Protein AF-0000000077934794 (afdb_homodimer)

Sequence (828 aa):
MITMLSAVIDAGFNSFRLSIFQVFPNGTFRNVGSVKSFVRLGEGLKEGDPVPEGKIEEASRALQGFSRVIESKSIKNVTAVGTSAFRFASNGKEVAERLSSSLGHEIRIITGEEEGKFSTIGVMNTLPVVEGLVFDLGGGSLELTLVKDRKIADVKQFPLGALKLSGKPEEAIRKEIRSAISSMNLKEGIKVFGSGGNLRAIAKLDIKTKGRMIKSVHGYHISSKVISRYSRLLNSMGVKERAGLPGIDEGRAVTINTGALIVDEILSSVKASGVTISAFGLREGLLMGEEVKSLTQLRRMWLSFFSYSLGLDPSLFTISEDSVEDYVAFLVMNMQVAGFISKYSSCMDILRSTTLPGFSREEIRLMLTLCSVASKGKVKKKFYKLVREQIKKKDLYEKAMKVRTKVREFNPWNMITMLSAVIDAGFNSFRLSIFQVFPNGTFRNVGSVKSFVRLGEGLKEGDPVPEGKIEEASRALQGFSRVIESKSIKNVTAVGTSAFRFASNGKEVAERLSSSLGHEIRIITGEEEGKFSTIGVMNTLPVVEGLVFDLGGGSLELTLVKDRKIADVKQFPLGALKLSGKPEEAIRKEIRSAISSMNLKEGIKVFGSGGNLRAIAKLDIKTKGRMIKSVHGYHISSKVISRYSRLLNSMGVKERAGLPGIDEGRAVTINTGALIVDEILSSVKASGVTISAFGLREGLLMGEEVKSLTQLRRMWLSFFSYSLGLDPSLFTISEDSVEDYVAFLVMNMQVAGFISKYSSCMDILRSTTLPGFSREEIRLMLTLCSVASKGKVKKKFYKLVREQIKKKDLYEKAMKVRTKVREFNPWN

Organism: NCBI:txid1294262

Structure (mmCIF, N/CA/C/O backbone):
data_AF-0000000077934794-model_v1
#
loop_
_entity.id
_entity.type
_entity.pdbx_description
1 polymer 'Guanosine-5-triphosphate,3-diphosphate pyrophosphatase'
#
loop_
_atom_site.group_PDB
_atom_site.id
_atom_site.type_symbol
_atom_site.label_atom_id
_atom_site.label_alt_id
_atom_site.label_comp_id
_atom_site.label_asym_id
_atom_site.label_entity_id
_atom_site.label_seq_id
_atom_site.pdbx_PDB_ins_code
_atom_site.Cartn_x
_atom_site.Cartn_y
_atom_site.Cartn_z
_atom_site.occupancy
_atom_site.B_iso_or_equiv
_atom_site.auth_seq_id
_atom_site.auth_comp_id
_atom_site.auth_asym_id
_atom_site.auth_atom_id
_atom_site.pdbx_PDB_model_num
ATOM 1 N N . MET A 1 1 ? 9.844 -6.57 11.086 1 63.62 1 MET A N 1
ATOM 2 C CA . MET A 1 1 ? 9.375 -7.777 10.414 1 63.62 1 MET A CA 1
ATOM 3 C C . MET A 1 1 ? 10.414 -8.297 9.43 1 63.62 1 MET A C 1
ATOM 5 O O . MET A 1 1 ? 10.984 -7.523 8.656 1 63.62 1 MET A O 1
ATOM 9 N N . ILE A 1 2 ? 10.977 -9.477 9.625 1 73.94 2 ILE A N 1
ATOM 10 C CA . ILE A 1 2 ? 11.977 -10.055 8.742 1 73.94 2 ILE A CA 1
ATOM 11 C C . ILE A 1 2 ? 11.328 -11.086 7.816 1 73.94 2 ILE A C 1
ATOM 13 O O . ILE A 1 2 ? 10.664 -12.016 8.281 1 73.94 2 ILE A O 1
ATOM 17 N N . THR A 1 3 ? 11.227 -10.719 6.535 1 85.56 3 THR A N 1
ATOM 18 C CA . THR A 1 3 ? 10.734 -11.672 5.543 1 85.56 3 THR A CA 1
ATOM 19 C C . THR A 1 3 ? 11.898 -12.328 4.809 1 85.56 3 THR A C 1
ATOM 21 O O . THR A 1 3 ? 13.016 -11.805 4.809 1 85.56 3 THR A O 1
ATOM 24 N N . MET A 1 4 ? 11.703 -13.547 4.309 1 91.44 4 MET A N 1
ATOM 25 C CA . MET A 1 4 ? 12.703 -14.281 3.537 1 91.44 4 MET A CA 1
ATOM 26 C C . MET A 1 4 ? 12.141 -14.695 2.182 1 91.44 4 MET A C 1
ATOM 28 O O . MET A 1 4 ? 10.93 -14.867 2.031 1 91.44 4 MET A O 1
ATOM 32 N N . LEU A 1 5 ? 12.992 -14.836 1.227 1 95.31 5 LEU A N 1
ATOM 33 C CA . LEU A 1 5 ? 12.609 -15.367 -0.076 1 95.31 5 LEU A CA 1
ATOM 34 C C . LEU A 1 5 ? 12.867 -16.859 -0.149 1 95.31 5 LEU A C 1
ATOM 36 O O . LEU A 1 5 ? 13.883 -17.344 0.36 1 95.31 5 LEU A O 1
ATOM 40 N N . SER A 1 6 ? 12.016 -17.547 -0.715 1 97.56 6 SER A N 1
ATOM 41 C CA . SER A 1 6 ? 12.156 -18.953 -1.022 1 97.56 6 SER A CA 1
ATOM 42 C C . SER A 1 6 ? 11.836 -19.234 -2.486 1 97.56 6 SER A C 1
ATOM 44 O O . SER A 1 6 ? 10.953 -18.609 -3.068 1 97.56 6 SER A O 1
ATOM 46 N N . ALA A 1 7 ? 12.578 -20.188 -3.035 1 98.12 7 ALA A N 1
ATOM 47 C CA . ALA A 1 7 ? 12.359 -20.594 -4.418 1 98.12 7 ALA A CA 1
ATOM 48 C C . ALA A 1 7 ? 11.875 -22.047 -4.496 1 98.12 7 ALA A C 1
ATOM 50 O O . ALA A 1 7 ? 12.414 -22.922 -3.82 1 98.12 7 ALA A O 1
ATOM 51 N N . VAL A 1 8 ? 10.852 -22.312 -5.289 1 98.56 8 VAL A N 1
ATOM 52 C CA . VAL A 1 8 ? 10.359 -23.656 -5.555 1 98.56 8 VAL A CA 1
ATOM 53 C C . VAL A 1 8 ? 10.344 -23.922 -7.059 1 98.56 8 VAL A C 1
ATOM 55 O O . VAL A 1 8 ? 9.766 -23.141 -7.82 1 98.56 8 VAL A O 1
ATOM 58 N N . ILE A 1 9 ? 11.07 -24.938 -7.473 1 98.38 9 ILE A N 1
ATOM 59 C CA . ILE A 1 9 ? 11.102 -25.359 -8.867 1 98.38 9 ILE A CA 1
ATOM 60 C C . ILE A 1 9 ? 10.305 -26.641 -9.031 1 98.38 9 ILE A C 1
ATOM 62 O O . ILE A 1 9 ? 10.562 -27.641 -8.352 1 98.38 9 ILE A O 1
ATOM 66 N N . ASP A 1 10 ? 9.312 -26.609 -9.836 1 97.69 10 ASP A N 1
ATOM 67 C CA . ASP A 1 10 ? 8.516 -27.734 -10.281 1 97.69 10 ASP A CA 1
ATOM 68 C C . ASP A 1 10 ? 8.844 -28.109 -11.727 1 97.69 10 ASP A C 1
ATOM 70 O O . ASP A 1 10 ? 8.438 -27.422 -12.664 1 97.69 10 ASP A O 1
ATOM 74 N N . ALA A 1 11 ? 9.664 -29.125 -11.844 1 97.94 11 ALA A N 1
ATOM 75 C CA . ALA A 1 11 ? 10.023 -29.641 -13.164 1 97.94 11 ALA A CA 1
ATOM 76 C C . ALA A 1 11 ? 9.086 -30.766 -13.578 1 97.94 11 ALA A C 1
ATOM 78 O O . ALA A 1 11 ? 9.266 -31.922 -13.164 1 97.94 11 ALA A O 1
ATOM 79 N N . GLY A 1 12 ? 8.18 -30.422 -14.43 1 94.38 12 GLY A N 1
ATOM 80 C CA . GLY A 1 12 ? 7.113 -31.359 -14.75 1 94.38 12 GLY A CA 1
ATOM 81 C C . GLY A 1 12 ? 7.172 -31.875 -16.188 1 94.38 12 GLY A C 1
ATOM 82 O O . GLY A 1 12 ? 8.164 -31.656 -16.875 1 94.38 12 GLY A O 1
ATOM 83 N N . PHE A 1 13 ? 6.148 -32.562 -16.562 1 95.12 13 PHE A N 1
ATOM 84 C CA . PHE A 1 13 ? 5.957 -33.219 -17.844 1 95.12 13 PHE A CA 1
ATOM 85 C C . PHE A 1 13 ? 5.781 -32.188 -18.953 1 95.12 13 PHE A C 1
ATOM 87 O O . PHE A 1 13 ? 6.355 -32.344 -20.031 1 95.12 13 PHE A O 1
ATOM 94 N N . ASN A 1 14 ? 5.129 -31.219 -18.656 1 89.94 14 ASN A N 1
ATOM 95 C CA . ASN A 1 14 ? 4.77 -30.203 -19.641 1 89.94 14 ASN A CA 1
ATOM 96 C C . ASN A 1 14 ? 5.648 -28.969 -19.531 1 89.94 14 ASN A C 1
ATOM 98 O O . ASN A 1 14 ? 6.172 -28.469 -20.531 1 89.94 14 ASN A O 1
ATOM 102 N N . SER A 1 15 ? 5.801 -28.422 -18.328 1 93.06 15 SER A N 1
ATOM 103 C CA . SER A 1 15 ? 6.527 -27.172 -18.109 1 93.06 15 SER A CA 1
ATOM 104 C C . SER A 1 15 ? 7.371 -27.234 -16.844 1 93.06 15 SER A C 1
ATOM 106 O O . SER A 1 15 ? 7.113 -28.062 -15.961 1 93.06 15 SER A O 1
ATOM 108 N N . PHE A 1 16 ? 8.555 -26.5 -16.891 1 96.25 16 PHE A N 1
ATOM 109 C CA . PHE A 1 16 ? 9.328 -26.188 -15.695 1 96.25 16 PHE A CA 1
ATOM 110 C C . PHE A 1 16 ? 8.977 -24.781 -15.18 1 96.25 16 PHE A C 1
ATOM 112 O O . PHE A 1 16 ? 8.875 -23.844 -15.961 1 96.25 16 PHE A O 1
ATOM 119 N N . ARG A 1 17 ? 8.734 -24.656 -13.844 1 95.56 17 ARG A N 1
ATOM 120 C CA . ARG A 1 17 ? 8.352 -23.375 -13.266 1 95.56 17 ARG A CA 1
ATOM 121 C C . ARG A 1 17 ? 9.203 -23.047 -12.039 1 95.56 17 ARG A C 1
ATOM 123 O O . ARG A 1 17 ? 9.375 -23.906 -11.156 1 95.56 17 ARG A O 1
ATOM 130 N N . LEU A 1 18 ? 9.742 -21.984 -12.07 1 97.19 18 LEU A N 1
ATOM 131 C CA . LEU A 1 18 ? 10.352 -21.391 -10.891 1 97.19 18 LEU A CA 1
ATOM 132 C C . LEU A 1 18 ? 9.422 -20.375 -10.242 1 97.19 18 LEU A C 1
ATOM 134 O O . LEU A 1 18 ? 8.984 -19.422 -10.891 1 97.19 18 LEU A O 1
ATOM 138 N N . SER A 1 19 ? 9.062 -20.531 -8.969 1 97.19 19 SER A N 1
ATOM 139 C CA . SER A 1 19 ? 8.273 -19.594 -8.18 1 97.19 19 SER A CA 1
ATOM 140 C C . SER A 1 19 ? 9.102 -19.016 -7.031 1 97.19 19 SER A C 1
ATOM 142 O O . SER A 1 19 ? 9.766 -19.75 -6.305 1 97.19 19 SER A O 1
ATOM 144 N N . ILE A 1 20 ? 9.062 -17.75 -6.953 1 97.38 20 ILE A N 1
ATOM 145 C CA . ILE A 1 20 ? 9.727 -17.062 -5.855 1 97.38 20 ILE A CA 1
ATOM 146 C C . ILE A 1 20 ? 8.688 -16.562 -4.852 1 97.38 20 ILE A C 1
ATOM 148 O O . ILE A 1 20 ? 7.809 -15.773 -5.195 1 97.38 20 ILE A O 1
ATOM 152 N N . PHE A 1 21 ? 8.82 -17 -3.57 1 97.62 21 PHE A N 1
ATOM 153 C CA . PHE A 1 21 ? 7.863 -16.672 -2.52 1 97.62 21 PHE A CA 1
ATOM 154 C C . PHE A 1 21 ? 8.5 -15.766 -1.477 1 97.62 21 PHE A C 1
ATOM 156 O O . PHE A 1 21 ? 9.633 -15.984 -1.06 1 97.62 21 PHE A O 1
ATOM 163 N N . GLN A 1 22 ? 7.836 -14.695 -1.196 1 96.75 22 GLN A N 1
ATOM 164 C CA . GLN A 1 22 ? 8.109 -13.969 0.04 1 96.75 22 GLN A CA 1
ATOM 165 C C . GLN A 1 22 ? 7.418 -14.625 1.229 1 96.75 22 GLN A C 1
ATOM 167 O O . GLN A 1 22 ? 6.188 -14.695 1.278 1 96.75 22 GLN A O 1
ATOM 172 N N . VAL A 1 23 ? 8.211 -15.156 2.141 1 96.81 23 VAL A N 1
ATOM 173 C CA . VAL A 1 23 ? 7.684 -15.906 3.277 1 96.81 23 VAL A CA 1
ATOM 174 C C . VAL A 1 23 ? 7.707 -15.023 4.527 1 96.81 23 VAL A C 1
ATOM 176 O O . VAL A 1 23 ? 8.727 -14.406 4.84 1 96.81 23 VAL A O 1
ATOM 179 N N . PHE A 1 24 ? 6.582 -14.945 5.211 1 96.12 24 PHE A N 1
ATOM 180 C CA . PHE A 1 24 ? 6.422 -14.102 6.391 1 96.12 24 PHE A CA 1
ATOM 181 C C . PHE A 1 24 ? 6.723 -14.883 7.664 1 96.12 24 PHE A C 1
ATOM 183 O O . PHE A 1 24 ? 6.859 -16.109 7.629 1 96.12 24 PHE A O 1
ATOM 190 N N . PRO A 1 25 ? 6.867 -14.211 8.836 1 93.38 25 PRO A N 1
ATOM 191 C CA . PRO A 1 25 ? 7.34 -14.844 10.07 1 93.38 25 PRO A CA 1
ATOM 192 C C . PRO A 1 25 ? 6.469 -16.016 10.508 1 93.38 25 PRO A C 1
ATOM 194 O O . PRO A 1 25 ? 6.965 -16.969 11.125 1 93.38 25 PRO A O 1
ATOM 197 N N . ASN A 1 26 ? 5.191 -16.031 10.18 1 94.12 26 ASN A N 1
ATOM 198 C CA . ASN A 1 26 ? 4.289 -17.094 10.633 1 94.12 26 ASN A CA 1
ATOM 199 C C . ASN A 1 26 ? 4.191 -18.219 9.617 1 94.12 26 ASN A C 1
ATOM 201 O O . ASN A 1 26 ? 3.342 -19.109 9.75 1 94.12 26 ASN A O 1
ATOM 205 N N . GLY A 1 27 ? 4.992 -18.109 8.523 1 94.75 27 GLY A N 1
ATOM 206 C CA . GLY A 1 27 ? 5.051 -19.172 7.535 1 94.75 27 GLY A CA 1
ATOM 207 C C . GLY A 1 27 ? 4.141 -18.938 6.348 1 94.75 27 GLY A C 1
ATOM 208 O O . GLY A 1 27 ? 4.215 -19.656 5.348 1 94.75 27 GLY A O 1
ATOM 209 N N . THR A 1 28 ? 3.162 -17.938 6.473 1 97 28 THR A N 1
ATOM 210 C CA . THR A 1 28 ? 2.396 -17.578 5.285 1 97 28 THR A CA 1
ATOM 211 C C . THR A 1 28 ? 3.297 -16.922 4.238 1 97 28 THR A C 1
ATOM 213 O O . THR A 1 28 ? 4.465 -16.625 4.508 1 97 28 THR A O 1
ATOM 216 N N . PHE A 1 29 ? 2.76 -16.797 3.002 1 97.69 29 PHE A N 1
ATOM 217 C CA . PHE A 1 29 ? 3.611 -16.359 1.906 1 97.69 29 PHE A CA 1
ATOM 218 C C . PHE A 1 29 ? 2.779 -15.719 0.799 1 97.69 29 PHE A C 1
ATOM 220 O O . PHE A 1 29 ? 1.554 -15.852 0.783 1 97.69 29 PHE A O 1
ATOM 227 N N . ARG A 1 30 ? 3.393 -15.055 -0.056 1 97.31 30 ARG A N 1
ATOM 228 C CA . ARG A 1 30 ? 2.846 -14.625 -1.337 1 97.31 30 ARG A CA 1
ATOM 229 C C . ARG A 1 30 ? 3.863 -14.805 -2.457 1 97.31 30 ARG A C 1
ATOM 231 O O . ARG A 1 30 ? 5.07 -14.773 -2.219 1 97.31 30 ARG A O 1
ATOM 238 N N . ASN A 1 31 ? 3.387 -15.164 -3.57 1 96.38 31 ASN A N 1
ATOM 239 C CA . ASN A 1 31 ? 4.219 -15.266 -4.766 1 96.38 31 ASN A CA 1
ATOM 240 C C . ASN A 1 31 ? 4.613 -13.883 -5.289 1 96.38 31 ASN A C 1
ATOM 242 O O . ASN A 1 31 ? 3.75 -13.07 -5.609 1 96.38 31 ASN A O 1
ATOM 246 N N . VAL A 1 32 ? 5.887 -13.57 -5.367 1 95.88 32 VAL A N 1
ATOM 247 C CA . VAL A 1 32 ? 6.324 -12.242 -5.789 1 95.88 32 VAL A CA 1
ATOM 248 C C . VAL A 1 32 ? 6.949 -12.32 -7.18 1 95.88 32 VAL A C 1
ATOM 250 O O . VAL A 1 32 ? 7.328 -11.297 -7.758 1 95.88 32 VAL A O 1
ATOM 253 N N . GLY A 1 33 ? 7.02 -13.57 -7.734 1 93.62 33 GLY A N 1
ATOM 254 C CA . GLY A 1 33 ? 7.543 -13.758 -9.078 1 93.62 33 GLY A CA 1
ATOM 255 C C . GLY A 1 33 ? 7.562 -15.211 -9.508 1 93.62 33 GLY A C 1
ATOM 256 O O . GLY A 1 33 ? 7.594 -16.109 -8.672 1 93.62 33 GLY A O 1
ATOM 257 N N . SER A 1 34 ? 7.531 -15.414 -10.805 1 93.94 34 SER A N 1
ATOM 258 C CA . SER A 1 34 ? 7.625 -16.75 -11.383 1 93.94 34 SER A CA 1
ATOM 259 C C . SER A 1 34 ? 8.203 -16.703 -12.789 1 93.94 34 SER A C 1
ATOM 261 O O . SER A 1 34 ? 8.078 -15.695 -13.484 1 93.94 34 SER A O 1
ATOM 263 N N . VAL A 1 35 ? 8.93 -17.719 -13.133 1 93.44 35 VAL A N 1
ATOM 264 C CA . VAL A 1 35 ? 9.43 -17.938 -14.484 1 93.44 35 VAL A CA 1
ATOM 265 C C . VAL A 1 35 ? 8.992 -19.328 -14.977 1 93.44 35 VAL A C 1
ATOM 267 O O . VAL A 1 35 ? 9.203 -20.328 -14.297 1 93.44 35 VAL A O 1
ATOM 270 N N . LYS A 1 36 ? 8.398 -19.359 -16.203 1 92.69 36 LYS A N 1
ATOM 271 C CA . LYS A 1 36 ? 7.895 -20.609 -16.797 1 92.69 36 LYS A CA 1
ATOM 272 C C . LYS A 1 36 ? 8.594 -20.906 -18.109 1 92.69 36 LYS A C 1
ATOM 274 O O . LYS A 1 36 ? 8.836 -20 -18.922 1 92.69 36 LYS A O 1
ATOM 279 N N . SER A 1 37 ? 8.898 -22.188 -18.234 1 92.38 37 SER A N 1
ATOM 280 C CA . SER A 1 37 ? 9.438 -22.688 -19.5 1 92.38 37 SER A CA 1
ATOM 281 C C . SER A 1 37 ? 8.711 -23.953 -19.953 1 92.38 37 SER A C 1
ATOM 283 O O . SER A 1 37 ? 8.656 -24.938 -19.203 1 92.38 37 SER A O 1
ATOM 285 N N . PHE A 1 38 ? 8.141 -23.844 -21.141 1 89.38 38 PHE A N 1
ATOM 286 C CA . PHE A 1 38 ? 7.453 -25.016 -21.688 1 89.38 38 PHE A CA 1
ATOM 287 C C . PHE A 1 38 ? 8.438 -25.938 -22.406 1 89.38 38 PHE A C 1
ATOM 289 O O . PHE A 1 38 ? 8.453 -26 -23.641 1 89.38 38 PHE A O 1
ATOM 296 N N . VAL A 1 39 ? 9.188 -26.781 -21.656 1 91.62 39 VAL A N 1
ATOM 297 C CA . VAL A 1 39 ? 10.172 -27.734 -22.156 1 91.62 39 VAL A CA 1
ATOM 298 C C . VAL A 1 39 ? 9.461 -28.969 -22.719 1 91.62 39 VAL A C 1
ATOM 300 O O . VAL A 1 39 ? 9.961 -29.594 -23.656 1 91.62 39 VAL A O 1
ATOM 303 N N . ARG A 1 40 ? 8.367 -29.234 -22.188 1 91.62 40 ARG A N 1
ATOM 304 C CA . ARG A 1 40 ? 7.574 -30.422 -22.547 1 91.62 40 ARG A CA 1
ATOM 305 C C . ARG A 1 40 ? 8.445 -31.672 -22.562 1 91.62 40 ARG A C 1
ATOM 307 O O . ARG A 1 40 ? 8.445 -32.406 -23.562 1 91.62 40 ARG A O 1
ATOM 314 N N . LEU A 1 41 ? 9.133 -31.922 -21.5 1 93.25 41 LEU A N 1
ATOM 315 C CA . LEU A 1 41 ? 10.086 -33 -21.297 1 93.25 41 LEU A CA 1
ATOM 316 C C . LEU A 1 41 ? 9.445 -34.375 -21.578 1 93.25 41 LEU A C 1
ATOM 318 O O . LEU A 1 41 ? 10.117 -35.281 -22.062 1 93.25 41 LEU A O 1
ATOM 322 N N . GLY A 1 42 ? 8.148 -34.438 -21.344 1 90.25 42 GLY A N 1
ATOM 323 C CA . GLY A 1 42 ? 7.473 -35.688 -21.484 1 90.25 42 GLY A CA 1
ATOM 324 C C . GLY A 1 42 ? 6.77 -35.875 -22.812 1 90.25 42 GLY A C 1
ATOM 325 O O . GLY A 1 42 ? 6.141 -36.906 -23.062 1 90.25 42 GLY A O 1
ATOM 326 N N . GLU A 1 43 ? 6.793 -34.906 -23.609 1 88.31 43 GLU A N 1
ATOM 327 C CA . GLU A 1 43 ? 6.102 -35.031 -24.891 1 88.31 43 GLU A CA 1
ATOM 328 C C . GLU A 1 43 ? 6.598 -36.219 -25.688 1 88.31 43 GLU A C 1
ATOM 330 O O . GLU A 1 43 ? 7.801 -36.375 -25.922 1 88.31 43 GLU A O 1
ATOM 335 N N . GLY A 1 44 ? 5.672 -37.062 -26.078 1 84.56 44 GLY A N 1
ATOM 336 C CA . GLY A 1 44 ? 6.008 -38.25 -26.875 1 84.56 44 GLY A CA 1
ATOM 337 C C . GLY A 1 44 ? 6.633 -39.375 -26.062 1 84.56 44 GLY A C 1
ATOM 338 O O . GLY A 1 44 ? 6.957 -40.438 -26.609 1 84.56 44 GLY A O 1
ATOM 339 N N . LEU A 1 45 ? 6.754 -39.125 -24.859 1 86.31 45 LEU A N 1
ATOM 340 C CA . LEU A 1 45 ? 7.398 -40.094 -23.984 1 86.31 45 LEU A CA 1
ATOM 341 C C . LEU A 1 45 ? 6.434 -41.219 -23.609 1 86.31 45 LEU A C 1
ATOM 343 O O . LEU A 1 45 ? 5.359 -40.938 -23.062 1 86.31 45 LEU A O 1
ATOM 347 N N . LYS A 1 46 ? 6.82 -42.344 -23.984 1 84.25 46 LYS A N 1
ATOM 348 C CA . LYS A 1 46 ? 6.129 -43.531 -23.484 1 84.25 46 LYS A CA 1
ATOM 349 C C . LYS A 1 46 ? 6.816 -44.094 -22.25 1 84.25 46 LYS A C 1
ATOM 351 O O . LYS A 1 46 ? 8.031 -43.938 -22.094 1 84.25 46 LYS A O 1
ATOM 356 N N . GLU A 1 47 ? 5.965 -44.719 -21.406 1 83.88 47 GLU A N 1
ATOM 357 C CA . GLU A 1 47 ? 6.543 -45.312 -20.203 1 83.88 47 GLU A CA 1
ATOM 358 C C . GLU A 1 47 ? 7.66 -46.281 -20.547 1 83.88 47 GLU A C 1
ATOM 360 O O . GLU A 1 47 ? 7.5 -47.156 -21.422 1 83.88 47 GLU A O 1
ATOM 365 N N . GLY A 1 48 ? 8.789 -46 -19.828 1 87.44 48 GLY A N 1
ATOM 366 C CA . GLY A 1 48 ? 9.93 -46.875 -20.031 1 87.44 48 GLY A CA 1
ATOM 367 C C . GLY A 1 48 ? 10.883 -46.375 -21.109 1 87.44 48 GLY A C 1
ATOM 368 O O . GLY A 1 48 ? 12 -46.875 -21.219 1 87.44 48 GLY A O 1
ATOM 369 N N . ASP A 1 49 ? 10.531 -45.469 -21.703 1 91.06 49 ASP A N 1
ATOM 370 C CA . ASP A 1 49 ? 11.438 -44.875 -22.688 1 91.06 49 ASP A CA 1
ATOM 371 C C . ASP A 1 49 ? 12.359 -43.844 -22.031 1 91.06 49 ASP A C 1
ATOM 373 O O . ASP A 1 49 ? 12 -43.219 -21.031 1 91.06 49 ASP A O 1
ATOM 377 N N . PRO A 1 50 ? 13.461 -43.656 -22.734 1 92.94 50 PRO A N 1
ATOM 378 C CA . PRO A 1 50 ? 14.344 -42.594 -22.203 1 92.94 50 PRO A CA 1
ATOM 379 C C . PRO A 1 50 ? 13.977 -41.219 -22.734 1 92.94 50 PRO A C 1
ATOM 381 O O . PRO A 1 50 ? 13.461 -41.094 -23.844 1 92.94 50 PRO A O 1
ATOM 384 N N . VAL A 1 51 ? 14.266 -40.312 -21.938 1 95.12 51 VAL A N 1
ATOM 385 C CA . VAL A 1 51 ? 14.18 -38.938 -22.422 1 95.12 51 VAL A CA 1
ATOM 386 C C . VAL A 1 51 ? 15.289 -38.688 -23.438 1 95.12 51 VAL A C 1
ATOM 388 O O . VAL A 1 51 ? 16.469 -38.969 -23.172 1 95.12 51 VAL A O 1
ATOM 391 N N . PRO A 1 52 ? 14.93 -38.188 -24.562 1 92.81 52 PRO A N 1
ATOM 392 C CA . PRO A 1 52 ? 15.953 -37.906 -25.578 1 92.81 52 PRO A CA 1
ATOM 393 C C . PRO A 1 52 ? 16.938 -36.844 -25.156 1 92.81 52 PRO A C 1
ATOM 395 O O . PRO A 1 52 ? 16.578 -35.906 -24.422 1 92.81 52 PRO A O 1
ATOM 398 N N . GLU A 1 53 ? 18.031 -36.969 -25.781 1 94.12 53 GLU A N 1
ATOM 399 C CA . GLU A 1 53 ? 19.125 -36.062 -25.438 1 94.12 53 GLU A CA 1
ATOM 400 C C . GLU A 1 53 ? 18.766 -34.625 -25.766 1 94.12 53 GLU A C 1
ATOM 402 O O . GLU A 1 53 ? 19.109 -33.688 -25.016 1 94.12 53 GLU A O 1
ATOM 407 N N . GLY A 1 54 ? 18.203 -34.438 -26.844 1 92.69 54 GLY A N 1
ATOM 408 C CA . GLY A 1 54 ? 17.797 -33.094 -27.219 1 92.69 54 GLY A CA 1
ATOM 409 C C . GLY A 1 54 ? 16.891 -32.438 -26.203 1 92.69 54 GLY A C 1
ATOM 410 O O . GLY A 1 54 ? 17.031 -31.234 -25.938 1 92.69 54 GLY A O 1
ATOM 411 N N . LYS A 1 55 ? 15.992 -33.094 -25.609 1 93.62 55 LYS A N 1
ATOM 412 C CA . LYS A 1 55 ? 15.086 -32.594 -24.594 1 93.62 55 LYS A CA 1
ATOM 413 C C . LYS A 1 55 ? 15.836 -32.281 -23.297 1 93.62 55 LYS A C 1
ATOM 415 O O . LYS A 1 55 ? 15.531 -31.312 -22.594 1 93.62 55 LYS A O 1
ATOM 420 N N . ILE A 1 56 ? 16.797 -33.125 -22.984 1 95.88 56 ILE A N 1
ATOM 421 C CA . ILE A 1 56 ? 17.609 -32.906 -21.781 1 95.88 56 ILE A CA 1
ATOM 422 C C . ILE A 1 56 ? 18.406 -31.625 -21.906 1 95.88 56 ILE A C 1
ATOM 424 O O . ILE A 1 56 ? 18.516 -30.875 -20.938 1 95.88 56 ILE A O 1
ATOM 428 N N . GLU A 1 57 ? 18.906 -31.344 -23.109 1 96.12 57 GLU A N 1
ATOM 429 C CA . GLU A 1 57 ? 19.672 -30.109 -23.344 1 96.12 57 GLU A CA 1
ATOM 430 C C . GLU A 1 57 ? 18.781 -28.875 -23.219 1 96.12 57 GLU A C 1
ATOM 432 O O . GLU A 1 57 ? 19.172 -27.875 -22.609 1 96.12 57 GLU A O 1
ATOM 437 N N . GLU A 1 58 ? 17.625 -29 -23.75 1 95.75 58 GLU A N 1
ATOM 438 C CA . GLU A 1 58 ? 16.656 -27.906 -23.625 1 95.75 58 GLU A CA 1
ATOM 439 C C . GLU A 1 58 ? 16.281 -27.656 -22.172 1 95.75 58 GLU A C 1
ATOM 441 O O . GLU A 1 58 ? 16.219 -26.516 -21.734 1 95.75 58 GLU A O 1
ATOM 446 N N . ALA A 1 59 ? 16.016 -28.719 -21.5 1 97.69 59 ALA A N 1
ATOM 447 C CA . ALA A 1 59 ? 15.688 -28.641 -20.078 1 97.69 59 ALA A CA 1
ATOM 448 C C . ALA A 1 59 ? 16.844 -28.016 -19.297 1 97.69 59 ALA A C 1
ATOM 450 O O . ALA A 1 59 ? 16.625 -27.219 -18.391 1 97.69 59 ALA A O 1
ATOM 451 N N . SER A 1 60 ? 18.016 -28.406 -19.656 1 97.81 60 SER A N 1
ATOM 452 C CA . SER A 1 60 ? 19.219 -27.875 -19 1 97.81 60 SER A CA 1
ATOM 453 C C . SER A 1 60 ? 19.328 -26.375 -19.188 1 97.81 60 SER A C 1
ATOM 455 O O . SER A 1 60 ? 19.641 -25.641 -18.234 1 97.81 60 SER A O 1
ATOM 457 N N . ARG A 1 61 ? 19.047 -25.891 -20.312 1 96.81 61 ARG A N 1
ATOM 458 C CA . ARG A 1 61 ? 19.109 -24.453 -20.594 1 96.81 61 ARG A CA 1
ATOM 459 C C . ARG A 1 61 ? 18.078 -23.703 -19.766 1 96.81 61 ARG A C 1
ATOM 461 O O . ARG A 1 61 ? 18.375 -22.641 -19.219 1 96.81 61 ARG A O 1
ATOM 468 N N . ALA A 1 62 ? 16.891 -24.219 -19.703 1 96.25 62 ALA A N 1
ATOM 469 C CA . ALA A 1 62 ? 15.828 -23.625 -18.906 1 96.25 62 ALA A CA 1
ATOM 470 C C . ALA A 1 62 ? 16.25 -23.516 -17.438 1 96.25 62 ALA A C 1
ATOM 472 O O . ALA A 1 62 ? 16.094 -22.469 -16.812 1 96.25 62 ALA A O 1
ATOM 473 N N . LEU A 1 63 ? 16.844 -24.609 -16.875 1 97.75 63 LEU A N 1
ATOM 474 C CA . LEU A 1 63 ? 17.203 -24.656 -15.469 1 97.75 63 LEU A CA 1
ATOM 475 C C . LEU A 1 63 ? 18.406 -23.766 -15.18 1 97.75 63 LEU A C 1
ATOM 477 O O . LEU A 1 63 ? 18.531 -23.219 -14.078 1 97.75 63 LEU A O 1
ATOM 481 N N . GLN A 1 64 ? 19.297 -23.547 -16.203 1 96.88 64 GLN A N 1
ATOM 482 C CA . GLN A 1 64 ? 20.375 -22.578 -16.047 1 96.88 64 GLN A CA 1
ATOM 483 C C . GLN A 1 64 ? 19.828 -21.172 -15.867 1 96.88 64 GLN A C 1
ATOM 485 O O . GLN A 1 64 ? 20.359 -20.391 -15.086 1 96.88 64 GLN A O 1
ATOM 490 N N . GLY A 1 65 ? 18.781 -20.922 -16.594 1 95.5 65 GLY A N 1
ATOM 491 C CA . GLY A 1 65 ? 18.094 -19.656 -16.391 1 95.5 65 GLY A CA 1
ATOM 492 C C . GLY A 1 65 ? 17.531 -19.484 -15 1 95.5 65 GLY A C 1
ATOM 493 O O . GLY A 1 65 ? 17.656 -18.406 -14.398 1 95.5 65 GLY A O 1
ATOM 494 N N . PHE A 1 66 ? 16.906 -20.516 -14.5 1 97.31 66 PHE A N 1
ATOM 495 C CA . PHE A 1 66 ? 16.391 -20.5 -13.141 1 97.31 66 PHE A CA 1
ATOM 496 C C . PHE A 1 66 ? 17.516 -20.266 -12.141 1 97.31 66 PHE A C 1
ATOM 498 O O . PHE A 1 66 ? 17.359 -19.5 -11.188 1 97.31 66 PHE A O 1
ATOM 505 N N . SER A 1 67 ? 18.625 -20.969 -12.359 1 97.25 67 SER A N 1
ATOM 506 C CA . SER A 1 67 ? 19.797 -20.859 -11.484 1 97.25 67 SER A CA 1
ATOM 507 C C . SER A 1 67 ? 20.281 -19.422 -11.406 1 97.25 67 SER A C 1
ATOM 509 O O . SER A 1 67 ? 20.625 -18.922 -10.328 1 97.25 67 SER A O 1
ATOM 511 N N . ARG A 1 68 ? 20.328 -18.688 -12.469 1 94.94 68 ARG A N 1
ATOM 512 C CA . ARG A 1 68 ? 20.781 -17.312 -12.508 1 94.94 68 ARG A CA 1
ATOM 513 C C . ARG A 1 68 ? 19.906 -16.422 -11.641 1 94.94 68 ARG A C 1
ATOM 515 O O . ARG A 1 68 ? 20.391 -15.539 -10.93 1 94.94 68 ARG A O 1
ATOM 522 N N . VAL A 1 69 ? 18.594 -16.672 -11.695 1 94.62 69 VAL A N 1
ATOM 523 C CA . VAL A 1 69 ? 17.641 -15.906 -10.898 1 94.62 69 VAL A CA 1
ATOM 524 C C . VAL A 1 69 ? 17.891 -16.141 -9.414 1 94.62 69 VAL A C 1
ATOM 526 O O . VAL A 1 69 ? 17.984 -15.195 -8.633 1 94.62 69 VAL A O 1
ATOM 529 N N . ILE A 1 70 ? 18.016 -17.391 -9.023 1 96.69 70 ILE A N 1
ATOM 530 C CA . ILE A 1 70 ? 18.203 -17.797 -7.637 1 96.69 70 ILE A CA 1
ATOM 531 C C . ILE A 1 70 ? 19.484 -17.188 -7.09 1 96.69 70 ILE A C 1
ATOM 533 O O . ILE A 1 70 ? 19.516 -16.656 -5.977 1 96.69 70 ILE A O 1
ATOM 537 N N . GLU A 1 71 ? 20.547 -17.172 -7.949 1 95.19 71 GLU A N 1
ATOM 538 C CA . GLU A 1 71 ? 21.844 -16.656 -7.543 1 95.19 71 GLU A CA 1
ATOM 539 C C . GLU A 1 71 ? 21.828 -15.133 -7.445 1 95.19 71 GLU A C 1
ATOM 541 O O . GLU A 1 71 ? 22.359 -14.562 -6.492 1 95.19 71 GLU A O 1
ATOM 546 N N . SER A 1 72 ? 21.156 -14.57 -8.367 1 92.12 72 SER A N 1
ATOM 547 C CA . SER A 1 72 ? 21.141 -13.109 -8.414 1 92.12 72 SER A CA 1
ATOM 548 C C . SER A 1 72 ? 20.406 -12.523 -7.215 1 92.12 72 SER A C 1
ATOM 550 O O . SER A 1 72 ? 20.734 -11.414 -6.773 1 92.12 72 SER A O 1
ATOM 552 N N . LYS A 1 73 ? 19.5 -13.227 -6.621 1 91.69 73 LYS A N 1
ATOM 553 C CA . LYS A 1 73 ? 18.734 -12.734 -5.492 1 91.69 73 LYS A CA 1
ATOM 554 C C . LYS A 1 73 ? 19.188 -13.375 -4.184 1 91.69 73 LYS A C 1
ATOM 556 O O . LYS A 1 73 ? 18.562 -13.172 -3.139 1 91.69 73 LYS A O 1
ATOM 561 N N . SER A 1 74 ? 20.219 -14.203 -4.32 1 93.12 74 SER A N 1
ATOM 562 C CA . SER A 1 74 ? 20.828 -14.875 -3.18 1 93.12 74 SER A CA 1
ATOM 563 C C . SER A 1 74 ? 19.797 -15.633 -2.354 1 93.12 74 SER A C 1
ATOM 565 O O . SER A 1 74 ? 19.781 -15.523 -1.125 1 93.12 74 SER A O 1
ATOM 567 N N . ILE A 1 75 ? 18.969 -16.312 -3.102 1 96.12 75 ILE A N 1
ATOM 568 C CA . ILE A 1 75 ? 17.953 -17.109 -2.42 1 96.12 75 ILE A CA 1
ATOM 569 C C . ILE A 1 75 ? 18.594 -18.391 -1.86 1 96.12 75 ILE A C 1
ATOM 571 O O . ILE A 1 75 ? 19.188 -19.172 -2.604 1 96.12 75 ILE A O 1
ATOM 575 N N . LYS A 1 76 ? 18.469 -18.562 -0.63 1 95.12 76 LYS A N 1
ATOM 576 C CA . LYS A 1 76 ? 19.125 -19.688 0.031 1 95.12 76 LYS A CA 1
ATOM 577 C C . LYS A 1 76 ? 18.188 -20.875 0.143 1 95.12 76 LYS A C 1
ATOM 579 O O . LYS A 1 76 ? 18.625 -22.031 0.026 1 95.12 76 LYS A O 1
ATOM 584 N N . ASN A 1 77 ? 16.922 -20.625 0.441 1 97.19 77 ASN A N 1
ATOM 585 C CA . ASN A 1 77 ? 15.938 -21.688 0.555 1 97.19 77 ASN A CA 1
ATOM 586 C C . ASN A 1 77 ? 15.367 -22.078 -0.807 1 97.19 77 ASN A C 1
ATOM 588 O O . ASN A 1 77 ? 14.523 -21.375 -1.359 1 97.19 77 ASN A O 1
ATOM 592 N N . VAL A 1 78 ? 15.859 -23.25 -1.384 1 98.19 78 VAL A N 1
ATOM 593 C CA . VAL A 1 78 ? 15.469 -23.703 -2.717 1 98.19 78 VAL A CA 1
ATOM 594 C C . VAL A 1 78 ? 14.961 -25.141 -2.648 1 98.19 78 VAL A C 1
ATOM 596 O O . VAL A 1 78 ? 15.633 -26.016 -2.088 1 98.19 78 VAL A O 1
ATOM 599 N N . THR A 1 79 ? 13.844 -25.344 -3.102 1 98.44 79 THR A N 1
ATOM 600 C CA . THR A 1 79 ? 13.266 -26.672 -3.256 1 98.44 79 THR A CA 1
ATOM 601 C C . THR A 1 79 ? 12.969 -26.969 -4.723 1 98.44 79 THR A C 1
ATOM 603 O O . THR A 1 79 ? 12.281 -26.188 -5.391 1 98.44 79 THR A O 1
ATOM 606 N N . ALA A 1 80 ? 13.508 -28.031 -5.258 1 98.62 80 ALA A N 1
ATOM 607 C CA . ALA A 1 80 ? 13.281 -28.438 -6.645 1 98.62 80 ALA A CA 1
ATOM 608 C C . ALA A 1 80 ? 12.812 -29.875 -6.723 1 98.62 80 ALA A C 1
ATOM 610 O O . ALA A 1 80 ? 13.438 -30.766 -6.145 1 98.62 80 ALA A O 1
ATOM 611 N N . VAL A 1 81 ? 11.773 -30.047 -7.449 1 98.69 81 VAL A N 1
ATOM 612 C CA . VAL A 1 81 ? 11.258 -31.406 -7.562 1 98.69 81 VAL A CA 1
ATOM 613 C C . VAL A 1 81 ? 11.016 -31.75 -9.031 1 98.69 81 VAL A C 1
ATOM 615 O O . VAL A 1 81 ? 10.75 -30.859 -9.844 1 98.69 81 VAL A O 1
ATOM 618 N N . GLY A 1 82 ? 11.18 -33.031 -9.328 1 98 82 GLY A N 1
ATOM 619 C CA . GLY A 1 82 ? 10.75 -33.625 -10.586 1 98 82 GLY A CA 1
ATOM 620 C C . GLY A 1 82 ? 9.555 -34.562 -10.43 1 98 82 GLY A C 1
ATOM 621 O O . GLY A 1 82 ? 9.492 -35.344 -9.492 1 98 82 GLY A O 1
ATOM 622 N N . THR A 1 83 ? 8.664 -34.375 -11.43 1 96.75 83 THR A N 1
ATOM 623 C CA . THR A 1 83 ? 7.406 -35.094 -11.281 1 96.75 83 THR A CA 1
ATOM 624 C C . THR A 1 83 ? 7.25 -36.156 -12.391 1 96.75 83 THR A C 1
ATOM 626 O O . THR A 1 83 ? 8.195 -36.875 -12.703 1 96.75 83 THR A O 1
ATOM 629 N N . SER A 1 84 ? 6.277 -36.312 -13 1 94.94 84 SER A N 1
ATOM 630 C CA . SER A 1 84 ? 5.875 -37.5 -13.75 1 94.94 84 SER A CA 1
ATOM 631 C C . SER A 1 84 ? 6.848 -37.781 -14.891 1 94.94 84 SER A C 1
ATOM 633 O O . SER A 1 84 ? 7.129 -38.938 -15.195 1 94.94 84 SER A O 1
ATOM 635 N N . ALA A 1 85 ? 7.316 -36.719 -15.57 1 93.5 85 ALA A N 1
ATOM 636 C CA . ALA A 1 85 ? 8.227 -37 -16.672 1 93.5 85 ALA A CA 1
ATOM 637 C C . ALA A 1 85 ? 9.445 -37.781 -16.203 1 93.5 85 ALA A C 1
ATOM 639 O O . ALA A 1 85 ? 9.883 -38.719 -16.875 1 93.5 85 ALA A O 1
ATOM 640 N N . PHE A 1 86 ? 9.969 -37.469 -15.086 1 96.88 86 PHE A N 1
ATOM 641 C CA . PHE A 1 86 ? 11.133 -38.125 -14.523 1 96.88 86 PHE A CA 1
ATOM 642 C C . PHE A 1 86 ? 10.781 -39.531 -14.07 1 96.88 86 PHE A C 1
ATOM 644 O O . PHE A 1 86 ? 11.586 -40.469 -14.195 1 96.88 86 PHE A O 1
ATOM 651 N N . ARG A 1 87 ? 9.516 -39.688 -13.547 1 95.62 87 ARG A N 1
ATOM 652 C CA . ARG A 1 87 ? 9.078 -41 -13.086 1 95.62 87 ARG A CA 1
ATOM 653 C C . ARG A 1 87 ? 8.883 -41.969 -14.266 1 95.62 87 ARG A C 1
ATOM 655 O O . ARG A 1 87 ? 9.188 -43.156 -14.164 1 95.62 87 ARG A O 1
ATOM 662 N N . PHE A 1 88 ? 8.484 -41.469 -15.359 1 93.44 88 PHE A N 1
ATOM 663 C CA . PHE A 1 88 ? 8.094 -42.312 -16.484 1 93.44 88 PHE A CA 1
ATOM 664 C C . PHE A 1 88 ? 9.305 -42.688 -17.328 1 93.44 88 PHE A C 1
ATOM 666 O O . PHE A 1 88 ? 9.32 -43.75 -17.953 1 93.44 88 PHE A O 1
ATOM 673 N N . ALA A 1 89 ? 10.289 -42 -17.297 1 93.75 89 ALA A N 1
ATOM 674 C CA . ALA A 1 89 ? 11.453 -42.219 -18.141 1 93.75 89 ALA A CA 1
ATOM 675 C C . ALA A 1 89 ? 12.383 -43.281 -17.562 1 93.75 89 ALA A C 1
ATOM 677 O O . ALA A 1 89 ? 12.602 -43.312 -16.344 1 93.75 89 ALA A O 1
ATOM 678 N N . SER A 1 90 ? 12.906 -44.031 -18.359 1 95.56 90 SER A N 1
ATOM 679 C CA . SER A 1 90 ? 13.852 -45.062 -17.922 1 95.56 90 SER A CA 1
ATOM 680 C C . SER A 1 90 ? 15.125 -44.438 -17.375 1 95.56 90 SER A C 1
ATOM 682 O O . SER A 1 90 ? 15.789 -45 -16.516 1 95.56 90 SER A O 1
ATOM 684 N N . ASN A 1 91 ? 15.359 -43.344 -17.875 1 95.62 91 ASN A N 1
ATOM 685 C CA . ASN A 1 91 ? 16.578 -42.688 -17.422 1 95.62 91 ASN A CA 1
ATOM 686 C C . ASN A 1 91 ? 16.25 -41.469 -16.547 1 95.62 91 ASN A C 1
ATOM 688 O O . ASN A 1 91 ? 17.016 -40.5 -16.531 1 95.62 91 ASN A O 1
ATOM 692 N N . GLY A 1 92 ? 15.148 -41.469 -16.016 1 95.25 92 GLY A N 1
ATOM 693 C CA . GLY A 1 92 ? 14.664 -40.344 -15.234 1 95.25 92 GLY A CA 1
ATOM 694 C C . GLY A 1 92 ? 15.641 -39.906 -14.156 1 95.25 92 GLY A C 1
ATOM 695 O O . GLY A 1 92 ? 15.852 -38.719 -13.961 1 95.25 92 GLY A O 1
ATOM 696 N N . LYS A 1 93 ? 16.203 -40.844 -13.359 1 96.81 93 LYS A N 1
ATOM 697 C CA . LYS A 1 93 ? 17.156 -40.531 -12.305 1 96.81 93 LYS A CA 1
ATOM 698 C C . LYS A 1 93 ? 18.406 -39.844 -12.875 1 96.81 93 LYS A C 1
ATOM 700 O O . LYS A 1 93 ? 18.891 -38.875 -12.305 1 96.81 93 LYS A O 1
ATOM 705 N N . GLU A 1 94 ? 18.969 -40.344 -13.875 1 96.25 94 GLU A N 1
ATOM 706 C CA . GLU A 1 94 ? 20.125 -39.75 -14.531 1 96.25 94 GLU A CA 1
ATOM 707 C C . GLU A 1 94 ? 19.812 -38.344 -15.008 1 96.25 94 GLU A C 1
ATOM 709 O O . GLU A 1 94 ? 20.641 -37.438 -14.852 1 96.25 94 GLU A O 1
ATOM 714 N N . VAL A 1 95 ? 18.562 -38.25 -15.602 1 97.69 95 VAL A N 1
ATOM 715 C CA . VAL A 1 95 ? 18.156 -36.938 -16.094 1 97.69 95 VAL A CA 1
ATOM 716 C C . VAL A 1 95 ? 18.062 -35.969 -14.938 1 97.69 95 VAL A C 1
ATOM 718 O O . VAL A 1 95 ? 18.547 -34.844 -15.023 1 97.69 95 VAL A O 1
ATOM 721 N N . ALA A 1 96 ? 17.516 -36.375 -13.859 1 98 96 ALA A N 1
ATOM 722 C CA . ALA A 1 96 ? 17.391 -35.531 -12.68 1 98 96 ALA A CA 1
ATOM 723 C C . ALA A 1 96 ? 18.766 -35.094 -12.164 1 98 96 ALA A C 1
ATOM 725 O O . ALA A 1 96 ? 18.969 -33.938 -11.758 1 98 96 ALA A O 1
ATOM 726 N N . GLU A 1 97 ? 19.688 -36 -12.188 1 97.69 97 GLU A N 1
ATOM 727 C CA . GLU A 1 97 ? 21.047 -35.719 -11.758 1 97.69 97 GLU A CA 1
ATOM 728 C C . GLU A 1 97 ? 21.703 -34.656 -12.656 1 97.69 97 GLU A C 1
ATOM 730 O O . GLU A 1 97 ? 22.297 -33.688 -12.164 1 97.69 97 GLU A O 1
ATOM 735 N N . ARG A 1 98 ? 21.547 -34.812 -13.859 1 97.31 98 ARG A N 1
ATOM 736 C CA . ARG A 1 98 ? 22.125 -33.875 -14.812 1 97.31 98 ARG A CA 1
ATOM 737 C C . ARG A 1 98 ? 21.484 -32.5 -14.672 1 97.31 98 ARG A C 1
ATOM 739 O O . ARG A 1 98 ? 22.188 -31.484 -14.672 1 97.31 98 ARG A O 1
ATOM 746 N N . LEU A 1 99 ? 20.25 -32.562 -14.578 1 98.19 99 LEU A N 1
ATOM 747 C CA . LEU A 1 99 ? 19.531 -31.312 -14.469 1 98.19 99 LEU A CA 1
ATOM 748 C C . LEU A 1 99 ? 19.812 -30.641 -13.125 1 98.19 99 LEU A C 1
ATOM 750 O O . LEU A 1 99 ? 19.844 -29.422 -13.039 1 98.19 99 LEU A O 1
ATOM 754 N N . SER A 1 100 ? 20 -31.453 -12.109 1 98.38 100 SER A N 1
ATOM 755 C CA . SER A 1 100 ? 20.422 -30.922 -10.82 1 98.38 100 SER A CA 1
ATOM 756 C C . SER A 1 100 ? 21.719 -30.141 -10.938 1 98.38 100 SER A C 1
ATOM 758 O O . SER A 1 100 ? 21.875 -29.078 -10.336 1 98.38 100 SER A O 1
ATOM 760 N N . SER A 1 101 ? 22.641 -30.672 -11.68 1 97.12 101 SER A N 1
ATOM 761 C CA . SER A 1 101 ? 23.922 -30 -11.906 1 97.12 101 SER A CA 1
ATOM 762 C C . SER A 1 101 ? 23.734 -28.672 -12.617 1 97.12 101 SER A C 1
ATOM 764 O O . SER A 1 101 ? 24.359 -27.672 -12.266 1 97.12 101 SER A O 1
ATOM 766 N N . SER A 1 102 ? 22.812 -28.656 -13.648 1 96.31 102 SER A N 1
ATOM 767 C CA . SER A 1 102 ? 22.531 -27.422 -14.383 1 96.31 102 SER A CA 1
ATOM 768 C C . SER A 1 102 ? 21.875 -26.375 -13.492 1 96.31 102 SER A C 1
ATOM 770 O O . SER A 1 102 ? 22.141 -25.188 -13.617 1 96.31 102 SER A O 1
ATOM 772 N N . LEU A 1 103 ? 21.062 -26.812 -12.562 1 97.62 103 LEU A N 1
ATOM 773 C CA . LEU A 1 103 ? 20.328 -25.922 -11.672 1 97.62 103 LEU A CA 1
ATOM 774 C C . LEU A 1 103 ? 21.203 -25.469 -10.508 1 97.62 103 LEU A C 1
ATOM 776 O O . LEU A 1 103 ? 21.031 -24.359 -9.992 1 97.62 103 LEU A O 1
ATOM 780 N N . GLY A 1 104 ? 22.094 -26.312 -10.172 1 97.62 104 GLY A N 1
ATOM 781 C CA . GLY A 1 104 ? 22.906 -26.078 -8.992 1 97.62 104 GLY A CA 1
ATOM 782 C C . GLY A 1 104 ? 22.219 -26.5 -7.703 1 97.62 104 GLY A C 1
ATOM 783 O O . GLY A 1 104 ? 22.672 -26.141 -6.613 1 97.62 104 GLY A O 1
ATOM 784 N N . HIS A 1 105 ? 21.125 -27.094 -7.828 1 98.25 105 HIS A N 1
ATOM 785 C CA . HIS A 1 105 ? 20.344 -27.656 -6.723 1 98.25 105 HIS A CA 1
ATOM 786 C C . HIS A 1 105 ? 19.797 -29.031 -7.078 1 98.25 105 HIS A C 1
ATOM 788 O O . HIS A 1 105 ? 19.5 -29.312 -8.242 1 98.25 105 HIS A O 1
ATOM 794 N N . GLU A 1 106 ? 19.688 -29.766 -6.105 1 98.25 106 GLU A N 1
ATOM 795 C CA . GLU A 1 106 ? 19.188 -31.125 -6.324 1 98.25 106 GLU A CA 1
ATOM 796 C C . GLU A 1 106 ? 17.719 -31.109 -6.719 1 98.25 106 GLU A C 1
ATOM 798 O O . GLU A 1 106 ? 16.891 -30.469 -6.059 1 98.25 106 GLU A O 1
ATOM 803 N N . ILE A 1 107 ? 17.453 -31.797 -7.723 1 98.5 107 ILE A N 1
ATOM 804 C CA . ILE A 1 107 ? 16.078 -32.094 -8.109 1 98.5 107 ILE A CA 1
ATOM 805 C C . ILE A 1 107 ? 15.656 -33.438 -7.559 1 98.5 107 ILE A C 1
ATOM 807 O O . ILE A 1 107 ? 16.125 -34.5 -8.016 1 98.5 107 ILE A O 1
ATOM 811 N N . ARG A 1 108 ? 14.766 -33.406 -6.68 1 98.44 108 ARG A N 1
ATOM 812 C CA . ARG A 1 108 ? 14.25 -34.656 -6.094 1 98.44 108 ARG A CA 1
ATOM 813 C C . ARG A 1 108 ? 13.039 -35.156 -6.867 1 98.44 108 ARG A C 1
ATOM 815 O O . ARG A 1 108 ? 12.031 -34.438 -6.996 1 98.44 108 ARG A O 1
ATOM 822 N N . ILE A 1 109 ? 13.172 -36.344 -7.312 1 98.44 109 ILE A N 1
ATOM 823 C CA . ILE A 1 109 ? 12.008 -36.969 -7.949 1 98.44 109 ILE A CA 1
ATOM 824 C C . ILE A 1 109 ? 11.016 -37.406 -6.883 1 98.44 109 ILE A C 1
ATOM 826 O O . ILE A 1 109 ? 11.352 -38.25 -6.035 1 98.44 109 ILE A O 1
ATOM 830 N N . ILE A 1 110 ? 9.898 -36.875 -6.906 1 98.06 110 ILE A N 1
ATOM 831 C CA . ILE A 1 110 ? 8.906 -37.25 -5.906 1 98.06 110 ILE A CA 1
ATOM 832 C C . ILE A 1 110 ? 7.926 -38.25 -6.512 1 98.06 110 ILE A C 1
ATOM 834 O O . ILE A 1 110 ? 7.668 -38.219 -7.719 1 98.06 110 ILE A O 1
ATOM 838 N N . THR A 1 111 ? 7.5 -39.125 -5.664 1 97.69 111 THR A N 1
ATOM 839 C CA . THR A 1 111 ? 6.527 -40.125 -6.113 1 97.69 111 THR A CA 1
ATOM 840 C C . THR A 1 111 ? 5.191 -39.438 -6.445 1 97.69 111 THR A C 1
ATOM 842 O O . THR A 1 111 ? 4.961 -38.281 -6.086 1 97.69 111 THR A O 1
ATOM 845 N N . GLY A 1 112 ? 4.434 -40.156 -7.133 1 96.19 112 GLY A N 1
ATOM 846 C CA . GLY A 1 112 ? 3.1 -39.656 -7.43 1 96.19 112 GLY A CA 1
ATOM 847 C C . GLY A 1 112 ? 2.275 -39.375 -6.188 1 96.19 112 GLY A C 1
ATOM 848 O O . GLY A 1 112 ? 1.519 -38.406 -6.145 1 96.19 112 GLY A O 1
ATOM 849 N N . GLU A 1 113 ? 2.404 -40.188 -5.262 1 95.69 113 GLU A N 1
ATOM 850 C CA . GLU A 1 113 ? 1.688 -40.031 -4 1 95.69 113 GLU A CA 1
ATOM 851 C C . GLU A 1 113 ? 2.152 -38.781 -3.264 1 95.69 113 GLU A C 1
ATOM 853 O O . GLU A 1 113 ? 1.335 -38.031 -2.721 1 95.69 113 GLU A O 1
ATOM 858 N N . GLU A 1 114 ? 3.451 -38.594 -3.273 1 97.25 114 GLU A N 1
ATOM 859 C CA . GLU A 1 114 ? 3.984 -37.406 -2.66 1 97.25 114 GLU A CA 1
ATOM 860 C C . GLU A 1 114 ? 3.475 -36.156 -3.371 1 97.25 114 GLU A C 1
ATOM 862 O O . GLU A 1 114 ? 3.102 -35.156 -2.725 1 97.25 114 GLU A O 1
ATOM 867 N N . GLU A 1 115 ? 3.484 -36.188 -4.699 1 97.56 115 GLU A N 1
ATOM 868 C CA . GLU A 1 115 ? 2.986 -35.062 -5.5 1 97.56 115 GLU A CA 1
ATOM 869 C C . GLU A 1 115 ? 1.537 -34.75 -5.152 1 97.56 115 GLU A C 1
ATOM 871 O O . GLU A 1 115 ? 1.196 -33.594 -4.914 1 97.56 115 GLU A O 1
ATOM 876 N N . GLY A 1 116 ? 0.686 -35.781 -5.082 1 98.12 116 GLY A N 1
ATOM 877 C CA . GLY A 1 116 ? -0.705 -35.594 -4.703 1 98.12 116 GLY A CA 1
ATOM 878 C C . GLY A 1 116 ? -0.871 -35.062 -3.295 1 98.12 116 GLY A C 1
ATOM 879 O O . GLY A 1 116 ? -1.708 -34.188 -3.057 1 98.12 116 GLY A O 1
ATOM 880 N N . LYS A 1 117 ? -0.054 -35.594 -2.432 1 98.31 117 LYS A N 1
ATOM 881 C CA . LYS A 1 117 ? -0.129 -35.188 -1.034 1 98.31 117 LYS A CA 1
ATOM 882 C C . LYS A 1 117 ? 0.215 -33.688 -0.883 1 98.31 117 LYS A C 1
ATOM 884 O O . LYS A 1 117 ? -0.541 -32.938 -0.271 1 98.31 117 LYS A O 1
ATOM 889 N N . PHE A 1 118 ? 1.32 -33.25 -1.458 1 98.31 118 PHE A N 1
ATOM 890 C CA . PHE A 1 118 ? 1.755 -31.859 -1.322 1 98.31 118 PHE A CA 1
ATOM 891 C C . PHE A 1 118 ? 0.8 -30.922 -2.049 1 98.31 118 PHE A C 1
ATOM 893 O O . PHE A 1 118 ? 0.526 -29.812 -1.572 1 98.31 118 PHE A O 1
ATOM 900 N N . SER A 1 119 ? 0.305 -31.312 -3.252 1 98.44 119 SER A N 1
ATOM 901 C CA . SER A 1 119 ? -0.703 -30.516 -3.932 1 98.44 119 SER A CA 1
ATOM 902 C C . SER A 1 119 ? -1.938 -30.312 -3.057 1 98.44 119 SER A C 1
ATOM 904 O O . SER A 1 119 ? -2.475 -29.203 -2.965 1 98.44 119 SER A O 1
ATOM 906 N N . THR A 1 120 ? -2.328 -31.422 -2.373 1 98.62 120 THR A N 1
ATOM 907 C CA . THR A 1 120 ? -3.518 -31.375 -1.529 1 98.62 120 THR A CA 1
ATOM 908 C C . THR A 1 120 ? -3.281 -30.516 -0.299 1 98.62 120 THR A C 1
ATOM 910 O O . THR A 1 120 ? -4.176 -29.781 0.133 1 98.62 120 THR A O 1
ATOM 913 N N . ILE A 1 121 ? -2.08 -30.609 0.172 1 98.5 121 ILE A N 1
ATOM 914 C CA . ILE A 1 121 ? -1.735 -29.766 1.313 1 98.5 121 ILE A CA 1
ATOM 915 C C . ILE A 1 121 ? -1.819 -28.297 0.916 1 98.5 121 ILE A C 1
ATOM 917 O O . ILE A 1 121 ? -2.352 -27.484 1.665 1 98.5 121 ILE A O 1
ATOM 921 N N . GLY A 1 122 ? -1.331 -27.922 -0.24 1 98.38 122 GLY A N 1
ATOM 922 C CA . GLY A 1 122 ? -1.48 -26.562 -0.758 1 98.38 122 GLY A CA 1
ATOM 923 C C . GLY A 1 122 ? -2.924 -26.109 -0.825 1 98.38 122 GLY A C 1
ATOM 924 O O . GLY A 1 122 ? -3.227 -24.953 -0.543 1 98.38 122 GLY A O 1
ATOM 925 N N . VAL A 1 123 ? -3.836 -27.047 -1.166 1 98.69 123 VAL A N 1
ATOM 926 C CA . VAL A 1 123 ? -5.262 -26.75 -1.275 1 98.69 123 VAL A CA 1
ATOM 927 C C . VAL A 1 123 ? -5.875 -26.641 0.119 1 98.69 123 VAL A C 1
ATOM 929 O O . VAL A 1 123 ? -6.523 -25.641 0.443 1 98.69 123 VAL A O 1
ATOM 932 N N . MET A 1 124 ? -5.594 -27.562 1.027 1 98.5 124 MET A N 1
ATOM 933 C CA . MET A 1 124 ? -6.266 -27.703 2.316 1 98.5 124 MET A CA 1
ATOM 934 C C . MET A 1 124 ? -5.832 -26.594 3.277 1 98.5 124 MET A C 1
ATOM 936 O O . MET A 1 124 ? -6.609 -26.172 4.141 1 98.5 124 MET A O 1
ATOM 940 N N . ASN A 1 125 ? -4.598 -26.156 3.072 1 98.5 125 ASN A N 1
ATOM 941 C CA . ASN A 1 125 ? -4.117 -25.125 3.982 1 98.5 125 ASN A CA 1
ATOM 942 C C . ASN A 1 125 ? -4.363 -23.734 3.422 1 98.5 125 ASN A C 1
ATOM 944 O O . ASN A 1 125 ? -3.83 -22.75 3.941 1 98.5 125 ASN A O 1
ATOM 948 N N . THR A 1 126 ? -5.195 -23.641 2.35 1 98.44 126 THR A N 1
ATOM 949 C CA . THR A 1 126 ? -5.555 -22.328 1.809 1 98.44 126 THR A CA 1
ATOM 950 C C . THR A 1 126 ? -7.059 -22.25 1.569 1 98.44 126 THR A C 1
ATOM 952 O O . THR A 1 126 ? -7.605 -21.156 1.41 1 98.44 126 THR A O 1
ATOM 955 N N . LEU A 1 127 ? -7.793 -23.344 1.497 1 98.56 127 LEU A N 1
ATOM 956 C CA . LEU A 1 127 ? -9.25 -23.438 1.421 1 98.56 127 LEU A CA 1
ATOM 957 C C . LEU A 1 127 ? -9.805 -24.266 2.576 1 98.56 127 LEU A C 1
ATOM 959 O O . LEU A 1 127 ? -9.148 -25.203 3.045 1 98.56 127 LEU A O 1
ATOM 963 N N . PRO A 1 128 ? -10.992 -23.969 3.033 1 98.12 128 PRO A N 1
ATOM 964 C CA . PRO A 1 128 ? -11.586 -24.719 4.137 1 98.12 128 PRO A CA 1
ATOM 965 C C . PRO A 1 128 ? -12.195 -26.047 3.682 1 98.12 128 PRO A C 1
ATOM 967 O O . PRO A 1 128 ? -13.398 -26.266 3.854 1 98.12 128 PRO A O 1
ATOM 970 N N . VAL A 1 129 ? -11.398 -26.953 3.238 1 97.75 129 VAL A N 1
ATOM 971 C CA . VAL A 1 129 ? -11.797 -28.281 2.799 1 97.75 129 VAL A CA 1
ATOM 972 C C . VAL A 1 129 ? -11.93 -29.203 4.008 1 97.75 129 VAL A C 1
ATOM 974 O O . VAL A 1 129 ? -10.945 -29.453 4.711 1 97.75 129 VAL A O 1
ATOM 977 N N . VAL A 1 130 ? -13.062 -29.734 4.27 1 97.75 130 VAL A N 1
ATOM 978 C CA . VAL A 1 130 ? -13.281 -30.688 5.359 1 97.75 130 VAL A CA 1
ATOM 979 C C . VAL A 1 130 ? -13.391 -32.094 4.793 1 97.75 130 VAL A C 1
ATOM 981 O O . VAL A 1 130 ? -12.82 -33.031 5.355 1 97.75 130 VAL A O 1
ATOM 984 N N . GLU A 1 131 ? -14.094 -32.219 3.77 1 96.94 131 GLU A N 1
ATOM 985 C CA . GLU A 1 131 ? -14.281 -33.469 3.035 1 96.94 131 GLU A CA 1
ATOM 986 C C . GLU A 1 131 ? -14.414 -33.219 1.536 1 96.94 131 GLU A C 1
ATOM 988 O O . GLU A 1 131 ? -15.008 -32.219 1.121 1 96.94 131 GLU A O 1
ATOM 993 N N . GLY A 1 132 ? -13.812 -34.156 0.74 1 97.81 132 GLY A N 1
ATOM 994 C CA . GLY A 1 132 ? -13.945 -34.031 -0.702 1 97.81 132 GLY A CA 1
ATOM 995 C C . GLY A 1 132 ? -12.844 -34.719 -1.475 1 97.81 132 GLY A C 1
ATOM 996 O O . GLY A 1 132 ? -11.977 -35.375 -0.882 1 97.81 132 GLY A O 1
ATOM 997 N N . LEU A 1 133 ? -13.016 -34.656 -2.695 1 98.69 133 LEU A N 1
ATOM 998 C CA . LEU A 1 133 ? -11.984 -35.094 -3.629 1 98.69 133 LEU A CA 1
ATOM 999 C C . LEU A 1 133 ? -11.148 -33.906 -4.102 1 98.69 133 LEU A C 1
ATOM 1001 O O . LEU A 1 133 ? -11.688 -32.938 -4.609 1 98.69 133 LEU A O 1
ATOM 1005 N N . VAL A 1 134 ? -9.906 -34 -3.883 1 98.75 134 VAL A N 1
ATOM 1006 C CA . VAL A 1 134 ? -8.961 -33 -4.395 1 98.75 134 VAL A CA 1
ATOM 1007 C C . VAL A 1 134 ? -8.156 -33.594 -5.539 1 98.75 134 VAL A C 1
ATOM 1009 O O . VAL A 1 134 ? -7.625 -34.719 -5.418 1 98.75 134 VAL A O 1
ATOM 1012 N N . PHE A 1 135 ? -8.039 -32.906 -6.574 1 98.81 135 PHE A N 1
ATOM 1013 C CA . PHE A 1 135 ? -7.195 -33.438 -7.641 1 98.81 135 PHE A CA 1
ATOM 1014 C C . PHE A 1 135 ? -6.203 -32.375 -8.109 1 98.81 135 PHE A C 1
ATOM 1016 O O . PHE A 1 135 ? -6.445 -31.172 -7.945 1 98.81 135 PHE A O 1
ATOM 1023 N N . ASP A 1 136 ? -5.156 -32.719 -8.633 1 98.44 136 ASP A N 1
ATOM 1024 C CA . ASP A 1 136 ? -4.152 -31.953 -9.352 1 98.44 136 ASP A CA 1
ATOM 1025 C C . ASP A 1 136 ? -3.949 -32.5 -10.766 1 98.44 136 ASP A C 1
ATOM 1027 O O . ASP A 1 136 ? -3.566 -33.656 -10.945 1 98.44 136 ASP A O 1
ATOM 1031 N N . LEU A 1 137 ? -4.211 -31.688 -11.633 1 98 137 LEU A N 1
ATOM 1032 C CA . LEU A 1 137 ? -4.098 -32.094 -13.031 1 98 137 LEU A CA 1
ATOM 1033 C C . LEU A 1 137 ? -2.883 -31.438 -13.68 1 98 137 LEU A C 1
ATOM 1035 O O . LEU A 1 137 ? -2.879 -30.219 -13.922 1 98 137 LEU A O 1
ATOM 1039 N N . GLY A 1 138 ? -1.959 -32.25 -14.039 1 95.62 138 GLY A N 1
ATOM 1040 C CA . GLY A 1 138 ? -0.756 -31.797 -14.727 1 95.62 138 GLY A CA 1
ATOM 1041 C C . GLY A 1 138 ? -0.729 -32.156 -16.188 1 95.62 138 GLY A C 1
ATOM 1042 O O . GLY A 1 138 ? -1.764 -32.5 -16.781 1 95.62 138 GLY A O 1
ATOM 1043 N N . GLY A 1 139 ? 0.447 -32.125 -16.781 1 94.81 139 GLY A N 1
ATOM 1044 C CA . GLY A 1 139 ? 0.619 -32.5 -18.172 1 94.81 139 GLY A CA 1
ATOM 1045 C C . GLY A 1 139 ? 0.757 -34 -18.344 1 94.81 139 GLY A C 1
ATOM 1046 O O . GLY A 1 139 ? 0.322 -34.562 -19.359 1 94.81 139 GLY A O 1
ATOM 1047 N N . GLY A 1 140 ? 1.386 -34.594 -17.328 1 93.56 140 GLY A N 1
ATOM 1048 C CA . GLY A 1 140 ? 1.673 -36 -17.5 1 93.56 140 GLY A CA 1
ATOM 1049 C C . GLY A 1 140 ? 0.866 -36.875 -16.562 1 93.56 140 GLY A C 1
ATOM 1050 O O . GLY A 1 140 ? 0.717 -38.094 -16.812 1 93.56 140 GLY A O 1
ATOM 1051 N N . SER A 1 141 ? 0.356 -36.25 -15.594 1 95.75 141 SER A N 1
ATOM 1052 C CA . SER A 1 141 ? -0.27 -37.094 -14.578 1 95.75 141 SER A CA 1
ATOM 1053 C C . SER A 1 141 ? -1.481 -36.406 -13.961 1 95.75 1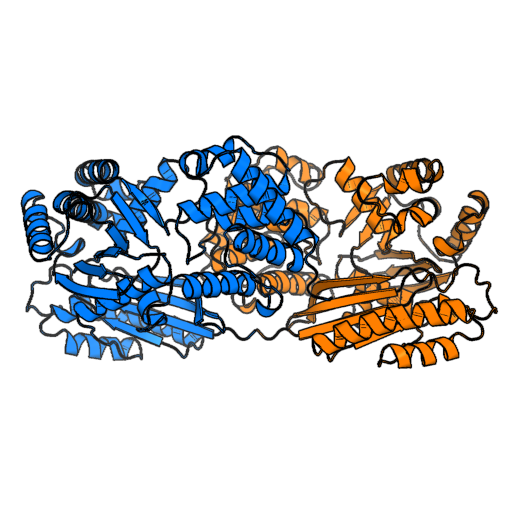41 SER A C 1
ATOM 1055 O O . SER A 1 141 ? -1.672 -35.219 -14.133 1 95.75 141 SER A O 1
ATO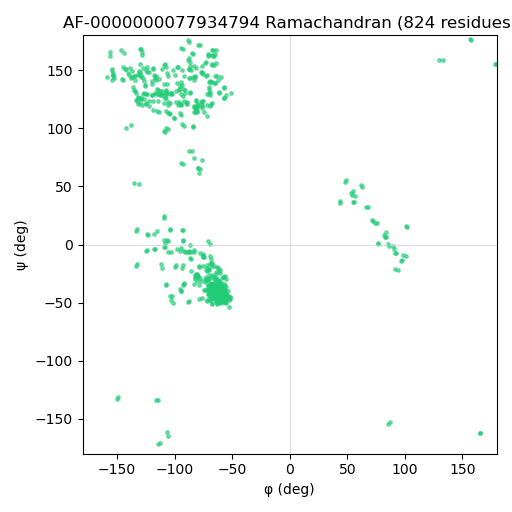M 1057 N N . LEU A 1 142 ? -2.24 -37.156 -13.242 1 97.31 142 LEU A N 1
ATOM 1058 C CA . LEU A 1 142 ? -3.408 -36.812 -12.445 1 97.31 142 LEU A CA 1
ATOM 1059 C C . LEU A 1 142 ? -3.311 -37.375 -11.047 1 97.31 142 LEU A C 1
ATOM 1061 O O . LEU A 1 142 ? -3.156 -38.594 -10.891 1 97.31 142 LEU A O 1
ATOM 1065 N N . GLU A 1 143 ? -3.357 -36.594 -10.195 1 98.06 143 GLU A N 1
ATOM 1066 C CA . GLU A 1 143 ? -3.408 -37.031 -8.805 1 98.06 143 GLU A CA 1
ATOM 1067 C C . GLU A 1 143 ? -4.801 -36.812 -8.211 1 98.06 143 GLU A C 1
ATOM 1069 O O . GLU A 1 143 ? -5.387 -35.75 -8.352 1 98.06 143 GLU A O 1
ATOM 1074 N N . LEU A 1 144 ? -5.273 -37.875 -7.566 1 98.31 144 LEU A N 1
ATOM 1075 C CA . LEU A 1 144 ? -6.551 -37.875 -6.859 1 98.31 144 LEU A CA 1
ATOM 1076 C C . LEU A 1 144 ? -6.348 -38.094 -5.367 1 98.31 144 LEU A C 1
ATOM 1078 O O . LEU A 1 144 ? -5.664 -39.062 -4.977 1 98.31 144 LEU A O 1
ATOM 1082 N N . THR A 1 145 ? -6.969 -37.219 -4.586 1 98 145 THR A N 1
ATOM 1083 C CA . THR A 1 145 ? -6.848 -37.375 -3.137 1 98 145 THR A CA 1
ATOM 1084 C C . THR A 1 145 ? -8.219 -37.281 -2.473 1 98 145 THR A C 1
ATOM 1086 O O . THR A 1 145 ? -8.961 -36.312 -2.703 1 98 145 THR A O 1
ATOM 1089 N N . LEU A 1 146 ? -8.516 -38.312 -1.676 1 98.25 146 LEU A N 1
ATOM 1090 C CA . LEU A 1 146 ? -9.711 -38.281 -0.848 1 98.25 146 LEU A CA 1
ATOM 1091 C C . LEU A 1 146 ? -9.43 -37.656 0.507 1 98.25 146 LEU A C 1
ATOM 1093 O O . LEU A 1 146 ? -8.508 -38.062 1.212 1 98.25 146 LEU A O 1
ATOM 1097 N N . VAL A 1 147 ? -10.141 -36.625 0.772 1 97.88 147 VAL A N 1
ATOM 1098 C CA . VAL A 1 147 ? -10.023 -35.938 2.055 1 97.88 147 VAL A CA 1
ATOM 1099 C C . VAL A 1 147 ? -11.258 -36.219 2.91 1 97.88 147 VAL A C 1
ATOM 1101 O O . VAL A 1 147 ? -12.391 -36.062 2.445 1 97.88 147 VAL A O 1
ATOM 1104 N N . LYS A 1 148 ? -11.008 -36.719 4.172 1 96.88 148 LYS A N 1
ATOM 1105 C CA . LYS A 1 148 ? -12.047 -36.969 5.168 1 96.88 148 LYS A CA 1
ATOM 1106 C C . LYS A 1 148 ? -11.688 -36.312 6.504 1 96.88 148 LYS A C 1
ATOM 1108 O O . LYS A 1 148 ? -10.602 -36.562 7.043 1 96.88 148 LYS A O 1
ATOM 1113 N N . ASP A 1 149 ? -12.578 -35.469 7.043 1 95.56 149 ASP A N 1
ATOM 1114 C CA . ASP A 1 149 ? -12.391 -34.812 8.336 1 95.56 149 ASP A CA 1
ATOM 1115 C C . ASP A 1 149 ? -11.078 -34.062 8.375 1 95.56 149 ASP A C 1
ATOM 1117 O O . ASP A 1 149 ? -10.32 -34.156 9.352 1 95.56 149 ASP A O 1
ATOM 1121 N N . ARG A 1 150 ? -10.734 -33.469 7.219 1 96.81 150 ARG A N 1
ATOM 1122 C CA . ARG A 1 150 ? -9.57 -32.625 7.031 1 96.81 150 ARG A CA 1
ATOM 1123 C C . ARG A 1 150 ? -8.273 -33.406 7.176 1 96.81 150 ARG A C 1
ATOM 1125 O O . ARG A 1 150 ? -7.277 -32.906 7.68 1 96.81 150 ARG A O 1
ATOM 1132 N N . LYS A 1 151 ? -8.336 -34.625 6.797 1 97.44 151 LYS A N 1
ATOM 1133 C CA . LYS A 1 151 ? -7.172 -35.5 6.707 1 97.44 151 LYS A CA 1
ATOM 1134 C C . LYS A 1 151 ? -7.082 -36.156 5.328 1 97.44 151 LYS A C 1
ATOM 1136 O O . LYS A 1 151 ? -8.102 -36.438 4.699 1 97.44 151 LYS A O 1
ATOM 1141 N N . ILE A 1 152 ? -5.93 -36.281 4.926 1 97.19 152 ILE A N 1
ATOM 1142 C CA . ILE A 1 152 ? -5.699 -37.031 3.688 1 97.19 152 ILE A CA 1
ATOM 1143 C C . ILE A 1 152 ? -5.93 -38.531 3.924 1 97.19 152 ILE A C 1
ATOM 1145 O O . ILE A 1 152 ? -5.164 -39.156 4.641 1 97.19 152 ILE A O 1
ATOM 1149 N N . ALA A 1 153 ? -6.996 -39.094 3.346 1 97 153 ALA A N 1
ATOM 1150 C CA . ALA A 1 153 ? -7.402 -40.469 3.59 1 97 153 ALA A CA 1
ATOM 1151 C C . ALA A 1 153 ? -6.781 -41.406 2.564 1 97 153 ALA A C 1
ATOM 1153 O O . ALA A 1 153 ? -6.434 -42.562 2.889 1 97 153 ALA A O 1
ATOM 1154 N N . ASP A 1 154 ? -6.637 -40.906 1.366 1 96.75 154 ASP A N 1
ATOM 1155 C CA . ASP A 1 154 ? -6.113 -41.719 0.273 1 96.75 154 ASP A CA 1
ATOM 1156 C C . ASP A 1 154 ? -5.551 -40.844 -0.844 1 96.75 154 ASP A C 1
ATOM 1158 O O . ASP A 1 154 ? -6.102 -39.781 -1.143 1 96.75 154 ASP A O 1
ATOM 1162 N N . VAL A 1 155 ? -4.531 -41.281 -1.438 1 97.94 155 VAL A N 1
ATOM 1163 C CA . VAL A 1 155 ? -3.898 -40.594 -2.564 1 97.94 155 VAL A CA 1
ATOM 1164 C C . VAL A 1 155 ? -3.551 -41.625 -3.648 1 97.94 155 VAL A C 1
ATOM 1166 O O . VAL A 1 155 ? -2.93 -42.656 -3.369 1 97.94 155 VAL A O 1
ATOM 1169 N N . LYS A 1 156 ? -3.857 -41.25 -4.855 1 97.81 156 LYS A N 1
ATOM 1170 C CA . LYS A 1 156 ? -3.488 -42.062 -6.008 1 97.81 156 LYS A CA 1
ATOM 1171 C C . LYS A 1 156 ? -3.01 -41.219 -7.168 1 97.81 156 LYS A C 1
ATOM 1173 O O . LYS A 1 156 ? -3.496 -40.094 -7.352 1 97.81 156 LYS A O 1
ATOM 1178 N N . GLN A 1 157 ? -2.197 -41.688 -7.809 1 97.25 157 GLN A N 1
ATOM 1179 C CA . GLN A 1 157 ? -1.662 -41.031 -9.008 1 97.25 157 GLN A CA 1
ATOM 1180 C C . GLN A 1 157 ? -1.933 -41.875 -10.25 1 97.25 157 GLN A C 1
ATOM 1182 O O . GLN A 1 157 ? -1.811 -43.125 -10.211 1 97.25 157 GLN A O 1
ATOM 1187 N N . PHE A 1 158 ? -2.17 -41.219 -11.367 1 96.5 158 PHE A N 1
ATOM 1188 C CA . PHE A 1 158 ? -2.418 -41.875 -12.648 1 96.5 158 PHE A CA 1
ATOM 1189 C C . PHE A 1 158 ? -1.677 -41.188 -13.773 1 96.5 158 PHE A C 1
ATOM 1191 O O . PHE A 1 158 ? -1.565 -39.938 -13.766 1 96.5 158 PHE A O 1
ATOM 1198 N N . PRO A 1 159 ? -1.215 -41.906 -14.688 1 94 159 PRO A N 1
ATOM 1199 C CA . PRO A 1 159 ? -0.573 -41.281 -15.859 1 94 159 PRO A CA 1
ATOM 1200 C C . PRO A 1 159 ? -1.579 -40.719 -16.859 1 94 159 PRO A C 1
ATOM 1202 O O . PRO A 1 159 ? -1.604 -41.125 -18.016 1 94 159 PRO A O 1
ATOM 1205 N N . LEU A 1 160 ? -2.299 -39.75 -16.438 1 95.69 160 LEU A N 1
ATOM 1206 C CA . LEU A 1 160 ? -3.447 -39.219 -17.172 1 95.69 160 LEU A CA 1
ATOM 1207 C C . LEU A 1 160 ? -3.428 -37.688 -17.172 1 95.69 160 LEU A C 1
ATOM 1209 O O . LEU A 1 160 ? -4.441 -37.062 -16.891 1 95.69 160 LEU A O 1
ATOM 1213 N N . GLY A 1 161 ? -2.322 -37.188 -17.578 1 94.81 161 GLY A N 1
ATOM 1214 C CA . GLY A 1 161 ? -2.174 -35.75 -17.688 1 94.81 161 GLY A CA 1
ATOM 1215 C C . GLY A 1 161 ? -2.699 -35.219 -19 1 94.81 161 GLY A C 1
ATOM 1216 O O . GLY A 1 161 ? -2.898 -35.969 -19.953 1 94.81 161 GLY A O 1
ATOM 1217 N N . ALA A 1 162 ? -2.869 -33.906 -19 1 93.81 162 ALA A N 1
ATOM 1218 C CA . ALA A 1 162 ? -3.516 -33.25 -20.125 1 93.81 162 ALA A CA 1
ATOM 1219 C C . ALA A 1 162 ? -2.658 -33.344 -21.391 1 93.81 162 ALA A C 1
ATOM 1221 O O . ALA A 1 162 ? -3.178 -33.594 -22.484 1 93.81 162 ALA A O 1
ATOM 1222 N N . LEU A 1 163 ? -1.404 -33.125 -21.328 1 93.62 163 LEU A N 1
ATOM 1223 C CA . LEU A 1 163 ? -0.528 -33.25 -22.5 1 93.62 163 LEU A CA 1
ATOM 1224 C C . LEU A 1 163 ? -0.394 -34.688 -22.922 1 93.62 163 LEU A C 1
ATOM 1226 O O . LEU A 1 163 ? -0.401 -35 -24.109 1 93.62 163 LEU A O 1
ATOM 1230 N N . LYS A 1 164 ? -0.237 -35.594 -21.953 1 92.88 164 LYS A N 1
ATOM 1231 C CA . LYS A 1 164 ? -0.094 -37 -22.234 1 92.88 164 LYS A CA 1
ATOM 1232 C C . LYS A 1 164 ? -1.303 -37.531 -23 1 92.88 164 LYS A C 1
ATOM 1234 O O . LYS A 1 164 ? -1.161 -38.375 -23.891 1 92.88 164 LYS A O 1
ATOM 1239 N N . LEU A 1 165 ? -2.395 -37.094 -22.641 1 92.75 165 LEU A N 1
ATOM 1240 C CA . LEU A 1 165 ? -3.627 -37.594 -23.234 1 92.75 165 LEU A CA 1
ATOM 1241 C C . LEU A 1 165 ? -4 -36.781 -24.484 1 92.75 165 LEU A C 1
ATOM 1243 O O . LEU A 1 165 ? -4.949 -37.125 -25.188 1 92.75 165 LEU A O 1
ATOM 1247 N N . SER A 1 166 ? -3.295 -35.75 -24.734 1 93 166 SER A N 1
ATOM 1248 C CA . SER A 1 166 ? -3.611 -34.906 -25.875 1 93 166 SER A CA 1
ATOM 1249 C C . SER A 1 166 ? -3.6 -35.719 -27.172 1 93 166 SER A C 1
ATOM 1251 O O . SER A 1 166 ? -2.705 -36.531 -27.391 1 93 166 SER A O 1
ATOM 1253 N N . GLY A 1 167 ? -4.621 -35.594 -28.125 1 89.94 167 GLY A N 1
ATOM 1254 C CA . GLY A 1 167 ? -4.695 -36.281 -29.422 1 89.94 167 GLY A CA 1
ATOM 1255 C C . GLY A 1 167 ? -5.484 -37.562 -29.359 1 89.94 167 GLY A C 1
ATOM 1256 O O . GLY A 1 167 ? -5.898 -38.094 -30.391 1 89.94 167 GLY A O 1
ATOM 1257 N N . LYS A 1 168 ? -5.562 -38.062 -28.172 1 92.75 168 LYS A N 1
ATOM 1258 C CA . LYS A 1 168 ? -6.395 -39.25 -28.062 1 92.75 168 LYS A CA 1
ATOM 1259 C C . LYS A 1 168 ? -7.863 -38.906 -28.312 1 92.75 168 LYS A C 1
ATOM 1261 O O . LYS A 1 168 ? -8.297 -37.781 -28.109 1 92.75 168 LYS A O 1
ATOM 1266 N N . PRO A 1 169 ? -8.648 -39.969 -28.781 1 94.62 169 PRO A N 1
ATOM 1267 C CA . PRO A 1 169 ? -10.094 -39.781 -28.922 1 94.62 169 PRO A CA 1
ATOM 1268 C C . PRO A 1 169 ? -10.781 -39.5 -27.578 1 94.62 169 PRO A C 1
ATOM 1270 O O . PRO A 1 169 ? -10.391 -40.062 -26.547 1 94.62 169 PRO A O 1
ATOM 1273 N N . GLU A 1 170 ? -11.688 -38.75 -27.641 1 95.62 170 GLU A N 1
ATOM 1274 C CA . GLU A 1 170 ? -12.43 -38.344 -26.453 1 95.62 170 GLU A CA 1
ATOM 1275 C C . GLU A 1 170 ? -12.898 -39.562 -25.672 1 95.62 170 GLU A C 1
ATOM 1277 O O . GLU A 1 170 ? -12.734 -39.625 -24.453 1 95.62 170 GLU A O 1
ATOM 1282 N N . GLU A 1 171 ? -13.57 -40.438 -26.312 1 96.5 171 GLU A N 1
ATOM 1283 C CA . GLU A 1 171 ? -14.117 -41.625 -25.625 1 96.5 171 GLU A CA 1
ATOM 1284 C C . GLU A 1 171 ? -13.023 -42.375 -24.875 1 96.5 171 GLU A C 1
ATOM 1286 O O . GLU A 1 171 ? -13.258 -42.906 -23.781 1 96.5 171 GLU A O 1
ATOM 1291 N N . ALA A 1 172 ? -11.898 -42.469 -25.453 1 96.81 172 ALA A N 1
ATOM 1292 C CA . ALA A 1 172 ? -10.789 -43.156 -24.797 1 96.81 172 ALA A CA 1
ATOM 1293 C C . ALA A 1 172 ? -10.344 -42.406 -23.547 1 96.81 172 ALA A C 1
ATOM 1295 O O . ALA A 1 172 ? -10.078 -43.031 -22.516 1 96.81 172 ALA A O 1
ATOM 1296 N N . ILE A 1 173 ? -10.25 -41.094 -23.672 1 96.75 173 ILE A N 1
ATOM 1297 C CA . ILE A 1 173 ? -9.875 -40.281 -22.531 1 96.75 173 ILE A CA 1
ATOM 1298 C C . ILE A 1 173 ? -10.898 -40.469 -21.406 1 96.75 173 ILE A C 1
ATOM 1300 O O . ILE A 1 173 ? -10.523 -40.75 -20.266 1 96.75 173 ILE A O 1
ATOM 1304 N N . ARG A 1 174 ? -12.086 -40.438 -21.672 1 97.38 174 ARG A N 1
ATOM 1305 C CA . ARG A 1 174 ? -13.148 -40.562 -20.688 1 97.38 174 ARG A CA 1
ATOM 1306 C C . ARG A 1 174 ? -13.086 -41.938 -20 1 97.38 174 ARG A C 1
ATOM 1308 O O . ARG A 1 174 ? -13.25 -42.031 -18.797 1 97.38 174 ARG A O 1
ATOM 1315 N N . LYS A 1 175 ? -12.906 -42.875 -20.844 1 97.56 175 LYS A N 1
ATOM 1316 C CA . LYS A 1 175 ? -12.828 -44.219 -20.297 1 97.56 175 LYS A CA 1
ATOM 1317 C C . LYS A 1 175 ? -11.672 -44.344 -19.312 1 97.56 175 LYS A C 1
ATOM 1319 O O . LYS A 1 175 ? -11.828 -44.938 -18.25 1 97.56 175 LYS A O 1
ATOM 1324 N N . GLU A 1 176 ? -10.625 -43.844 -19.594 1 96.88 176 GLU A N 1
ATOM 1325 C CA . GLU A 1 176 ? -9.469 -43.906 -18.719 1 96.88 176 GLU A CA 1
ATOM 1326 C C . GLU A 1 176 ? -9.703 -43.156 -17.422 1 96.88 176 GLU A C 1
ATOM 1328 O O . GLU A 1 176 ? -9.352 -43.594 -16.328 1 96.88 176 GLU A O 1
ATOM 1333 N N . ILE A 1 177 ? -10.273 -42 -17.562 1 97.5 177 ILE A N 1
ATOM 1334 C CA . ILE A 1 177 ? -10.555 -41.188 -16.375 1 97.5 177 ILE A CA 1
ATOM 1335 C C . ILE A 1 177 ? -11.594 -41.906 -15.516 1 97.5 177 ILE A C 1
ATOM 1337 O O . ILE A 1 177 ? -11.438 -42 -14.289 1 97.5 177 ILE A O 1
ATOM 1341 N N . ARG A 1 178 ? -12.656 -42.469 -16.109 1 96.94 178 ARG A N 1
ATOM 1342 C CA . ARG A 1 178 ? -13.664 -43.219 -15.367 1 96.94 178 ARG A CA 1
ATOM 1343 C C . ARG A 1 178 ? -13.039 -44.406 -14.602 1 96.94 178 ARG A C 1
ATOM 1345 O O . ARG A 1 178 ? -13.391 -44.656 -13.453 1 96.94 178 ARG A O 1
ATOM 1352 N N . SER A 1 179 ? -12.195 -44.969 -15.258 1 96.44 179 SER A N 1
ATOM 1353 C CA . SER A 1 179 ? -11.516 -46.094 -14.617 1 96.44 179 SER A CA 1
ATOM 1354 C C . SER A 1 179 ? -10.695 -45.656 -13.414 1 96.44 179 SER A C 1
ATOM 1356 O O . SER A 1 179 ? -10.703 -46.281 -12.367 1 96.44 179 SER A O 1
ATOM 1358 N N . ALA A 1 180 ? -9.984 -44.625 -13.617 1 95.81 180 ALA A N 1
ATOM 1359 C CA . ALA A 1 180 ? -9.211 -44.062 -12.5 1 95.81 180 ALA A CA 1
ATOM 1360 C C . ALA A 1 180 ? -10.117 -43.719 -11.328 1 95.81 180 ALA A C 1
ATOM 1362 O O . ALA A 1 180 ? -9.844 -44.094 -10.188 1 95.81 180 ALA A O 1
ATOM 1363 N N . ILE A 1 181 ? -11.133 -43.062 -11.57 1 96.12 181 ILE A N 1
ATOM 1364 C CA . ILE A 1 181 ? -12.062 -42.625 -10.531 1 96.12 181 ILE A CA 1
ATOM 1365 C C . ILE A 1 181 ? -12.672 -43.875 -9.852 1 96.12 181 ILE A C 1
ATOM 1367 O O . ILE A 1 181 ? -12.836 -43.875 -8.625 1 96.12 181 ILE A O 1
ATOM 1371 N N . SER A 1 182 ? -13.062 -44.875 -10.617 1 94.44 182 SER A N 1
ATOM 1372 C CA . SER A 1 182 ? -13.68 -46.062 -10.078 1 94.44 182 SER A CA 1
ATOM 1373 C C . SER A 1 182 ? -12.75 -46.781 -9.102 1 94.44 182 SER A C 1
ATOM 1375 O O . SER A 1 182 ? -13.203 -47.531 -8.242 1 94.44 182 SER A O 1
ATOM 1377 N N . SER A 1 183 ? -11.562 -46.562 -9.289 1 92.31 183 SER A N 1
ATOM 1378 C CA . SER A 1 183 ? -10.602 -47.188 -8.398 1 92.31 183 SER A CA 1
ATOM 1379 C C . SER A 1 183 ? -10.562 -46.5 -7.039 1 92.31 183 SER A C 1
ATOM 1381 O O . SER A 1 183 ? -9.984 -47.031 -6.086 1 92.31 183 SER A O 1
ATOM 1383 N N . MET A 1 184 ? -11.188 -45.438 -7.047 1 90.56 184 MET A N 1
ATOM 1384 C CA . MET A 1 184 ? -11.281 -44.719 -5.785 1 90.56 184 MET A CA 1
ATOM 1385 C C . MET A 1 184 ? -12.586 -45.031 -5.07 1 90.56 184 MET A C 1
ATOM 1387 O O . MET A 1 184 ? -13.578 -45.406 -5.707 1 90.56 184 MET A O 1
ATOM 1391 N N . ASN A 1 185 ? -12.695 -45.344 -3.75 1 87.12 185 ASN A N 1
ATOM 1392 C CA . ASN A 1 185 ? -13.914 -45.531 -2.959 1 87.12 185 ASN A CA 1
ATOM 1393 C C . ASN A 1 185 ? -14.562 -44.188 -2.613 1 87.12 185 ASN A C 1
ATOM 1395 O O . ASN A 1 185 ? -14.484 -43.75 -1.47 1 87.12 185 ASN A O 1
ATOM 1399 N N . LEU A 1 186 ? -15.188 -43.594 -3.793 1 93.06 186 LEU A N 1
ATOM 1400 C CA . LEU A 1 186 ? -15.727 -42.25 -3.611 1 93.06 186 LEU A CA 1
ATOM 1401 C C . LEU A 1 186 ? -17.25 -42.25 -3.535 1 93.06 186 LEU A C 1
ATOM 1403 O O . LEU A 1 186 ? -17.891 -43.062 -4.227 1 93.06 186 LEU A O 1
ATOM 1407 N N . LYS A 1 187 ? -17.766 -41.375 -2.723 1 92.44 187 LYS A N 1
ATOM 1408 C CA . LYS A 1 187 ? -19.219 -41.219 -2.621 1 92.44 187 LYS A CA 1
ATOM 1409 C C . LYS A 1 187 ? -19.75 -40.312 -3.746 1 92.44 187 LYS A C 1
ATOM 1411 O O . LYS A 1 187 ? -19.109 -39.344 -4.117 1 92.44 187 LYS A O 1
ATOM 1416 N N . GLU A 1 188 ? -20.938 -40.656 -4.207 1 91.62 188 GLU A N 1
ATOM 1417 C CA . GLU A 1 188 ? -21.594 -39.781 -5.18 1 91.62 188 GLU A CA 1
ATOM 1418 C C . GLU A 1 188 ? -21.922 -38.438 -4.582 1 91.62 188 GLU A C 1
ATOM 1420 O O . GLU A 1 188 ? -22.344 -38.344 -3.426 1 91.62 188 GLU A O 1
ATOM 1425 N N . GLY A 1 189 ? -21.688 -37.469 -5.379 1 95.62 189 GLY A N 1
ATOM 1426 C CA . GLY A 1 189 ? -22.031 -36.125 -4.945 1 95.62 189 GLY A CA 1
ATOM 1427 C C . GLY A 1 189 ? -20.953 -35.5 -4.082 1 95.62 189 GLY A C 1
ATOM 1428 O O . GLY A 1 189 ? -21.156 -34.438 -3.5 1 95.62 189 GLY A O 1
ATOM 1429 N N . ILE A 1 190 ? -19.844 -36.094 -4.02 1 96.75 190 ILE A N 1
ATOM 1430 C CA . ILE A 1 190 ? -18.719 -35.594 -3.229 1 96.75 190 ILE A CA 1
ATOM 1431 C C . ILE A 1 190 ? -18.281 -34.25 -3.75 1 96.75 190 ILE A C 1
ATOM 1433 O O . ILE A 1 190 ? -18.359 -33.969 -4.953 1 96.75 190 ILE A O 1
ATOM 1437 N N . LYS A 1 191 ? -17.922 -33.375 -2.842 1 98 191 LYS A N 1
ATOM 1438 C CA . LYS A 1 191 ? -17.359 -32.094 -3.262 1 98 191 LYS A CA 1
ATOM 1439 C C . LYS A 1 191 ? -15.992 -32.281 -3.918 1 98 191 LYS A C 1
ATOM 1441 O O . LYS A 1 191 ? -15.195 -33.094 -3.469 1 98 191 LYS A O 1
ATOM 1446 N N . VAL A 1 192 ? -15.789 -31.5 -4.984 1 98.88 192 VAL A N 1
ATOM 1447 C CA . VAL A 1 192 ? -14.555 -31.656 -5.742 1 98.88 192 VAL A CA 1
ATOM 1448 C C . VAL A 1 192 ? -13.773 -30.344 -5.734 1 98.88 192 VAL A C 1
ATOM 1450 O O . VAL A 1 192 ? -14.344 -29.266 -5.969 1 98.88 192 VAL A O 1
ATOM 1453 N N . PHE A 1 193 ? -12.562 -30.391 -5.391 1 98.75 193 PHE A N 1
ATOM 1454 C CA . PHE A 1 193 ? -11.586 -29.312 -5.441 1 98.75 193 PHE A CA 1
ATOM 1455 C C . PHE A 1 193 ? -10.453 -29.641 -6.41 1 98.75 193 PHE A C 1
ATOM 1457 O O . PHE A 1 193 ? -10.031 -30.797 -6.508 1 98.75 193 PHE A O 1
ATOM 1464 N N . GLY A 1 194 ? -9.93 -28.703 -7.082 1 98.75 194 GLY A N 1
ATOM 1465 C CA . GLY A 1 194 ? -8.898 -29.016 -8.062 1 98.75 194 GLY A CA 1
ATOM 1466 C C . GLY A 1 194 ? -7.828 -27.953 -8.156 1 98.75 194 GLY A C 1
ATOM 1467 O O . GLY A 1 194 ? -8.086 -26.766 -7.898 1 98.75 194 GLY A O 1
ATOM 1468 N N . SER A 1 195 ? -6.652 -28.266 -8.523 1 98.06 195 SER A N 1
ATOM 1469 C CA . SER A 1 195 ? -5.516 -27.422 -8.875 1 98.06 195 SER A CA 1
ATOM 1470 C C . SER A 1 195 ? -4.922 -27.828 -10.227 1 98.06 195 SER A C 1
ATOM 1472 O O . SER A 1 195 ? -5.188 -28.922 -10.719 1 98.06 195 SER A O 1
ATOM 1474 N N . GLY A 1 196 ? -4.082 -26.969 -10.805 1 96.56 196 GLY A N 1
ATOM 1475 C CA . GLY A 1 196 ? -3.459 -27.188 -12.102 1 96.56 196 GLY A CA 1
ATOM 1476 C C . GLY A 1 196 ? -3.613 -26.016 -13.039 1 96.56 196 GLY A C 1
ATOM 1477 O O . GLY A 1 196 ? -4.562 -25.234 -12.922 1 96.56 196 GLY A O 1
ATOM 1478 N N . GLY A 1 197 ? -2.785 -25.969 -13.961 1 94.31 197 GLY A N 1
ATOM 1479 C CA . GLY A 1 197 ? -2.736 -24.828 -14.875 1 94.31 197 GLY A CA 1
ATOM 1480 C C . GLY A 1 197 ? -3.955 -24.734 -15.773 1 94.31 197 GLY A C 1
ATOM 1481 O O . GLY A 1 197 ? -4.5 -23.656 -15.977 1 94.31 197 GLY A O 1
ATOM 1482 N N . ASN A 1 198 ? -4.355 -25.859 -16.359 1 95.94 198 ASN A N 1
ATOM 1483 C CA . ASN A 1 198 ? -5.523 -25.875 -17.234 1 95.94 198 ASN A CA 1
ATOM 1484 C C . ASN A 1 198 ? -6.785 -25.453 -16.5 1 95.94 198 ASN A C 1
ATOM 1486 O O . ASN A 1 198 ? -7.582 -24.672 -17.016 1 95.94 198 ASN A O 1
ATOM 1490 N N . LEU A 1 199 ? -6.93 -26 -15.273 1 97.75 199 LEU A N 1
ATOM 1491 C CA . LEU A 1 199 ? -8.117 -25.672 -14.492 1 97.75 199 LEU A CA 1
ATOM 1492 C C . LEU A 1 199 ? -8.148 -24.188 -14.148 1 97.75 199 LEU A C 1
ATOM 1494 O O . LEU A 1 199 ? -9.203 -23.547 -14.242 1 97.75 199 LEU A O 1
ATOM 1498 N N . ARG A 1 200 ? -7.031 -23.625 -13.742 1 97.06 200 ARG A N 1
ATOM 1499 C CA . ARG A 1 200 ? -6.961 -22.203 -13.438 1 97.06 200 ARG A CA 1
ATOM 1500 C C . ARG A 1 200 ? -7.27 -21.359 -14.664 1 97.06 200 ARG A C 1
ATOM 1502 O O . ARG A 1 200 ? -7.934 -20.312 -14.57 1 97.06 200 ARG A O 1
ATOM 1509 N N . ALA A 1 201 ? -6.82 -21.828 -15.867 1 97.06 201 ALA A N 1
ATOM 1510 C CA . ALA A 1 201 ? -7.105 -21.109 -17.109 1 97.06 201 ALA A CA 1
ATOM 1511 C C . ALA A 1 201 ? -8.602 -21.125 -17.422 1 97.06 201 ALA A C 1
ATOM 1513 O O . ALA A 1 201 ? -9.156 -20.109 -17.844 1 97.06 201 ALA A O 1
ATOM 1514 N N . ILE A 1 202 ? -9.266 -22.234 -17.172 1 98 202 ILE A N 1
ATOM 1515 C CA . ILE A 1 202 ? -10.703 -22.344 -17.375 1 98 202 ILE A CA 1
ATOM 1516 C C . ILE A 1 202 ? -11.43 -21.391 -16.422 1 98 202 ILE A C 1
ATOM 1518 O O . ILE A 1 202 ? -12.391 -20.734 -16.828 1 98 202 ILE A O 1
ATOM 1522 N N . ALA A 1 203 ? -10.953 -21.344 -15.188 1 98.25 203 ALA A N 1
ATOM 1523 C CA . ALA A 1 203 ? -11.562 -20.453 -14.203 1 98.25 203 ALA A CA 1
ATOM 1524 C C . ALA A 1 203 ? -11.398 -19 -14.609 1 98.25 203 ALA A C 1
ATOM 1526 O O . ALA A 1 203 ? -12.344 -18.203 -14.5 1 98.25 203 ALA A O 1
ATOM 1527 N N . LYS A 1 204 ? -10.195 -18.672 -15.102 1 97.12 204 LYS A N 1
ATOM 1528 C CA . LYS A 1 204 ? -9.969 -17.312 -15.578 1 97.12 204 LYS A CA 1
ATOM 1529 C C . LYS A 1 204 ? -10.906 -16.953 -16.719 1 97.12 204 LYS A C 1
ATOM 1531 O O . LYS A 1 204 ? -11.477 -15.867 -16.75 1 97.12 204 LYS A O 1
ATOM 1536 N N . LEU A 1 205 ? -11.047 -17.875 -17.703 1 97.31 205 LEU A N 1
ATOM 1537 C CA . LEU A 1 205 ? -11.977 -17.703 -18.812 1 97.31 205 LEU A CA 1
ATOM 1538 C C . LEU A 1 205 ? -13.383 -17.422 -18.312 1 97.31 205 LEU A C 1
ATOM 1540 O O . LEU A 1 205 ? -14.031 -16.469 -18.75 1 97.31 205 LEU A O 1
ATOM 1544 N N . ASP A 1 206 ? -13.781 -18.203 -17.297 1 98.12 206 ASP A N 1
ATOM 1545 C CA . ASP A 1 206 ? -15.141 -18.094 -16.781 1 98.12 206 ASP A CA 1
ATOM 1546 C C . ASP A 1 206 ? -15.344 -16.781 -16.031 1 98.12 206 ASP A C 1
ATOM 1548 O O . ASP A 1 206 ? -16.344 -16.094 -16.219 1 98.12 206 ASP A O 1
ATOM 1552 N N . ILE A 1 207 ? -14.438 -16.391 -15.258 1 96.5 207 ILE A N 1
ATOM 1553 C CA . ILE A 1 207 ? -14.508 -15.172 -14.453 1 96.5 207 ILE A CA 1
ATOM 1554 C C . ILE A 1 207 ? -14.547 -13.953 -15.375 1 96.5 207 ILE A C 1
ATOM 1556 O O . ILE A 1 207 ? -15.367 -13.055 -15.195 1 96.5 207 ILE A O 1
ATOM 1560 N N . LYS A 1 208 ? -13.68 -13.969 -16.375 1 95.31 208 LYS A N 1
ATOM 1561 C CA . LYS A 1 208 ? -13.586 -12.836 -17.281 1 95.31 208 LYS A CA 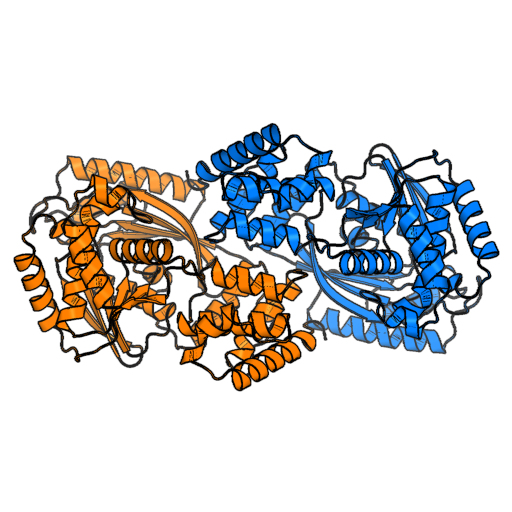1
ATOM 1562 C C . LYS A 1 208 ? -14.844 -12.727 -18.141 1 95.31 208 LYS A C 1
ATOM 1564 O O . LYS A 1 208 ? -15.367 -11.633 -18.344 1 95.31 208 LYS A O 1
ATOM 1569 N N . THR A 1 209 ? -15.32 -13.797 -18.641 1 95.19 209 THR A N 1
ATOM 1570 C CA . THR A 1 209 ? -16.484 -13.797 -19.5 1 95.19 209 THR A CA 1
ATOM 1571 C C . THR A 1 209 ? -17.734 -13.367 -18.734 1 95.19 209 THR A C 1
ATOM 1573 O O . THR A 1 209 ? -18.609 -12.688 -19.281 1 95.19 209 THR A O 1
ATOM 1576 N N . LYS A 1 210 ? -17.844 -13.75 -17.469 1 94.38 210 LYS A N 1
ATOM 1577 C CA . LYS A 1 210 ? -19.031 -13.453 -16.703 1 94.38 210 LYS A CA 1
ATOM 1578 C C . LYS A 1 210 ? -18.891 -12.133 -15.945 1 94.38 210 LYS A C 1
ATOM 1580 O O . LYS A 1 210 ? -19.844 -11.656 -15.328 1 94.38 210 LYS A O 1
ATOM 1585 N N . GLY A 1 211 ? -17.688 -11.523 -16 1 91.38 211 GLY A N 1
ATOM 1586 C CA . GLY A 1 211 ? -17.453 -10.242 -15.359 1 91.38 211 GLY A CA 1
ATOM 1587 C C . GLY A 1 211 ? -17.625 -10.281 -13.852 1 91.38 211 GLY A C 1
ATOM 1588 O O . GLY A 1 211 ? -18.328 -9.445 -13.281 1 91.38 211 GLY A O 1
ATOM 1589 N N . ARG A 1 212 ? -17 -11.227 -13.242 1 89.44 212 ARG A N 1
ATOM 1590 C CA . ARG A 1 212 ? -17.156 -11.414 -11.805 1 89.44 212 ARG A CA 1
ATOM 1591 C C . ARG A 1 212 ? -16.453 -10.305 -11.023 1 89.44 212 ARG A C 1
ATOM 1593 O O . ARG A 1 212 ? -15.367 -9.859 -11.414 1 89.44 212 ARG A O 1
ATOM 1600 N N . MET A 1 213 ? -17.031 -9.914 -9.883 1 91.5 213 MET A N 1
ATOM 1601 C CA . MET A 1 213 ? -16.516 -8.852 -9.023 1 91.5 213 MET A CA 1
ATOM 1602 C C . MET A 1 213 ? -15.203 -9.25 -8.375 1 91.5 213 MET A C 1
ATOM 1604 O O . MET A 1 213 ? -14.25 -8.461 -8.344 1 91.5 213 MET A O 1
ATOM 1608 N N . ILE A 1 214 ? -15.203 -10.414 -7.77 1 95.31 214 ILE A N 1
ATOM 1609 C CA . ILE A 1 214 ? -13.984 -10.953 -7.184 1 95.31 214 ILE A CA 1
ATOM 1610 C C . ILE A 1 214 ? -13.133 -11.602 -8.273 1 95.31 214 ILE A C 1
ATOM 1612 O O . ILE A 1 214 ? -13.57 -12.547 -8.938 1 95.31 214 ILE A O 1
ATOM 1616 N N . LYS A 1 215 ? -11.906 -11.141 -8.383 1 96.62 215 LYS A N 1
ATOM 1617 C CA . LYS A 1 215 ? -11.094 -11.461 -9.555 1 96.62 215 LYS A CA 1
ATOM 1618 C C . LYS A 1 215 ? -10.242 -12.703 -9.32 1 96.62 215 LYS A C 1
ATOM 1620 O O . LYS A 1 215 ? -9.766 -13.328 -10.266 1 96.62 215 LYS A O 1
ATOM 1625 N N . SER A 1 216 ? -10.047 -13.102 -8.094 1 97.62 216 SER A N 1
ATOM 1626 C CA . SER A 1 216 ? -9.211 -14.25 -7.785 1 97.62 216 SER A CA 1
ATOM 1627 C C . SER A 1 216 ? -9.875 -15.555 -8.219 1 97.62 216 SER A C 1
ATOM 1629 O O . SER A 1 216 ? -11.078 -15.734 -8.023 1 97.62 216 SER A O 1
ATOM 1631 N N . VAL A 1 217 ? -9.109 -16.469 -8.766 1 98.12 217 VAL A N 1
ATOM 1632 C CA . VAL A 1 217 ? -9.641 -17.766 -9.148 1 98.12 217 VAL A CA 1
ATOM 1633 C C . VAL A 1 217 ? -9.766 -18.656 -7.914 1 98.12 217 VAL A C 1
ATOM 1635 O O . VAL A 1 217 ? -10.461 -19.672 -7.941 1 98.12 217 VAL A O 1
ATOM 1638 N N . HIS A 1 218 ? -9.008 -18.281 -6.789 1 98.56 218 HIS A N 1
ATOM 1639 C CA . HIS A 1 218 ? -8.945 -19.141 -5.609 1 98.56 218 HIS A CA 1
ATOM 1640 C C . HIS A 1 218 ? -10.297 -19.203 -4.906 1 98.56 218 HIS A C 1
ATOM 1642 O O . HIS A 1 218 ? -10.867 -18.172 -4.547 1 98.56 218 HIS A O 1
ATOM 1648 N N . GLY A 1 219 ? -10.797 -20.391 -4.793 1 98.44 219 GLY A N 1
ATOM 1649 C CA . GLY A 1 219 ? -12.086 -20.625 -4.164 1 98.44 219 GLY A CA 1
ATOM 1650 C C . GLY A 1 219 ? -13.25 -20.469 -5.121 1 98.44 219 GLY A C 1
ATOM 1651 O O . GLY A 1 219 ? -14.406 -20.688 -4.746 1 98.44 219 GLY A O 1
ATOM 1652 N N . TYR A 1 220 ? -13.016 -20.156 -6.379 1 98.5 220 TYR A N 1
ATOM 1653 C CA . TYR A 1 220 ? -14.07 -20 -7.371 1 98.5 220 TYR A CA 1
ATOM 1654 C C . TYR A 1 220 ? -14.695 -21.344 -7.719 1 98.5 220 TYR A C 1
ATOM 1656 O O . TYR A 1 220 ? -14 -22.344 -7.848 1 98.5 220 TYR A O 1
ATOM 1664 N N . HIS A 1 221 ? -15.953 -21.391 -7.789 1 98.06 221 HIS A N 1
ATOM 1665 C CA . HIS A 1 221 ? -16.688 -22.609 -8.086 1 98.06 221 HIS A CA 1
ATOM 1666 C C . HIS A 1 221 ? -17.328 -22.547 -9.469 1 98.06 221 HIS A C 1
ATOM 1668 O O . HIS A 1 221 ? -18.016 -21.562 -9.805 1 98.06 221 HIS A O 1
ATOM 1674 N N . ILE A 1 222 ? -17.078 -23.531 -10.234 1 98.5 222 ILE A N 1
ATOM 1675 C CA . ILE A 1 222 ? -17.719 -23.688 -11.531 1 98.5 222 ILE A CA 1
ATOM 1676 C C . ILE A 1 222 ? -18.609 -24.938 -11.508 1 98.5 222 ILE A C 1
ATOM 1678 O O . ILE A 1 222 ? -18.156 -26.016 -11.133 1 98.5 222 ILE A O 1
ATOM 1682 N N . SER A 1 223 ? -19.828 -24.859 -11.984 1 98.38 223 SER A N 1
ATOM 1683 C CA . SER A 1 223 ? -20.766 -25.984 -11.969 1 98.38 223 SER A CA 1
ATOM 1684 C C . SER A 1 223 ? -20.391 -27.031 -13.023 1 98.38 223 SER A C 1
ATOM 1686 O O . SER A 1 223 ? -19.75 -26.703 -14.016 1 98.38 223 SER A O 1
ATOM 1688 N N . SER A 1 224 ? -20.859 -28.25 -12.734 1 98.44 224 SER A N 1
ATOM 1689 C CA . SER A 1 224 ? -20.609 -29.344 -13.68 1 98.44 224 SER A CA 1
ATOM 1690 C C . SER A 1 224 ? -21.203 -29.016 -15.047 1 98.44 224 SER A C 1
ATOM 1692 O O . SER A 1 224 ? -20.609 -29.344 -16.078 1 98.44 224 SER A O 1
ATOM 1694 N N . LYS A 1 225 ? -22.344 -28.344 -15.07 1 98.06 225 LYS A N 1
ATOM 1695 C CA . LYS A 1 225 ? -22.984 -27.969 -16.328 1 98.06 225 LYS A CA 1
ATOM 1696 C C . LYS A 1 225 ? -22.094 -27.031 -17.141 1 98.06 225 LYS A C 1
ATOM 1698 O O . LYS A 1 225 ? -21.922 -27.203 -18.344 1 98.06 225 LYS A O 1
ATOM 1703 N N . VAL A 1 226 ? -21.484 -26.141 -16.469 1 98.31 226 VAL A N 1
ATOM 1704 C CA . VAL A 1 226 ? -20.641 -25.141 -17.141 1 98.31 226 VAL A CA 1
ATOM 1705 C C . VAL A 1 226 ? -19.344 -25.797 -17.594 1 98.31 226 VAL A C 1
ATOM 1707 O O . VAL A 1 226 ? -18.859 -25.516 -18.703 1 98.31 226 VAL A O 1
ATOM 1710 N N . ILE A 1 227 ? -18.797 -26.672 -16.797 1 98.69 227 ILE A N 1
ATOM 1711 C CA . ILE A 1 227 ? -17.594 -27.391 -17.188 1 98.69 227 ILE A CA 1
ATOM 1712 C C . ILE A 1 227 ? -17.875 -28.219 -18.438 1 98.69 227 ILE A C 1
ATOM 1714 O O . ILE A 1 227 ? -17.062 -28.266 -19.359 1 98.69 227 ILE A O 1
ATOM 1718 N N . SER A 1 228 ? -19 -28.844 -18.469 1 98.25 228 SER A N 1
ATOM 1719 C CA . SER A 1 228 ? -19.375 -29.641 -19.641 1 98.25 228 SER A CA 1
ATOM 1720 C C . SER A 1 228 ? -19.469 -28.781 -20.891 1 98.25 228 SER A C 1
ATOM 1722 O O . SER A 1 228 ? -19.031 -29.188 -21.969 1 98.25 228 SER A O 1
ATOM 1724 N N . ARG A 1 229 ? -20 -27.703 -20.719 1 97.81 229 ARG A N 1
ATOM 1725 C CA . ARG A 1 229 ? -20.109 -26.766 -21.844 1 97.81 229 ARG A CA 1
ATOM 1726 C C . ARG A 1 229 ? -18.719 -26.344 -22.328 1 97.81 229 ARG A C 1
ATOM 1728 O O . ARG A 1 229 ? -18.469 -26.328 -23.531 1 97.81 229 ARG A O 1
ATOM 1735 N N . TYR A 1 230 ? -17.859 -26 -21.422 1 98.06 230 TYR A N 1
ATOM 1736 C CA . TYR A 1 230 ? -16.5 -25.609 -21.797 1 98.06 230 TYR A CA 1
ATOM 1737 C C . TYR A 1 230 ? -15.766 -26.766 -22.453 1 98.06 230 TYR A C 1
ATOM 1739 O O . TYR A 1 230 ? -15 -26.578 -23.391 1 98.06 230 TYR A O 1
ATOM 1747 N N . SER A 1 231 ? -16 -27.938 -21.906 1 97.81 231 SER A N 1
ATOM 1748 C CA . SER A 1 231 ? -15.375 -29.109 -22.5 1 97.81 231 SER A CA 1
ATOM 1749 C C . SER A 1 231 ? -15.766 -29.281 -23.969 1 97.81 231 SER A C 1
ATOM 1751 O O . SER A 1 231 ? -14.906 -29.484 -24.828 1 97.81 231 SER A O 1
ATOM 1753 N N . ARG A 1 232 ? -16.984 -29.141 -24.297 1 95.94 232 ARG A N 1
ATOM 1754 C CA . ARG A 1 232 ? -17.453 -29.266 -25.656 1 95.94 232 ARG A CA 1
ATOM 1755 C C . ARG A 1 232 ? -16.922 -28.141 -26.531 1 95.94 232 ARG A C 1
ATOM 1757 O O . ARG A 1 232 ? -16.422 -28.375 -27.625 1 95.94 232 ARG A O 1
ATOM 1764 N N . LEU A 1 233 ? -17 -26.984 -25.984 1 96.38 233 LEU A N 1
ATOM 1765 C CA . LEU A 1 233 ? -16.594 -25.797 -26.734 1 96.38 233 LEU A CA 1
ATOM 1766 C C . LEU A 1 233 ? -15.109 -25.859 -27.062 1 96.38 233 LEU A C 1
ATOM 1768 O O . LEU A 1 233 ? -14.719 -25.703 -28.219 1 96.38 233 LEU A O 1
ATOM 1772 N N . LEU A 1 234 ? -14.328 -26.094 -26.094 1 97.62 234 LEU A N 1
ATOM 1773 C CA . LEU A 1 234 ? -12.883 -26.094 -26.281 1 97.62 234 LEU A CA 1
ATOM 1774 C C . LEU A 1 234 ? -12.445 -27.234 -27.188 1 97.62 234 LEU A C 1
ATOM 1776 O O . LEU A 1 234 ? -11.5 -27.078 -27.953 1 97.62 234 LEU A O 1
ATOM 1780 N N . ASN A 1 235 ? -13.07 -28.328 -27.078 1 94.38 235 ASN A N 1
ATOM 1781 C CA . ASN A 1 235 ? -12.719 -29.469 -27.906 1 94.38 235 ASN A CA 1
ATOM 1782 C C . ASN A 1 235 ? -13.094 -29.25 -29.359 1 94.38 235 ASN A C 1
ATOM 1784 O O . ASN A 1 235 ? -12.555 -29.906 -30.25 1 94.38 235 ASN A O 1
ATOM 1788 N N . SER A 1 236 ? -14.047 -28.344 -29.625 1 93.31 236 SER A N 1
ATOM 1789 C CA . SER A 1 236 ? -14.477 -28.078 -31 1 93.31 236 SER A CA 1
ATOM 1790 C C . SER A 1 236 ? -13.594 -27.031 -31.656 1 93.31 236 SER A C 1
ATOM 1792 O O . SER A 1 236 ? -13.727 -26.75 -32.844 1 93.31 236 SER A O 1
ATOM 1794 N N . MET A 1 237 ? -12.562 -26.484 -30.922 1 95.06 237 MET A N 1
ATOM 1795 C CA . MET A 1 237 ? -11.727 -25.375 -31.406 1 95.06 237 MET A CA 1
ATOM 1796 C C . MET A 1 237 ? -10.312 -25.844 -31.688 1 95.06 237 MET A C 1
ATOM 1798 O O . MET A 1 237 ? -9.836 -26.812 -31.078 1 95.06 237 MET A O 1
ATOM 1802 N N . GLY A 1 238 ? -9.711 -25.172 -32.625 1 93.62 238 GLY A N 1
ATOM 1803 C CA . GLY A 1 238 ? -8.281 -25.359 -32.844 1 93.62 238 GLY A CA 1
ATOM 1804 C C . GLY A 1 238 ? -7.426 -24.625 -31.828 1 93.62 238 GLY A C 1
ATOM 1805 O O . GLY A 1 238 ? -7.934 -23.812 -31.047 1 93.62 238 GLY A O 1
ATOM 1806 N N . VAL A 1 239 ? -6.129 -24.891 -31.875 1 92.25 239 VAL A N 1
ATOM 1807 C CA . VAL A 1 239 ? -5.184 -24.344 -30.906 1 92.25 239 VAL A CA 1
ATOM 1808 C C . VAL A 1 239 ? -5.156 -22.828 -31 1 92.25 239 VAL A C 1
ATOM 1810 O O . VAL A 1 239 ? -5.18 -22.141 -29.984 1 92.25 239 VAL A O 1
ATOM 1813 N N . LYS A 1 240 ? -5.148 -22.25 -32.188 1 94.19 240 LYS A N 1
ATOM 1814 C CA . LYS A 1 240 ? -5.078 -20.812 -32.406 1 94.19 240 LYS A CA 1
ATOM 1815 C C . LYS A 1 240 ? -6.34 -20.125 -31.875 1 94.19 240 LYS A C 1
ATOM 1817 O O . LYS A 1 240 ? -6.262 -19.047 -31.281 1 94.19 240 LYS A O 1
ATOM 1822 N N . GLU A 1 241 ? -7.488 -20.719 -32.094 1 94.88 241 GLU A N 1
ATOM 1823 C CA . GLU A 1 241 ? -8.758 -20.188 -31.625 1 94.88 241 GLU A CA 1
ATOM 1824 C C . GLU A 1 241 ? -8.812 -20.172 -30.109 1 94.88 241 GLU A C 1
ATOM 1826 O O . GLU A 1 241 ? -9.258 -19.188 -29.5 1 94.88 241 GLU A O 1
ATOM 1831 N N . ARG A 1 242 ? -8.391 -21.375 -29.5 1 97.12 242 ARG A N 1
ATOM 1832 C CA . ARG A 1 242 ? -8.367 -21.469 -28.047 1 97.12 242 ARG A CA 1
ATOM 1833 C C . ARG A 1 242 ? -7.477 -20.391 -27.438 1 97.12 242 ARG A C 1
ATOM 1835 O O . ARG A 1 242 ? -7.82 -19.797 -26.406 1 97.12 242 ARG A O 1
ATOM 1842 N N . ALA A 1 243 ? -6.289 -19.984 -28.031 1 92.38 243 ALA A N 1
ATOM 1843 C CA . ALA A 1 243 ? -5.332 -19 -27.547 1 92.38 243 ALA A CA 1
ATOM 1844 C C . ALA A 1 243 ? -5.934 -17.594 -27.578 1 92.38 243 ALA A C 1
ATOM 1846 O O . ALA A 1 243 ? -5.465 -16.703 -26.875 1 92.38 243 ALA A O 1
ATOM 1847 N N . GLY A 1 244 ? -6.992 -17.438 -28.344 1 93.44 244 GLY A N 1
ATOM 1848 C CA . GLY A 1 244 ? -7.637 -16.141 -28.469 1 93.44 244 GLY A CA 1
ATOM 1849 C C . GLY A 1 244 ? -8.672 -15.883 -27.391 1 93.44 244 GLY A C 1
ATOM 1850 O O . GLY A 1 244 ? -9.156 -14.758 -27.234 1 93.44 244 GLY A O 1
ATOM 1851 N N . LEU A 1 245 ? -9.055 -16.891 -26.625 1 94.44 245 LEU A N 1
ATOM 1852 C CA . LEU A 1 245 ? -10.062 -16.75 -25.578 1 94.44 245 LEU A CA 1
ATOM 1853 C C . LEU A 1 245 ? -9.461 -16.078 -24.344 1 94.44 245 LEU A C 1
ATOM 1855 O O . LEU A 1 245 ? -8.281 -16.25 -24.047 1 94.44 245 LEU A O 1
ATOM 1859 N N . PRO A 1 246 ? -10.273 -15.312 -23.594 1 91.5 246 PRO A N 1
ATOM 1860 C CA . PRO A 1 246 ? -9.773 -14.633 -22.406 1 91.5 246 PRO A CA 1
ATOM 1861 C C . PRO A 1 246 ? -9.25 -15.602 -21.344 1 91.5 246 PRO A C 1
ATOM 1863 O O . PRO A 1 246 ? -9.922 -16.594 -21.031 1 91.5 246 PRO A O 1
ATOM 1866 N N . GLY A 1 247 ? -8.023 -15.273 -20.875 1 88.12 247 GLY A N 1
ATOM 1867 C CA . GLY A 1 247 ? -7.477 -16.047 -19.766 1 88.12 247 GLY A CA 1
ATOM 1868 C C . GLY A 1 247 ? -6.66 -17.25 -20.203 1 88.12 247 GLY A C 1
ATOM 1869 O O . GLY A 1 247 ? -6.086 -17.953 -19.375 1 88.12 247 GLY A O 1
ATOM 1870 N N . ILE A 1 248 ? -6.613 -17.484 -21.562 1 93 248 ILE A N 1
ATOM 1871 C CA . ILE A 1 248 ? -5.887 -18.625 -22.094 1 93 248 ILE A CA 1
ATOM 1872 C C . ILE A 1 248 ? -4.684 -18.156 -22.906 1 93 248 ILE A C 1
ATOM 1874 O O . ILE A 1 248 ? -4.84 -17.469 -23.906 1 93 248 ILE A O 1
ATOM 1878 N N . ASP A 1 249 ? -3.473 -18.469 -22.422 1 88.44 249 ASP A N 1
ATOM 1879 C CA . ASP A 1 249 ? -2.287 -18.078 -23.172 1 88.44 249 ASP A CA 1
ATOM 1880 C C . ASP A 1 249 ? -1.926 -19.156 -24.203 1 88.44 249 ASP A C 1
ATOM 1882 O O . ASP A 1 249 ? -2.549 -20.219 -24.25 1 88.44 249 ASP A O 1
ATOM 1886 N N . GLU A 1 250 ? -0.927 -18.906 -25.062 1 87.62 250 GLU A N 1
ATOM 1887 C CA . GLU A 1 250 ? -0.541 -19.781 -26.172 1 87.62 250 GLU A CA 1
ATOM 1888 C C . GLU A 1 250 ? -0.066 -21.141 -25.656 1 87.62 250 GLU A C 1
ATOM 1890 O O . GLU A 1 250 ? -0.373 -22.172 -26.266 1 87.62 250 GLU A O 1
ATOM 1895 N N . GLY A 1 251 ? 0.591 -21.047 -24.594 1 87.44 251 GLY A N 1
ATOM 1896 C CA . GLY A 1 251 ? 1.093 -22.297 -24.047 1 87.44 251 GLY A CA 1
ATOM 1897 C C . GLY A 1 251 ? 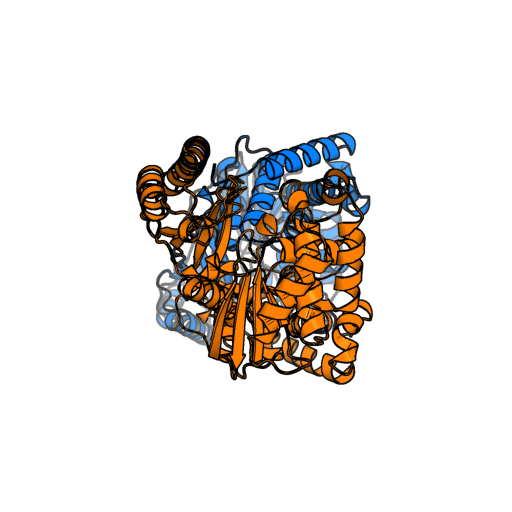-0.008 -23.203 -23.531 1 87.44 251 GLY A C 1
ATOM 1898 O O . GLY A 1 251 ? 0.045 -24.422 -23.719 1 87.44 251 GLY A O 1
ATOM 1899 N N . ARG A 1 252 ? -1.015 -22.625 -23.016 1 89.31 252 ARG A N 1
ATOM 1900 C CA . ARG A 1 252 ? -2.125 -23.375 -22.422 1 89.31 252 ARG A CA 1
ATOM 1901 C C . ARG A 1 252 ? -3.088 -23.859 -23.516 1 89.31 252 ARG A C 1
ATOM 1903 O O . ARG A 1 252 ? -3.756 -24.875 -23.344 1 89.31 252 ARG A O 1
ATOM 1910 N N . ALA A 1 253 ? -3.123 -23.188 -24.625 1 93.62 253 ALA A N 1
ATOM 1911 C CA . ALA A 1 253 ? -4.066 -23.484 -25.703 1 93.62 253 ALA A CA 1
ATOM 1912 C C . ALA A 1 253 ? -3.85 -24.891 -26.25 1 93.62 253 ALA A C 1
ATOM 1914 O O . ALA A 1 253 ? -4.777 -25.5 -26.781 1 93.62 253 ALA A O 1
ATOM 1915 N N . VAL A 1 254 ? -2.67 -25.422 -26.062 1 91.25 254 VAL A N 1
ATOM 1916 C CA . VAL A 1 254 ? -2.303 -26.734 -26.609 1 91.25 254 VAL A CA 1
ATOM 1917 C C . VAL A 1 254 ? -3.031 -27.828 -25.828 1 91.25 254 VAL A C 1
ATOM 1919 O O . VAL A 1 254 ? -3.455 -28.828 -26.422 1 91.25 254 VAL A O 1
ATOM 1922 N N . THR A 1 255 ? -3.297 -27.594 -24.562 1 93.75 255 THR A N 1
ATOM 1923 C CA . THR A 1 255 ? -3.752 -28.719 -23.766 1 93.75 255 THR A CA 1
ATOM 1924 C C . THR A 1 255 ? -5.086 -28.406 -23.094 1 93.75 255 THR A C 1
ATOM 1926 O O . THR A 1 255 ? -5.699 -29.281 -22.484 1 93.75 255 THR A O 1
ATOM 1929 N N . ILE A 1 256 ? -5.613 -27.234 -23.172 1 96.81 256 ILE A N 1
ATOM 1930 C CA . ILE A 1 256 ? -6.738 -26.797 -22.344 1 96.81 256 ILE A CA 1
ATOM 1931 C C . ILE A 1 256 ? -7.984 -27.594 -22.719 1 96.81 256 ILE A C 1
ATOM 1933 O O . ILE A 1 256 ? -8.844 -27.859 -21.875 1 96.81 256 ILE A O 1
ATOM 1937 N N . ASN A 1 257 ? -8.203 -28.016 -24 1 97.38 257 ASN A N 1
ATOM 1938 C CA . ASN A 1 257 ? -9.352 -28.844 -24.406 1 97.38 257 ASN A CA 1
ATOM 1939 C C . ASN A 1 257 ? -9.32 -30.203 -23.734 1 97.38 257 ASN A C 1
ATOM 1941 O O . ASN A 1 257 ? -10.336 -30.672 -23.203 1 97.38 257 ASN A O 1
ATOM 1945 N N . THR A 1 258 ? -8.117 -30.75 -23.766 1 96.81 258 THR A N 1
ATOM 1946 C CA . THR A 1 258 ? -7.969 -32.031 -23.094 1 96.81 258 THR A CA 1
ATOM 1947 C C . THR A 1 258 ? -8.18 -31.891 -21.594 1 96.81 258 THR A C 1
ATOM 1949 O O . THR A 1 258 ? -8.836 -32.719 -20.969 1 96.81 258 THR A O 1
ATOM 1952 N N . GLY A 1 259 ? -7.629 -30.891 -21.047 1 97.56 259 GLY A N 1
ATOM 1953 C CA . GLY A 1 259 ? -7.844 -30.609 -19.625 1 97.56 259 GLY A CA 1
ATOM 1954 C C . GLY A 1 259 ? -9.312 -30.453 -19.266 1 97.56 259 GLY A C 1
ATOM 1955 O O . GLY A 1 259 ? -9.766 -31.016 -18.266 1 97.56 259 GLY A O 1
ATOM 1956 N N . ALA A 1 260 ? -10.062 -29.734 -20.062 1 98.38 260 ALA A N 1
ATOM 1957 C CA . ALA A 1 260 ? -11.484 -29.547 -19.812 1 98.38 260 ALA A CA 1
ATOM 1958 C C . ALA A 1 260 ? -12.234 -30.875 -19.875 1 98.38 260 ALA A C 1
ATOM 1960 O O . ALA A 1 260 ? -13.133 -31.125 -19.062 1 98.38 260 ALA A O 1
ATOM 1961 N N . LEU A 1 261 ? -11.844 -31.672 -20.797 1 98 261 LEU A N 1
ATOM 1962 C CA . LEU A 1 261 ? -12.445 -33 -20.938 1 98 261 LEU A CA 1
ATOM 1963 C C . LEU A 1 261 ? -12.203 -33.844 -19.688 1 98 261 LEU A C 1
ATOM 1965 O O . LEU A 1 261 ? -13.117 -34.5 -19.203 1 98 261 LEU A O 1
ATOM 1969 N N . ILE A 1 262 ? -11.055 -33.812 -19.234 1 98.56 262 ILE A N 1
ATOM 1970 C CA . ILE A 1 262 ? -10.688 -34.594 -18.062 1 98.56 262 ILE A CA 1
ATOM 1971 C C . ILE A 1 262 ? -11.5 -34.125 -16.859 1 98.56 262 ILE A C 1
ATOM 1973 O O . ILE A 1 262 ? -12.102 -34.938 -16.156 1 98.56 262 ILE A O 1
ATOM 1977 N N . VAL A 1 263 ? -11.57 -32.844 -16.641 1 98.62 263 VAL A N 1
ATOM 1978 C CA . VAL A 1 263 ? -12.305 -32.312 -15.508 1 98.62 263 VAL A CA 1
ATOM 1979 C C . VAL A 1 263 ? -13.781 -32.656 -15.633 1 98.62 263 VAL A C 1
ATOM 1981 O O . VAL A 1 263 ? -14.422 -33.031 -14.656 1 98.62 263 VAL A O 1
ATOM 1984 N N . ASP A 1 264 ? -14.32 -32.562 -16.797 1 98.62 264 ASP A N 1
ATOM 1985 C CA . ASP A 1 264 ? -15.719 -32.906 -17.047 1 98.62 264 ASP A CA 1
ATOM 1986 C C . ASP A 1 264 ? -16 -34.375 -16.672 1 98.62 264 ASP A C 1
ATOM 1988 O O . ASP A 1 264 ? -17 -34.656 -16.016 1 98.62 264 ASP A O 1
ATOM 1992 N N . GLU A 1 265 ? -15.125 -35.156 -17.062 1 98.25 265 GLU A N 1
ATOM 1993 C CA . GLU A 1 265 ? -15.344 -36.562 -16.766 1 98.25 265 GLU A CA 1
ATOM 1994 C C . GLU A 1 265 ? -15.188 -36.844 -15.281 1 98.25 265 GLU A C 1
ATOM 1996 O O . GLU A 1 265 ? -15.906 -37.688 -14.734 1 98.25 265 GLU A O 1
ATOM 2001 N N . ILE A 1 266 ? -14.258 -36.25 -14.625 1 98.31 266 ILE A N 1
ATOM 2002 C CA . ILE A 1 266 ? -14.125 -36.438 -13.18 1 98.31 266 ILE A CA 1
ATOM 2003 C C . ILE A 1 266 ? -15.445 -36.062 -12.5 1 98.31 266 ILE A C 1
ATOM 2005 O O . ILE A 1 266 ? -15.969 -36.844 -11.695 1 98.31 266 ILE A O 1
ATOM 2009 N N . LEU A 1 267 ? -15.977 -34.906 -12.844 1 98.5 267 LEU A N 1
ATOM 2010 C CA . LEU A 1 267 ? -17.203 -34.406 -12.219 1 98.5 267 LEU A CA 1
ATOM 2011 C C . LEU A 1 267 ? -18.375 -35.344 -12.523 1 98.5 267 LEU A C 1
ATOM 2013 O O . LEU A 1 267 ? -19.172 -35.656 -11.641 1 98.5 267 LEU A O 1
ATOM 2017 N N . SER A 1 268 ? -18.438 -35.812 -13.75 1 97.75 268 SER A N 1
ATOM 2018 C CA . SER A 1 268 ? -19.516 -36.688 -14.156 1 97.75 268 SER A CA 1
ATOM 2019 C C . SER A 1 268 ? -19.438 -38.031 -13.43 1 97.75 268 SER A C 1
ATOM 2021 O O . SER A 1 268 ? -20.453 -38.562 -12.992 1 97.75 268 SER A O 1
ATOM 2023 N N . SER A 1 269 ? -18.281 -38.531 -13.305 1 97.12 269 SER A N 1
ATOM 2024 C CA . SER A 1 269 ? -18.094 -39.875 -12.719 1 97.12 269 SER A CA 1
ATOM 2025 C C . SER A 1 269 ? -18.5 -39.875 -11.25 1 97.12 269 SER A C 1
ATOM 2027 O O . SER A 1 269 ? -18.969 -40.906 -10.75 1 97.12 269 SER A O 1
ATOM 2029 N N . VAL A 1 270 ? -18.391 -38.812 -10.656 1 97 270 VAL A N 1
ATOM 2030 C CA . VAL A 1 270 ? -18.75 -38.812 -9.242 1 97 270 VAL A CA 1
ATOM 2031 C C . VAL A 1 270 ? -20.047 -38.031 -9.039 1 97 270 VAL A C 1
ATOM 2033 O O . VAL A 1 270 ? -20.469 -37.812 -7.898 1 97 270 VAL A O 1
ATOM 2036 N N . LYS A 1 271 ? -20.641 -37.594 -10.023 1 97 271 LYS A N 1
ATOM 2037 C CA . LYS A 1 271 ? -21.891 -36.844 -10.008 1 97 271 LYS A CA 1
ATOM 2038 C C . LYS A 1 271 ? -21.781 -35.625 -9.109 1 97 271 LYS A C 1
ATOM 2040 O O . LYS A 1 271 ? -22.688 -35.375 -8.297 1 97 271 LYS A O 1
ATOM 2045 N N . ALA A 1 272 ? -20.703 -34.938 -9.273 1 97.38 272 ALA A N 1
ATOM 2046 C CA . ALA A 1 272 ? -20.484 -33.75 -8.477 1 97.38 272 ALA A CA 1
ATOM 2047 C C . ALA A 1 272 ? -21.234 -32.562 -9.07 1 97.38 272 ALA A C 1
ATOM 2049 O O . ALA A 1 272 ? -21.484 -32.5 -10.273 1 97.38 272 ALA A O 1
ATOM 2050 N N . SER A 1 273 ? -21.609 -31.594 -8.133 1 97.5 273 SER A N 1
ATOM 2051 C CA . SER A 1 273 ? -22.312 -30.375 -8.57 1 97.5 273 SER A CA 1
ATOM 2052 C C . SER A 1 273 ? -21.375 -29.438 -9.32 1 97.5 273 SER A C 1
ATOM 2054 O O . SER A 1 273 ? -21.828 -28.578 -10.07 1 97.5 273 SER A O 1
ATOM 2056 N N . GLY A 1 274 ? -20.078 -29.625 -9.109 1 98.31 274 GLY A N 1
ATOM 2057 C CA . GLY A 1 274 ? -19.062 -28.797 -9.75 1 98.31 274 GLY A CA 1
ATOM 2058 C C . GLY A 1 274 ? -17.688 -28.938 -9.125 1 98.31 274 GLY A C 1
ATOM 2059 O O . GLY A 1 274 ? -17.438 -29.906 -8.391 1 98.31 274 GLY A O 1
ATOM 2060 N N . VAL A 1 275 ? -16.844 -27.938 -9.438 1 98.88 275 VAL A N 1
ATOM 2061 C CA . VAL A 1 275 ? -15.477 -27.984 -8.945 1 98.88 275 VAL A CA 1
ATOM 2062 C C . VAL A 1 275 ? -15.078 -26.609 -8.391 1 98.88 275 VAL A C 1
ATOM 2064 O O . VAL A 1 275 ? -15.414 -25.578 -8.969 1 98.88 275 VAL A O 1
ATOM 2067 N N . THR A 1 276 ? -14.492 -26.578 -7.215 1 98.81 276 THR A N 1
ATOM 2068 C CA . THR A 1 276 ? -13.867 -25.391 -6.629 1 98.81 276 THR A CA 1
ATOM 2069 C C . THR A 1 276 ? -12.383 -25.328 -7.004 1 98.81 276 THR A C 1
ATOM 2071 O O . THR A 1 276 ? -11.656 -26.312 -6.828 1 98.81 276 THR A O 1
ATOM 2074 N N . ILE A 1 277 ? -11.969 -24.172 -7.434 1 98.69 277 ILE A N 1
ATOM 2075 C CA . ILE A 1 277 ? -10.625 -24.016 -7.988 1 98.69 277 ILE A CA 1
ATOM 2076 C C . ILE A 1 277 ? -9.672 -23.516 -6.906 1 98.69 277 ILE A C 1
ATOM 2078 O O . ILE A 1 277 ? -10.008 -22.609 -6.141 1 98.69 277 ILE A O 1
ATOM 2082 N N . SER A 1 278 ? -8.477 -24.109 -6.867 1 98.75 278 SER A N 1
ATOM 2083 C CA . SER A 1 278 ? -7.402 -23.625 -6.012 1 98.75 278 SER A CA 1
ATOM 2084 C C . SER A 1 278 ? -6.309 -22.938 -6.832 1 98.75 278 SER A C 1
ATOM 2086 O O . SER A 1 278 ? -5.852 -23.484 -7.84 1 98.75 278 SER A O 1
ATOM 2088 N N . ALA A 1 279 ? -5.961 -21.766 -6.414 1 98.12 279 ALA A N 1
ATOM 2089 C CA . ALA A 1 279 ? -4.797 -21.109 -6.996 1 98.12 279 ALA A CA 1
ATOM 2090 C C . ALA A 1 279 ? -3.498 -21.719 -6.477 1 98.12 279 ALA A C 1
ATOM 2092 O O . ALA A 1 279 ? -2.422 -21.453 -7.02 1 98.12 279 ALA A O 1
ATOM 2093 N N . PHE A 1 280 ? -3.561 -22.578 -5.523 1 98.25 280 PHE A N 1
ATOM 2094 C CA . PHE A 1 280 ? -2.41 -23.172 -4.852 1 98.25 280 PHE A CA 1
ATOM 2095 C C . PHE A 1 280 ? -2.357 -24.672 -5.098 1 98.25 280 PHE A C 1
ATOM 2097 O O . PHE A 1 280 ? -3.395 -25.344 -5.137 1 98.25 280 PHE A O 1
ATOM 2104 N N . GLY A 1 281 ? -1.218 -25.172 -5.277 1 98 281 GLY A N 1
ATOM 2105 C CA . GLY A 1 281 ? -0.999 -26.594 -5.566 1 98 281 GLY A CA 1
ATOM 2106 C C . GLY A 1 281 ? 0.327 -27.109 -5.039 1 98 281 GLY A C 1
ATOM 2107 O O . GLY A 1 281 ? 0.655 -26.906 -3.867 1 98 281 GLY A O 1
ATOM 2108 N N . LEU A 1 282 ? 0.997 -27.75 -5.879 1 98.38 282 LEU A N 1
ATOM 2109 C CA . LEU A 1 282 ? 2.203 -28.484 -5.504 1 98.38 282 LEU A CA 1
ATOM 2110 C C . LEU A 1 282 ? 3.266 -27.531 -4.961 1 98.38 282 LEU A C 1
ATOM 2112 O O . LEU A 1 282 ? 3.832 -27.766 -3.891 1 98.38 282 LEU A O 1
ATOM 2116 N N . ARG A 1 283 ? 3.537 -26.453 -5.617 1 98.12 283 ARG A N 1
ATOM 2117 C CA . ARG A 1 283 ? 4.633 -25.562 -5.246 1 98.12 283 ARG A CA 1
ATOM 2118 C C . ARG A 1 283 ? 4.391 -24.938 -3.875 1 98.12 283 ARG A C 1
ATOM 2120 O O . ARG A 1 283 ? 5.301 -24.891 -3.043 1 98.12 283 ARG A O 1
ATOM 2127 N N . GLU A 1 284 ? 3.207 -24.531 -3.625 1 98.19 284 GLU A N 1
ATOM 2128 C CA . GLU A 1 284 ? 2.846 -23.984 -2.318 1 98.19 284 GLU A CA 1
ATOM 2129 C C . GLU A 1 284 ? 2.85 -25.078 -1.25 1 98.19 284 GLU A C 1
ATOM 2131 O O . GLU A 1 284 ? 3.293 -24.844 -0.123 1 98.19 284 GLU A O 1
ATOM 2136 N N . GLY A 1 285 ? 2.297 -26.281 -1.628 1 98.38 285 GLY A N 1
ATOM 2137 C CA . GLY A 1 285 ? 2.324 -27.391 -0.687 1 98.38 285 GLY A CA 1
ATOM 2138 C C . GLY A 1 285 ? 3.725 -27.75 -0.229 1 98.38 285 GLY A C 1
ATOM 2139 O O . GLY A 1 285 ? 3.938 -28.078 0.943 1 98.38 285 GLY A O 1
ATOM 2140 N N . LEU A 1 286 ? 4.652 -27.688 -1.175 1 98 286 LEU A N 1
ATOM 2141 C CA . LEU A 1 286 ? 6.043 -28 -0.854 1 98 286 LEU A CA 1
ATOM 2142 C C . LEU A 1 286 ? 6.609 -26.969 0.131 1 98 286 LEU A C 1
ATOM 2144 O O . LEU A 1 286 ? 7.395 -27.328 1.014 1 98 286 LEU A O 1
ATOM 2148 N N . LEU A 1 287 ? 6.168 -25.812 -0.048 1 96.56 287 LEU A N 1
ATOM 2149 C CA . LEU A 1 287 ? 6.605 -24.734 0.845 1 96.56 287 LEU A CA 1
ATOM 2150 C C . LEU A 1 287 ? 5.996 -24.906 2.232 1 96.56 287 LEU A C 1
ATOM 2152 O O . LEU A 1 287 ? 6.652 -24.625 3.24 1 96.56 287 LEU A O 1
ATOM 2156 N N . MET A 1 288 ? 4.789 -25.391 2.365 1 96.5 288 MET A N 1
ATOM 2157 C CA . MET A 1 288 ? 4.031 -25.469 3.609 1 96.5 288 MET A CA 1
ATOM 2158 C C . MET A 1 288 ? 4.457 -26.672 4.434 1 96.5 288 MET A C 1
ATOM 2160 O O . MET A 1 288 ? 4.254 -26.703 5.648 1 96.5 288 MET A O 1
ATOM 2164 N N . GLY A 1 289 ? 5 -27.719 3.783 1 94 289 GLY A N 1
ATOM 2165 C CA . GLY A 1 289 ? 5.348 -28.938 4.48 1 94 289 GLY A CA 1
ATOM 2166 C C . GLY A 1 289 ? 4.18 -29.906 4.629 1 94 289 GLY A C 1
ATOM 2167 O O . GLY A 1 289 ? 3.217 -29.828 3.861 1 94 289 GLY A O 1
ATOM 2168 N N . GLU A 1 290 ? 4.246 -30.734 5.633 1 93.56 290 GLU A N 1
ATOM 2169 C CA . GLU A 1 290 ? 3.34 -31.875 5.633 1 93.56 290 GLU A CA 1
ATOM 2170 C C . GLU A 1 290 ? 2.176 -31.672 6.594 1 93.56 290 GLU A C 1
ATOM 2172 O O . GLU A 1 290 ? 1.162 -32.375 6.516 1 93.56 290 GLU A O 1
ATOM 2177 N N . GLU A 1 291 ? 2.275 -30.594 7.324 1 93.5 291 GLU A N 1
ATOM 2178 C CA . GLU A 1 291 ? 1.251 -30.438 8.352 1 93.5 291 GLU A CA 1
ATOM 2179 C C . GLU A 1 291 ? 0.008 -29.75 7.797 1 93.5 291 GLU A C 1
ATOM 2181 O O . GLU A 1 291 ? 0.11 -28.719 7.121 1 93.5 291 GLU A O 1
ATOM 2186 N N . VAL A 1 292 ? -1.186 -30.359 8.055 1 97.19 292 VAL A N 1
ATOM 2187 C CA . VAL A 1 292 ? -2.473 -29.766 7.719 1 97.19 292 VAL A CA 1
ATOM 2188 C C . VAL A 1 292 ? -3.008 -28.984 8.922 1 97.19 292 VAL A C 1
ATOM 2190 O O . VAL A 1 292 ? -3.102 -29.531 10.023 1 97.19 292 VAL A O 1
ATOM 2193 N N . LYS A 1 293 ? -3.355 -27.797 8.742 1 96 293 LYS A N 1
ATOM 2194 C CA . LYS A 1 293 ? -3.832 -26.938 9.82 1 96 293 LYS A CA 1
ATOM 2195 C C . LYS A 1 293 ? -5.328 -27.125 10.055 1 96 293 LYS A C 1
ATOM 2197 O O . LYS A 1 293 ? -6.066 -27.469 9.133 1 96 293 LYS A O 1
ATOM 2202 N N . SER A 1 294 ? -5.715 -26.906 11.359 1 96.25 294 SER A N 1
ATOM 2203 C CA . SER A 1 294 ? -7.148 -26.812 11.625 1 96.25 294 SER A CA 1
ATOM 2204 C C . SER A 1 294 ? -7.762 -25.594 10.961 1 96.25 294 SER A C 1
ATOM 2206 O O . SER A 1 294 ? -7.043 -24.672 10.547 1 96.25 294 SER A O 1
ATOM 2208 N N . LEU A 1 295 ? -9.078 -25.625 10.828 1 96.12 295 LEU A N 1
ATOM 2209 C CA . LEU A 1 295 ? -9.758 -24.516 10.164 1 96.12 295 LEU A CA 1
ATOM 2210 C C . LEU A 1 295 ? -9.492 -23.203 10.883 1 96.12 295 LEU A C 1
ATOM 2212 O O . LEU A 1 295 ? -9.227 -22.188 10.242 1 96.12 295 LEU A O 1
ATOM 2216 N N . THR A 1 296 ? -9.562 -23.188 12.195 1 95.38 296 THR A N 1
ATOM 2217 C CA . THR A 1 296 ? -9.336 -21.969 12.977 1 95.38 296 THR A CA 1
ATOM 2218 C C . THR A 1 296 ? -7.898 -21.484 12.812 1 95.38 296 THR A C 1
ATOM 2220 O O . THR A 1 296 ? -7.66 -20.297 12.609 1 95.38 296 THR A O 1
ATOM 2223 N N . GLN A 1 297 ? -6.914 -22.406 12.859 1 95.81 297 GLN A N 1
ATOM 2224 C CA . GLN A 1 297 ? -5.508 -22.047 12.688 1 95.81 297 GLN A CA 1
ATOM 2225 C C . GLN A 1 297 ? -5.25 -21.484 11.297 1 95.81 297 GLN A C 1
ATOM 2227 O O . GLN A 1 297 ? -4.516 -20.5 11.148 1 95.81 297 GLN A O 1
ATOM 2232 N N . LEU A 1 298 ? -5.891 -22.156 10.352 1 96.19 298 LEU A N 1
ATOM 2233 C CA . LEU A 1 298 ? -5.762 -21.734 8.961 1 96.19 298 LEU A CA 1
ATOM 2234 C C . LEU A 1 298 ? -6.242 -20.297 8.781 1 96.19 298 LEU A C 1
ATOM 2236 O O . LEU A 1 298 ? -5.535 -19.469 8.203 1 96.19 298 LEU A O 1
ATOM 2240 N N . ARG A 1 299 ? -7.406 -19.922 9.281 1 97.38 299 ARG A N 1
ATOM 2241 C CA . ARG A 1 299 ? -8.008 -18.609 9.141 1 97.38 299 ARG A CA 1
ATOM 2242 C C . ARG A 1 299 ? -7.188 -17.547 9.875 1 97.38 299 ARG A C 1
ATOM 2244 O O . ARG A 1 299 ? -6.895 -16.484 9.32 1 97.38 299 ARG A O 1
ATOM 2251 N N . ARG A 1 300 ? -6.738 -17.844 11.062 1 96.94 300 ARG A N 1
ATOM 2252 C CA . ARG A 1 300 ? -5.969 -16.891 11.859 1 96.94 300 ARG A CA 1
ATOM 2253 C C . ARG A 1 300 ? -4.613 -16.609 11.211 1 96.94 300 ARG A C 1
ATOM 2255 O O . ARG A 1 300 ? -4.148 -15.469 11.203 1 96.94 300 ARG A O 1
ATOM 2262 N N . MET A 1 301 ? -3.977 -17.656 10.656 1 96.94 301 MET A N 1
ATOM 2263 C CA . MET A 1 301 ? -2.676 -17.5 10.016 1 96.94 301 MET A CA 1
ATOM 2264 C C . MET A 1 301 ? -2.777 -16.578 8.805 1 96.94 301 MET A C 1
ATOM 2266 O O . MET A 1 301 ? -1.956 -15.672 8.633 1 96.94 301 MET A O 1
ATOM 2270 N N . TRP A 1 302 ? -3.818 -16.734 8.039 1 98.19 302 TRP A N 1
ATOM 2271 C CA . TRP A 1 302 ? -3.92 -15.961 6.809 1 98.19 302 TRP A CA 1
ATOM 2272 C C . TRP A 1 302 ? -4.453 -14.555 7.098 1 98.19 302 TRP A C 1
ATOM 2274 O O . TRP A 1 302 ? -4.188 -13.617 6.344 1 98.19 302 TRP A O 1
ATOM 2284 N N . LEU A 1 303 ? -5.285 -14.375 8.211 1 98.38 303 LEU A N 1
ATOM 2285 C CA . LEU A 1 303 ? -5.602 -13.023 8.664 1 98.38 303 LEU A CA 1
ATOM 2286 C C . LEU A 1 303 ? -4.34 -12.273 9.086 1 98.38 303 LEU A C 1
ATOM 2288 O O . LEU A 1 303 ? -4.176 -11.094 8.766 1 98.38 303 LEU A O 1
ATOM 2292 N N . SER A 1 304 ? -3.424 -12.969 9.781 1 97.31 304 SER A N 1
ATOM 2293 C CA . SER A 1 304 ? -2.137 -12.367 10.117 1 97.31 304 SER A CA 1
ATOM 2294 C C . SER A 1 304 ? -1.349 -12.008 8.867 1 97.31 304 SER A C 1
ATOM 2296 O O . SER A 1 304 ? -0.655 -10.992 8.828 1 97.31 304 SER A O 1
ATOM 2298 N N . PHE A 1 305 ? -1.437 -12.844 7.824 1 97.56 305 PHE A N 1
ATOM 2299 C CA . PHE A 1 305 ? -0.817 -12.531 6.543 1 97.56 305 PHE A CA 1
ATOM 2300 C C . PHE A 1 305 ? -1.293 -11.18 6.027 1 97.56 305 PHE A C 1
ATOM 2302 O O . PHE A 1 305 ? -0.499 -10.391 5.504 1 97.56 305 PHE A O 1
ATOM 2309 N N . PHE A 1 306 ? -2.576 -10.922 6.156 1 98.19 306 PHE A N 1
ATOM 2310 C CA . PHE A 1 306 ? -3.146 -9.656 5.723 1 98.19 306 PHE A CA 1
ATOM 2311 C C . PHE A 1 306 ? -2.418 -8.484 6.367 1 98.19 306 PHE A C 1
ATOM 2313 O O . PHE A 1 306 ? -2.068 -7.512 5.691 1 98.19 306 PHE A O 1
ATOM 2320 N N . SER A 1 307 ? -2.172 -8.562 7.68 1 97.31 307 SER A N 1
ATOM 2321 C CA . SER A 1 307 ? -1.415 -7.531 8.375 1 97.31 307 SER A CA 1
ATOM 2322 C C . SER A 1 307 ? -0 -7.41 7.82 1 97.31 307 SER A C 1
ATOM 2324 O O . SER A 1 307 ? 0.449 -6.309 7.488 1 97.31 307 SER A O 1
ATOM 2326 N N . TYR A 1 308 ? 0.697 -8.578 7.648 1 96.56 308 TYR A N 1
ATOM 2327 C CA . TYR A 1 308 ? 2.064 -8.594 7.145 1 96.56 308 TYR A CA 1
ATOM 2328 C C . TYR A 1 308 ? 2.145 -7.965 5.758 1 96.56 308 TYR A C 1
ATOM 2330 O O . TYR A 1 308 ? 3.096 -7.246 5.449 1 96.56 308 TYR A O 1
ATOM 2338 N N . SER A 1 309 ? 1.094 -8.273 4.992 1 96.62 309 SER A N 1
ATOM 2339 C CA . SER A 1 309 ? 1.096 -7.809 3.609 1 96.62 309 SER A CA 1
ATOM 2340 C C . SER A 1 309 ? 0.965 -6.289 3.537 1 96.62 309 SER A C 1
ATOM 2342 O O . SER A 1 309 ? 1.269 -5.684 2.508 1 96.62 309 SER A O 1
ATOM 2344 N N . LEU A 1 310 ? 0.559 -5.633 4.605 1 96.62 310 LEU A N 1
ATOM 2345 C CA . LEU A 1 310 ? 0.465 -4.18 4.695 1 96.62 310 LEU A CA 1
ATOM 2346 C C . LEU A 1 310 ? 1.619 -3.613 5.516 1 96.62 310 LEU A C 1
ATOM 2348 O O . LEU A 1 310 ? 1.582 -2.449 5.926 1 96.62 310 LEU A O 1
ATOM 2352 N N . GLY A 1 311 ? 2.643 -4.422 5.785 1 95.06 311 GLY A N 1
ATOM 2353 C CA . GLY A 1 311 ? 3.803 -3.986 6.547 1 95.06 311 GLY A CA 1
ATOM 2354 C C . GLY A 1 311 ? 3.506 -3.779 8.016 1 95.06 311 GLY A C 1
ATOM 2355 O O . GLY A 1 311 ? 4.219 -3.047 8.703 1 95.06 311 GLY A O 1
ATOM 2356 N N . LEU A 1 312 ? 2.436 -4.387 8.562 1 96 312 LEU A N 1
ATOM 2357 C CA . LEU A 1 312 ? 2.025 -4.199 9.953 1 96 312 LEU A CA 1
ATOM 2358 C C . LEU A 1 312 ? 2.295 -5.453 10.773 1 96 312 LEU A C 1
ATOM 2360 O O . LEU A 1 312 ? 2.396 -6.551 10.219 1 96 312 LEU A O 1
ATOM 2364 N N . ASP A 1 313 ? 2.463 -5.285 12.055 1 93.62 313 ASP A N 1
ATOM 2365 C CA . ASP A 1 313 ? 2.547 -6.379 13.016 1 93.62 313 ASP A CA 1
ATOM 2366 C C . ASP A 1 313 ? 1.157 -6.875 13.406 1 93.62 313 ASP A C 1
ATOM 2368 O O . ASP A 1 313 ? 0.376 -6.137 14.008 1 93.62 313 ASP A O 1
ATOM 2372 N N . PRO A 1 314 ? 0.847 -8.148 13.109 1 95.19 314 PRO A N 1
ATOM 2373 C CA . PRO A 1 314 ? -0.501 -8.641 13.398 1 95.19 314 PRO A CA 1
ATOM 2374 C C . PRO A 1 314 ? -0.826 -8.617 14.891 1 95.19 314 PRO A C 1
ATOM 2376 O O . PRO A 1 314 ? -2 -8.656 15.273 1 95.19 314 PRO A O 1
ATOM 2379 N N . SER A 1 315 ? 0.193 -8.555 15.758 1 92.44 315 SER A N 1
ATOM 2380 C CA . SER A 1 315 ? -0.041 -8.586 17.203 1 92.44 315 SER A CA 1
ATOM 2381 C C . SER A 1 315 ? -0.715 -7.309 17.688 1 92.44 315 SER A C 1
ATOM 2383 O O . SER A 1 315 ? -1.21 -7.25 18.812 1 92.44 315 SER A O 1
ATOM 2385 N N . LEU A 1 316 ? -0.792 -6.289 16.797 1 92.44 316 LEU A N 1
ATOM 2386 C CA . LEU A 1 316 ? -1.471 -5.043 17.141 1 92.44 316 LEU A CA 1
ATOM 2387 C C . LEU A 1 316 ? -2.98 -5.242 17.203 1 92.44 316 LEU A C 1
ATOM 2389 O O . LEU A 1 316 ? -3.703 -4.406 17.75 1 92.44 316 LEU A O 1
ATOM 2393 N N . PHE A 1 317 ? -3.434 -6.336 16.609 1 94.31 317 PHE A N 1
ATOM 2394 C CA . PHE A 1 317 ? -4.863 -6.551 16.438 1 94.31 317 PHE A CA 1
ATOM 2395 C C . PHE A 1 317 ? -5.316 -7.805 17.172 1 94.31 317 PHE A C 1
ATOM 2397 O O . PHE A 1 317 ? -4.52 -8.719 17.406 1 94.31 317 PHE A O 1
ATOM 2404 N N . THR A 1 318 ? -6.562 -7.828 17.594 1 88.5 318 THR A N 1
ATOM 2405 C CA . THR A 1 318 ? -7.074 -8.984 18.312 1 88.5 318 THR A CA 1
ATOM 2406 C C . THR A 1 318 ? -8.336 -9.523 17.656 1 88.5 318 THR A C 1
ATOM 2408 O O . THR A 1 318 ? -9.141 -8.758 17.125 1 88.5 318 THR A O 1
ATOM 2411 N N . ILE A 1 319 ? -8.383 -10.797 17.562 1 90.06 319 ILE A N 1
ATOM 2412 C CA . ILE A 1 319 ? -9.586 -11.516 17.156 1 90.06 319 ILE A CA 1
ATOM 2413 C C . ILE A 1 319 ? -10.219 -12.195 18.375 1 90.06 319 ILE A C 1
ATOM 2415 O O . ILE A 1 319 ? -9.656 -13.141 18.922 1 90.06 319 ILE A O 1
ATOM 2419 N N . SER A 1 320 ? -11.383 -11.828 18.844 1 86.69 320 SER A N 1
ATOM 2420 C CA . SER A 1 320 ? -11.984 -12.258 20.094 1 86.69 320 SER A CA 1
ATOM 2421 C C . SER A 1 320 ? -12.789 -13.539 19.906 1 86.69 320 SER A C 1
ATOM 2423 O O . SER A 1 320 ? -12.656 -14.484 20.688 1 86.69 320 SER A O 1
ATOM 2425 N N . GLU A 1 321 ? -13.695 -13.781 18.984 1 87.81 321 GLU A N 1
ATOM 2426 C CA . GLU A 1 321 ? -14.648 -14.883 18.891 1 87.81 321 GLU A CA 1
ATOM 2427 C C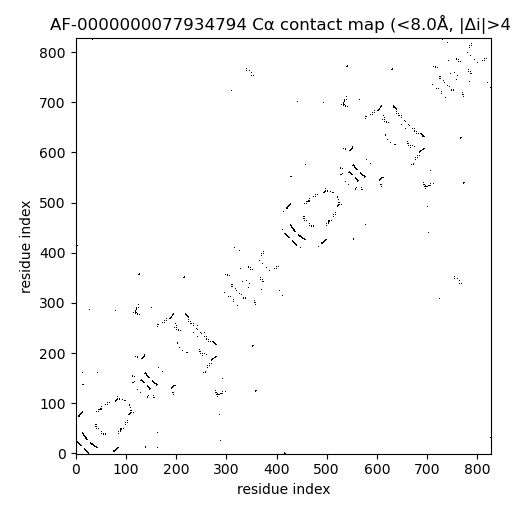 . GLU A 1 321 ? -14.492 -15.648 17.578 1 87.81 321 GLU A C 1
ATOM 2429 O O . GLU A 1 321 ? -15.219 -16.609 17.328 1 87.81 321 GLU A O 1
ATOM 2434 N N . ASP A 1 322 ? -13.555 -15.484 16.719 1 92.12 322 ASP A N 1
ATOM 2435 C CA . ASP A 1 322 ? -13.367 -16.078 15.391 1 92.12 322 ASP A CA 1
ATOM 2436 C C . ASP A 1 322 ? -14.672 -16.094 14.602 1 92.12 322 ASP A C 1
ATOM 2438 O O . ASP A 1 322 ? -15.039 -17.109 14.016 1 92.12 322 ASP A O 1
ATOM 2442 N N . SER A 1 323 ? -15.586 -15.07 14.656 1 94.88 323 SER A N 1
ATOM 2443 C CA . SER A 1 323 ? -16.781 -14.836 13.844 1 94.88 323 SER A CA 1
ATOM 2444 C C . SER A 1 323 ? -16.438 -14.031 12.594 1 94.88 323 SER A C 1
ATOM 2446 O O . SER A 1 323 ? -15.359 -13.438 12.508 1 94.88 323 SER A O 1
ATOM 2448 N N . VAL A 1 324 ? -17.312 -14.18 11.672 1 96.31 324 VAL A N 1
ATOM 2449 C CA . VAL A 1 324 ? -17.078 -13.438 10.43 1 96.31 324 VAL A CA 1
ATOM 2450 C C . VAL A 1 324 ? -17 -11.945 10.727 1 96.31 324 VAL A C 1
ATOM 2452 O O . VAL A 1 324 ? -16.219 -11.219 10.094 1 96.31 324 VAL A O 1
ATOM 2455 N N . GLU A 1 325 ? -17.797 -11.414 11.734 1 96.31 325 GLU A N 1
ATOM 2456 C CA . GLU A 1 325 ? -17.734 -10.016 12.148 1 96.31 325 GLU A CA 1
ATOM 2457 C C . GLU A 1 325 ? -16.344 -9.656 12.648 1 96.31 325 GLU A C 1
ATOM 2459 O O . GLU A 1 325 ? -15.805 -8.594 12.305 1 96.31 325 GLU A O 1
ATOM 2464 N N . ASP A 1 326 ? -15.742 -10.578 13.398 1 97.06 326 ASP A N 1
ATOM 2465 C CA . ASP A 1 326 ? -14.398 -10.367 13.922 1 97.06 326 ASP A CA 1
ATOM 2466 C C . ASP A 1 326 ? -13.375 -10.312 12.789 1 97.06 326 ASP A C 1
ATOM 2468 O O . ASP A 1 326 ? -12.453 -9.492 12.828 1 97.06 326 ASP A O 1
ATOM 2472 N N . TYR A 1 327 ? -13.586 -11.219 11.875 1 98.12 327 TYR A N 1
ATOM 2473 C CA . TYR A 1 327 ? -12.633 -11.273 10.773 1 98.12 327 TYR A CA 1
ATOM 2474 C C . TYR A 1 327 ? -12.68 -9.992 9.953 1 98.12 327 TYR A C 1
ATOM 2476 O O . TYR A 1 327 ? -11.633 -9.43 9.609 1 98.12 327 TYR A O 1
ATOM 2484 N N . VAL A 1 328 ? -13.914 -9.492 9.68 1 98.25 328 VAL A N 1
ATOM 2485 C CA . VAL A 1 328 ? -14.062 -8.266 8.906 1 98.25 328 VAL A CA 1
ATOM 2486 C C . VAL A 1 328 ? -13.523 -7.078 9.703 1 98.25 328 VAL A C 1
ATOM 2488 O O . VAL A 1 328 ? -12.812 -6.23 9.156 1 98.25 328 VAL A O 1
ATOM 2491 N N . ALA A 1 329 ? -13.867 -7.027 11.008 1 98 329 ALA A N 1
ATOM 2492 C CA . ALA A 1 329 ? -13.336 -5.961 11.852 1 98 329 ALA A CA 1
ATOM 2493 C C . ALA A 1 329 ? -11.812 -5.961 11.836 1 98 329 ALA A C 1
ATOM 2495 O O . ALA A 1 329 ? -11.18 -4.902 11.727 1 98 329 ALA A O 1
ATOM 2496 N N . PHE A 1 330 ? -11.188 -7.156 11.945 1 98.25 330 PHE A N 1
ATOM 2497 C CA . PHE A 1 330 ? -9.742 -7.309 11.898 1 98.25 330 PHE A CA 1
ATOM 2498 C C . PHE A 1 330 ? -9.164 -6.688 10.633 1 98.25 330 PHE A C 1
ATOM 2500 O O . PHE A 1 330 ? -8.211 -5.914 10.695 1 98.25 330 PHE A O 1
ATOM 2507 N N . LEU A 1 331 ? -9.812 -7.004 9.492 1 98.62 331 LEU A N 1
ATOM 2508 C CA . LEU A 1 331 ? -9.344 -6.473 8.219 1 98.62 331 LEU A CA 1
ATOM 2509 C C . LEU A 1 331 ? -9.445 -4.949 8.195 1 98.62 331 LEU A C 1
ATOM 2511 O O . LEU A 1 331 ? -8.5 -4.266 7.805 1 98.62 331 LEU A O 1
ATOM 2515 N N . VAL A 1 332 ? -10.57 -4.406 8.602 1 98.44 332 VAL A N 1
ATOM 2516 C CA . VAL A 1 332 ? -10.828 -2.973 8.539 1 98.44 332 VAL A CA 1
ATOM 2517 C C . VAL A 1 332 ? -9.914 -2.238 9.508 1 98.44 332 VAL A C 1
ATOM 2519 O O . VAL A 1 332 ? -9.406 -1.155 9.203 1 98.44 332 VAL A O 1
ATOM 2522 N N . MET A 1 333 ? -9.68 -2.816 10.703 1 98.06 333 MET A N 1
ATOM 2523 C CA . MET A 1 333 ? -8.766 -2.221 11.672 1 98.06 333 MET A CA 1
ATOM 2524 C C . MET A 1 333 ? -7.348 -2.145 11.102 1 98.06 333 MET A C 1
ATOM 2526 O O . MET A 1 333 ? -6.625 -1.179 11.352 1 98.06 333 MET A O 1
ATOM 2530 N N . ASN A 1 334 ? -6.918 -3.193 10.336 1 98.19 334 ASN A N 1
ATOM 2531 C CA . ASN A 1 334 ? -5.641 -3.133 9.633 1 98.19 334 ASN A CA 1
ATOM 2532 C C . ASN A 1 334 ? -5.582 -1.947 8.68 1 98.19 334 ASN A C 1
ATOM 2534 O O . ASN A 1 334 ? -4.59 -1.221 8.641 1 98.19 334 ASN A O 1
ATOM 2538 N N . MET A 1 335 ? -6.684 -1.756 7.898 1 98 335 MET A N 1
ATOM 2539 C CA . MET A 1 335 ? -6.746 -0.63 6.973 1 98 335 MET A CA 1
ATOM 2540 C C . MET A 1 335 ? -6.605 0.695 7.715 1 98 335 MET A C 1
ATOM 2542 O O . MET A 1 335 ? -5.895 1.594 7.258 1 98 335 MET A O 1
ATOM 2546 N N . GLN A 1 336 ? -7.262 0.798 8.82 1 97 336 GLN A N 1
ATOM 2547 C CA . GLN A 1 336 ? -7.246 2.006 9.641 1 97 336 GLN A CA 1
ATOM 2548 C C . GLN A 1 336 ? -5.832 2.318 10.125 1 97 336 GLN A C 1
ATOM 2550 O O . GLN A 1 336 ? -5.352 3.441 9.969 1 97 336 GLN A O 1
ATOM 2555 N N . VAL A 1 337 ? -5.148 1.34 10.672 1 97.19 337 VAL A N 1
ATOM 2556 C CA . VAL A 1 337 ? -3.816 1.526 11.242 1 97.19 337 VAL A CA 1
ATOM 2557 C C . VAL A 1 337 ? -2.805 1.774 10.125 1 97.19 337 VAL A C 1
ATOM 2559 O O . VAL A 1 337 ? -1.841 2.521 10.305 1 97.19 337 VAL A O 1
ATOM 2562 N N . ALA A 1 338 ? -3.098 1.195 8.938 1 97.19 338 ALA A N 1
ATOM 2563 C CA . ALA A 1 338 ? -2.209 1.371 7.793 1 97.19 338 ALA A CA 1
ATOM 2564 C C . ALA A 1 338 ? -2.359 2.766 7.191 1 97.19 338 ALA A C 1
ATOM 2566 O O . ALA A 1 338 ? -1.596 3.15 6.301 1 97.19 338 ALA A O 1
ATOM 2567 N N . GLY A 1 339 ? -3.344 3.533 7.598 1 96.75 339 GLY A N 1
ATOM 2568 C CA . GLY A 1 339 ? -3.441 4.934 7.211 1 96.75 339 GLY A CA 1
ATOM 2569 C C . GLY A 1 339 ? -4.453 5.18 6.105 1 96.75 339 GLY A C 1
ATOM 2570 O O . GLY A 1 339 ? -4.461 6.25 5.496 1 96.75 339 GLY A O 1
ATOM 2571 N N . PHE A 1 340 ? -5.336 4.199 5.84 1 97.5 340 PHE A N 1
ATOM 2572 C CA . PHE A 1 340 ? -6.367 4.391 4.824 1 97.5 340 PHE A CA 1
ATOM 2573 C C . PHE A 1 340 ? -7.527 5.207 5.379 1 97.5 340 PHE A C 1
ATOM 2575 O O . PHE A 1 340 ? -8.195 4.781 6.324 1 97.5 340 PHE A O 1
ATOM 2582 N N . ILE A 1 341 ? -7.773 6.34 4.719 1 96.5 341 ILE A N 1
ATOM 2583 C CA . ILE A 1 341 ? -8.82 7.254 5.16 1 96.5 341 ILE A CA 1
ATOM 2584 C C . ILE A 1 341 ? -10.188 6.637 4.891 1 96.5 341 ILE A C 1
ATOM 2586 O O . ILE A 1 341 ? -11.086 6.699 5.738 1 96.5 341 ILE A O 1
ATOM 2590 N N . SER A 1 342 ? -10.336 6.027 3.703 1 95.44 342 SER A N 1
ATOM 2591 C CA . SER A 1 342 ? -11.531 5.254 3.371 1 95.44 342 SER A CA 1
ATOM 2592 C C . SER A 1 342 ? -11.328 3.773 3.668 1 95.44 342 SER A C 1
ATOM 2594 O O . SER A 1 342 ? -11.367 2.941 2.76 1 95.44 342 SER A O 1
ATOM 2596 N N . LYS A 1 343 ? -11.258 3.465 4.969 1 97.12 343 LYS A N 1
ATOM 2597 C CA . LYS A 1 343 ? -10.797 2.158 5.43 1 97.12 343 LYS A CA 1
ATOM 2598 C C . LYS A 1 343 ? -11.719 1.045 4.941 1 97.12 343 LYS A C 1
ATOM 2600 O O . LYS A 1 343 ? -11.258 -0.022 4.535 1 97.12 343 LYS A O 1
ATOM 2605 N N . TYR A 1 344 ? -13.102 1.225 4.898 1 97.62 344 TYR A N 1
ATOM 2606 C CA . TYR A 1 344 ? -14.039 0.19 4.477 1 97.62 344 TYR A CA 1
ATOM 2607 C C . TYR A 1 344 ? -13.953 -0.044 2.971 1 97.62 344 TYR A C 1
ATOM 2609 O O . TYR A 1 344 ? -13.844 -1.186 2.52 1 97.62 344 TYR A O 1
ATOM 2617 N N . SER A 1 345 ? -13.969 1.042 2.191 1 96 345 SER A N 1
ATOM 2618 C CA . SER A 1 345 ? -13.883 0.937 0.738 1 96 345 SER A CA 1
ATOM 2619 C C . SER A 1 345 ? -12.562 0.309 0.304 1 96 345 SER A C 1
ATOM 2621 O O . SER A 1 345 ? -12.531 -0.51 -0.617 1 96 345 SER A O 1
ATOM 2623 N N . SER A 1 346 ? -11.523 0.732 0.962 1 97.06 346 SER A N 1
ATOM 2624 C CA . SER A 1 346 ? -10.219 0.177 0.627 1 97.06 346 SER A CA 1
ATOM 2625 C C . SER A 1 346 ? -10.141 -1.309 0.964 1 97.06 346 SER A C 1
ATOM 2627 O O . SER A 1 346 ? -9.531 -2.086 0.233 1 97.06 346 SER A O 1
ATOM 2629 N N . CYS A 1 347 ? -10.711 -1.709 2.086 1 97.88 347 CYS A N 1
ATOM 2630 C CA . CYS A 1 347 ? -10.789 -3.119 2.449 1 97.88 347 CYS A CA 1
ATOM 2631 C C . CYS A 1 347 ? -11.508 -3.92 1.371 1 97.88 347 CYS A C 1
ATOM 2633 O O . CYS A 1 347 ? -11.047 -4.992 0.977 1 97.88 347 CYS A O 1
ATOM 2635 N N . MET A 1 348 ? -12.68 -3.412 0.875 1 97.25 348 MET A N 1
ATOM 2636 C CA . MET A 1 348 ? -13.43 -4.062 -0.198 1 97.25 348 MET A CA 1
ATOM 2637 C C . MET A 1 348 ? -12.562 -4.219 -1.445 1 97.25 348 MET A C 1
ATOM 2639 O O . MET A 1 348 ? -12.57 -5.273 -2.084 1 97.25 348 MET A O 1
ATOM 2643 N N . ASP A 1 349 ? -11.805 -3.203 -1.752 1 96.5 349 ASP A N 1
ATOM 2644 C CA . ASP A 1 349 ? -10.953 -3.242 -2.939 1 96.5 349 ASP A CA 1
ATOM 2645 C C . ASP A 1 349 ? -9.898 -4.34 -2.826 1 96.5 349 ASP A C 1
ATOM 2647 O O . ASP A 1 349 ? -9.633 -5.051 -3.797 1 96.5 349 ASP A O 1
ATOM 2651 N N . ILE A 1 350 ? -9.32 -4.48 -1.66 1 97.44 350 ILE A N 1
ATOM 2652 C CA . ILE A 1 350 ? -8.305 -5.512 -1.465 1 97.44 350 ILE A CA 1
ATOM 2653 C C . ILE A 1 350 ? -8.945 -6.891 -1.588 1 97.44 350 ILE A C 1
ATOM 2655 O O . ILE A 1 350 ? -8.414 -7.766 -2.277 1 97.44 350 ILE A O 1
ATOM 2659 N N . LEU A 1 351 ? -10.141 -7.086 -0.988 1 97.5 351 LEU A N 1
ATOM 2660 C CA . LEU A 1 351 ? -10.82 -8.375 -1.044 1 97.5 351 LEU A CA 1
ATOM 2661 C C . LEU A 1 351 ? -11.203 -8.727 -2.477 1 97.5 351 LEU A C 1
ATOM 2663 O O . LEU A 1 351 ? -11.211 -9.898 -2.855 1 97.5 351 LEU A O 1
ATOM 2667 N N . ARG A 1 352 ? -11.461 -7.727 -3.303 1 96.94 352 ARG A N 1
ATOM 2668 C CA . ARG A 1 352 ? -11.883 -7.945 -4.684 1 96.94 352 ARG A CA 1
ATOM 2669 C C . ARG A 1 352 ? -10.68 -8.234 -5.582 1 96.94 352 ARG A C 1
ATOM 2671 O O . ARG A 1 352 ? -10.812 -8.922 -6.598 1 96.94 352 ARG A O 1
ATOM 2678 N N . SER A 1 353 ? -9.5 -7.723 -5.156 1 97.06 353 SER A N 1
ATOM 2679 C CA . SER A 1 353 ? -8.414 -7.66 -6.129 1 97.06 353 SER A CA 1
ATOM 2680 C C . SER A 1 353 ? -7.234 -8.516 -5.691 1 97.06 353 SER A C 1
ATOM 2682 O O . SER A 1 353 ? -6.234 -8.617 -6.41 1 97.06 353 SER A O 1
ATOM 2684 N N . THR A 1 354 ? -7.293 -9.109 -4.539 1 97.19 354 THR A N 1
ATOM 2685 C CA . THR A 1 354 ? -6.223 -9.984 -4.074 1 97.19 354 THR A CA 1
ATOM 2686 C C . THR A 1 354 ? -6.785 -11.32 -3.598 1 97.19 354 THR A C 1
ATOM 2688 O O . THR A 1 354 ? -8.008 -11.492 -3.525 1 97.19 354 THR A O 1
ATOM 2691 N N . THR A 1 355 ? -5.891 -12.234 -3.391 1 97.75 355 THR A N 1
ATOM 2692 C CA . THR A 1 355 ? -6.262 -13.523 -2.83 1 97.75 355 THR A CA 1
ATOM 2693 C C . THR A 1 355 ? -6.07 -13.531 -1.315 1 97.75 355 THR A C 1
ATOM 2695 O O . THR A 1 355 ? -4.973 -13.258 -0.823 1 97.75 355 THR A O 1
ATOM 2698 N N . LEU A 1 356 ? -7.145 -13.773 -0.62 1 97.88 356 LEU A N 1
ATOM 2699 C CA . LEU A 1 356 ? -7.074 -14.047 0.812 1 97.88 356 LEU A CA 1
ATOM 2700 C C . LEU A 1 356 ? -7.387 -15.508 1.103 1 97.88 356 LEU A C 1
ATOM 2702 O O . LEU A 1 356 ? -8.555 -15.906 1.137 1 97.88 356 LEU A O 1
ATOM 2706 N N . PRO A 1 357 ? -6.258 -16.328 1.275 1 98.31 357 PRO A N 1
ATOM 2707 C CA . PRO A 1 357 ? -6.5 -17.75 1.59 1 98.31 357 PRO A CA 1
ATOM 2708 C C . PRO A 1 357 ? -7.176 -17.938 2.945 1 98.31 357 PRO A C 1
ATOM 2710 O O . PRO A 1 357 ? -7.277 -17 3.73 1 98.31 357 PRO A O 1
ATOM 2713 N N . GLY A 1 358 ? -7.711 -19.156 3.119 1 97.75 358 GLY A N 1
ATOM 2714 C CA . GLY A 1 358 ? -8.273 -19.547 4.402 1 97.75 358 GLY A CA 1
ATOM 2715 C C . GLY A 1 358 ? -9.789 -19.469 4.434 1 97.75 358 GLY A C 1
ATOM 2716 O O . GLY A 1 358 ? -10.422 -19.984 5.359 1 97.75 358 GLY A O 1
ATOM 2717 N N . PHE A 1 359 ? -10.375 -18.891 3.41 1 98.06 359 PHE A N 1
ATOM 2718 C CA . PHE A 1 359 ? -11.812 -18.672 3.373 1 98.06 359 PHE A CA 1
ATOM 2719 C C . PHE A 1 359 ? -12.398 -19.156 2.053 1 98.06 359 PHE A C 1
ATOM 2721 O O . PHE A 1 359 ? -11.727 -19.109 1.02 1 98.06 359 PHE A O 1
ATOM 2728 N N . SER A 1 360 ? -13.594 -19.672 2.078 1 97.31 360 SER A N 1
ATOM 2729 C CA . SER A 1 360 ? -14.312 -20 0.851 1 97.31 360 SER A CA 1
ATOM 2730 C C . SER A 1 360 ? -14.742 -18.75 0.103 1 97.31 360 SER A C 1
ATOM 2732 O O . SER A 1 360 ? -14.727 -17.656 0.663 1 97.31 360 SER A O 1
ATOM 2734 N N . ARG A 1 361 ? -15.078 -18.891 -1.105 1 97 361 ARG A N 1
ATOM 2735 C CA . ARG A 1 361 ? -15.578 -17.781 -1.907 1 97 361 ARG A CA 1
ATOM 2736 C C . ARG A 1 361 ? -16.828 -17.172 -1.287 1 97 361 ARG A C 1
ATOM 2738 O O . ARG A 1 361 ? -17.016 -15.953 -1.298 1 97 361 ARG A O 1
ATOM 2745 N N . GLU A 1 362 ? -17.703 -17.984 -0.822 1 96.12 362 GLU A N 1
ATOM 2746 C CA . GLU A 1 362 ? -18.922 -17.531 -0.165 1 96.12 362 GLU A CA 1
ATOM 2747 C C . GLU A 1 362 ? -18.609 -16.656 1.044 1 96.12 362 GLU A C 1
ATOM 2749 O O . GLU A 1 362 ? -19.25 -15.617 1.253 1 96.12 362 GLU A O 1
ATOM 2754 N N . GLU A 1 363 ? -17.641 -17.078 1.798 1 97.31 363 GLU A N 1
ATOM 2755 C CA . GLU A 1 363 ? -17.234 -16.297 2.965 1 97.31 363 GLU A CA 1
ATOM 2756 C C . GLU A 1 363 ? -16.609 -14.969 2.551 1 97.31 363 GLU A C 1
ATOM 2758 O O . GLU A 1 363 ? -16.859 -13.945 3.184 1 97.31 363 GLU A O 1
ATOM 2763 N N . ILE A 1 364 ? -15.812 -14.945 1.513 1 98.25 364 ILE A N 1
ATOM 2764 C CA . ILE A 1 364 ? -15.203 -13.711 1.019 1 98.25 364 ILE A CA 1
ATOM 2765 C C . ILE A 1 364 ? -16.297 -12.75 0.555 1 98.25 364 ILE A C 1
ATOM 2767 O O . ILE A 1 364 ? -16.234 -11.547 0.827 1 98.25 364 ILE A O 1
ATOM 2771 N N . ARG A 1 365 ? -17.344 -13.297 -0.177 1 97.62 365 ARG A N 1
ATOM 2772 C CA . ARG A 1 365 ? -18.469 -12.477 -0.602 1 97.62 365 ARG A CA 1
ATOM 2773 C C . ARG A 1 365 ? -19.172 -11.852 0.597 1 97.62 365 ARG A C 1
ATOM 2775 O O . ARG A 1 365 ? -19.531 -10.672 0.564 1 97.62 365 ARG A O 1
ATOM 2782 N N . LEU A 1 366 ? -19.359 -12.656 1.612 1 98 366 LEU A N 1
ATOM 2783 C CA . LEU A 1 366 ? -20.016 -12.156 2.82 1 98 366 LEU A CA 1
ATOM 2784 C C . LEU A 1 366 ? -19.172 -11.07 3.479 1 98 366 LEU A C 1
ATOM 2786 O O . LEU A 1 366 ? -19.688 -10.023 3.869 1 98 366 LEU A O 1
ATOM 2790 N N . MET A 1 367 ? -17.844 -11.297 3.594 1 98.31 367 MET A N 1
ATOM 2791 C CA . MET A 1 367 ? -16.953 -10.32 4.199 1 98.31 367 MET A CA 1
ATOM 2792 C C . MET A 1 367 ? -16.969 -9.008 3.416 1 98.31 367 MET A C 1
ATOM 2794 O O . MET A 1 367 ? -17.016 -7.93 4.008 1 98.31 367 MET A O 1
ATOM 2798 N N . LEU A 1 368 ? -16.906 -9.133 2.092 1 98.06 368 LEU A N 1
ATOM 2799 C CA . LEU A 1 368 ? -16.969 -7.973 1.202 1 98.06 368 LEU A CA 1
ATOM 2800 C C . LEU A 1 368 ? -18.25 -7.184 1.414 1 98.06 368 LEU A C 1
ATOM 2802 O O . LEU A 1 368 ? -18.219 -5.957 1.539 1 98.06 368 LEU A O 1
ATOM 2806 N N . THR A 1 369 ? -19.406 -7.859 1.508 1 98 369 THR A N 1
ATOM 2807 C CA . THR A 1 369 ? -20.719 -7.23 1.653 1 98 369 THR A CA 1
ATOM 2808 C C . THR A 1 369 ? -20.844 -6.578 3.025 1 98 369 THR A C 1
ATOM 2810 O O . THR A 1 369 ? -21.406 -5.484 3.146 1 98 369 THR A O 1
ATOM 2813 N N . LEU A 1 370 ? -20.297 -7.273 4.035 1 98.19 370 LEU A N 1
ATOM 2814 C CA . LEU A 1 370 ? -20.312 -6.699 5.375 1 98.19 370 LEU A CA 1
ATOM 2815 C C . LEU A 1 370 ? -19.531 -5.391 5.414 1 98.19 370 LEU A C 1
ATOM 2817 O O . LEU A 1 370 ? -19.969 -4.422 6.043 1 98.19 370 LEU A O 1
ATOM 2821 N N . CYS A 1 371 ? -18.406 -5.285 4.77 1 97.38 371 CYS A N 1
ATOM 2822 C CA . CYS A 1 371 ? -17.609 -4.059 4.684 1 97.38 371 CYS A CA 1
ATOM 2823 C C . CYS A 1 371 ? -18.422 -2.939 4.039 1 97.38 371 CYS A C 1
ATOM 2825 O O . CYS A 1 371 ? -18.406 -1.805 4.523 1 97.38 371 CYS A O 1
ATOM 2827 N N . SER A 1 372 ? -19.125 -3.301 2.961 1 97.19 372 SER A N 1
ATOM 2828 C CA . SER A 1 372 ? -19.938 -2.314 2.248 1 97.19 372 SER A CA 1
ATOM 2829 C C . SER A 1 372 ? -21.031 -1.749 3.141 1 97.19 372 SER A C 1
ATOM 2831 O O . SER A 1 372 ? -21.219 -0.532 3.217 1 97.19 372 SER A O 1
ATOM 2833 N N . VAL A 1 373 ? -21.734 -2.627 3.852 1 97.19 373 VAL A N 1
ATOM 2834 C CA . VAL A 1 373 ? -22.844 -2.211 4.695 1 97.19 373 VAL A CA 1
ATOM 2835 C C . VAL A 1 373 ? -22.328 -1.409 5.887 1 97.19 373 VAL A C 1
ATOM 2837 O O . VAL A 1 373 ? -22.906 -0.383 6.254 1 97.19 373 VAL A O 1
ATOM 2840 N N . ALA A 1 374 ? -21.203 -1.898 6.434 1 97.12 374 ALA A N 1
ATOM 2841 C CA . ALA A 1 374 ? -20.594 -1.189 7.562 1 97.12 374 ALA A CA 1
ATOM 2842 C C . ALA A 1 374 ? -20.156 0.211 7.156 1 97.12 374 ALA A C 1
ATOM 2844 O O . ALA A 1 374 ? -20.219 1.148 7.957 1 97.12 374 ALA A O 1
ATOM 2845 N N . SER A 1 375 ? -19.703 0.409 5.969 1 95.38 375 SER A N 1
ATOM 2846 C CA . SER A 1 375 ? -19.219 1.687 5.449 1 95.38 375 SER A CA 1
ATOM 2847 C C . SER A 1 375 ? -20.359 2.68 5.285 1 95.38 375 SER A C 1
ATOM 2849 O O . SER A 1 375 ? -20.297 3.803 5.785 1 95.38 375 SER A O 1
ATOM 2851 N N . LYS A 1 376 ? -21.484 2.242 4.652 1 92.44 376 LYS A N 1
ATOM 2852 C CA . LYS A 1 376 ? -22.531 3.156 4.207 1 92.44 376 LYS A CA 1
ATOM 2853 C C . LYS A 1 376 ? -23.703 3.184 5.191 1 92.44 376 LYS A C 1
ATOM 2855 O O . LYS A 1 376 ? -24.531 4.094 5.156 1 92.44 376 LYS A O 1
ATOM 2860 N N . GLY A 1 377 ? -23.781 2.16 6.016 1 92.62 377 GLY A N 1
ATOM 2861 C CA . GLY A 1 377 ? -24.891 2.074 6.949 1 92.62 377 GLY A CA 1
ATOM 2862 C C . GLY A 1 377 ? -26.203 1.651 6.293 1 92.62 377 GLY A C 1
ATOM 2863 O O . GLY A 1 377 ? -27.281 1.956 6.797 1 92.62 377 GLY A O 1
ATOM 2864 N N . LYS A 1 378 ? -26.047 1.071 5.121 1 93.56 378 LYS A N 1
ATOM 2865 C CA . LYS A 1 378 ? -27.219 0.559 4.41 1 93.56 378 LYS A CA 1
ATOM 2866 C C . LYS A 1 378 ? -26.844 -0.573 3.463 1 93.56 378 LYS A C 1
ATOM 2868 O O . LYS A 1 378 ? -25.703 -0.642 3 1 93.56 378 LYS A O 1
ATOM 2873 N N . VAL A 1 379 ? -27.781 -1.43 3.273 1 93.44 379 VAL A N 1
ATOM 2874 C CA . VAL A 1 379 ? -27.547 -2.572 2.393 1 93.44 379 VAL A CA 1
ATOM 2875 C C . VAL A 1 379 ? -27.781 -2.158 0.94 1 93.44 379 VAL A C 1
ATOM 2877 O O . VAL A 1 379 ? -28.906 -1.825 0.555 1 93.44 379 VAL A O 1
ATOM 2880 N N . LYS A 1 380 ? -26.75 -2.16 0.175 1 92.94 380 LYS A N 1
ATOM 2881 C CA . LYS A 1 380 ? -26.859 -1.86 -1.25 1 92.94 380 LYS A CA 1
ATOM 2882 C C . LYS A 1 380 ? -27.188 -3.119 -2.053 1 92.94 380 LYS A C 1
ATOM 2884 O O . LYS A 1 380 ? -26.609 -4.18 -1.814 1 92.94 380 LYS A O 1
ATOM 2889 N N . LYS A 1 381 ? -27.969 -2.957 -3.045 1 92.81 381 LYS A N 1
ATOM 2890 C CA . LYS A 1 381 ? -28.484 -4.07 -3.842 1 92.81 381 LYS A CA 1
ATOM 2891 C C . LYS A 1 381 ? -27.344 -4.824 -4.523 1 92.81 381 LYS A C 1
ATOM 2893 O O . LYS A 1 381 ? -27.328 -6.059 -4.531 1 92.81 381 LYS A O 1
ATOM 2898 N N . LYS A 1 382 ? -26.344 -4.109 -5.078 1 91.94 382 LYS A N 1
ATOM 2899 C CA . LYS A 1 382 ? -25.25 -4.699 -5.844 1 91.94 382 LYS A CA 1
ATOM 2900 C C . LYS A 1 382 ? -24.438 -5.672 -4.984 1 91.94 382 LYS A C 1
ATOM 2902 O O . LYS A 1 382 ? -24 -6.719 -5.461 1 91.94 382 LYS A O 1
ATOM 2907 N N . PHE A 1 383 ? -24.359 -5.406 -3.738 1 93.12 383 PHE A N 1
ATOM 2908 C CA . PHE A 1 383 ? -23.578 -6.258 -2.854 1 93.12 383 PHE A CA 1
ATOM 2909 C C . PHE A 1 383 ? -24.453 -7.34 -2.229 1 93.12 383 PHE A C 1
ATOM 2911 O O . PHE A 1 383 ? -23.984 -8.461 -1.992 1 93.12 383 PHE A O 1
ATOM 2918 N N . TYR A 1 384 ? -25.688 -7.047 -1.947 1 94.62 384 TYR A N 1
ATOM 2919 C CA . TYR A 1 384 ? -26.578 -8.055 -1.365 1 94.62 384 TYR A CA 1
ATOM 2920 C C . TYR A 1 384 ? -26.766 -9.227 -2.32 1 94.62 384 TYR A C 1
ATOM 2922 O O . TYR A 1 384 ? -26.891 -10.375 -1.889 1 94.62 384 TYR A O 1
ATOM 2930 N N . LYS A 1 385 ? -26.766 -8.953 -3.594 1 94.5 385 LYS A N 1
ATOM 2931 C CA . LYS A 1 385 ? -26.906 -10.008 -4.598 1 94.5 385 LYS A CA 1
ATOM 2932 C C . LYS A 1 385 ? -25.828 -11.07 -4.426 1 94.5 385 LYS A C 1
ATOM 2934 O O . LYS A 1 385 ? -26.047 -12.242 -4.746 1 94.5 385 LYS A O 1
ATOM 2939 N N . LEU A 1 386 ? -24.688 -10.68 -3.881 1 94.25 386 LEU A N 1
ATOM 2940 C CA . LEU A 1 386 ? -23.578 -11.609 -3.711 1 94.25 386 LEU A CA 1
ATOM 2941 C C . LEU A 1 386 ? -23.875 -12.617 -2.602 1 94.25 386 LEU A C 1
ATOM 2943 O O . LEU A 1 386 ? -23.266 -13.688 -2.557 1 94.25 386 LEU A O 1
ATOM 2947 N N . VAL A 1 387 ? -24.812 -12.281 -1.643 1 96.56 387 VAL A N 1
ATOM 2948 C CA . VAL A 1 387 ? -24.922 -13.094 -0.436 1 96.56 387 VAL A CA 1
ATOM 2949 C C . VAL A 1 387 ? -26.391 -13.406 -0.157 1 96.56 387 VAL A C 1
ATOM 2951 O O . VAL A 1 387 ? -26.734 -13.914 0.91 1 96.56 387 VAL A O 1
ATOM 2954 N N . ARG A 1 388 ? -27.281 -13.172 -1.029 1 94.12 388 ARG A N 1
ATOM 2955 C CA . ARG A 1 388 ? -28.719 -13.289 -0.794 1 94.12 388 ARG A CA 1
ATOM 2956 C C . ARG A 1 388 ? -29.094 -14.719 -0.417 1 94.12 388 ARG A C 1
ATOM 2958 O O . ARG A 1 388 ? -30.062 -14.938 0.309 1 94.12 388 ARG A O 1
ATOM 2965 N N . GLU A 1 389 ? -28.328 -15.68 -0.958 1 93.56 389 GLU A N 1
ATOM 2966 C CA 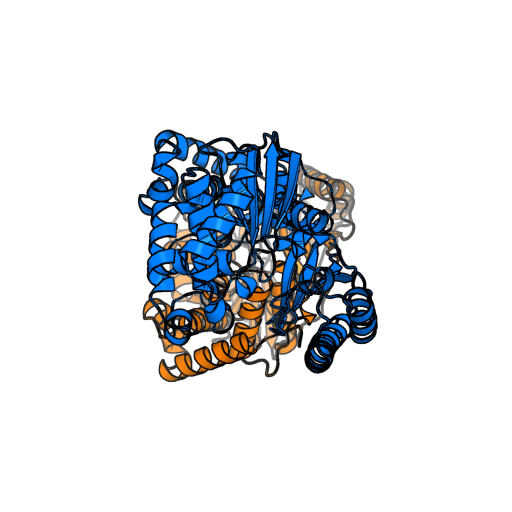. GLU A 1 389 ? -28.625 -17.078 -0.662 1 93.56 389 GLU A CA 1
ATOM 2967 C C . GLU A 1 389 ? -28.016 -17.5 0.669 1 93.56 389 GLU A C 1
ATOM 2969 O O . GLU A 1 389 ? -28.312 -18.594 1.177 1 93.56 389 GLU A O 1
ATOM 2974 N N . GLN A 1 390 ? -27.266 -16.609 1.262 1 94.38 390 GLN A N 1
ATOM 2975 C CA . GLN A 1 390 ? -26.5 -16.984 2.453 1 94.38 390 GLN A CA 1
ATOM 2976 C C . GLN A 1 390 ? -27.109 -16.359 3.705 1 94.38 390 GLN A C 1
ATOM 2978 O O . GLN A 1 390 ? -27.031 -16.922 4.793 1 94.38 390 GLN A O 1
ATOM 2983 N N . ILE A 1 391 ? -27.625 -15.211 3.518 1 95.81 391 ILE A N 1
ATOM 2984 C CA . ILE A 1 391 ? -27.984 -14.461 4.719 1 95.81 391 ILE A CA 1
ATOM 2985 C C . ILE A 1 391 ? -29.125 -13.492 4.395 1 95.81 391 ILE A C 1
ATOM 2987 O O . ILE A 1 391 ? -29.141 -12.875 3.326 1 95.81 391 ILE A O 1
ATOM 2991 N N . LYS A 1 392 ? -30.031 -13.305 5.422 1 96.06 392 LYS A N 1
ATOM 2992 C CA . LYS A 1 392 ? -31.109 -12.336 5.289 1 96.06 392 LYS A CA 1
ATOM 2993 C C . LYS A 1 392 ? -30.609 -10.914 5.473 1 96.06 392 LYS A C 1
ATOM 2995 O O . LYS A 1 392 ? -29.625 -10.68 6.184 1 96.06 392 LYS A O 1
ATOM 3000 N N . LYS A 1 393 ? -31.203 -10.016 4.801 1 95.56 393 LYS A N 1
ATOM 3001 C CA . LYS A 1 393 ? -30.812 -8.602 4.801 1 95.56 393 LYS A CA 1
ATOM 3002 C C . LYS A 1 393 ? -30.703 -8.062 6.223 1 95.56 393 LYS A C 1
ATOM 3004 O O . LYS A 1 393 ? -29.734 -7.371 6.551 1 95.56 393 LYS A O 1
ATOM 3009 N N . LYS A 1 394 ? -31.672 -8.359 7.062 1 96.19 394 LYS A N 1
ATOM 3010 C CA . LYS A 1 394 ? -31.688 -7.859 8.438 1 96.19 394 LYS A CA 1
ATOM 3011 C C . LYS A 1 394 ? -30.453 -8.344 9.211 1 96.19 394 LYS A C 1
ATOM 3013 O O . LYS A 1 394 ? -29.812 -7.566 9.906 1 96.19 394 LYS A O 1
ATOM 3018 N N . ASP A 1 395 ? -30.156 -9.586 9.039 1 97.62 395 ASP A N 1
ATOM 3019 C CA . ASP A 1 395 ? -29.016 -10.172 9.734 1 97.62 395 ASP A CA 1
ATOM 3020 C C . ASP A 1 395 ? -27.703 -9.586 9.227 1 97.62 395 ASP A C 1
ATOM 3022 O O . ASP A 1 395 ? -26.766 -9.352 10.008 1 97.62 395 ASP A O 1
ATOM 3026 N N . LEU A 1 396 ? -27.688 -9.422 7.922 1 97.62 396 LEU A N 1
ATOM 3027 C CA . LEU A 1 396 ? -26.516 -8.805 7.309 1 97.62 396 LEU A CA 1
ATOM 3028 C C . LEU A 1 396 ? -26.266 -7.422 7.898 1 97.62 396 LEU A C 1
ATOM 3030 O O . LEU A 1 396 ? -25.125 -7.094 8.25 1 97.62 396 LEU A O 1
ATOM 3034 N N . TYR A 1 397 ? -27.281 -6.594 8.023 1 97.19 397 TYR A N 1
ATOM 3035 C CA . TYR A 1 397 ? -27.172 -5.25 8.578 1 97.19 397 TYR A CA 1
ATOM 3036 C C . TYR A 1 397 ? -26.703 -5.293 10.023 1 97.19 397 TYR A C 1
ATOM 3038 O O . TYR A 1 397 ? -25.797 -4.551 10.414 1 97.19 397 TYR A O 1
ATOM 3046 N N . GLU A 1 398 ? -27.281 -6.184 10.797 1 97.94 398 GLU A N 1
ATOM 3047 C CA . GLU A 1 398 ? -26.906 -6.297 12.203 1 97.94 398 GLU A CA 1
ATOM 3048 C C . GLU A 1 398 ? -25.438 -6.684 12.359 1 97.94 398 GLU A C 1
ATOM 3050 O O . GLU A 1 398 ? -24.734 -6.105 13.18 1 97.94 398 GLU A O 1
ATOM 3055 N N . LYS A 1 399 ? -25.047 -7.656 11.578 1 97.88 399 LYS A N 1
ATOM 3056 C CA . LYS A 1 399 ? -23.641 -8.078 11.625 1 97.88 399 LYS A CA 1
ATOM 3057 C C . LYS A 1 399 ? -22.719 -6.938 11.211 1 97.88 399 LYS A C 1
ATOM 3059 O O . LYS A 1 399 ? -21.656 -6.742 11.82 1 97.88 399 LYS A O 1
ATOM 3064 N N . ALA A 1 400 ? -23.125 -6.172 10.211 1 98.19 400 ALA A N 1
ATOM 3065 C CA . ALA A 1 400 ? -22.312 -5.051 9.734 1 98.19 400 ALA A CA 1
ATOM 3066 C C . ALA A 1 400 ? -22.203 -3.971 10.805 1 98.19 400 ALA A C 1
ATOM 3068 O O . ALA A 1 400 ? -21.141 -3.355 10.961 1 98.19 400 ALA A O 1
ATOM 3069 N N . MET A 1 401 ? -23.234 -3.725 11.539 1 97.5 401 MET A N 1
ATOM 3070 C CA . MET A 1 401 ? -23.203 -2.732 12.609 1 97.5 401 MET A CA 1
ATOM 3071 C C . MET A 1 401 ? -22.281 -3.189 13.742 1 97.5 401 MET A C 1
ATOM 3073 O O . MET A 1 401 ? -21.594 -2.371 14.359 1 97.5 401 MET A O 1
ATOM 3077 N N . LYS A 1 402 ? -22.297 -4.473 13.984 1 97.31 402 LYS A N 1
ATOM 3078 C CA . LYS A 1 402 ? -21.344 -5.008 14.953 1 97.31 402 LYS A CA 1
ATOM 3079 C C . LYS A 1 402 ? -19.906 -4.762 14.516 1 97.31 402 LYS A C 1
ATOM 3081 O O . LYS A 1 402 ? -19.047 -4.41 15.328 1 97.31 402 LYS A O 1
ATOM 3086 N N . VAL A 1 403 ? -19.625 -4.996 13.211 1 97.81 403 VAL A N 1
ATOM 3087 C CA . VAL A 1 403 ? -18.312 -4.699 12.664 1 97.81 403 VAL A CA 1
ATOM 3088 C C . VAL A 1 403 ? -17.969 -3.234 12.914 1 97.81 403 VAL A C 1
ATOM 3090 O O . VAL A 1 403 ? -16.875 -2.928 13.398 1 97.81 403 VAL A O 1
ATOM 3093 N N . ARG A 1 404 ? -18.875 -2.318 12.641 1 96.88 404 ARG A N 1
ATOM 3094 C CA . ARG A 1 404 ? -18.656 -0.885 12.82 1 96.88 404 ARG A CA 1
ATOM 3095 C C . ARG A 1 404 ? -18.312 -0.558 14.266 1 96.88 404 ARG A C 1
ATOM 3097 O O . ARG A 1 404 ? -17.406 0.227 14.531 1 96.88 404 ARG A O 1
ATOM 3104 N N . THR A 1 405 ? -19.062 -1.151 15.141 1 95.94 405 THR A N 1
ATOM 3105 C CA . THR A 1 405 ? -18.859 -0.902 16.562 1 95.94 405 THR A CA 1
ATOM 3106 C C . THR A 1 405 ? -17.469 -1.373 17 1 95.94 405 THR A C 1
ATOM 3108 O O . THR A 1 405 ? -16.75 -0.645 17.672 1 95.94 405 THR A O 1
ATOM 3111 N N . LYS A 1 406 ? -17.078 -2.594 16.547 1 95.69 406 LYS A N 1
ATOM 3112 C CA . LYS A 1 406 ? -15.773 -3.143 16.891 1 95.69 406 LYS A CA 1
ATOM 3113 C C . LYS A 1 406 ? -14.656 -2.244 16.375 1 95.69 406 LYS A C 1
ATOM 3115 O O . LYS A 1 406 ? -13.672 -1.996 17.078 1 95.69 406 LYS A O 1
ATOM 3120 N N . VAL A 1 407 ? -14.805 -1.739 15.156 1 96.5 407 VAL A N 1
ATOM 3121 C CA . VAL A 1 407 ? -13.789 -0.898 14.539 1 96.5 407 VAL A CA 1
ATOM 3122 C C . VAL A 1 407 ? -13.727 0.448 15.258 1 96.5 407 VAL A C 1
ATOM 3124 O O . VAL A 1 407 ? -12.633 0.963 15.523 1 96.5 407 VAL A O 1
ATOM 3127 N N . ARG A 1 408 ? -14.852 1.036 15.57 1 92.88 408 ARG A N 1
ATOM 3128 C CA . ARG A 1 408 ? -14.922 2.33 16.25 1 92.88 408 ARG A CA 1
ATOM 3129 C C . ARG A 1 408 ? -14.273 2.271 17.625 1 92.88 408 ARG A C 1
ATOM 3131 O O . ARG A 1 408 ? -13.609 3.223 18.047 1 92.88 408 ARG A O 1
ATOM 3138 N N . GLU A 1 409 ? -14.43 1.158 18.266 1 91.69 409 GLU A N 1
ATOM 3139 C CA . GLU A 1 409 ? -13.961 1.021 19.641 1 91.69 409 GLU A CA 1
ATOM 3140 C C . GLU A 1 409 ? -12.5 0.567 19.688 1 91.69 409 GLU A C 1
ATOM 3142 O O . GLU A 1 409 ? -11.883 0.546 20.75 1 91.69 409 GLU A O 1
ATOM 3147 N N . PHE A 1 410 ? -12.031 0.279 18.531 1 91.06 410 PHE A N 1
ATOM 3148 C CA . PHE A 1 410 ? -10.68 -0.253 18.469 1 91.06 410 PHE A CA 1
ATOM 3149 C C . PHE A 1 410 ? -9.648 0.853 18.672 1 91.06 410 PHE A C 1
ATOM 3151 O O . PHE A 1 410 ? -9.688 1.881 18 1 91.06 410 PHE A O 1
ATOM 3158 N N . ASN A 1 411 ? -8.766 0.698 19.656 1 85.19 411 ASN A N 1
ATOM 3159 C CA . ASN A 1 411 ? -7.566 1.491 19.906 1 85.19 411 ASN A CA 1
ATOM 3160 C C . ASN A 1 411 ? -6.414 0.624 20.406 1 85.19 411 ASN A C 1
ATOM 3162 O O . ASN A 1 411 ? -6.391 0.219 21.562 1 85.19 411 ASN A O 1
ATOM 3166 N N . PRO A 1 412 ? -5.551 0.308 19.516 1 81.88 412 PRO A N 1
ATOM 3167 C CA . PRO A 1 412 ? -4.477 -0.604 19.922 1 81.88 412 PRO A CA 1
ATOM 3168 C C . PRO A 1 412 ? -3.5 0.035 20.906 1 81.88 412 PRO A C 1
ATOM 3170 O O . PRO A 1 412 ? -2.557 -0.62 21.359 1 81.88 412 PRO A O 1
ATOM 3173 N N . TRP A 1 413 ? -3.719 1.305 21.297 1 83.88 413 TRP A N 1
ATOM 3174 C CA . TRP A 1 413 ? -2.754 2.02 22.125 1 83.88 413 TRP A CA 1
ATOM 3175 C C . TRP A 1 413 ? -3.35 2.355 23.484 1 83.88 413 TRP A C 1
ATOM 3177 O O . TRP A 1 413 ? -2.84 3.227 24.188 1 83.88 413 TRP A O 1
ATOM 3187 N N . ASN A 1 414 ? -4.488 1.792 23.812 1 75.31 414 ASN A N 1
ATOM 3188 C CA . ASN A 1 414 ? -5.031 1.913 25.172 1 75.31 414 ASN A CA 1
ATOM 3189 C C . ASN A 1 414 ? -4.301 1.001 26.141 1 75.31 414 ASN A C 1
ATOM 3191 O O . ASN A 1 414 ? -3.809 -0.062 25.766 1 75.31 414 ASN A O 1
ATOM 3195 N N . MET B 1 1 ? 12.492 -7.113 6.512 1 63.53 1 MET B N 1
ATOM 3196 C CA . MET B 1 1 ? 12.336 -5.688 6.793 1 63.53 1 MET B CA 1
ATOM 3197 C C . MET B 1 1 ? 12.109 -5.453 8.281 1 63.53 1 MET B C 1
ATOM 3199 O O . MET B 1 1 ? 11.297 -6.141 8.906 1 63.53 1 MET B O 1
ATOM 3203 N N . ILE B 1 2 ? 13 -4.773 8.977 1 74.19 2 ILE B N 1
ATOM 3204 C CA . ILE B 1 2 ? 12.867 -4.504 10.406 1 74.19 2 ILE B CA 1
ATOM 3205 C C . ILE B 1 2 ? 12.352 -3.082 10.617 1 74.19 2 ILE B C 1
ATOM 3207 O O . ILE B 1 2 ? 12.938 -2.121 10.102 1 74.19 2 ILE B O 1
ATOM 3211 N N . THR B 1 3 ? 11.094 -2.98 11.047 1 85.88 3 THR B N 1
ATOM 3212 C CA . THR B 1 3 ? 10.531 -1.681 11.398 1 85.88 3 THR B CA 1
ATOM 3213 C C . THR B 1 3 ? 10.617 -1.449 12.906 1 85.88 3 THR B C 1
ATOM 3215 O O . THR B 1 3 ? 10.758 -2.398 13.68 1 85.88 3 THR B O 1
ATOM 3218 N N . MET B 1 4 ? 10.688 -0.192 13.328 1 91.81 4 MET B N 1
ATOM 3219 C CA . MET B 1 4 ? 10.727 0.187 14.734 1 91.81 4 MET B CA 1
ATOM 3220 C C . MET B 1 4 ? 9.609 1.176 15.055 1 91.81 4 MET B C 1
ATOM 3222 O O . MET B 1 4 ? 9.148 1.911 14.18 1 91.81 4 MET B O 1
ATOM 3226 N N . LEU B 1 5 ? 9.148 1.145 16.266 1 95.62 5 LEU B N 1
ATOM 3227 C CA . LEU B 1 5 ? 8.188 2.137 16.734 1 95.62 5 LEU B CA 1
ATOM 3228 C C . LEU B 1 5 ? 8.898 3.303 17.422 1 95.62 5 LEU B C 1
ATOM 3230 O O . LEU B 1 5 ? 9.875 3.102 18.141 1 95.62 5 LEU B O 1
ATOM 3234 N N . SER B 1 6 ? 8.5 4.477 17.172 1 97.75 6 SER B N 1
ATOM 3235 C CA . SER B 1 6 ? 8.945 5.695 17.844 1 97.75 6 SER B CA 1
ATOM 3236 C C . SER B 1 6 ? 7.758 6.488 18.375 1 97.75 6 SER B C 1
ATOM 3238 O O . SER B 1 6 ? 6.691 6.527 17.766 1 97.75 6 SER B O 1
ATOM 3240 N N . ALA B 1 7 ? 7.934 7.035 19.547 1 98.19 7 ALA B N 1
ATOM 3241 C CA . ALA B 1 7 ? 6.898 7.867 20.156 1 98.19 7 ALA B CA 1
ATOM 3242 C C . ALA B 1 7 ? 7.336 9.328 20.219 1 98.19 7 ALA B C 1
ATOM 3244 O O . ALA B 1 7 ? 8.469 9.633 20.594 1 98.19 7 ALA B O 1
ATOM 3245 N N . VAL B 1 8 ? 6.488 10.234 19.812 1 98.62 8 VAL B N 1
ATOM 3246 C CA . VAL B 1 8 ? 6.715 11.672 19.922 1 98.62 8 VAL B CA 1
ATOM 3247 C C . VAL B 1 8 ? 5.59 12.32 20.719 1 98.62 8 VAL B C 1
ATOM 3249 O O . VAL B 1 8 ? 4.41 12.125 20.406 1 98.62 8 VAL B O 1
ATOM 3252 N N . ILE B 1 9 ? 5.93 13.016 21.781 1 98.38 9 ILE B N 1
ATOM 3253 C CA . ILE B 1 9 ? 4.973 13.742 22.609 1 98.38 9 ILE B CA 1
ATOM 3254 C C . ILE B 1 9 ? 5.148 15.242 22.406 1 98.38 9 ILE B C 1
ATOM 3256 O O . ILE B 1 9 ? 6.25 15.773 22.578 1 98.38 9 ILE B O 1
ATOM 3260 N N . ASP B 1 10 ? 4.168 15.844 22.016 1 97.75 10 ASP B N 1
ATOM 3261 C CA . ASP B 1 10 ? 4.051 17.297 21.891 1 97.75 10 ASP B CA 1
ATOM 3262 C C . ASP B 1 10 ? 3.141 17.859 22.984 1 97.75 10 ASP B C 1
ATOM 3264 O O . ASP B 1 10 ? 1.917 17.719 22.922 1 97.75 10 ASP B O 1
ATOM 3268 N N . ALA B 1 11 ? 3.766 18.391 23.984 1 97.75 11 ALA B N 1
ATOM 3269 C CA . ALA B 1 11 ? 3.031 19.031 25.078 1 97.75 11 ALA B CA 1
ATOM 3270 C C . ALA B 1 11 ? 2.885 20.531 24.844 1 97.75 11 ALA B C 1
ATOM 3272 O O . ALA B 1 11 ? 3.816 21.297 25.094 1 97.75 11 ALA B O 1
ATOM 3273 N N . GLY B 1 12 ? 1.704 20.859 24.453 1 93.81 12 GLY B N 1
ATOM 3274 C CA . GLY B 1 12 ? 1.512 22.234 24 1 93.81 12 GLY B CA 1
ATOM 3275 C C . GLY B 1 12 ? 0.578 23.016 24.891 1 93.81 12 GLY B C 1
ATOM 3276 O O . GLY B 1 12 ? 0.226 22.578 25.984 1 93.81 12 GLY B O 1
ATOM 3277 N N . PHE B 1 13 ? 0.261 24.188 24.422 1 95.12 13 PHE B N 1
ATOM 3278 C CA . PHE B 1 13 ? -0.572 25.188 25.094 1 95.12 13 PHE B CA 1
ATOM 3279 C C . PHE B 1 13 ? -2.014 24.703 25.188 1 95.12 13 PHE B C 1
ATOM 3281 O O . PHE B 1 13 ? -2.652 24.844 26.234 1 95.12 13 PHE B O 1
ATOM 3288 N N . ASN B 1 14 ? -2.479 24.062 24.219 1 90.56 14 ASN B N 1
ATOM 3289 C CA . ASN B 1 14 ? -3.873 23.641 24.109 1 90.56 14 ASN B CA 1
ATOM 3290 C C . ASN B 1 14 ? -4.039 22.156 24.422 1 90.56 14 ASN B C 1
ATOM 3292 O O . ASN B 1 14 ? -4.91 21.766 25.203 1 90.56 14 ASN B O 1
ATOM 3296 N N . SER B 1 15 ? -3.203 21.375 23.828 1 93.56 15 SER B N 1
ATOM 3297 C CA . SER B 1 15 ? -3.354 19.922 23.969 1 93.56 15 SER B CA 1
ATOM 3298 C C . SER B 1 15 ? -1.999 19.234 24.062 1 93.56 15 SER B C 1
ATOM 3300 O O . SER B 1 15 ? -0.98 19.781 23.656 1 93.56 15 SER B O 1
ATOM 3302 N N . PHE B 1 16 ? -2.012 18.078 24.781 1 96.38 16 PHE B N 1
ATOM 3303 C CA . PHE B 1 16 ? -0.914 17.125 24.75 1 96.38 16 PHE B CA 1
ATOM 3304 C C . PHE B 1 16 ? -1.229 15.969 23.797 1 96.38 16 PHE B C 1
ATOM 3306 O O . PHE B 1 16 ? -2.34 15.438 23.812 1 96.38 16 PHE B O 1
ATOM 3313 N N . ARG B 1 17 ? -0.242 15.641 22.906 1 96.19 17 ARG B N 1
ATOM 3314 C CA . ARG B 1 17 ? -0.473 14.57 21.938 1 96.19 17 ARG B CA 1
ATOM 3315 C C . ARG B 1 17 ? 0.675 13.562 21.953 1 96.19 17 ARG B C 1
ATOM 3317 O O . ARG B 1 17 ? 1.845 13.953 21.906 1 96.19 17 ARG B O 1
ATOM 3324 N N . LEU B 1 18 ? 0.333 12.375 22.125 1 97.38 18 LEU B N 1
ATOM 3325 C CA . LEU B 1 18 ? 1.241 11.258 21.891 1 97.38 18 LEU B CA 1
ATOM 3326 C C . LEU B 1 18 ? 1.011 10.656 20.5 1 97.38 18 LEU B C 1
ATOM 3328 O O . LEU B 1 18 ? -0.104 10.234 20.188 1 97.38 18 LEU B O 1
ATOM 3332 N N . SER B 1 19 ? 2.012 10.648 19.625 1 97.31 19 SER B N 1
ATOM 3333 C CA . SER B 1 19 ? 1.973 9.992 18.328 1 97.31 19 SER B CA 1
ATOM 3334 C C . SER B 1 19 ? 2.926 8.805 18.281 1 97.31 19 SER B C 1
ATOM 3336 O O . SER B 1 19 ? 4.086 8.914 18.688 1 97.31 19 SER B O 1
ATOM 3338 N N . ILE B 1 20 ? 2.43 7.723 17.859 1 97.5 20 ILE B N 1
ATOM 3339 C CA . ILE B 1 20 ? 3.24 6.527 17.672 1 97.5 20 ILE B CA 1
ATOM 3340 C C . ILE B 1 20 ? 3.506 6.312 16.188 1 97.5 20 ILE B C 1
ATOM 3342 O O . ILE B 1 20 ? 2.57 6.141 15.398 1 97.5 20 ILE B O 1
ATOM 3346 N N . PHE B 1 21 ? 4.789 6.27 15.805 1 97.75 21 PHE B N 1
ATOM 3347 C CA . PHE B 1 21 ? 5.188 6.133 14.406 1 97.75 21 PHE B CA 1
ATOM 3348 C C . PHE B 1 21 ? 5.844 4.781 14.156 1 97.75 21 PHE B C 1
ATOM 3350 O O . PHE B 1 21 ? 6.672 4.332 14.953 1 97.75 21 PHE B O 1
ATOM 3357 N N . GLN B 1 22 ? 5.379 4.109 13.172 1 96.75 22 GLN B N 1
ATOM 3358 C CA . GLN B 1 22 ? 6.16 3.023 12.586 1 96.75 22 GLN B CA 1
ATOM 3359 C C . GLN B 1 22 ? 7.215 3.562 11.625 1 96.75 22 GLN B C 1
ATOM 3361 O O . GLN B 1 22 ? 6.883 4.176 10.609 1 96.75 22 GLN B O 1
ATOM 3366 N N . VAL B 1 23 ? 8.469 3.371 11.961 1 97 23 VAL B N 1
ATOM 3367 C CA . VAL B 1 23 ? 9.57 3.92 11.188 1 97 23 VAL B CA 1
ATOM 3368 C C . VAL B 1 23 ? 10.203 2.816 10.336 1 97 23 VAL B C 1
ATOM 3370 O O . VAL B 1 23 ? 10.516 1.736 10.852 1 97 23 VAL B O 1
ATOM 3373 N N . PHE B 1 24 ? 10.375 3.086 9.07 1 96.06 24 PHE B N 1
ATOM 3374 C CA . PHE B 1 24 ? 10.906 2.117 8.125 1 96.06 24 PHE B CA 1
ATOM 3375 C C . PHE B 1 24 ? 12.414 2.281 7.969 1 96.06 24 PHE B C 1
ATOM 3377 O O . PHE B 1 24 ? 12.992 3.262 8.445 1 96.06 24 PHE B O 1
ATOM 3384 N N . PRO B 1 25 ? 13.117 1.338 7.312 1 93.38 25 PRO B N 1
ATOM 3385 C CA . PRO B 1 25 ? 14.578 1.309 7.273 1 93.38 25 PRO B CA 1
ATOM 3386 C C . PRO B 1 25 ? 15.18 2.578 6.672 1 93.38 25 PRO B C 1
ATOM 3388 O O . PRO B 1 25 ? 16.281 2.979 7.043 1 93.38 25 PRO B O 1
ATOM 3391 N N . ASN B 1 26 ? 14.5 3.244 5.793 1 94.25 26 ASN B N 1
ATOM 3392 C CA . ASN B 1 26 ? 15.055 4.414 5.121 1 94.25 26 ASN B CA 1
ATOM 3393 C C . ASN B 1 26 ? 14.703 5.703 5.859 1 94.25 26 ASN B C 1
ATOM 3395 O O . ASN B 1 26 ? 14.93 6.801 5.344 1 94.25 26 ASN B O 1
ATOM 3399 N N . GLY B 1 27 ? 14.023 5.582 6.996 1 95 27 GLY B N 1
ATOM 3400 C CA . GLY B 1 27 ? 13.719 6.738 7.828 1 95 27 GLY B CA 1
ATOM 3401 C C . GLY B 1 27 ? 12.328 7.289 7.605 1 95 27 GLY B C 1
ATOM 3402 O O . GLY B 1 27 ? 11.859 8.141 8.359 1 95 27 GLY B O 1
ATOM 3403 N N . THR B 1 28 ? 11.625 6.859 6.488 1 97.06 28 THR B N 1
ATOM 3404 C CA . THR B 1 28 ? 10.227 7.242 6.344 1 97.06 28 THR B CA 1
ATOM 3405 C C . THR B 1 28 ? 9.367 6.574 7.414 1 97.06 28 THR B C 1
ATOM 3407 O O . THR B 1 28 ? 9.852 5.711 8.156 1 97.06 28 THR B O 1
ATOM 3410 N N . PHE B 1 29 ? 8.117 7.074 7.531 1 97.69 29 PHE B N 1
ATOM 3411 C CA . PHE B 1 29 ? 7.293 6.621 8.648 1 97.69 29 PHE B CA 1
ATOM 3412 C C . PHE B 1 29 ? 5.812 6.777 8.328 1 97.69 29 PHE B C 1
ATOM 3414 O O . PHE B 1 29 ? 5.449 7.449 7.359 1 97.69 29 PHE B O 1
ATOM 3421 N N . ARG B 1 30 ? 5.004 6.098 9.055 1 97.06 30 ARG B N 1
ATOM 3422 C CA . ARG B 1 30 ? 3.566 6.348 9.102 1 97.06 30 ARG B CA 1
ATOM 3423 C C . ARG B 1 30 ? 3.061 6.348 10.539 1 97.06 30 ARG B C 1
ATOM 3425 O O . ARG B 1 30 ? 3.641 5.691 11.406 1 97.06 30 ARG B O 1
ATOM 3432 N N . ASN B 1 31 ? 2.139 7.254 10.805 1 96.69 31 ASN B N 1
ATOM 3433 C CA . ASN B 1 31 ? 1.47 7.289 12.102 1 96.69 31 ASN B CA 1
ATOM 3434 C C . ASN B 1 31 ? 0.547 6.09 12.297 1 96.69 31 ASN B C 1
ATOM 3436 O O . ASN B 1 31 ? -0.375 5.879 11.5 1 96.69 31 ASN B O 1
ATOM 3440 N N . VAL B 1 32 ? 0.74 5.215 13.297 1 95.88 32 VAL B N 1
ATOM 3441 C CA . VAL B 1 32 ? -0.064 4.012 13.492 1 95.88 32 VAL B CA 1
ATOM 3442 C C . VAL B 1 32 ? -0.968 4.188 14.711 1 95.88 32 VAL B C 1
ATOM 3444 O O . VAL B 1 32 ? -1.784 3.312 15.016 1 95.88 32 VAL B O 1
ATOM 3447 N N . GLY B 1 33 ? -0.814 5.359 15.352 1 94 33 GLY B N 1
ATOM 3448 C CA . GLY B 1 33 ? -1.665 5.652 16.5 1 94 33 GLY B CA 1
ATOM 3449 C C . GLY B 1 33 ? -1.356 6.992 17.141 1 94 33 GLY B C 1
ATOM 3450 O O . GLY B 1 33 ? -0.242 7.504 17.016 1 94 33 GLY B O 1
ATOM 3451 N N . SER B 1 34 ? -2.342 7.535 17.812 1 94.06 34 SER B N 1
ATOM 3452 C CA . SER B 1 34 ? -2.18 8.781 18.547 1 94.06 34 SER B CA 1
ATOM 3453 C C . SER B 1 34 ? -3.168 8.875 19.719 1 94.06 34 SER B C 1
ATOM 3455 O O . SER B 1 34 ? -4.246 8.273 19.656 1 94.06 34 SER B O 1
ATOM 3457 N N . VAL B 1 35 ? -2.762 9.453 20.734 1 93.56 35 VAL B N 1
ATOM 3458 C CA . VAL B 1 35 ? -3.609 9.789 21.875 1 93.56 35 VAL B CA 1
ATOM 3459 C C . VAL B 1 35 ? -3.535 11.289 22.156 1 93.56 35 VAL B C 1
ATOM 3461 O O . VAL B 1 35 ? -2.443 11.852 22.281 1 93.56 35 VAL B O 1
ATOM 3464 N N . LYS B 1 36 ? -4.695 11.938 22.281 1 92.56 36 LYS B N 1
ATOM 3465 C CA . LYS B 1 36 ? -4.789 13.375 22.516 1 92.56 36 LYS B CA 1
ATOM 3466 C C . LYS B 1 36 ? -5.508 13.672 23.828 1 92.56 36 LYS B C 1
ATOM 3468 O O . LYS B 1 36 ? -6.504 13.023 24.156 1 92.56 36 LYS B O 1
ATOM 3473 N N . SER B 1 37 ? -4.98 14.641 24.469 1 92.44 37 SER B N 1
ATOM 3474 C CA . SER B 1 37 ? -5.613 15.164 25.672 1 92.44 37 SER B CA 1
ATOM 3475 C C . SER B 1 37 ? -5.664 16.688 25.656 1 92.44 37 SER B C 1
ATOM 3477 O O . SER B 1 37 ? -4.629 17.344 25.531 1 92.44 37 SER B O 1
ATOM 3479 N N . PHE B 1 38 ? -6.84 17.172 25.797 1 89.5 38 PHE B N 1
ATOM 3480 C CA . PHE B 1 38 ? -6.988 18.609 25.844 1 89.5 38 PHE B CA 1
ATOM 3481 C C . PHE B 1 38 ? -6.836 19.125 27.266 1 89.5 38 PHE B C 1
ATOM 3483 O O . PHE B 1 38 ? -7.82 19.516 27.906 1 89.5 38 PHE B O 1
ATOM 3490 N N . VAL B 1 39 ? -5.617 19.281 27.75 1 91.38 39 VAL B N 1
ATOM 3491 C CA . VAL B 1 39 ? -5.262 19.766 29.078 1 91.38 39 VAL B CA 1
ATOM 3492 C C . VAL B 1 39 ? -5.418 21.297 29.141 1 91.38 39 VAL B C 1
ATOM 3494 O O . VAL B 1 39 ? -5.738 21.844 30.188 1 91.38 39 VAL B O 1
ATOM 3497 N N . ARG B 1 40 ? -5.195 21.875 28.047 1 92.38 40 ARG B N 1
ATOM 3498 C CA . ARG B 1 40 ? -5.219 23.328 27.922 1 92.38 40 ARG B CA 1
ATOM 3499 C C . ARG B 1 40 ? -4.383 23.984 29.016 1 92.38 40 ARG B C 1
ATOM 3501 O O . ARG B 1 40 ? -4.859 24.875 29.719 1 92.38 40 ARG B O 1
ATOM 3508 N N . LEU B 1 41 ? -3.191 23.625 29.109 1 93.56 41 LEU B N 1
ATOM 3509 C CA . LEU B 1 41 ? -2.211 24.047 30.109 1 93.56 41 LEU B CA 1
ATOM 3510 C C . LEU B 1 41 ? -2.059 25.562 30.109 1 93.56 41 LEU B C 1
ATOM 3512 O O . LEU B 1 41 ? -1.823 26.156 31.172 1 93.56 41 LEU B O 1
ATOM 3516 N N . GLY B 1 42 ? -2.191 26.156 28.953 1 90.38 42 GLY B N 1
ATOM 3517 C CA . GLY B 1 42 ? -1.95 27.594 28.844 1 90.38 42 GLY B CA 1
ATOM 3518 C C . GLY B 1 42 ? -3.213 28.422 28.969 1 90.38 42 GLY B C 1
ATOM 3519 O O . GLY B 1 42 ? -3.166 29.656 28.875 1 90.38 42 GLY B O 1
ATOM 3520 N N . GLU B 1 43 ? -4.312 27.766 29.094 1 88.75 43 GLU B N 1
ATOM 3521 C CA . GLU B 1 43 ? -5.555 28.531 29.172 1 88.75 43 GLU B CA 1
ATOM 3522 C C . GLU B 1 43 ? -5.512 29.531 30.328 1 88.75 43 GLU B C 1
ATOM 3524 O O . GLU B 1 43 ? -5.246 29.156 31.469 1 88.75 43 GLU B O 1
ATOM 3529 N N . GLY B 1 44 ? -5.766 30.797 30 1 85.19 44 GLY B N 1
ATOM 3530 C CA . GLY B 1 44 ? -5.789 31.844 31 1 85.19 44 GLY B CA 1
ATOM 3531 C C . GLY B 1 44 ? -4.402 32.281 31.453 1 85.19 44 GLY B C 1
ATOM 3532 O O . GLY B 1 44 ? -4.262 33.156 32.281 1 85.19 44 GLY B O 1
ATOM 3533 N N . LEU B 1 45 ? -3.465 31.719 30.906 1 86.81 45 LEU B N 1
ATOM 3534 C CA . LEU B 1 45 ? -2.086 32 31.297 1 86.81 45 LEU B CA 1
ATOM 3535 C C . LEU B 1 45 ? -1.59 33.281 30.656 1 86.81 45 LEU B C 1
ATOM 3537 O O . LEU B 1 45 ? -1.605 33.438 29.438 1 86.81 45 LEU B O 1
ATOM 3541 N N . LYS B 1 46 ? -1.302 34.156 31.453 1 85.38 46 LYS B N 1
ATOM 3542 C CA . LYS B 1 46 ? -0.595 35.344 31 1 85.38 46 LYS B CA 1
ATOM 3543 C C . LYS B 1 46 ? 0.916 35.188 31.125 1 85.38 46 LYS B C 1
ATOM 3545 O O . LYS B 1 46 ? 1.395 34.438 32 1 85.38 46 LYS B O 1
ATOM 3550 N N . GLU B 1 47 ? 1.557 35.781 30.172 1 82.5 47 GLU B N 1
ATOM 3551 C CA . GLU B 1 47 ? 3.012 35.688 30.234 1 82.5 47 GLU B CA 1
ATOM 3552 C C . GLU B 1 47 ? 3.543 36.094 31.609 1 82.5 47 GLU B C 1
ATOM 3554 O O . GLU B 1 47 ? 3.148 37.125 32.156 1 82.5 47 GLU B O 1
ATOM 3559 N N . GLY B 1 48 ? 4.418 35.219 32.156 1 87.25 48 GLY B N 1
ATOM 3560 C CA . GLY B 1 48 ? 5.027 35.5 33.438 1 87.25 48 GLY B CA 1
ATOM 3561 C C . GLY B 1 48 ? 4.238 34.938 34.594 1 87.25 48 GLY B C 1
ATOM 3562 O O . GLY B 1 48 ? 4.746 34.844 35.719 1 87.25 48 GLY B O 1
ATOM 3563 N N . ASP B 1 49 ? 3.154 34.469 34.312 1 90.94 49 ASP B N 1
ATOM 3564 C CA . ASP B 1 49 ? 2.367 33.812 35.375 1 90.94 49 ASP B CA 1
ATOM 3565 C C . ASP B 1 49 ? 2.754 32.344 35.5 1 90.94 49 ASP B C 1
ATOM 3567 O O . ASP B 1 49 ? 3.199 31.719 34.562 1 90.94 49 ASP B O 1
ATOM 3571 N N . PRO B 1 50 ? 2.547 31.875 36.688 1 93.88 50 PRO B N 1
ATOM 3572 C CA . PRO B 1 50 ? 2.801 30.438 36.844 1 93.88 50 PRO B CA 1
ATOM 3573 C C . PRO B 1 50 ? 1.62 29.578 36.406 1 93.88 50 PRO B C 1
ATOM 3575 O O . PRO B 1 50 ? 0.467 30 36.531 1 93.88 50 PRO B O 1
ATOM 3578 N N . VAL B 1 51 ? 1.9 28.438 36.031 1 95.88 51 VAL B N 1
ATOM 3579 C CA . VAL B 1 51 ? 0.855 27.453 35.781 1 95.88 51 VAL B CA 1
ATOM 3580 C C . VAL B 1 51 ? 0.26 27 37.125 1 95.88 51 VAL B C 1
ATOM 3582 O O . VAL B 1 51 ? 0.993 26.625 38.031 1 95.88 51 VAL B O 1
ATOM 3585 N N . PRO B 1 52 ? -1.021 27.047 37.188 1 94.19 52 PRO B N 1
ATOM 3586 C CA . PRO B 1 52 ? -1.649 26.641 38.438 1 94.19 52 PRO B CA 1
ATOM 3587 C C . PRO B 1 52 ? -1.463 25.156 38.75 1 94.19 52 PRO B C 1
ATOM 3589 O O . PRO B 1 52 ? -1.389 24.344 37.812 1 94.19 52 PRO B O 1
ATOM 3592 N N . GLU B 1 53 ? -1.527 24.859 40 1 94.31 53 GLU B N 1
ATOM 3593 C CA . GLU B 1 53 ? -1.282 23.5 40.469 1 94.31 53 GLU B CA 1
ATOM 3594 C C . GLU B 1 53 ? -2.326 22.531 39.938 1 94.31 53 GLU B C 1
ATOM 3596 O O . GLU B 1 53 ? -1.999 21.406 39.562 1 94.31 53 GLU B O 1
ATOM 3601 N N . GLY B 1 54 ? -3.549 22.938 39.906 1 93.06 54 GLY B N 1
ATOM 3602 C CA . GLY B 1 54 ? -4.602 22.094 39.375 1 93.06 54 GLY B CA 1
ATOM 3603 C C . GLY B 1 54 ? -4.348 21.672 37.938 1 93.06 54 GLY B C 1
ATOM 3604 O O . GLY B 1 54 ? -4.605 20.516 37.562 1 93.06 54 GLY B O 1
ATOM 3605 N N . LYS B 1 55 ? -3.828 22.516 37.125 1 93.75 55 LYS B N 1
ATOM 3606 C CA . LYS B 1 55 ? -3.504 22.234 35.719 1 93.75 55 LYS B CA 1
ATOM 3607 C C . LYS B 1 55 ? -2.309 21.281 35.625 1 93.75 55 LYS B C 1
ATOM 3609 O O . LYS B 1 55 ? -2.268 20.422 34.75 1 93.75 55 LYS B O 1
ATOM 3614 N N . ILE B 1 56 ? -1.409 21.484 36.469 1 96.44 56 ILE B N 1
ATOM 3615 C CA . ILE B 1 56 ? -0.227 20.625 36.5 1 96.44 56 ILE B CA 1
ATOM 3616 C C . ILE B 1 56 ? -0.633 19.188 36.844 1 96.44 56 ILE B C 1
ATOM 3618 O O . ILE B 1 56 ? -0.134 18.234 36.25 1 96.44 56 ILE B O 1
ATOM 3622 N N . GLU B 1 57 ? -1.584 19.047 37.75 1 96.25 57 GLU B N 1
ATOM 3623 C CA . GLU B 1 57 ? -2.086 17.734 38.125 1 96.25 57 GLU B CA 1
ATOM 3624 C C . GLU B 1 57 ? -2.822 17.062 36.969 1 96.25 57 GLU B C 1
ATOM 3626 O O . GLU B 1 57 ? -2.645 15.867 36.719 1 96.25 57 GLU B O 1
ATOM 3631 N N . GLU B 1 58 ? -3.605 17.828 36.344 1 95.94 58 GLU B N 1
ATOM 3632 C CA . GLU B 1 58 ? -4.316 17.312 35.188 1 95.94 58 GLU B CA 1
ATOM 3633 C C . GLU B 1 58 ? -3.34 16.875 34.094 1 95.94 58 GLU B C 1
ATOM 3635 O O . GLU B 1 58 ? -3.512 15.805 33.5 1 95.94 58 GLU B O 1
ATOM 3640 N N . ALA B 1 59 ? -2.398 17.688 33.844 1 97.38 59 ALA B N 1
ATOM 3641 C CA . ALA B 1 59 ? -1.36 17.391 32.875 1 97.38 59 ALA B CA 1
ATOM 3642 C C . ALA B 1 59 ? -0.598 16.125 33.25 1 97.38 59 ALA B C 1
ATOM 3644 O O . ALA B 1 59 ? -0.287 15.297 32.406 1 97.38 59 ALA B O 1
ATOM 3645 N N . SER B 1 60 ? -0.318 16.031 34.5 1 98.06 60 SER B N 1
ATOM 3646 C CA . SER B 1 60 ? 0.392 14.859 35 1 98.06 60 SER B CA 1
ATOM 3647 C C . SER B 1 60 ? -0.398 13.578 34.75 1 98.06 60 SER B C 1
ATOM 3649 O O . SER B 1 60 ? 0.168 12.562 34.344 1 98.06 60 SER B O 1
ATOM 3651 N N . ARG B 1 61 ? -1.68 13.609 34.969 1 96.88 61 ARG B N 1
ATOM 3652 C CA . ARG B 1 61 ? -2.537 12.453 34.719 1 96.88 61 ARG B CA 1
ATOM 3653 C C . ARG B 1 61 ? -2.527 12.062 33.25 1 96.88 61 ARG B C 1
ATOM 3655 O O . ARG B 1 61 ? -2.457 10.875 32.906 1 96.88 61 ARG B O 1
ATOM 3662 N N . ALA B 1 62 ? -2.619 13.039 32.406 1 96.38 62 ALA B N 1
ATOM 3663 C CA . ALA B 1 62 ? -2.568 12.797 30.953 1 96.38 62 ALA B CA 1
ATOM 3664 C C . ALA B 1 62 ? -1.26 12.117 30.562 1 96.38 62 ALA B C 1
ATOM 3666 O O . ALA B 1 62 ? -1.264 11.133 29.812 1 96.38 62 ALA B O 1
ATOM 3667 N N . LEU B 1 63 ? -0.166 12.57 31.078 1 97.69 63 LEU B N 1
ATOM 3668 C CA . LEU B 1 63 ? 1.146 12.062 30.703 1 97.69 63 LEU B CA 1
ATOM 3669 C C . LEU B 1 63 ? 1.381 10.672 31.281 1 97.69 63 LEU B C 1
ATOM 3671 O O . LEU B 1 63 ? 2.094 9.859 30.703 1 97.69 63 LEU B O 1
ATOM 3675 N N . GLN B 1 64 ? 0.777 10.422 32.438 1 97 64 GLN B N 1
ATOM 3676 C CA . GLN B 1 64 ? 0.821 9.062 32.969 1 97 64 GLN B CA 1
ATOM 3677 C C . GLN B 1 64 ? 0.149 8.078 32.031 1 97 64 GLN B C 1
ATOM 3679 O O . GLN B 1 64 ? 0.617 6.945 31.875 1 97 64 GLN B O 1
ATOM 3684 N N . GLY B 1 65 ? -0.942 8.547 31.484 1 95.56 65 GLY B N 1
ATOM 3685 C CA . GLY B 1 65 ? -1.583 7.738 30.453 1 95.56 65 GLY B CA 1
ATOM 3686 C C . GLY B 1 65 ? -0.684 7.461 29.266 1 95.56 65 GLY B C 1
ATOM 3687 O O . GLY B 1 65 ? -0.633 6.336 28.766 1 95.56 65 GLY B O 1
ATOM 3688 N N . PHE B 1 66 ? 0.026 8.461 28.797 1 97.31 66 PHE B N 1
ATOM 3689 C CA . PHE B 1 66 ? 0.974 8.305 27.703 1 97.31 66 PHE B CA 1
ATOM 3690 C C . PHE B 1 66 ? 2.074 7.316 28.078 1 97.31 66 PHE B C 1
ATOM 3692 O O . PHE B 1 66 ? 2.457 6.469 27.266 1 97.31 66 PHE B O 1
ATOM 3699 N N . SER B 1 67 ? 2.561 7.484 29.297 1 97.44 67 SER B N 1
ATOM 3700 C CA . SER B 1 67 ? 3.617 6.613 29.812 1 97.44 67 SER B CA 1
ATOM 3701 C C . SER B 1 67 ? 3.199 5.148 29.75 1 97.44 67 SER B C 1
ATOM 3703 O O . SER B 1 67 ? 3.986 4.285 29.359 1 97.44 67 SER B O 1
ATOM 3705 N N . ARG B 1 68 ? 2.016 4.809 30.109 1 95.38 68 ARG B N 1
ATOM 3706 C CA . ARG B 1 68 ? 1.496 3.443 30.109 1 95.38 68 ARG B CA 1
ATOM 3707 C C . ARG B 1 68 ? 1.518 2.863 28.688 1 95.38 68 ARG B C 1
ATOM 3709 O O . ARG B 1 68 ? 1.869 1.697 28.5 1 95.38 68 ARG B O 1
ATOM 3716 N N . VAL B 1 69 ? 1.156 3.699 27.719 1 95.19 69 VAL B N 1
ATOM 3717 C CA . VAL B 1 69 ? 1.15 3.279 26.328 1 95.19 69 VAL B CA 1
ATOM 3718 C C . VAL B 1 69 ? 2.572 2.951 25.875 1 95.19 69 VAL B C 1
ATOM 3720 O O . VAL B 1 69 ? 2.816 1.893 25.281 1 95.19 69 VAL B O 1
ATOM 3723 N N . ILE B 1 70 ? 3.49 3.795 26.156 1 96.75 70 ILE B N 1
ATOM 3724 C CA . ILE B 1 70 ? 4.883 3.664 25.734 1 96.75 70 ILE B CA 1
ATOM 3725 C C . ILE B 1 70 ? 5.488 2.404 26.359 1 96.75 70 ILE B C 1
ATOM 3727 O O . ILE B 1 70 ? 6.172 1.638 25.672 1 96.75 70 ILE B O 1
ATOM 3731 N N . GLU B 1 71 ? 5.168 2.201 27.625 1 95.69 71 GLU B N 1
ATOM 3732 C CA . GLU B 1 71 ? 5.699 1.053 28.344 1 95.69 71 GLU B CA 1
ATOM 3733 C C . GLU B 1 71 ? 5.082 -0.25 27.844 1 95.69 71 GLU B C 1
ATOM 3735 O O . GLU B 1 71 ? 5.785 -1.246 27.656 1 95.69 71 GLU B O 1
ATOM 3740 N N . SER B 1 72 ? 3.785 -0.205 27.625 1 92.31 72 SER B N 1
ATOM 3741 C CA . SER B 1 72 ? 3.074 -1.413 27.219 1 92.31 72 SER B CA 1
ATOM 3742 C C . SER B 1 72 ? 3.559 -1.908 25.859 1 92.31 72 SER B C 1
ATOM 3744 O O . SER B 1 72 ? 3.527 -3.109 25.578 1 92.31 72 SER B O 1
ATOM 3746 N N . LYS B 1 73 ? 4.098 -1.03 25.016 1 92.25 73 LYS B N 1
ATOM 3747 C CA . LYS B 1 73 ? 4.547 -1.407 23.688 1 92.25 73 LYS B CA 1
ATOM 3748 C C . LYS B 1 73 ? 6.07 -1.438 23.609 1 92.25 73 LYS B C 1
ATOM 3750 O O . LYS B 1 73 ? 6.637 -1.618 22.516 1 92.25 73 LYS B O 1
ATOM 3755 N N . SER B 1 74 ? 6.707 -1.199 24.75 1 93.31 74 SER B N 1
ATOM 3756 C CA . SER B 1 74 ? 8.156 -1.243 24.891 1 93.31 74 SER B CA 1
ATOM 3757 C C . SER B 1 74 ? 8.844 -0.35 23.875 1 93.31 74 SER B C 1
ATOM 3759 O O . SER B 1 74 ? 9.797 -0.768 23.219 1 93.31 74 SER B O 1
ATOM 3761 N N . ILE B 1 75 ? 8.266 0.832 23.703 1 96.31 75 ILE B N 1
ATOM 3762 C CA . ILE B 1 75 ? 8.852 1.785 22.766 1 96.31 75 ILE B CA 1
ATOM 3763 C C . ILE B 1 75 ? 10.109 2.402 23.391 1 96.31 75 ILE B C 1
ATOM 3765 O O . ILE B 1 75 ? 10.047 2.994 24.469 1 96.31 75 ILE B O 1
ATOM 3769 N N . LYS B 1 76 ? 11.18 2.285 22.734 1 95.25 76 LYS B N 1
ATOM 3770 C CA . LYS B 1 76 ? 12.461 2.746 23.266 1 95.25 76 LYS B CA 1
ATOM 3771 C C . LYS B 1 76 ? 12.781 4.16 22.797 1 95.25 76 LYS B C 1
ATOM 3773 O O . LYS B 1 76 ? 13.344 4.961 23.547 1 95.25 76 LYS B O 1
ATOM 3778 N N . ASN B 1 77 ? 12.477 4.441 21.547 1 97 77 ASN B N 1
ATOM 3779 C CA . ASN B 1 77 ? 12.734 5.766 20.984 1 97 77 ASN B CA 1
ATOM 3780 C C . ASN B 1 77 ? 11.602 6.734 21.297 1 97 77 ASN B C 1
ATOM 3782 O O . ASN B 1 77 ? 10.539 6.68 20.688 1 97 77 ASN B O 1
ATOM 3786 N N . VAL B 1 78 ? 11.797 7.625 22.328 1 98.19 78 VAL B N 1
ATOM 3787 C CA . VAL B 1 78 ? 10.766 8.555 22.781 1 98.19 78 VAL B CA 1
ATOM 3788 C C . VAL B 1 78 ? 11.305 9.984 22.75 1 98.19 78 VAL B C 1
ATOM 3790 O O . VAL B 1 78 ? 12.383 10.258 23.297 1 98.19 78 VAL B O 1
ATOM 3793 N N . THR B 1 79 ? 10.688 10.844 22.047 1 98.56 79 THR B N 1
ATOM 3794 C CA . THR B 1 79 ? 10.969 12.273 22.031 1 98.56 79 THR B CA 1
ATOM 3795 C C . THR B 1 79 ? 9.797 13.062 22.594 1 98.56 79 THR B C 1
ATOM 3797 O O . THR B 1 79 ? 8.656 12.914 22.141 1 98.56 79 THR B O 1
ATOM 3800 N N . ALA B 1 80 ? 10 13.875 23.609 1 98.56 80 ALA B N 1
ATOM 3801 C CA . ALA B 1 80 ? 8.961 14.695 24.219 1 98.56 80 ALA B CA 1
ATOM 3802 C C . ALA B 1 80 ? 9.391 16.156 24.297 1 98.56 80 ALA B C 1
ATOM 3804 O O . ALA B 1 80 ? 10.484 16.469 24.781 1 98.56 80 ALA B O 1
ATOM 3805 N N . VAL B 1 81 ? 8.516 16.984 23.828 1 98.69 81 VAL B N 1
ATOM 3806 C CA . VAL B 1 81 ? 8.875 18.391 23.859 1 98.69 81 VAL B CA 1
ATOM 3807 C C . VAL B 1 81 ? 7.734 19.203 24.484 1 98.69 81 VAL B C 1
ATOM 3809 O O . VAL B 1 81 ? 6.566 18.797 24.406 1 98.69 81 VAL B O 1
ATOM 3812 N N . GLY B 1 82 ? 8.086 20.266 25.156 1 98.06 82 GLY B N 1
ATOM 3813 C CA . GLY B 1 82 ? 7.184 21.312 25.594 1 98.06 82 GLY B CA 1
ATOM 3814 C C . GLY B 1 82 ? 7.32 22.594 24.797 1 98.06 82 GLY B C 1
ATOM 3815 O O . GLY B 1 82 ? 8.43 23.031 24.5 1 98.06 82 GLY B O 1
ATOM 3816 N N . THR B 1 83 ? 6.203 23.156 24.5 1 97.06 83 THR B N 1
ATOM 3817 C CA . THR B 1 83 ? 6.234 24.297 23.609 1 97.06 83 THR B CA 1
ATOM 3818 C C . THR B 1 83 ? 5.742 25.562 24.328 1 97.06 83 THR B C 1
ATOM 3820 O O . THR B 1 83 ? 6.141 25.828 25.453 1 97.06 83 THR B O 1
ATOM 3823 N N . SER B 1 84 ? 4.926 26.344 23.828 1 95.06 84 SER B N 1
ATOM 3824 C CA . SER B 1 84 ? 4.691 27.734 24.203 1 95.06 84 SER B CA 1
ATOM 3825 C C . SER B 1 84 ? 4.203 27.844 25.656 1 95.06 84 SER B C 1
ATOM 3827 O O . SER B 1 84 ? 4.574 28.781 26.359 1 95.06 84 SER B O 1
ATOM 3829 N N . ALA B 1 85 ? 3.375 26.938 26.094 1 94.56 85 ALA B N 1
ATOM 3830 C CA . ALA B 1 85 ? 2.889 27.047 27.469 1 94.56 85 ALA B CA 1
ATOM 3831 C C . ALA B 1 85 ? 4.047 27.031 28.469 1 94.56 85 ALA B C 1
ATOM 3833 O O . ALA B 1 85 ? 4.055 27.797 29.422 1 94.56 85 ALA B O 1
ATOM 3834 N N . PHE B 1 86 ? 4.949 26.234 28.234 1 96.38 86 PHE B N 1
ATOM 3835 C CA . PHE B 1 86 ? 6.109 26.109 29.109 1 96.38 86 PHE B CA 1
ATOM 3836 C C . PHE B 1 86 ? 7.004 27.344 29 1 96.38 86 PHE B C 1
ATOM 3838 O O . PHE B 1 86 ? 7.574 27.797 30 1 96.38 86 PHE B O 1
ATOM 3845 N N . ARG B 1 87 ? 7.098 27.812 27.828 1 95.25 87 ARG B N 1
ATOM 3846 C CA . ARG B 1 87 ? 7.926 29 27.625 1 95.25 87 ARG B CA 1
ATOM 3847 C C . ARG B 1 87 ? 7.316 30.219 28.312 1 95.25 87 ARG B C 1
ATOM 3849 O O . ARG B 1 87 ? 8.039 31.062 28.859 1 95.25 87 ARG B O 1
ATOM 3856 N N . PHE B 1 88 ? 6.035 30.344 28.344 1 93.44 88 PHE B N 1
ATOM 3857 C CA . PHE B 1 88 ? 5.344 31.531 28.828 1 93.44 88 PHE B CA 1
ATOM 3858 C C . PHE B 1 88 ? 5.23 31.531 30.344 1 93.44 88 PHE B C 1
ATOM 3860 O O . PHE B 1 88 ? 5.195 32.594 30.969 1 93.44 88 PHE B O 1
ATOM 3867 N N . ALA B 1 89 ? 5.242 30.469 30.906 1 94.69 89 ALA B N 1
ATOM 3868 C CA . ALA B 1 89 ? 5.008 30.359 32.344 1 94.69 89 ALA B CA 1
ATOM 3869 C C . ALA B 1 89 ? 6.281 30.656 33.125 1 94.69 89 ALA B C 1
ATOM 3871 O O . ALA B 1 89 ? 7.375 30.234 32.75 1 94.69 89 ALA B O 1
ATOM 3872 N N . SER B 1 90 ? 6.117 31.266 34.219 1 95.81 90 SER B N 1
ATOM 3873 C CA . SER B 1 90 ? 7.258 31.578 35.062 1 95.81 90 SER B CA 1
ATOM 3874 C C . SER B 1 90 ? 7.848 30.312 35.688 1 95.81 90 SER B C 1
ATOM 3876 O O . SER B 1 90 ? 9.047 30.266 36 1 95.81 90 SER B O 1
ATOM 3878 N N . ASN B 1 91 ? 7.023 29.391 35.812 1 96.56 91 ASN B N 1
ATOM 3879 C CA . ASN B 1 91 ? 7.496 28.141 36.406 1 96.56 91 ASN B CA 1
ATOM 3880 C C . ASN B 1 91 ? 7.57 27.031 35.344 1 96.56 91 ASN B C 1
ATOM 3882 O O . ASN B 1 91 ? 7.422 25.844 35.688 1 96.56 91 ASN B O 1
ATOM 3886 N N . GLY B 1 92 ? 7.703 27.406 34.156 1 95.81 92 GLY B N 1
ATOM 3887 C CA . GLY B 1 92 ? 7.691 26.469 33.062 1 95.81 92 GLY B CA 1
ATOM 3888 C C . GLY B 1 92 ? 8.711 25.344 33.188 1 95.81 92 GLY B C 1
ATOM 3889 O O . GLY B 1 92 ? 8.406 24.188 32.938 1 95.81 92 GLY B O 1
ATOM 3890 N N . LYS B 1 93 ? 9.922 25.625 33.594 1 96.56 93 LYS B N 1
ATOM 3891 C CA . LYS B 1 93 ? 10.984 24.641 33.781 1 96.56 93 LYS B CA 1
ATOM 3892 C C . LYS B 1 93 ? 10.625 23.641 34.875 1 96.56 93 LYS B C 1
ATOM 3894 O O . LYS B 1 93 ? 10.812 22.438 34.719 1 96.56 93 LYS B O 1
ATOM 3899 N N . GLU B 1 94 ? 10.133 24.172 35.906 1 97.44 94 GLU B N 1
ATOM 3900 C CA . GLU B 1 94 ? 9.703 23.312 37.031 1 97.44 94 GLU B CA 1
ATOM 3901 C C . GLU B 1 94 ? 8.57 22.391 36.594 1 97.44 94 GLU B C 1
ATOM 3903 O O . GLU B 1 94 ? 8.57 21.203 36.938 1 97.44 94 GLU B O 1
ATOM 3908 N N . VAL B 1 95 ? 7.645 22.953 35.938 1 97.44 95 VAL B N 1
ATOM 3909 C CA . VAL B 1 95 ? 6.512 22.188 35.469 1 97.44 95 VAL B CA 1
ATOM 3910 C C . VAL B 1 95 ? 7.004 21.078 34.531 1 97.44 95 VAL B C 1
ATOM 3912 O O . VAL B 1 95 ? 6.574 19.922 34.656 1 97.44 95 VAL B O 1
ATOM 3915 N N . ALA B 1 96 ? 7.902 21.391 33.594 1 98.12 96 ALA B N 1
ATOM 3916 C CA . ALA B 1 96 ? 8.461 20.406 32.688 1 98.12 96 ALA B CA 1
ATOM 3917 C C . ALA B 1 96 ? 9.141 19.266 33.438 1 98.12 96 ALA B C 1
ATOM 3919 O O . ALA B 1 96 ? 9.023 18.094 33.062 1 98.12 96 ALA B O 1
ATOM 3920 N N . GLU B 1 97 ? 9.875 19.609 34.438 1 98 97 GLU B N 1
ATOM 3921 C CA . GLU B 1 97 ? 10.562 18.609 35.281 1 98 97 GLU B CA 1
ATOM 3922 C C . GLU B 1 97 ? 9.57 17.672 35.938 1 98 97 GLU B C 1
ATOM 3924 O O . GLU B 1 97 ? 9.742 16.453 35.906 1 98 97 GLU B O 1
ATOM 3929 N N . ARG B 1 98 ? 8.547 18.219 36.469 1 97.56 98 ARG B N 1
ATOM 3930 C CA . ARG B 1 98 ? 7.52 17.422 37.156 1 97.56 98 ARG B CA 1
ATOM 3931 C C . ARG B 1 98 ? 6.812 16.5 36.156 1 97.56 98 ARG B C 1
ATOM 3933 O O . ARG B 1 98 ? 6.582 15.328 36.438 1 97.56 98 ARG B O 1
ATOM 3940 N N . LEU B 1 99 ? 6.488 17.094 35.094 1 98.12 99 LEU B N 1
ATOM 3941 C CA . LEU B 1 99 ? 5.77 16.328 34.062 1 98.12 99 LEU B CA 1
ATOM 3942 C C . LEU B 1 99 ? 6.668 15.266 33.469 1 98.12 99 LEU B C 1
ATOM 3944 O O . LEU B 1 99 ? 6.195 14.195 33.094 1 98.12 99 LEU B O 1
ATOM 3948 N N . SER B 1 100 ? 7.98 15.586 33.375 1 98.31 100 SER B N 1
ATOM 3949 C CA . SER B 1 100 ? 8.945 14.586 32.938 1 98.31 100 SER B CA 1
ATOM 3950 C C . SER B 1 100 ? 8.93 13.359 33.844 1 98.31 100 SER B C 1
ATOM 3952 O O . SER B 1 100 ? 9 12.227 33.344 1 98.31 100 SER B O 1
ATOM 3954 N N . SER B 1 101 ? 8.828 13.617 35.062 1 97.75 101 SER B N 1
ATOM 3955 C CA . SER B 1 101 ? 8.766 12.531 36.031 1 97.75 101 SER B CA 1
ATOM 3956 C C . SER B 1 101 ? 7.512 11.695 35.844 1 97.75 101 SER B C 1
ATOM 3958 O O . SER B 1 101 ? 7.566 10.461 35.906 1 97.75 101 SER B O 1
ATOM 3960 N N . SER B 1 102 ? 6.371 12.32 35.625 1 96.69 102 SER B N 1
ATOM 3961 C CA . SER B 1 102 ? 5.105 11.633 35.375 1 96.69 102 SER B CA 1
ATOM 3962 C C . SER B 1 102 ? 5.156 10.805 34.125 1 96.69 102 SER B C 1
ATOM 3964 O O . SER B 1 102 ? 4.598 9.703 34.062 1 96.69 102 SER B O 1
ATOM 3966 N N . LEU B 1 103 ? 5.824 11.289 33.125 1 97.56 103 LEU B N 1
ATOM 3967 C CA . LEU B 1 103 ? 5.922 10.648 31.812 1 97.56 103 LEU B CA 1
ATOM 3968 C C . LEU B 1 103 ? 6.961 9.531 31.828 1 97.56 103 LEU B C 1
ATOM 3970 O O . LEU B 1 103 ? 6.824 8.539 31.109 1 97.56 103 LEU B O 1
ATOM 3974 N N . GLY B 1 104 ? 7.984 9.727 32.656 1 97.44 104 GLY B N 1
ATOM 3975 C CA . GLY B 1 104 ? 9.117 8.812 32.656 1 97.44 104 GLY B CA 1
ATOM 3976 C C . GLY B 1 104 ? 10.148 9.125 31.594 1 97.44 104 GLY B C 1
ATOM 3977 O O . GLY B 1 104 ? 11.039 8.32 31.328 1 97.44 104 GLY B O 1
ATOM 3978 N N . HIS B 1 105 ? 9.969 10.219 30.906 1 98.06 105 HIS B N 1
ATOM 3979 C CA . HIS B 1 105 ? 10.891 10.734 29.906 1 98.06 105 HIS B CA 1
ATOM 3980 C C . HIS B 1 105 ? 11.039 12.25 30.016 1 98.06 105 HIS B C 1
ATOM 3982 O O . HIS B 1 105 ? 10.102 12.938 30.406 1 98.06 105 HIS B O 1
ATOM 3988 N N . GLU B 1 106 ? 12.172 12.68 29.609 1 98.06 106 GLU B N 1
ATOM 3989 C CA . GLU B 1 106 ? 12.445 14.109 29.703 1 98.06 106 GLU B CA 1
ATOM 3990 C C . GLU B 1 106 ? 11.609 14.891 28.703 1 98.06 106 GLU B C 1
ATOM 3992 O O . GLU B 1 106 ? 11.578 14.547 27.516 1 98.06 106 GLU B O 1
ATOM 3997 N N . ILE B 1 107 ? 10.977 15.898 29.156 1 98.56 107 ILE B N 1
ATOM 3998 C CA . ILE B 1 107 ? 10.328 16.891 28.312 1 98.56 107 ILE B CA 1
ATOM 3999 C C . ILE B 1 107 ? 11.258 18.078 28.078 1 98.56 107 ILE B C 1
ATOM 4001 O O . ILE B 1 107 ? 11.516 18.844 29 1 98.56 107 ILE B O 1
ATOM 4005 N N . ARG B 1 108 ? 11.688 18.203 26.906 1 98.25 108 ARG B N 1
ATOM 4006 C CA . ARG B 1 108 ? 12.562 19.312 26.547 1 98.25 108 ARG B CA 1
ATOM 4007 C C . ARG B 1 108 ? 11.75 20.516 26.078 1 98.25 108 ARG B C 1
ATOM 4009 O O . ARG B 1 108 ? 10.984 20.422 25.125 1 98.25 108 ARG B O 1
ATOM 4016 N N . ILE B 1 109 ? 11.938 21.594 26.75 1 98.31 109 ILE B N 1
ATOM 4017 C CA . ILE B 1 109 ? 11.305 22.812 26.281 1 98.31 109 ILE B CA 1
ATOM 4018 C C . ILE B 1 109 ? 12.055 23.359 25.078 1 98.31 109 ILE B C 1
ATOM 4020 O O . ILE B 1 109 ? 13.25 23.656 25.156 1 98.31 109 ILE B O 1
ATOM 4024 N N . ILE B 1 110 ? 11.438 23.453 24.016 1 98.12 110 ILE B N 1
ATOM 4025 C CA . ILE B 1 110 ? 12.109 23.953 22.828 1 98.12 110 ILE B CA 1
ATOM 4026 C C . ILE B 1 110 ? 11.742 25.406 22.594 1 98.12 110 ILE B C 1
ATOM 4028 O O . ILE B 1 110 ? 10.641 25.844 22.953 1 98.12 110 ILE B O 1
ATOM 4032 N N . THR B 1 111 ? 12.68 26.109 22 1 97.38 111 THR B N 1
ATOM 4033 C CA . THR B 1 111 ? 12.43 27.516 21.719 1 97.38 111 THR B CA 1
ATOM 4034 C C . THR B 1 111 ? 11.406 27.672 20.594 1 97.38 111 THR B C 1
ATOM 4036 O O . THR B 1 111 ? 11.109 26.703 19.875 1 97.38 111 THR B O 1
ATOM 4039 N N . GLY B 1 112 ? 10.875 28.797 20.516 1 96.44 112 GLY B N 1
ATOM 4040 C CA . GLY B 1 112 ? 9.961 29.078 19.422 1 96.44 112 GLY B CA 1
ATOM 4041 C C . GLY B 1 112 ? 10.586 28.859 18.047 1 96.44 112 GLY B C 1
ATOM 4042 O O . GLY B 1 112 ? 9.922 28.359 17.141 1 96.44 112 GLY B O 1
ATOM 4043 N N . GLU B 1 113 ? 11.773 29.234 17.969 1 95.5 113 GLU B N 1
ATOM 4044 C CA . GLU B 1 113 ? 12.508 29.062 16.719 1 95.5 113 GLU B CA 1
ATOM 4045 C C . GLU B 1 113 ? 12.703 27.594 16.391 1 95.5 113 GLU B C 1
ATOM 4047 O O . GLU B 1 113 ? 12.539 27.188 15.234 1 95.5 113 GLU B O 1
ATOM 4052 N N . GLU B 1 114 ? 13.039 26.891 17.359 1 97.31 114 GLU B N 1
ATOM 4053 C CA . GLU B 1 114 ? 13.172 25.438 17.156 1 97.31 114 GLU B CA 1
ATOM 4054 C C . GLU B 1 114 ? 11.852 24.812 16.719 1 97.31 114 GLU B C 1
ATOM 4056 O O . GLU B 1 114 ? 11.812 23.984 15.82 1 97.31 114 GLU B O 1
ATOM 4061 N N . GLU B 1 115 ? 10.797 25.203 17.391 1 97.69 115 GLU B N 1
ATOM 4062 C CA . GLU B 1 115 ? 9.461 24.719 17.062 1 97.69 115 GLU B CA 1
ATOM 4063 C C . GLU B 1 115 ? 9.125 25 15.594 1 97.69 115 GLU B C 1
ATOM 4065 O O . GLU B 1 115 ? 8.68 24.109 14.867 1 97.69 115 GLU B O 1
ATOM 4070 N N . GLY B 1 116 ? 9.344 26.234 15.211 1 98.19 116 GLY B N 1
ATOM 4071 C CA . GLY B 1 116 ? 9.109 26.609 13.828 1 98.19 116 GLY B CA 1
ATOM 4072 C C . GLY B 1 116 ? 9.969 25.828 12.844 1 98.19 116 GLY B C 1
ATOM 4073 O O . GLY B 1 116 ? 9.484 25.406 11.789 1 98.19 116 GLY B O 1
ATOM 4074 N N . LYS B 1 117 ? 11.211 25.688 13.211 1 98.19 117 LYS B N 1
ATOM 4075 C CA . LYS B 1 117 ? 12.148 24.969 12.352 1 98.19 117 LYS B CA 1
ATOM 4076 C C . LYS B 1 117 ? 11.711 23.516 12.148 1 98.19 117 LYS B C 1
ATOM 4078 O O . LYS B 1 117 ? 11.625 23.047 11.008 1 98.19 117 LYS B O 1
ATOM 4083 N N . PHE B 1 118 ? 11.398 22.828 13.195 1 98.44 118 PHE B N 1
ATOM 4084 C CA . PHE B 1 118 ? 11.023 21.422 13.086 1 98.44 118 PHE B CA 1
ATOM 4085 C C . PHE B 1 118 ? 9.68 21.266 12.391 1 98.44 118 PHE B C 1
ATOM 4087 O O . PHE B 1 118 ? 9.484 20.328 11.609 1 98.44 118 PHE B O 1
ATOM 4094 N N . SER B 1 119 ? 8.742 22.141 12.672 1 98.44 119 SER B N 1
ATOM 4095 C CA . SER B 1 119 ? 7.477 22.094 11.945 1 98.44 119 SER B CA 1
ATOM 4096 C C . SER B 1 119 ? 7.695 22.266 10.445 1 98.44 119 SER B C 1
ATOM 4098 O O . SER B 1 119 ? 7.09 21.547 9.641 1 98.44 119 SER B O 1
ATOM 4100 N N . THR B 1 120 ? 8.586 23.203 10.156 1 98.69 120 THR B N 1
ATOM 4101 C CA . THR B 1 120 ? 8.867 23.469 8.75 1 98.69 120 THR B CA 1
ATOM 4102 C C . THR B 1 120 ? 9.562 22.281 8.094 1 98.69 120 THR B C 1
ATOM 4104 O O . THR B 1 120 ? 9.281 21.953 6.938 1 98.69 120 THR B O 1
ATOM 4107 N N . ILE B 1 121 ? 10.43 21.688 8.812 1 98.38 121 ILE B N 1
ATOM 4108 C CA . ILE B 1 121 ? 11.102 20.484 8.305 1 98.38 121 ILE B CA 1
ATOM 4109 C C . ILE B 1 121 ? 10.078 19.406 8.016 1 98.38 121 ILE B C 1
ATOM 4111 O O . ILE B 1 121 ? 10.141 18.734 6.98 1 98.38 121 ILE B O 1
ATOM 4115 N N . GLY B 1 122 ? 9.086 19.219 8.898 1 98.44 122 GLY B N 1
ATOM 4116 C CA . GLY B 1 122 ? 7.992 18.297 8.648 1 98.44 122 GLY B CA 1
ATOM 4117 C C . GLY B 1 122 ? 7.246 18.578 7.359 1 98.44 122 GLY B C 1
ATOM 4118 O O . GLY B 1 122 ? 6.855 17.656 6.641 1 98.44 122 GLY B O 1
ATOM 4119 N N . VAL B 1 123 ? 7.137 19.828 7.035 1 98.69 123 VAL B N 1
ATOM 4120 C CA . VAL B 1 123 ? 6.43 20.25 5.832 1 98.69 123 VAL B CA 1
ATOM 4121 C C . VAL B 1 123 ? 7.324 20.047 4.609 1 98.69 123 VAL B C 1
ATOM 4123 O O . VAL B 1 123 ? 6.922 19.422 3.633 1 98.69 123 VAL B O 1
ATOM 4126 N N . MET B 1 124 ? 8.562 20.469 4.699 1 98.56 124 MET B N 1
ATOM 4127 C CA . MET B 1 124 ? 9.469 20.531 3.555 1 98.56 124 MET B CA 1
ATOM 4128 C C . MET B 1 124 ? 9.898 19.141 3.129 1 98.56 124 MET B C 1
ATOM 4130 O O . MET B 1 124 ? 10.164 18.891 1.95 1 98.56 124 MET B O 1
ATOM 4134 N N . ASN B 1 125 ? 9.961 18.266 4.066 1 98.5 125 ASN B N 1
ATOM 4135 C CA . ASN B 1 125 ? 10.406 16.906 3.727 1 98.5 125 ASN B CA 1
ATOM 4136 C C . ASN B 1 125 ? 9.219 16 3.41 1 98.5 125 ASN B C 1
ATOM 4138 O O . ASN B 1 125 ? 9.375 14.781 3.32 1 98.5 125 ASN B O 1
ATOM 4142 N N . THR B 1 126 ? 7.996 16.625 3.229 1 98.5 126 THR B N 1
ATOM 4143 C CA . THR B 1 126 ? 6.832 15.836 2.828 1 98.5 126 THR B CA 1
ATOM 4144 C C . THR B 1 126 ? 6.09 16.516 1.683 1 98.5 126 THR B C 1
ATOM 4146 O O . THR B 1 126 ? 5.277 15.891 1.003 1 98.5 126 THR B O 1
ATOM 4149 N N . LEU B 1 127 ? 6.316 17.766 1.43 1 98.56 127 LEU B N 1
ATOM 4150 C CA . LEU B 1 127 ? 5.805 18.516 0.293 1 98.56 127 LEU B CA 1
ATOM 4151 C C . LEU B 1 127 ? 6.941 19.156 -0.5 1 98.56 127 LEU B C 1
ATOM 4153 O O . LEU B 1 127 ? 7.973 19.531 0.07 1 98.56 127 LEU B O 1
ATOM 4157 N N . PRO B 1 128 ? 6.797 19.312 -1.785 1 98.19 128 PRO B N 1
ATOM 4158 C CA . PRO B 1 128 ? 7.855 19.922 -2.602 1 98.19 128 PRO B CA 1
ATOM 4159 C C . PRO B 1 128 ? 7.879 21.438 -2.51 1 98.19 128 PRO B C 1
ATOM 4161 O O . PRO B 1 128 ? 7.715 22.125 -3.521 1 98.19 128 PRO B O 1
ATOM 4164 N N . VAL B 1 129 ? 8.18 21.953 -1.392 1 97.81 129 VAL B N 1
ATOM 4165 C CA . VAL B 1 129 ? 8.281 23.391 -1.127 1 97.81 129 VAL B CA 1
ATOM 4166 C C . VAL B 1 129 ? 9.656 23.891 -1.561 1 97.81 129 VAL B C 1
ATOM 4168 O O . VAL B 1 129 ? 10.68 23.469 -1.025 1 97.81 129 VAL B O 1
ATOM 4171 N N . VAL B 1 130 ? 9.727 24.75 -2.461 1 97.69 130 VAL B N 1
ATOM 4172 C CA . VAL B 1 130 ? 10.977 25.359 -2.902 1 97.69 130 VAL B CA 1
ATOM 4173 C C . VAL B 1 130 ? 11.117 26.75 -2.318 1 97.69 130 VAL B C 1
ATOM 4175 O O . VAL B 1 130 ? 12.195 27.141 -1.86 1 97.69 130 VAL B O 1
ATOM 4178 N N . GLU B 1 131 ? 10.062 27.5 -2.357 1 97.12 131 GLU B N 1
ATOM 4179 C CA . GLU B 1 131 ? 9.961 28.844 -1.798 1 97.12 131 GLU B CA 1
ATOM 4180 C C . GLU B 1 131 ? 8.562 29.094 -1.238 1 97.12 131 GLU B C 1
ATOM 4182 O O . GLU B 1 131 ? 7.566 28.641 -1.805 1 97.12 131 GLU B O 1
ATOM 4187 N N . GLY B 1 132 ? 8.586 29.828 -0.075 1 97.88 132 GLY B N 1
ATOM 4188 C CA . GLY B 1 132 ? 7.281 30.172 0.48 1 97.88 132 GLY B CA 1
ATOM 4189 C C . GLY B 1 132 ? 7.332 30.484 1.965 1 97.88 132 GLY B C 1
ATOM 4190 O O . GLY B 1 132 ? 8.406 30.469 2.572 1 97.88 132 GLY B O 1
ATOM 4191 N N . LEU B 1 133 ? 6.207 30.859 2.387 1 98.69 133 LEU B N 1
ATOM 4192 C CA . LEU B 1 133 ? 5.977 31.016 3.818 1 98.69 133 LEU B CA 1
ATOM 4193 C C . LEU B 1 133 ? 5.336 29.766 4.414 1 98.69 133 LEU B C 1
ATOM 4195 O O . LEU B 1 133 ? 4.289 29.312 3.939 1 98.69 133 LEU B O 1
ATOM 4199 N N . VAL B 1 134 ? 6.031 29.219 5.363 1 98.75 134 VAL B N 1
ATOM 4200 C CA . VAL B 1 134 ? 5.473 28.094 6.105 1 98.75 134 VAL B CA 1
ATOM 4201 C C . VAL B 1 134 ? 5.066 28.547 7.508 1 98.75 134 VAL B C 1
ATOM 4203 O O . VAL B 1 134 ? 5.848 29.203 8.203 1 98.75 134 VAL B O 1
ATOM 4206 N N . PHE B 1 135 ? 3.855 28.219 7.895 1 98.81 135 PHE B N 1
ATOM 4207 C CA . PHE B 1 135 ? 3.494 28.578 9.266 1 98.81 135 PHE B CA 1
ATOM 4208 C C . PHE B 1 135 ? 2.965 27.359 10.008 1 98.81 135 PHE B C 1
ATOM 4210 O O . PHE B 1 135 ? 2.479 26.406 9.391 1 98.81 135 PHE B O 1
ATOM 4217 N N . ASP B 1 136 ? 3.123 27.328 11.25 1 98.56 136 ASP B N 1
ATOM 4218 C CA . ASP B 1 136 ? 2.514 26.406 12.211 1 98.56 136 ASP B CA 1
ATOM 4219 C C . ASP B 1 136 ? 1.654 27.156 13.227 1 98.56 136 ASP B C 1
ATOM 4221 O O . ASP B 1 136 ? 2.158 28 13.961 1 98.56 136 ASP B O 1
ATOM 4225 N N . LEU B 1 137 ? 0.405 26.859 13.156 1 97.94 137 LEU B N 1
ATOM 4226 C CA . LEU B 1 137 ? -0.535 27.531 14.055 1 97.94 137 LEU B CA 1
ATOM 4227 C C . LEU B 1 137 ? -0.956 26.594 15.188 1 97.94 137 LEU B C 1
ATOM 4229 O O . LEU B 1 137 ? -1.702 25.641 14.969 1 97.94 137 LEU B O 1
ATOM 4233 N N . GLY B 1 138 ? -0.518 26.969 16.375 1 95.94 138 GLY B N 1
ATOM 4234 C CA . GLY B 1 138 ? -0.883 26.219 17.562 1 95.94 138 GLY B CA 1
ATOM 4235 C C . GLY B 1 138 ? -1.917 26.938 18.422 1 95.94 138 GLY B C 1
ATOM 4236 O O . GLY B 1 138 ? -2.588 27.859 17.953 1 95.94 138 GLY B O 1
ATOM 4237 N N . GLY B 1 139 ? -2.041 26.469 19.609 1 94.88 139 GLY B N 1
ATOM 4238 C CA . GLY B 1 139 ? -2.955 27.109 20.547 1 94.88 139 GLY B CA 1
ATOM 4239 C C . GLY B 1 139 ? -2.381 28.375 21.172 1 94.88 139 GLY B C 1
ATOM 4240 O O . GLY B 1 139 ? -3.115 29.312 21.469 1 94.88 139 GLY B O 1
ATOM 4241 N N . GLY B 1 140 ? -1.105 28.328 21.375 1 94.88 140 GLY B N 1
ATOM 4242 C CA . GLY B 1 140 ? -0.5 29.438 22.094 1 94.88 140 GLY B CA 1
ATOM 4243 C C . GLY B 1 140 ? 0.403 30.297 21.219 1 94.88 140 GLY B C 1
ATOM 4244 O O . GLY B 1 140 ? 0.689 31.438 21.562 1 94.88 140 GLY B O 1
ATOM 4245 N N . SER B 1 141 ? 0.805 29.703 20.141 1 95.69 141 SER B N 1
ATOM 4246 C CA . SER B 1 141 ? 1.818 30.422 19.375 1 95.69 141 SER B CA 1
ATOM 4247 C C . SER B 1 141 ? 1.622 30.219 17.875 1 95.69 141 SER B C 1
ATOM 4249 O O . SER B 1 141 ? 0.878 29.344 17.453 1 95.69 141 SER B O 1
ATOM 4251 N N . LEU B 1 142 ? 2.24 31.016 17.141 1 97.69 142 LEU B N 1
ATOM 4252 C CA . LEU B 1 142 ? 2.336 31.016 15.688 1 97.69 142 LEU B CA 1
ATOM 4253 C C . LEU B 1 142 ? 3.793 31.094 15.242 1 97.69 142 LEU B C 1
ATOM 4255 O O . LEU B 1 142 ? 4.523 32 15.625 1 97.69 142 LEU B O 1
ATOM 4259 N N . GLU B 1 143 ? 4.207 30.156 14.555 1 98.12 143 GLU B N 1
ATOM 4260 C CA . GLU B 1 143 ? 5.539 30.156 13.961 1 98.12 143 GLU B CA 1
ATOM 4261 C C . GLU B 1 143 ? 5.477 30.469 12.469 1 98.12 143 GLU B C 1
ATOM 4263 O O . GLU B 1 143 ? 4.676 29.875 11.742 1 98.12 143 GLU B O 1
ATOM 4268 N N . LEU B 1 144 ? 6.277 31.375 12.062 1 98.31 144 LEU B N 1
ATOM 4269 C CA . LEU B 1 144 ? 6.422 31.766 10.656 1 98.31 144 LEU B CA 1
ATOM 4270 C C . LEU B 1 144 ? 7.828 31.469 10.156 1 98.31 144 LEU B C 1
ATOM 4272 O O . LEU B 1 144 ? 8.812 31.859 10.789 1 98.31 144 LEU B O 1
ATOM 4276 N N . THR B 1 145 ? 7.883 30.812 9.023 1 98.06 145 THR B N 1
ATOM 4277 C CA . THR B 1 145 ? 9.18 30.453 8.453 1 98.06 145 THR B CA 1
ATOM 4278 C C . THR B 1 145 ? 9.234 30.828 6.973 1 98.06 145 THR B C 1
ATOM 4280 O O . THR B 1 145 ? 8.359 30.438 6.195 1 98.06 145 THR B O 1
ATOM 4283 N N . LEU B 1 146 ? 10.242 31.578 6.633 1 98.25 146 LEU B N 1
ATOM 4284 C CA . LEU B 1 146 ? 10.516 31.875 5.23 1 98.25 146 LEU B CA 1
ATOM 4285 C C . LEU B 1 146 ? 11.43 30.828 4.621 1 98.25 146 LEU B C 1
ATOM 4287 O O . LEU B 1 146 ? 12.508 30.547 5.152 1 98.25 146 LEU B O 1
ATOM 4291 N N . VAL B 1 147 ? 10.961 30.234 3.613 1 97.94 147 VAL B N 1
ATOM 4292 C CA . VAL B 1 147 ? 11.75 29.25 2.889 1 97.94 147 VAL B CA 1
ATOM 4293 C C . VAL B 1 147 ? 12.188 29.812 1.542 1 97.94 147 VAL B C 1
ATOM 4295 O O . VAL B 1 147 ? 11.367 30.359 0.792 1 97.94 147 VAL B O 1
ATOM 4298 N N . LYS B 1 148 ? 13.5 29.719 1.238 1 96.69 148 LYS B N 1
ATOM 4299 C CA . LYS B 1 148 ? 14.094 30.141 -0.032 1 96.69 148 LYS B CA 1
ATOM 4300 C C . LYS B 1 148 ? 15.023 29.047 -0.578 1 96.69 148 LYS B C 1
ATOM 4302 O O . LYS B 1 148 ? 15.938 28.594 0.119 1 96.69 148 LYS B O 1
ATOM 4307 N N . ASP B 1 149 ? 14.766 28.625 -1.742 1 95.75 149 ASP B N 1
ATOM 4308 C CA . ASP B 1 149 ? 15.594 27.625 -2.414 1 95.75 149 ASP B CA 1
ATOM 4309 C C . ASP B 1 149 ? 15.719 26.359 -1.569 1 95.75 149 ASP B C 1
ATOM 4311 O O . ASP B 1 149 ? 16.828 25.828 -1.396 1 95.75 149 ASP B O 1
ATOM 4315 N N . ARG B 1 150 ? 14.656 26.047 -0.919 1 96.5 150 ARG B N 1
ATOM 4316 C CA . ARG B 1 150 ? 14.508 24.828 -0.112 1 96.5 150 ARG B CA 1
ATOM 4317 C C . ARG B 1 150 ? 15.414 24.875 1.113 1 96.5 150 ARG B C 1
ATOM 4319 O O . ARG B 1 150 ? 15.914 23.844 1.554 1 96.5 150 ARG B O 1
ATOM 4326 N N . LYS B 1 151 ? 15.586 26.062 1.571 1 97.44 151 LYS B N 1
ATOM 4327 C CA . LYS B 1 151 ? 16.297 26.297 2.822 1 97.44 151 LYS B CA 1
ATOM 4328 C C . LYS B 1 151 ? 15.492 27.188 3.76 1 97.44 151 LYS B C 1
ATOM 4330 O O . LYS B 1 151 ? 14.758 28.078 3.307 1 97.44 151 LYS B O 1
ATOM 4335 N N . ILE B 1 152 ? 15.641 26.906 4.926 1 97.31 152 ILE B N 1
ATOM 4336 C CA . ILE B 1 152 ? 15.031 27.766 5.93 1 97.31 152 ILE B CA 1
ATOM 4337 C C . ILE B 1 152 ? 15.82 29.062 6.051 1 97.31 152 ILE B C 1
ATOM 4339 O O . ILE B 1 152 ? 16.969 29.062 6.512 1 97.31 152 ILE B O 1
ATOM 4343 N N . ALA B 1 153 ? 15.242 30.125 5.695 1 96.88 153 ALA B N 1
ATOM 4344 C CA . ALA B 1 153 ? 15.938 31.422 5.637 1 96.88 153 ALA B CA 1
ATOM 4345 C C . ALA B 1 153 ? 15.719 32.219 6.918 1 96.88 153 ALA B C 1
ATOM 4347 O O . ALA B 1 153 ? 16.625 32.938 7.367 1 96.88 153 ALA B O 1
ATOM 4348 N N . ASP B 1 154 ? 14.523 32.125 7.426 1 96.81 154 ASP B N 1
ATOM 4349 C CA . ASP B 1 154 ? 14.172 32.875 8.625 1 96.81 154 ASP B CA 1
ATOM 4350 C C . ASP B 1 154 ? 13.039 32.188 9.383 1 96.81 154 ASP B C 1
ATOM 4352 O O . ASP B 1 154 ? 12.133 31.609 8.781 1 96.81 154 ASP B O 1
ATOM 4356 N N . VAL B 1 155 ? 13.141 32.219 10.68 1 97.88 155 VAL B N 1
ATOM 4357 C CA . VAL B 1 155 ? 12.109 31.656 11.555 1 97.88 155 VAL B CA 1
ATOM 4358 C C . VAL B 1 155 ? 11.797 32.656 12.664 1 97.88 155 VAL B C 1
ATOM 4360 O O . VAL B 1 155 ? 12.703 33.156 13.336 1 97.88 155 VAL B O 1
ATOM 4363 N N . LYS B 1 156 ? 10.492 32.906 12.844 1 97.69 156 LYS B N 1
ATOM 4364 C CA . LYS B 1 156 ? 10.039 33.75 13.938 1 97.69 156 LYS B CA 1
ATOM 4365 C C . LYS B 1 156 ? 8.852 33.125 14.664 1 97.69 156 LYS B C 1
ATOM 4367 O O . LYS B 1 156 ? 8.023 32.438 14.039 1 97.69 156 LYS B O 1
ATOM 4372 N N . GLN B 1 157 ? 8.82 33.312 15.836 1 97.25 157 GLN B N 1
ATOM 4373 C CA . GLN B 1 157 ? 7.719 32.844 16.672 1 97.25 157 GLN B CA 1
ATOM 4374 C C . GLN B 1 157 ? 6.977 34.031 17.312 1 97.25 157 GLN B C 1
ATOM 4376 O O . GLN B 1 157 ? 7.602 35 17.75 1 97.25 157 GLN B O 1
ATOM 4381 N N . PHE B 1 158 ? 5.672 33.906 17.438 1 96.31 158 PHE B N 1
ATOM 4382 C CA . PHE B 1 158 ? 4.828 34.906 18.031 1 96.31 158 PHE B CA 1
ATOM 4383 C C . PHE B 1 158 ? 3.82 34.281 19 1 96.31 158 PHE B C 1
ATOM 4385 O O . PHE B 1 158 ? 3.305 33.188 18.734 1 96.31 158 PHE B O 1
ATOM 4392 N N . PRO B 1 159 ? 3.51 34.938 20.031 1 93.94 159 PRO B N 1
ATOM 4393 C CA . PRO B 1 159 ? 2.482 34.438 20.953 1 93.94 159 PRO B CA 1
ATOM 4394 C C . PRO B 1 159 ? 1.064 34.688 20.438 1 93.94 159 PRO B C 1
ATOM 4396 O O . PRO B 1 159 ? 0.275 35.375 21.094 1 93.94 159 PRO B O 1
ATOM 4399 N N . LEU B 1 160 ? 0.767 34.156 19.391 1 96.19 160 LEU B N 1
ATOM 4400 C CA . LEU B 1 160 ? -0.461 34.406 18.656 1 96.19 160 LEU B CA 1
ATOM 4401 C C . LEU B 1 160 ? -1.15 33.125 18.25 1 96.19 160 LEU B C 1
ATOM 4403 O O . LEU B 1 160 ? -1.548 32.969 17.094 1 96.19 160 LEU B O 1
ATOM 4407 N N . GLY B 1 161 ? -1.349 32.281 19.188 1 95.25 161 GLY B N 1
ATOM 4408 C CA . GLY B 1 161 ? -2.041 31.031 18.953 1 95.25 161 GLY B CA 1
ATOM 4409 C C . GLY B 1 161 ? -3.551 31.156 19 1 95.25 161 GLY B C 1
ATOM 4410 O O . GLY B 1 161 ? -4.074 32.156 19.531 1 95.25 161 GLY B O 1
ATOM 4411 N N . ALA B 1 162 ? -4.211 30.156 18.484 1 94.88 162 ALA B N 1
ATOM 4412 C CA . ALA B 1 162 ? -5.66 30.219 18.328 1 94.88 162 ALA B CA 1
ATOM 4413 C C . ALA B 1 162 ? -6.363 30.281 19.688 1 94.88 162 ALA B C 1
ATOM 4415 O O . ALA B 1 162 ? -7.32 31.031 19.859 1 94.88 162 ALA B O 1
ATOM 4416 N N . LEU B 1 163 ? -5.953 29.453 20.609 1 94.06 163 LEU B N 1
ATOM 4417 C CA . LEU B 1 163 ? -6.574 29.484 21.938 1 94.06 163 LEU B CA 1
ATOM 4418 C C . LEU B 1 163 ? -6.215 30.75 22.688 1 94.06 163 LEU B C 1
ATOM 4420 O O . LEU B 1 163 ? -7.062 31.359 23.344 1 94.06 163 LEU B O 1
ATOM 4424 N N . LYS B 1 164 ? -5 31.156 22.594 1 93.25 164 LYS B N 1
ATOM 4425 C CA . LYS B 1 164 ? -4.543 32.375 23.266 1 93.25 164 LYS B CA 1
ATOM 4426 C C . LYS B 1 164 ? -5.328 33.594 22.781 1 93.25 164 LYS B C 1
ATOM 4428 O O . LYS B 1 164 ? -5.648 34.469 23.578 1 93.25 164 LYS B O 1
ATOM 4433 N N . LEU B 1 165 ? -5.633 33.625 21.562 1 93.62 165 LEU B N 1
ATOM 4434 C CA . LEU B 1 165 ? -6.305 34.781 20.984 1 93.62 165 LEU B CA 1
ATOM 4435 C C . LEU B 1 165 ? -7.82 34.625 21.047 1 93.62 165 LEU B C 1
ATOM 4437 O O . LEU B 1 165 ? -8.562 35.562 20.734 1 93.62 165 LEU B O 1
ATOM 4441 N N . SER B 1 166 ? -8.219 33.5 21.453 1 93.12 166 SER B N 1
ATOM 4442 C CA . SER B 1 166 ? -9.656 33.25 21.516 1 93.12 166 SER B CA 1
ATOM 4443 C C . SER B 1 166 ? -10.359 34.281 22.391 1 93.12 166 SER B C 1
ATOM 4445 O O . SER B 1 166 ? -9.867 34.625 23.469 1 93.12 166 SER B O 1
ATOM 4447 N N . GLY B 1 167 ? -11.562 34.844 21.938 1 90 167 GLY B N 1
ATOM 4448 C CA . GLY B 1 167 ? -12.336 35.812 22.703 1 90 167 GLY B CA 1
ATOM 4449 C C . GLY B 1 167 ? -11.969 37.25 22.406 1 90 167 GLY B C 1
ATOM 4450 O O . GLY B 1 167 ? -12.727 38.156 22.719 1 90 167 GLY B O 1
ATOM 4451 N N . LYS B 1 168 ? -10.797 37.375 21.891 1 92.62 168 LYS B N 1
ATOM 4452 C CA . LYS B 1 168 ? -10.445 38.75 21.484 1 92.62 168 LYS B CA 1
ATOM 4453 C C . LYS B 1 168 ? -11.289 39.219 20.312 1 92.62 168 LYS B C 1
ATOM 4455 O O . LYS B 1 168 ? -11.758 38.406 19.516 1 92.62 168 LYS B O 1
ATOM 4460 N N . PRO B 1 169 ? -11.414 40.5 20.219 1 95.06 169 PRO B N 1
ATOM 4461 C CA . PRO B 1 169 ? -12.109 41.031 19.047 1 95.06 169 PRO B CA 1
ATOM 4462 C C . PRO B 1 169 ? -11.359 40.75 17.734 1 95.06 169 PRO B C 1
ATOM 4464 O O . PRO B 1 169 ? -10.125 40.781 17.719 1 95.06 169 PRO B O 1
ATOM 4467 N N . GLU B 1 170 ? -12.125 40.531 16.75 1 95.88 170 GLU B N 1
ATOM 4468 C CA . GLU B 1 170 ? -11.562 40.188 15.445 1 95.88 170 GLU B CA 1
ATOM 4469 C C . GLU B 1 170 ? -10.531 41.219 15.016 1 95.88 170 GLU B C 1
ATOM 4471 O O . GLU B 1 170 ? -9.43 40.875 14.578 1 95.88 170 GLU B O 1
ATOM 4476 N N . GLU B 1 171 ? -10.828 42.438 15.117 1 96.69 171 GLU B N 1
ATOM 4477 C CA . GLU B 1 171 ? -9.93 43.5 14.656 1 96.69 171 GLU B CA 1
ATOM 4478 C C . GLU B 1 171 ? -8.602 43.438 15.398 1 96.69 171 GLU B C 1
ATOM 4480 O O . GLU B 1 171 ? -7.543 43.688 14.812 1 96.69 171 GLU B O 1
ATOM 4485 N N . ALA B 1 172 ? -8.656 43.188 16.594 1 96.5 172 ALA B N 1
ATOM 4486 C CA . ALA B 1 172 ? -7.438 43.062 17.391 1 96.5 172 ALA B CA 1
ATOM 4487 C C . ALA B 1 172 ? -6.582 41.906 16.953 1 96.5 172 ALA B C 1
ATOM 4489 O O . ALA B 1 172 ? -5.359 42.031 16.828 1 96.5 172 ALA B O 1
ATOM 4490 N N . ILE B 1 173 ? -7.242 40.844 16.734 1 97 173 ILE B N 1
ATOM 4491 C CA . ILE B 1 173 ? -6.535 39.656 16.25 1 97 173 ILE B CA 1
ATOM 4492 C C . ILE B 1 173 ? -5.859 39.969 14.922 1 97 173 ILE B C 1
ATOM 4494 O O . ILE B 1 173 ? -4.664 39.719 14.75 1 97 173 ILE B O 1
ATOM 4498 N N . ARG B 1 174 ? -6.559 40.5 14.031 1 97.38 174 ARG B N 1
ATOM 4499 C CA . ARG B 1 174 ? -6.035 40.812 12.711 1 97.38 174 ARG B CA 1
ATOM 4500 C C . ARG B 1 174 ? -4.848 41.75 12.797 1 97.38 174 ARG B C 1
ATOM 4502 O O . ARG B 1 174 ? -3.848 41.594 12.102 1 97.38 174 ARG B O 1
ATOM 4509 N N . LYS B 1 175 ? -4.992 42.719 13.648 1 97.31 175 LYS B N 1
ATOM 4510 C CA . LYS B 1 175 ? -3.91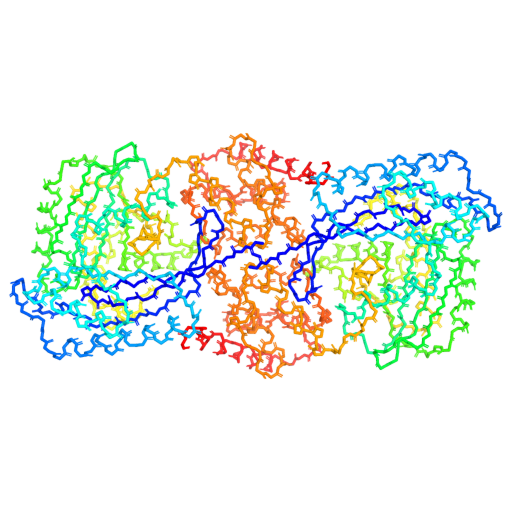2 43.688 13.82 1 97.31 175 LYS B CA 1
ATOM 4511 C C . LYS B 1 175 ? -2.639 43 14.32 1 97.31 175 LYS B C 1
ATOM 4513 O O . LYS B 1 175 ? -1.543 43.281 13.836 1 97.31 175 LYS B O 1
ATOM 4518 N N . GLU B 1 176 ? -2.777 42.156 15.195 1 96.75 176 GLU B N 1
ATOM 4519 C CA . GLU B 1 176 ? -1.615 41.469 15.75 1 96.75 176 GLU B CA 1
ATOM 4520 C C . GLU B 1 176 ? -0.965 40.562 14.711 1 96.75 176 GLU B C 1
ATOM 4522 O O . GLU B 1 176 ? 0.262 40.5 14.617 1 96.75 176 GLU B O 1
ATOM 4527 N N . ILE B 1 177 ? -1.805 39.938 13.992 1 97.62 177 ILE B N 1
ATOM 4528 C CA . ILE B 1 177 ? -1.284 39.062 12.953 1 97.62 177 ILE B CA 1
ATOM 4529 C C . ILE B 1 177 ? -0.59 39.906 11.875 1 97.62 177 ILE B C 1
ATOM 4531 O O . ILE B 1 177 ? 0.506 39.562 11.43 1 97.62 177 ILE B O 1
ATOM 4535 N N . ARG B 1 178 ? -1.151 40.938 11.469 1 96.44 178 ARG B N 1
ATOM 4536 C CA . ARG B 1 178 ? -0.551 41.812 10.484 1 96.44 178 ARG B CA 1
ATOM 4537 C C . ARG B 1 178 ? 0.816 42.312 10.945 1 96.44 178 ARG B C 1
ATOM 4539 O O . ARG B 1 178 ? 1.762 42.375 10.156 1 96.44 178 ARG B O 1
ATOM 4546 N N . SER B 1 179 ? 0.807 42.656 12.141 1 96.5 179 SER B N 1
ATOM 4547 C CA . SER B 1 179 ? 2.064 43.125 12.703 1 96.5 179 SER B CA 1
ATOM 4548 C C . SER B 1 179 ? 3.139 42.062 12.664 1 96.5 179 SER B C 1
ATOM 4550 O O . SER B 1 179 ? 4.289 42.312 12.32 1 96.5 179 SER B O 1
ATOM 4552 N N . ALA B 1 180 ? 2.775 40.938 13.031 1 96.31 180 ALA B N 1
ATOM 4553 C CA . ALA B 1 180 ? 3.713 39.812 12.984 1 96.31 180 ALA B CA 1
ATOM 4554 C C . ALA B 1 180 ? 4.223 39.594 11.562 1 96.31 180 ALA B C 1
ATOM 4556 O O . ALA B 1 180 ? 5.426 39.469 11.336 1 96.31 180 ALA B O 1
ATOM 4557 N N . ILE B 1 181 ? 3.348 39.594 10.625 1 95.75 181 ILE B N 1
ATOM 4558 C CA . ILE B 1 181 ? 3.695 39.344 9.227 1 95.75 181 ILE B CA 1
ATOM 4559 C C . ILE B 1 181 ? 4.605 40.469 8.719 1 95.75 181 ILE B C 1
ATOM 4561 O O . ILE B 1 181 ? 5.566 40.219 7.992 1 95.75 181 ILE B O 1
ATOM 4565 N N . SER B 1 182 ? 4.332 41.656 9.133 1 94.25 182 SER B N 1
ATOM 4566 C CA . SER B 1 182 ? 5.105 42.812 8.695 1 94.25 182 SER B CA 1
ATOM 4567 C C . SER B 1 182 ? 6.555 42.719 9.172 1 94.25 182 SER B C 1
ATOM 4569 O O . SER B 1 182 ? 7.445 43.312 8.578 1 94.25 182 SER B O 1
ATOM 4571 N N . SER B 1 183 ? 6.664 42 10.172 1 92.62 183 SER B N 1
ATOM 4572 C CA . SER B 1 183 ? 8.016 41.875 10.703 1 92.62 183 SER B CA 1
ATOM 4573 C C . SER B 1 183 ? 8.844 40.906 9.883 1 92.62 183 SER B C 1
ATOM 4575 O O . SER B 1 183 ? 10.07 40.844 10.039 1 92.62 183 SER B O 1
ATOM 4577 N N . MET B 1 184 ? 8.148 40.344 9.062 1 91.56 184 MET B N 1
ATOM 4578 C CA . MET B 1 184 ? 8.828 39.438 8.156 1 91.56 184 MET B CA 1
ATOM 4579 C C . MET B 1 184 ? 9.141 40.094 6.824 1 91.56 184 MET B C 1
ATOM 4581 O O . MET B 1 184 ? 8.445 41.031 6.414 1 91.56 184 MET B O 1
ATOM 4585 N N . ASN B 1 185 ? 10.234 39.969 6.129 1 87.44 185 ASN B N 1
ATOM 4586 C CA . ASN B 1 185 ? 10.555 40.469 4.793 1 87.44 185 ASN B CA 1
ATOM 4587 C C . ASN B 1 185 ? 10.016 39.531 3.711 1 87.44 185 ASN B C 1
ATOM 4589 O O . ASN B 1 185 ? 10.781 38.812 3.078 1 87.44 185 ASN B O 1
ATOM 4593 N N . LEU B 1 186 ? 8.625 39.656 3.582 1 92.81 186 LEU B N 1
ATOM 4594 C CA . LEU B 1 186 ? 7.977 38.688 2.68 1 92.81 186 LEU B CA 1
ATOM 4595 C C . LEU B 1 186 ? 7.551 39.375 1.387 1 92.81 186 LEU B C 1
ATOM 4597 O O . LEU B 1 186 ? 7.125 40.531 1.405 1 92.81 186 LEU B O 1
ATOM 4601 N N . LYS B 1 187 ? 7.586 38.656 0.359 1 92 187 LYS B N 1
ATOM 4602 C CA . LYS B 1 187 ? 7.113 39.125 -0.935 1 92 187 LYS B CA 1
ATOM 4603 C C . LYS B 1 187 ? 5.605 38.938 -1.073 1 92 187 LYS B C 1
ATOM 4605 O O . LYS B 1 187 ? 5.059 37.906 -0.646 1 92 187 LYS B O 1
ATOM 4610 N N . GLU B 1 188 ? 5.016 39.844 -1.71 1 92.62 188 GLU B N 1
ATOM 4611 C CA . GLU B 1 188 ? 3.594 39.719 -2.012 1 92.62 188 GLU B CA 1
ATOM 4612 C C . GLU B 1 188 ? 3.344 38.531 -2.959 1 92.62 188 GLU B C 1
ATOM 4614 O O . GLU B 1 188 ? 4.105 38.312 -3.904 1 92.62 188 GLU B O 1
ATOM 4619 N N . GLY B 1 189 ? 2.295 37.875 -2.609 1 95.88 189 GLY B N 1
ATOM 4620 C CA . GLY B 1 189 ? 1.929 36.781 -3.477 1 95.88 189 GLY B CA 1
ATOM 4621 C C . GLY B 1 189 ? 2.725 35.5 -3.201 1 95.88 189 GLY B C 1
ATOM 4622 O O . GLY B 1 189 ? 2.652 34.531 -3.963 1 95.88 189 GLY B O 1
ATOM 4623 N N . ILE B 1 190 ? 3.453 35.5 -2.189 1 97 190 ILE B N 1
ATOM 4624 C CA . ILE B 1 190 ? 4.27 34.344 -1.812 1 97 190 ILE B CA 1
ATOM 4625 C C . ILE B 1 190 ? 3.375 33.125 -1.575 1 97 190 ILE B C 1
ATOM 4627 O O . ILE B 1 190 ? 2.242 33.281 -1.105 1 97 190 ILE B O 1
ATOM 4631 N N . LYS B 1 191 ? 3.873 32 -1.939 1 98.19 191 LYS B N 1
ATOM 4632 C CA . LYS B 1 191 ? 3.129 30.781 -1.63 1 98.19 191 LYS B CA 1
ATOM 4633 C C . LYS B 1 191 ? 3.123 30.516 -0.129 1 98.19 191 LYS B C 1
ATOM 4635 O O . LYS B 1 191 ? 4.133 30.719 0.549 1 98.19 191 LYS B O 1
ATOM 4640 N N . VAL B 1 192 ? 1.961 30.062 0.314 1 98.81 192 VAL B N 1
ATOM 4641 C CA . VAL B 1 192 ? 1.817 29.844 1.749 1 98.81 192 VAL B CA 1
ATOM 4642 C C . VAL B 1 192 ? 1.501 28.375 2.02 1 98.81 192 VAL B C 1
ATOM 4644 O O . VAL B 1 192 ? 0.634 27.781 1.366 1 98.81 192 VAL B O 1
ATOM 4647 N N . PHE B 1 193 ? 2.248 27.812 2.893 1 98.81 193 PHE B N 1
ATOM 4648 C CA . PHE B 1 193 ? 2.043 26.469 3.42 1 98.81 193 PHE B CA 1
ATOM 4649 C C . PHE B 1 193 ? 1.768 26.516 4.918 1 98.81 193 PHE B C 1
ATOM 4651 O O . PHE B 1 193 ? 2.346 27.328 5.637 1 98.81 193 PHE B O 1
ATOM 4658 N N . GLY B 1 194 ? 0.922 25.641 5.375 1 98.75 194 GLY B N 1
ATOM 4659 C CA . GLY B 1 194 ? 0.601 25.703 6.793 1 98.75 194 GLY B CA 1
ATOM 4660 C C . GLY B 1 194 ? 0.403 24.344 7.426 1 98.75 194 GLY B C 1
ATOM 4661 O O . GLY B 1 194 ? 0.005 23.391 6.75 1 98.75 194 GLY B O 1
ATOM 4662 N N . SER B 1 195 ? 0.678 24.234 8.68 1 98.25 195 SER B N 1
ATOM 4663 C CA . SER B 1 195 ? 0.383 23.094 9.547 1 98.25 195 SER B CA 1
ATOM 4664 C C . SER B 1 195 ? -0.348 23.531 10.805 1 98.25 195 SER B C 1
ATOM 4666 O O . SER B 1 195 ? -0.346 24.719 11.148 1 98.25 195 SER B O 1
ATOM 4668 N N . GLY B 1 196 ? -0.978 22.562 11.5 1 96.56 196 GLY B N 1
ATOM 4669 C CA . GLY B 1 196 ? -1.741 22.828 12.711 1 96.56 196 GLY B CA 1
ATOM 4670 C C . GLY B 1 196 ? -3.104 22.156 12.719 1 96.56 196 GLY B C 1
ATOM 4671 O O . GLY B 1 196 ? -3.674 21.891 11.656 1 96.56 196 GLY B O 1
ATOM 4672 N N . GLY B 1 197 ? -3.607 22 13.844 1 94.44 197 GLY B N 1
ATOM 4673 C CA . GLY B 1 197 ? -4.859 21.281 14.008 1 94.44 197 GLY B CA 1
ATOM 4674 C C . GLY B 1 197 ? -6.051 22 13.414 1 94.44 197 GLY B C 1
ATOM 4675 O O . GLY B 1 197 ? -6.891 21.391 12.758 1 94.44 197 GLY B O 1
ATOM 4676 N N . ASN B 1 198 ? -6.145 23.281 13.672 1 96 198 ASN B N 1
ATOM 4677 C CA . ASN B 1 198 ? -7.258 24.062 13.133 1 96 198 ASN B CA 1
ATOM 4678 C C . ASN B 1 198 ? -7.254 24.078 11.609 1 96 198 ASN B C 1
ATOM 4680 O O . ASN B 1 198 ? -8.297 23.922 10.977 1 96 198 ASN B O 1
ATOM 4684 N N . LEU B 1 199 ? -6.078 24.281 11.062 1 97.81 199 LEU B N 1
ATOM 4685 C CA . LEU B 1 199 ? -5.969 24.328 9.609 1 97.81 199 LEU B CA 1
ATOM 4686 C C . LEU B 1 199 ? -6.363 23 8.984 1 97.81 199 LEU B C 1
ATOM 4688 O O . LEU B 1 199 ? -7.082 22.953 7.984 1 97.81 199 LEU B O 1
ATOM 4692 N N . ARG B 1 200 ? -5.91 21.922 9.547 1 97.12 200 ARG B N 1
ATOM 4693 C CA . ARG B 1 200 ? -6.273 20.594 9.055 1 97.12 200 ARG B CA 1
ATOM 4694 C C . ARG B 1 200 ? -7.777 20.359 9.156 1 97.12 200 ARG B C 1
ATOM 4696 O O . ARG B 1 200 ? -8.383 19.766 8.273 1 97.12 200 ARG B O 1
ATOM 4703 N N . ALA B 1 201 ? -8.398 20.859 10.234 1 97 201 ALA B N 1
ATOM 4704 C CA . ALA B 1 201 ? -9.844 20.734 10.406 1 97 201 ALA B CA 1
ATOM 4705 C C . ALA B 1 201 ? -10.594 21.5 9.328 1 97 201 ALA B C 1
ATOM 4707 O O . ALA B 1 201 ? -11.594 21.016 8.789 1 97 201 ALA B O 1
ATOM 4708 N N . ILE B 1 202 ? -10.109 22.672 9 1 98.06 202 ILE B N 1
ATOM 4709 C CA . ILE B 1 202 ? -10.711 23.469 7.945 1 98.06 202 ILE B CA 1
ATOM 4710 C C . ILE B 1 202 ? -10.594 22.734 6.609 1 98.06 202 ILE B C 1
ATOM 4712 O O . ILE B 1 202 ? -11.547 22.719 5.82 1 98.06 202 ILE B O 1
ATOM 4716 N N . ALA B 1 203 ? -9.438 22.172 6.375 1 98.38 203 ALA B N 1
ATOM 4717 C CA . ALA B 1 203 ? -9.227 21.422 5.141 1 98.38 203 ALA B CA 1
ATOM 4718 C C . ALA B 1 203 ? -10.172 20.234 5.062 1 98.38 203 ALA B C 1
ATOM 4720 O O . ALA B 1 203 ? -10.758 19.953 4.008 1 98.38 203 ALA B O 1
ATOM 4721 N N . LYS B 1 204 ? -10.328 19.516 6.195 1 97 204 LYS B N 1
ATOM 4722 C CA . LYS B 1 204 ? -11.266 18.391 6.23 1 97 204 LYS B CA 1
ATOM 4723 C C . LYS B 1 204 ? -12.688 18.844 5.914 1 97 204 LYS B C 1
ATOM 4725 O O . LYS B 1 204 ? -13.398 18.188 5.148 1 97 204 LYS B O 1
ATOM 4730 N N . LEU B 1 205 ? -13.102 19.969 6.523 1 97.44 205 LEU B N 1
ATOM 4731 C CA . LEU B 1 205 ? -14.406 20.547 6.25 1 97.44 205 LEU B CA 1
ATOM 4732 C C . LEU B 1 205 ? -14.586 20.812 4.758 1 97.44 205 LEU B C 1
ATOM 4734 O O . LEU B 1 205 ? -15.602 20.438 4.172 1 97.44 205 LEU B O 1
ATOM 4738 N N . ASP B 1 206 ? -13.562 21.375 4.188 1 98.19 206 ASP B N 1
ATOM 4739 C CA . ASP B 1 206 ? -13.641 21.75 2.783 1 98.19 206 ASP B CA 1
ATOM 4740 C C . ASP B 1 206 ? -13.68 20.531 1.878 1 98.19 206 ASP B C 1
ATOM 4742 O O . ASP B 1 206 ? -14.477 20.469 0.938 1 98.19 206 ASP B O 1
ATOM 4746 N N . ILE B 1 207 ? -12.883 19.594 2.117 1 97.12 207 ILE B N 1
ATOM 4747 C CA . ILE B 1 207 ? -12.805 18.375 1.323 1 97.12 207 ILE B CA 1
ATOM 4748 C C . ILE B 1 207 ? -14.133 17.625 1.393 1 97.12 207 ILE B C 1
ATOM 4750 O O . ILE B 1 207 ? -14.664 17.188 0.367 1 97.12 207 ILE B O 1
ATOM 4754 N N . LYS B 1 208 ? -14.68 17.453 2.594 1 94.62 208 LYS B N 1
ATOM 4755 C CA . LYS B 1 208 ? -15.922 16.703 2.795 1 94.62 208 LYS B CA 1
ATOM 4756 C C . LYS B 1 208 ? -17.094 17.438 2.154 1 94.62 208 LYS B C 1
ATOM 4758 O O . LYS B 1 208 ? -17.938 16.797 1.509 1 94.62 208 LYS B O 1
ATOM 4763 N N . THR B 1 209 ? -17.156 18.75 2.307 1 95.44 209 THR B N 1
ATOM 4764 C CA . THR B 1 209 ? -18.266 19.531 1.77 1 95.44 209 THR B CA 1
ATOM 4765 C C . THR B 1 209 ? -18.234 19.516 0.244 1 95.44 209 THR B C 1
ATOM 4767 O O . THR B 1 209 ? -19.297 19.484 -0.395 1 95.44 209 THR B O 1
ATOM 4770 N N . LYS B 1 210 ? -17.078 19.484 -0.358 1 95.12 210 LYS B N 1
ATOM 4771 C CA . LYS B 1 210 ? -16.969 19.578 -1.812 1 95.12 210 LYS B CA 1
ATOM 4772 C C . LYS B 1 210 ? -16.891 18.188 -2.436 1 95.12 210 LYS B C 1
ATOM 4774 O O . LYS B 1 210 ? -16.906 18.047 -3.66 1 95.12 210 LYS B O 1
ATOM 4779 N N . GLY B 1 211 ? -16.812 17.172 -1.582 1 91.75 211 GLY B N 1
ATOM 4780 C CA . GLY B 1 211 ? -16.781 15.797 -2.068 1 91.75 211 GLY B CA 1
ATOM 4781 C C . GLY B 1 211 ? -15.57 15.5 -2.938 1 91.75 211 GLY B C 1
ATOM 4782 O O . GLY B 1 211 ? -15.711 14.938 -4.027 1 91.75 211 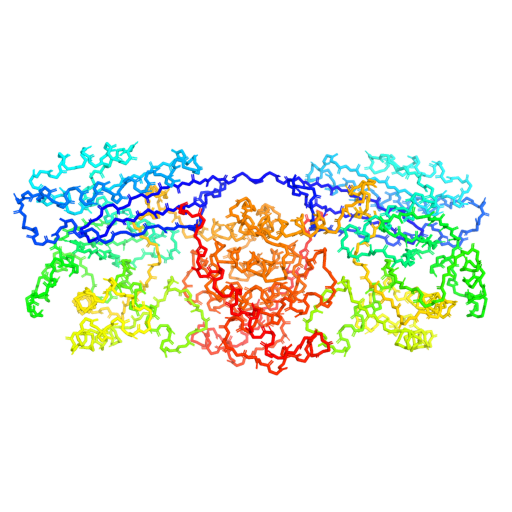GLY B O 1
ATOM 4783 N N . ARG B 1 212 ? -14.438 15.836 -2.408 1 89.88 212 ARG B N 1
ATOM 4784 C CA . ARG B 1 212 ? -13.211 15.664 -3.18 1 89.88 212 ARG B CA 1
ATOM 4785 C C . ARG B 1 212 ? -12.836 14.195 -3.293 1 89.88 212 ARG B C 1
ATOM 4787 O O . ARG B 1 212 ? -12.992 13.43 -2.338 1 89.88 212 ARG B O 1
ATOM 4794 N N . MET B 1 213 ? -12.273 13.82 -4.441 1 91.75 213 MET B N 1
ATOM 4795 C CA . MET B 1 213 ? -11.883 12.453 -4.742 1 91.75 213 MET B CA 1
ATOM 4796 C C . MET B 1 213 ? -10.727 12.008 -3.855 1 91.75 213 MET B C 1
ATOM 4798 O O . MET B 1 213 ? -10.734 10.906 -3.314 1 91.75 213 MET B O 1
ATOM 4802 N N . ILE B 1 214 ? -9.711 12.836 -3.826 1 95.25 214 ILE B N 1
ATOM 4803 C CA . ILE B 1 214 ? -8.57 12.57 -2.953 1 95.25 214 ILE B CA 1
ATOM 4804 C C . ILE B 1 214 ? -8.891 13.031 -1.533 1 95.25 214 ILE B C 1
ATOM 4806 O O . ILE B 1 214 ? -9.156 14.219 -1.304 1 95.25 214 ILE B O 1
ATOM 4810 N N . LYS B 1 215 ? -8.789 12.156 -0.581 1 96.81 215 LYS B N 1
ATOM 4811 C CA . LYS B 1 215 ? -9.344 12.383 0.75 1 96.81 215 LYS B CA 1
ATOM 4812 C C . LYS B 1 215 ? -8.297 12.984 1.688 1 96.81 215 LYS B C 1
ATOM 4814 O O . LYS B 1 215 ? -8.641 13.562 2.719 1 96.81 215 LYS B O 1
ATOM 4819 N N . SER B 1 216 ? -7.039 12.828 1.335 1 97.56 216 SER B N 1
ATOM 4820 C CA . SER B 1 216 ? -5.977 13.336 2.201 1 97.56 216 SER B CA 1
ATOM 4821 C C . SER B 1 216 ? -5.965 14.859 2.229 1 97.56 216 SER B C 1
ATOM 4823 O O . SER B 1 216 ? -6.133 15.5 1.193 1 97.56 216 SER B O 1
ATOM 4825 N N . VAL B 1 217 ? -5.742 15.453 3.408 1 98.19 217 VAL B N 1
ATOM 4826 C CA . VAL B 1 217 ? -5.648 16.906 3.521 1 98.19 217 VAL B CA 1
ATOM 4827 C C . VAL B 1 217 ? -4.266 17.375 3.07 1 98.19 217 VAL B C 1
ATOM 4829 O O . VAL B 1 217 ? -4.059 18.562 2.801 1 98.19 217 VAL B O 1
ATOM 4832 N N . HIS B 1 218 ? -3.236 16.391 3.027 1 98.56 218 HIS B N 1
ATOM 4833 C CA . HIS B 1 218 ? -1.854 16.75 2.742 1 98.56 218 HIS B CA 1
ATOM 4834 C C . HIS B 1 218 ? -1.693 17.219 1.302 1 98.56 218 HIS B C 1
ATOM 4836 O O . HIS B 1 218 ? -2.062 16.516 0.365 1 98.56 218 HIS B O 1
ATOM 4842 N N . GLY B 1 219 ? -1.234 18.422 1.185 1 98.5 219 GLY B N 1
ATOM 4843 C CA . GLY B 1 219 ? -1.041 19.016 -0.124 1 98.5 219 GLY B CA 1
ATOM 4844 C C . GLY B 1 219 ? -2.291 19.688 -0.662 1 98.5 219 GLY B C 1
ATOM 4845 O O . GLY B 1 219 ? -2.264 20.297 -1.733 1 98.5 219 GLY B O 1
ATOM 4846 N N . TYR B 1 220 ? -3.396 19.641 0.062 1 98.56 220 TYR B N 1
ATOM 4847 C CA . TYR B 1 220 ? -4.645 20.25 -0.37 1 98.56 220 TYR B CA 1
ATOM 4848 C C . TYR B 1 220 ? -4.539 21.781 -0.339 1 98.56 220 TYR B C 1
ATOM 4850 O O . TYR B 1 220 ? -3.961 22.344 0.588 1 98.56 220 TYR B O 1
ATOM 4858 N N . HIS B 1 221 ? -4.98 22.375 -1.353 1 98.19 221 HIS B N 1
ATOM 4859 C CA . HIS B 1 221 ? -4.918 23.828 -1.471 1 98.19 221 HIS B CA 1
ATOM 4860 C C . HIS B 1 221 ? -6.305 24.453 -1.335 1 98.19 221 HIS B C 1
ATOM 4862 O O . HIS B 1 221 ? -7.246 24.031 -2.016 1 98.19 221 HIS B O 1
ATOM 4868 N N . ILE B 1 222 ? -6.422 25.375 -0.442 1 98.62 222 ILE B N 1
ATOM 4869 C CA . ILE B 1 222 ? -7.637 26.172 -0.3 1 98.62 222 ILE B CA 1
ATOM 4870 C C . ILE B 1 222 ? -7.355 27.609 -0.688 1 98.62 222 ILE B C 1
ATOM 4872 O O . ILE B 1 222 ? -6.41 28.234 -0.184 1 98.62 222 ILE B O 1
ATOM 4876 N N . SER B 1 223 ? -8.164 28.188 -1.489 1 98.44 223 SER B N 1
ATOM 4877 C CA . SER B 1 223 ? -7.961 29.547 -1.953 1 98.44 223 SER B CA 1
ATOM 4878 C C . SER B 1 223 ? -8.234 30.562 -0.841 1 98.44 223 SER B C 1
ATOM 4880 O O . SER B 1 223 ? -8.984 30.266 0.093 1 98.44 223 SER B O 1
ATOM 4882 N N . SER B 1 224 ? -7.629 31.734 -1.01 1 98.5 224 SER B N 1
ATOM 4883 C CA . SER B 1 224 ? -7.836 32.812 -0.043 1 98.5 224 SER B CA 1
ATOM 4884 C C . SER B 1 224 ? -9.312 33.188 0.05 1 98.5 224 SER B C 1
ATOM 4886 O O . SER B 1 224 ? -9.82 33.469 1.137 1 98.5 224 SER B O 1
ATOM 4888 N N . LYS B 1 225 ? -9.984 33.125 -1.013 1 98.19 225 LYS B N 1
ATOM 4889 C CA . LYS B 1 225 ? -11.414 33.438 -1.034 1 98.19 225 LYS B CA 1
ATOM 4890 C C . LYS B 1 225 ? -12.211 32.469 -0.181 1 98.19 225 LYS B C 1
ATOM 4892 O O . LYS B 1 225 ? -13.078 32.875 0.593 1 98.19 225 LYS B O 1
ATOM 4897 N N . VAL B 1 226 ? -11.867 31.25 -0.316 1 98.56 226 VAL B N 1
ATOM 4898 C CA . VAL B 1 226 ? -12.586 30.219 0.421 1 98.56 226 VAL B CA 1
ATOM 4899 C C . VAL B 1 226 ? -12.242 30.297 1.904 1 98.56 226 VAL B C 1
ATOM 4901 O O . VAL B 1 226 ? -13.109 30.156 2.764 1 98.56 226 VAL B O 1
ATOM 4904 N N . ILE B 1 227 ? -11.023 30.547 2.215 1 98.62 227 ILE B N 1
ATOM 4905 C CA . ILE B 1 227 ? -10.617 30.719 3.605 1 98.62 227 ILE B CA 1
ATOM 4906 C C . ILE B 1 227 ? -11.367 31.906 4.219 1 98.62 227 ILE B C 1
ATOM 4908 O O . ILE B 1 227 ? -11.836 31.828 5.355 1 98.62 227 ILE B O 1
ATOM 4912 N N . SER B 1 228 ? -11.461 32.938 3.506 1 98.44 228 SER B N 1
ATOM 4913 C CA . SER B 1 228 ? -12.18 34.125 3.996 1 98.44 228 SER B CA 1
ATOM 4914 C C . SER B 1 228 ? -13.641 33.781 4.277 1 98.44 228 SER B C 1
ATOM 4916 O O . SER B 1 228 ? -14.203 34.219 5.285 1 98.44 228 SER B O 1
ATOM 4918 N N . ARG B 1 229 ? -14.188 33.031 3.422 1 98 229 ARG B N 1
ATOM 4919 C CA . ARG B 1 229 ? -15.57 32.625 3.629 1 98 229 ARG B CA 1
ATOM 4920 C C . ARG B 1 229 ? -15.703 31.75 4.883 1 98 229 ARG B C 1
ATOM 4922 O O . ARG B 1 229 ? -16.625 31.953 5.684 1 98 229 ARG B O 1
ATOM 4929 N N . TYR B 1 230 ? -14.789 30.828 5.062 1 98.12 230 TYR B N 1
ATOM 4930 C CA . TYR B 1 230 ? -14.828 30 6.254 1 98.12 230 TYR B CA 1
ATOM 4931 C C . TYR B 1 230 ? -14.602 30.828 7.512 1 98.12 230 TYR B C 1
ATOM 4933 O O . TYR B 1 230 ? -15.211 30.562 8.547 1 98.12 230 TYR B O 1
ATOM 4941 N N . SER B 1 231 ? -13.703 31.781 7.391 1 97.81 231 SER B N 1
ATOM 4942 C CA . SER B 1 231 ? -13.453 32.656 8.531 1 97.81 231 SER B CA 1
ATOM 4943 C C . SER B 1 231 ? -14.727 33.375 8.961 1 97.81 231 SER B C 1
ATOM 4945 O O . SER B 1 231 ? -15.062 33.406 10.148 1 97.81 231 SER B O 1
ATOM 4947 N N . ARG B 1 232 ? -15.453 33.875 8.07 1 96.75 232 ARG B N 1
ATOM 4948 C CA . ARG B 1 232 ? -16.703 34.562 8.383 1 96.75 232 ARG B CA 1
ATOM 4949 C C . ARG B 1 232 ? -17.75 33.625 8.922 1 96.75 232 ARG B C 1
ATOM 4951 O O . ARG B 1 232 ? -18.391 33.875 9.945 1 96.75 232 ARG B O 1
ATOM 4958 N N . LEU B 1 233 ? -17.859 32.5 8.234 1 96.62 233 LEU B N 1
ATOM 4959 C CA . LEU B 1 233 ? -18.875 31.531 8.602 1 96.62 233 LEU B CA 1
ATOM 4960 C C . LEU B 1 233 ? -18.625 31 10.008 1 96.62 233 LEU B C 1
ATOM 4962 O O . LEU B 1 233 ? -19.531 31.016 10.852 1 96.62 233 LEU B O 1
ATOM 4966 N N . LEU B 1 234 ? -17.422 30.594 10.273 1 97.56 234 LEU B N 1
ATOM 4967 C CA . LEU B 1 234 ? -17.094 29.984 11.555 1 97.56 234 LEU B CA 1
ATOM 4968 C C . LEU B 1 234 ? -17.188 31 12.688 1 97.56 234 LEU B C 1
ATOM 4970 O O . LEU B 1 234 ? -17.578 30.656 13.805 1 97.56 234 LEU B O 1
ATOM 4974 N N . ASN B 1 235 ? -16.828 32.188 12.391 1 94.94 235 ASN B N 1
ATOM 4975 C CA . ASN B 1 235 ? -16.891 33.25 13.406 1 94.94 235 ASN B CA 1
ATOM 4976 C C . ASN B 1 235 ? -18.328 33.625 13.742 1 94.94 235 ASN B C 1
ATOM 4978 O O . ASN B 1 235 ? -18.594 34.188 14.797 1 94.94 235 ASN B O 1
ATOM 4982 N N . SER B 1 236 ? -19.234 33.344 12.906 1 94.12 236 SER B N 1
ATOM 4983 C CA . SER B 1 236 ? -20.625 33.656 13.133 1 94.12 236 SER B CA 1
ATOM 4984 C C . SER B 1 236 ? -21.344 32.562 13.891 1 94.12 236 SER B C 1
ATOM 4986 O O . SER B 1 236 ? -22.5 32.719 14.281 1 94.12 236 SER B O 1
ATOM 4988 N N . MET B 1 237 ? -20.688 31.469 14.141 1 96 237 MET B N 1
ATOM 4989 C CA . MET B 1 237 ? -21.312 30.297 14.742 1 96 237 MET B CA 1
ATOM 4990 C C . MET B 1 237 ? -20.859 30.125 16.188 1 96 237 MET B C 1
ATOM 4992 O O . MET B 1 237 ? -19.75 30.531 16.562 1 96 237 MET B O 1
ATOM 4996 N N . GLY B 1 238 ? -21.688 29.516 16.969 1 93.5 238 GLY B N 1
ATOM 4997 C CA . GLY B 1 238 ? -21.297 29.094 18.297 1 93.5 238 GLY B CA 1
ATOM 4998 C C . GLY B 1 238 ? -20.5 27.797 18.312 1 93.5 238 GLY B C 1
ATOM 4999 O O . GLY B 1 238 ? -20.422 27.109 17.281 1 93.5 238 GLY B O 1
ATOM 5000 N N . VAL B 1 239 ? -20.016 27.5 19.438 1 92.81 239 VAL B N 1
ATOM 5001 C CA . VAL B 1 239 ? -19.141 26.344 19.594 1 92.81 239 VAL B CA 1
ATOM 5002 C C . VAL B 1 239 ? -19.891 25.062 19.219 1 92.81 239 VAL B C 1
ATOM 5004 O O . VAL B 1 239 ? -19.359 24.219 18.5 1 92.81 239 VAL B O 1
ATOM 5007 N N . LYS B 1 240 ? -21.125 24.906 19.656 1 93.69 240 LYS B N 1
ATOM 5008 C CA . LYS B 1 240 ? -21.922 23.719 19.406 1 93.69 240 LYS B CA 1
ATOM 5009 C C . LYS B 1 240 ? -22.219 23.562 17.922 1 93.69 240 LYS B C 1
ATOM 5011 O O . LYS B 1 240 ? -22.172 22.453 17.375 1 93.69 240 LYS B O 1
ATOM 5016 N N . GLU B 1 241 ? -22.516 24.656 17.281 1 95.12 241 GLU B N 1
ATOM 5017 C CA . GLU B 1 241 ? -22.781 24.656 15.852 1 95.12 241 GLU B CA 1
ATOM 5018 C C . GLU B 1 241 ? -21.531 24.25 15.055 1 95.12 241 GLU B C 1
ATOM 5020 O O . GLU B 1 241 ? -21.625 23.453 14.117 1 95.12 241 GLU B O 1
ATOM 5025 N N . ARG B 1 242 ? -20.406 24.859 15.422 1 96.56 242 ARG B N 1
ATOM 5026 C CA . ARG B 1 242 ? -19.141 24.531 14.758 1 96.56 242 ARG B CA 1
ATOM 5027 C C . ARG B 1 242 ? -18.828 23.047 14.891 1 96.56 242 ARG B C 1
ATOM 5029 O O . ARG B 1 242 ? -18.359 22.422 13.938 1 96.56 242 ARG B O 1
ATOM 5036 N N . ALA B 1 243 ? -19.094 22.438 16.047 1 93.81 243 ALA B N 1
ATOM 5037 C CA . ALA B 1 243 ? -18.812 21.031 16.312 1 93.81 243 ALA B CA 1
ATOM 5038 C C . ALA B 1 243 ? -19.672 20.125 15.438 1 93.81 243 ALA B C 1
ATOM 5040 O O . ALA B 1 243 ? -19.344 18.953 15.227 1 93.81 243 ALA B O 1
ATOM 5041 N N . GLY B 1 244 ? -20.719 20.641 14.906 1 93.12 244 GLY B N 1
ATOM 5042 C CA . GLY B 1 244 ? -21.625 19.875 14.062 1 93.12 244 GLY B CA 1
ATOM 5043 C C . GLY B 1 244 ? -21.188 19.828 12.602 1 93.12 244 GLY B C 1
ATOM 5044 O O . GLY B 1 244 ? -21.734 19.062 11.812 1 93.12 244 GLY B O 1
ATOM 5045 N N . LEU B 1 245 ? -20.25 20.641 12.25 1 94.56 245 LEU B N 1
ATOM 5046 C CA . LEU B 1 245 ? -19.781 20.688 10.875 1 94.56 245 LEU B CA 1
ATOM 5047 C C . LEU B 1 245 ? -18.875 19.5 10.57 1 94.56 245 LEU B C 1
ATOM 5049 O O . LEU B 1 245 ? -18.156 19.031 11.445 1 94.56 245 LEU B O 1
ATOM 5053 N N . PRO B 1 246 ? -18.875 19.016 9.328 1 91.62 246 PRO B N 1
ATOM 5054 C CA . PRO B 1 246 ? -18.031 17.875 8.961 1 91.62 246 PRO B CA 1
ATOM 5055 C C . PRO B 1 246 ? -16.531 18.172 9.148 1 91.62 246 PRO B C 1
ATOM 5057 O O . PRO B 1 246 ? -16.047 19.219 8.727 1 91.62 246 PRO B O 1
ATOM 5060 N N . GLY B 1 247 ? -15.875 17.219 9.82 1 89.25 247 GLY B N 1
ATOM 5061 C CA . GLY B 1 247 ? -14.43 17.312 9.953 1 89.25 247 GLY B CA 1
ATOM 5062 C C . GLY B 1 247 ? -13.992 18.078 11.18 1 89.25 247 GLY B C 1
ATOM 5063 O O . GLY B 1 247 ? -12.789 18.203 11.453 1 89.25 247 GLY B O 1
ATOM 5064 N N . ILE B 1 248 ? -14.977 18.609 11.977 1 93.38 248 ILE B N 1
ATOM 5065 C CA . ILE B 1 248 ? -14.648 19.406 13.156 1 93.38 248 ILE B CA 1
ATOM 5066 C C . ILE B 1 248 ? -15.133 18.672 14.414 1 93.38 248 ILE B C 1
ATOM 5068 O O . ILE B 1 248 ? -16.328 18.438 14.578 1 93.38 248 ILE B O 1
ATOM 5072 N N . ASP B 1 249 ? -14.203 18.281 15.227 1 88.75 249 ASP B N 1
ATOM 5073 C CA . ASP B 1 249 ? -14.617 17.625 16.469 1 88.75 249 ASP B CA 1
ATOM 5074 C C . ASP B 1 249 ? -14.859 18.641 17.578 1 88.75 249 ASP B C 1
ATOM 5076 O O . ASP B 1 249 ? -14.617 19.844 17.391 1 88.75 249 ASP B O 1
ATOM 5080 N N . GLU B 1 250 ? -15.312 18.219 18.734 1 88.81 250 GLU B N 1
ATOM 5081 C CA . GLU B 1 250 ? -15.703 19.094 19.844 1 88.81 250 GLU B CA 1
ATOM 5082 C C . GLU B 1 250 ? -14.516 19.875 20.375 1 88.81 250 GLU B C 1
ATOM 5084 O O . GLU B 1 250 ? -14.641 21.062 20.703 1 88.81 250 GLU B O 1
ATOM 5089 N N . GLY B 1 251 ? -13.438 19.234 20.391 1 88.19 251 GLY B N 1
ATOM 5090 C CA . GLY B 1 251 ? -12.242 19.891 20.891 1 88.19 251 GLY B CA 1
ATOM 5091 C C . GLY B 1 251 ? -11.781 21.031 20 1 88.19 251 GLY B C 1
ATOM 5092 O O . GLY B 1 251 ? -11.375 22.078 20.484 1 88.19 251 GLY B O 1
ATOM 5093 N N . ARG B 1 252 ? -11.961 20.828 18.75 1 89.44 252 ARG B N 1
ATOM 5094 C CA . ARG B 1 252 ? -11.516 21.812 17.766 1 89.44 252 ARG B CA 1
ATOM 5095 C C . ARG B 1 252 ? -12.508 22.953 17.641 1 89.44 252 ARG B C 1
ATOM 5097 O O . ARG B 1 252 ? -12.133 24.078 17.312 1 89.44 252 ARG B O 1
ATOM 5104 N N . ALA B 1 253 ? -13.742 22.703 17.938 1 94.12 253 ALA B N 1
ATOM 5105 C CA . ALA B 1 253 ? -14.82 23.672 17.781 1 94.12 253 ALA B CA 1
ATOM 5106 C C . ALA B 1 253 ? -14.562 24.906 18.641 1 94.12 253 ALA B C 1
ATOM 5108 O O . ALA B 1 253 ? -15.039 26 18.312 1 94.12 253 ALA B O 1
ATOM 5109 N N . VAL B 1 254 ? -13.797 24.812 19.625 1 91.75 254 VAL B N 1
ATOM 5110 C CA . VAL B 1 254 ? -13.539 25.891 20.578 1 91.75 254 VAL B CA 1
ATOM 5111 C C . VAL B 1 254 ? -12.648 26.953 19.922 1 91.75 254 VAL B C 1
ATOM 5113 O O . VAL B 1 254 ? -12.828 28.141 20.141 1 91.75 254 VAL B O 1
ATOM 5116 N N . THR B 1 255 ? -11.781 26.5 19.031 1 94.38 255 THR B N 1
ATOM 5117 C CA . THR B 1 255 ? -10.766 27.453 18.594 1 94.38 255 THR B CA 1
ATOM 5118 C C . THR B 1 255 ? -10.789 27.609 17.062 1 94.38 255 THR B C 1
ATOM 5120 O O . THR B 1 255 ? -10.094 28.469 16.516 1 94.38 255 THR B O 1
ATOM 5123 N N . ILE B 1 256 ? -11.57 26.875 16.344 1 97 256 ILE B N 1
ATOM 5124 C CA . ILE B 1 256 ? -11.461 26.797 14.898 1 97 256 ILE B CA 1
ATOM 5125 C C . ILE B 1 256 ? -11.836 28.156 14.281 1 97 256 ILE B C 1
ATOM 5127 O O . ILE B 1 256 ? -11.297 28.531 13.242 1 97 256 ILE B O 1
ATOM 5131 N N . ASN B 1 257 ? -12.773 28.875 14.867 1 97.25 257 ASN B N 1
ATOM 5132 C CA . ASN B 1 257 ? -13.125 30.203 14.352 1 97.25 257 ASN B CA 1
ATOM 5133 C C . ASN B 1 257 ? -11.945 31.172 14.445 1 97.25 257 ASN B C 1
ATOM 5135 O O . ASN B 1 257 ? -11.648 31.875 13.484 1 97.25 257 ASN B O 1
ATOM 5139 N N . THR B 1 258 ? -11.273 31.156 15.539 1 97.38 258 THR B N 1
ATOM 5140 C CA . THR B 1 258 ? -10.094 32 15.703 1 97.38 258 THR B CA 1
ATOM 5141 C C . THR B 1 258 ? -8.977 31.547 14.773 1 97.38 258 THR B C 1
ATOM 5143 O O . THR B 1 258 ? -8.305 32.375 14.156 1 97.38 258 THR B O 1
ATOM 5146 N N . GLY B 1 259 ? -8.828 30.297 14.703 1 97.56 259 GLY B N 1
ATOM 5147 C CA . GLY B 1 259 ? -7.852 29.766 13.758 1 97.56 259 GLY B CA 1
ATOM 5148 C C . GLY B 1 259 ? -8.102 30.203 12.328 1 97.56 259 GLY B C 1
ATOM 5149 O O . GLY B 1 259 ? -7.172 30.609 11.625 1 97.56 259 GLY B O 1
ATOM 5150 N N . ALA B 1 260 ? -9.344 30.141 11.906 1 98.38 260 ALA B N 1
ATOM 5151 C CA . ALA B 1 260 ? -9.711 30.562 10.555 1 98.38 260 ALA B CA 1
ATOM 5152 C C . ALA B 1 260 ? -9.414 32.031 10.344 1 98.38 260 ALA B C 1
ATOM 5154 O O . ALA B 1 260 ? -8.938 32.438 9.281 1 98.38 260 ALA B O 1
ATOM 5155 N N . LEU B 1 261 ? -9.672 32.781 11.312 1 98 261 LEU B N 1
ATOM 5156 C CA . LEU B 1 261 ? -9.406 34.219 11.258 1 98 261 LEU B CA 1
ATOM 5157 C C . LEU B 1 261 ? -7.91 34.5 11.086 1 98 261 LEU B C 1
ATOM 5159 O O . LEU B 1 261 ? -7.52 35.344 10.281 1 98 261 LEU B O 1
ATOM 5163 N N . ILE B 1 262 ? -7.148 33.812 11.82 1 98.5 262 ILE B N 1
ATOM 5164 C CA . ILE B 1 262 ? -5.699 33.969 11.773 1 98.5 262 ILE B CA 1
ATOM 5165 C C . ILE B 1 262 ? -5.18 33.625 10.383 1 98.5 262 ILE B C 1
ATOM 5167 O O . ILE B 1 262 ? -4.43 34.375 9.773 1 98.5 262 ILE B O 1
ATOM 5171 N N . VAL B 1 263 ? -5.621 32.531 9.875 1 98.69 263 VAL B N 1
ATOM 5172 C CA . VAL B 1 263 ? -5.176 32.094 8.555 1 98.69 263 VAL B CA 1
ATOM 5173 C C . VAL B 1 263 ? -5.617 33.094 7.496 1 98.69 263 VAL B C 1
ATOM 5175 O O . VAL B 1 263 ? -4.84 33.438 6.605 1 98.69 263 VAL B O 1
ATOM 5178 N N . ASP B 1 264 ? -6.816 33.531 7.59 1 98.69 264 ASP B N 1
ATOM 5179 C CA . ASP B 1 264 ? -7.34 34.531 6.656 1 98.69 264 ASP B CA 1
ATOM 5180 C C . ASP B 1 264 ? -6.469 35.781 6.641 1 98.69 264 ASP B C 1
ATOM 5182 O O . ASP B 1 264 ? -6.133 36.312 5.574 1 98.69 264 ASP B O 1
ATOM 5186 N N . GLU B 1 265 ? -6.117 36.188 7.766 1 98.25 265 GLU B N 1
ATOM 5187 C CA . GLU B 1 265 ? -5.32 37.406 7.852 1 98.25 265 GLU B CA 1
ATOM 5188 C C . GLU B 1 265 ? -3.906 37.188 7.328 1 98.25 265 GLU B C 1
ATOM 5190 O O . GLU B 1 265 ? -3.318 38.062 6.703 1 98.25 265 GLU B O 1
ATOM 5195 N N . ILE B 1 266 ? -3.336 36.062 7.625 1 98.44 266 ILE B N 1
ATOM 5196 C CA . ILE B 1 266 ? -2.021 35.75 7.074 1 98.44 266 ILE B CA 1
ATOM 5197 C C . ILE B 1 266 ? -2.059 35.844 5.551 1 98.44 266 ILE B C 1
ATOM 5199 O O . ILE B 1 266 ? -1.218 36.531 4.949 1 98.44 266 ILE B O 1
ATOM 5203 N N . LEU B 1 267 ? -3.031 35.188 4.949 1 98.56 267 LEU B N 1
ATOM 5204 C CA . LEU B 1 267 ? -3.141 35.188 3.496 1 98.56 267 LEU B CA 1
ATOM 5205 C C . LEU B 1 267 ? -3.369 36.594 2.943 1 98.56 267 LEU B C 1
ATOM 5207 O O . LEU B 1 267 ? -2.762 36.969 1.941 1 98.56 267 LEU B O 1
ATOM 5211 N N . SER B 1 268 ? -4.203 37.312 3.629 1 97.5 268 SER B N 1
ATOM 5212 C CA . SER B 1 268 ? -4.504 38.656 3.191 1 97.5 268 SER B CA 1
ATOM 5213 C C . SER B 1 268 ? -3.271 39.562 3.277 1 97.5 268 SER B C 1
ATOM 5215 O O . SER B 1 268 ? -3.014 40.344 2.375 1 97.5 268 SER B O 1
ATOM 5217 N N . SER B 1 269 ? -2.584 39.406 4.281 1 97.25 269 SER B N 1
ATOM 5218 C CA . SER B 1 269 ? -1.441 40.281 4.539 1 97.25 269 SER B CA 1
ATOM 5219 C C . SER B 1 269 ? -0.354 40.094 3.486 1 97.25 269 SER B C 1
ATOM 5221 O O . SER B 1 269 ? 0.358 41.031 3.143 1 97.25 269 SER B O 1
ATOM 5223 N N . VAL B 1 270 ? -0.259 38.969 2.965 1 97.38 270 VAL B N 1
ATOM 5224 C CA . VAL B 1 270 ? 0.791 38.719 1.98 1 97.38 270 VAL B CA 1
ATOM 5225 C C . VAL B 1 270 ? 0.175 38.594 0.589 1 97.38 270 VAL B C 1
ATOM 5227 O O . VAL B 1 270 ? 0.872 38.281 -0.379 1 97.38 270 VAL B O 1
ATOM 5230 N N . LYS B 1 271 ? -1.102 38.75 0.519 1 97.5 271 LYS B N 1
ATOM 5231 C CA . LYS B 1 271 ? -1.857 38.688 -0.729 1 97.5 271 LYS B CA 1
ATOM 5232 C C . LYS B 1 271 ? -1.631 37.344 -1.437 1 97.5 271 LYS B C 1
ATOM 5234 O O . LYS B 1 271 ? -1.383 37.312 -2.643 1 97.5 271 LYS B O 1
ATOM 5239 N N . ALA B 1 272 ? -1.633 36.375 -0.675 1 97.69 272 ALA B N 1
ATOM 5240 C CA . ALA B 1 272 ? -1.443 35.031 -1.222 1 97.69 272 ALA B CA 1
ATOM 5241 C C . ALA B 1 272 ? -2.715 34.531 -1.896 1 97.69 272 ALA B C 1
ATOM 5243 O O . ALA B 1 272 ? -3.822 34.938 -1.52 1 97.69 272 ALA B O 1
ATOM 5244 N N . SER B 1 273 ? -2.559 33.625 -2.869 1 97.75 273 SER B N 1
ATOM 5245 C CA . SER B 1 273 ? -3.695 33.062 -3.58 1 97.75 273 SER B CA 1
ATOM 5246 C C . SER B 1 273 ? -4.43 32.031 -2.719 1 97.75 273 SER B C 1
ATOM 5248 O O . SER B 1 273 ? -5.594 31.719 -2.973 1 97.75 273 SER B O 1
ATOM 5250 N N . GLY B 1 274 ? -3.744 31.562 -1.718 1 98.5 274 GLY B N 1
ATOM 5251 C CA . GLY B 1 274 ? -4.309 30.578 -0.808 1 98.5 274 GLY B CA 1
ATOM 5252 C C . GLY B 1 274 ? -3.264 29.891 0.057 1 98.5 274 GLY B C 1
ATOM 5253 O O . GLY B 1 274 ? -2.139 30.391 0.184 1 98.5 274 GLY B O 1
ATOM 5254 N N . VAL B 1 275 ? -3.697 28.766 0.607 1 98.81 275 VAL B N 1
ATOM 5255 C CA . VAL B 1 275 ? -2.809 28.047 1.514 1 98.81 275 VAL B CA 1
ATOM 5256 C C . VAL B 1 275 ? -2.824 26.562 1.179 1 98.81 275 VAL B C 1
ATOM 5258 O O . VAL B 1 275 ? -3.881 25.984 0.893 1 98.81 275 VAL B O 1
ATOM 5261 N N . THR B 1 276 ? -1.644 25.969 1.076 1 98.88 276 THR B N 1
ATOM 5262 C CA . THR B 1 276 ? -1.485 24.516 0.976 1 98.88 276 THR B CA 1
ATOM 5263 C C . THR B 1 276 ? -1.325 23.891 2.359 1 98.88 276 THR B C 1
ATOM 5265 O O . THR B 1 276 ? -0.488 24.328 3.15 1 98.88 276 THR B O 1
ATOM 5268 N N . ILE B 1 277 ? -2.107 22.859 2.625 1 98.81 277 ILE B N 1
ATOM 5269 C CA . ILE B 1 277 ? -2.189 22.266 3.961 1 98.81 277 ILE B CA 1
ATOM 5270 C C . ILE B 1 277 ? -1.195 21.125 4.082 1 98.81 277 ILE B C 1
ATOM 5272 O O . ILE B 1 277 ? -1.076 20.297 3.172 1 98.81 277 ILE B O 1
ATOM 5276 N N . SER B 1 278 ? -0.48 21.109 5.16 1 98.81 278 SER B N 1
ATOM 5277 C CA . SER B 1 278 ? 0.362 19.953 5.492 1 98.81 278 SER B CA 1
ATOM 5278 C C . SER B 1 278 ? -0.263 19.109 6.602 1 98.81 278 SER B C 1
ATOM 5280 O O . SER B 1 278 ? -0.686 19.656 7.629 1 98.81 278 SER B O 1
ATOM 5282 N N . ALA B 1 279 ? -0.349 17.844 6.383 1 98.19 279 ALA B N 1
ATOM 5283 C CA . ALA B 1 279 ? -0.742 16.906 7.441 1 98.19 279 ALA B CA 1
ATOM 5284 C C . ALA B 1 279 ? 0.396 16.703 8.438 1 98.19 279 ALA B C 1
ATOM 5286 O O . ALA B 1 279 ? 0.187 16.156 9.523 1 98.19 279 ALA B O 1
ATOM 5287 N N . PHE B 1 280 ? 1.568 17.188 8.117 1 98.19 280 PHE B N 1
ATOM 5288 C CA . PHE B 1 280 ? 2.777 16.969 8.906 1 98.19 280 PHE B CA 1
ATOM 5289 C C . PHE B 1 280 ? 3.268 18.281 9.508 1 98.19 280 PHE B C 1
ATOM 5291 O O . PHE B 1 280 ? 3.166 19.344 8.875 1 98.19 280 PHE B O 1
ATOM 5298 N N . GLY B 1 281 ? 3.748 18.203 10.688 1 97.94 281 GLY B N 1
ATOM 5299 C CA . GLY B 1 281 ? 4.219 19.375 11.414 1 97.94 281 GLY B CA 1
ATOM 5300 C C . GLY B 1 281 ? 5.336 19.062 12.391 1 97.94 281 GLY B C 1
ATOM 5301 O O . GLY B 1 281 ? 6.312 18.406 12.031 1 97.94 281 GLY B O 1
ATOM 5302 N N . LEU B 1 282 ? 5.176 19.562 13.531 1 98.38 282 LEU B N 1
ATOM 5303 C CA . LEU B 1 282 ? 6.223 19.531 14.547 1 98.38 282 LEU B CA 1
ATOM 5304 C C . LEU B 1 282 ? 6.598 18.094 14.883 1 98.38 282 LEU B C 1
ATOM 5306 O O . LEU B 1 282 ? 7.777 17.734 14.883 1 98.38 282 LEU B O 1
ATOM 5310 N N . ARG B 1 283 ? 5.664 17.234 15.148 1 98.19 283 ARG B N 1
ATOM 5311 C CA . ARG B 1 283 ? 5.934 15.875 15.609 1 98.19 283 ARG B CA 1
ATOM 5312 C C . ARG B 1 283 ? 6.707 15.086 14.562 1 98.19 283 ARG B C 1
ATOM 5314 O O . ARG B 1 283 ? 7.672 14.391 14.891 1 98.19 283 ARG B O 1
ATOM 5321 N N . GLU B 1 284 ? 6.297 15.211 13.336 1 98.25 284 GLU B N 1
ATOM 5322 C CA . GLU B 1 284 ? 7.012 14.547 12.25 1 98.25 284 GLU B CA 1
ATOM 5323 C C . GLU B 1 284 ? 8.391 15.164 12.039 1 98.25 284 GLU B C 1
ATOM 5325 O O . GLU B 1 284 ? 9.367 14.453 11.797 1 98.25 284 GLU B O 1
ATOM 5330 N N . GLY B 1 285 ? 8.445 16.516 12.141 1 98.38 285 GLY B N 1
ATOM 5331 C CA . GLY B 1 285 ? 9.734 17.172 12.016 1 98.38 285 GLY B CA 1
ATOM 5332 C C . GLY B 1 285 ? 10.75 16.703 13.047 1 98.38 285 GLY B C 1
ATOM 5333 O O . GLY B 1 285 ? 11.93 16.547 12.742 1 98.38 285 GLY B O 1
ATOM 5334 N N . LEU B 1 286 ? 10.25 16.547 14.227 1 98.19 286 LEU B N 1
ATOM 5335 C CA . LEU B 1 286 ? 11.117 16.078 15.305 1 98.19 286 LEU B CA 1
ATOM 5336 C C . LEU B 1 286 ? 11.656 14.688 14.992 1 98.19 286 LEU B C 1
ATOM 5338 O O . LEU B 1 286 ? 12.805 14.375 15.305 1 98.19 286 LEU B O 1
ATOM 5342 N N . LEU B 1 287 ? 10.844 13.891 14.414 1 96.81 287 LEU B N 1
ATOM 5343 C CA . LEU B 1 287 ? 11.242 12.539 14.039 1 96.81 287 LEU B CA 1
ATOM 5344 C C . LEU B 1 287 ? 12.266 12.57 12.906 1 96.81 287 LEU B C 1
ATOM 5346 O O . LEU B 1 287 ? 13.188 11.758 12.883 1 96.81 287 LEU B O 1
ATOM 5350 N N . MET B 1 288 ? 12.164 13.516 11.961 1 96.56 288 MET B N 1
ATOM 5351 C CA . MET B 1 288 ? 12.977 13.578 10.75 1 96.56 288 MET B CA 1
ATOM 5352 C C . MET B 1 288 ? 14.352 14.172 11.039 1 96.56 288 MET B C 1
ATOM 5354 O O . MET B 1 288 ? 15.297 13.953 10.289 1 96.56 288 MET B O 1
ATOM 5358 N N . GLY B 1 289 ? 14.453 15.008 12.07 1 93.19 289 GLY B N 1
ATOM 5359 C CA . GLY B 1 289 ? 15.711 15.68 12.359 1 93.19 289 GLY B CA 1
ATOM 5360 C C . GLY B 1 289 ? 15.875 16.984 11.609 1 93.19 289 GLY B C 1
ATOM 5361 O O . GLY B 1 289 ? 14.891 17.609 11.203 1 93.19 289 GLY B O 1
ATOM 5362 N N . GLU B 1 290 ? 17.078 17.344 11.375 1 93.75 290 GLU B N 1
ATOM 5363 C CA . GLU B 1 290 ? 17.297 18.719 10.953 1 93.75 290 GLU B CA 1
ATOM 5364 C C . GLU B 1 290 ? 17.609 18.797 9.461 1 93.75 290 GLU B C 1
ATOM 5366 O O . GLU B 1 290 ? 17.531 19.875 8.867 1 93.75 290 GLU B O 1
ATOM 5371 N N . GLU B 1 291 ? 17.75 17.688 8.867 1 94.19 291 GLU B N 1
ATOM 5372 C CA . GLU B 1 291 ? 18.188 17.734 7.473 1 94.19 291 GLU B CA 1
ATOM 5373 C C . GLU B 1 291 ? 17 17.891 6.527 1 94.19 291 GLU B C 1
ATOM 5375 O O . GLU B 1 291 ? 16.016 17.156 6.645 1 94.19 291 GLU B O 1
ATOM 5380 N N . VAL B 1 292 ? 17.125 18.812 5.637 1 96.88 292 VAL B N 1
ATOM 5381 C CA . VAL B 1 292 ? 16.156 18.984 4.57 1 96.88 292 VAL B CA 1
ATOM 5382 C C . VAL B 1 292 ? 16.609 18.234 3.322 1 96.88 292 VAL B C 1
ATOM 5384 O O . VAL B 1 292 ? 17.734 18.406 2.857 1 96.88 292 VAL B O 1
ATOM 5387 N N . LYS B 1 293 ? 15.805 17.484 2.781 1 95.81 293 LYS B N 1
ATOM 5388 C CA . LYS B 1 293 ? 16.141 16.656 1.62 1 95.81 293 LYS B CA 1
ATOM 5389 C C . LYS B 1 293 ? 15.922 17.438 0.322 1 95.81 293 LYS B C 1
ATOM 5391 O O . LYS B 1 293 ? 15.07 18.328 0.256 1 95.81 293 LYS B O 1
ATOM 5396 N N . SER B 1 294 ? 16.734 17.047 -0.696 1 96 294 SER B N 1
ATOM 5397 C CA . SER B 1 294 ? 16.438 17.547 -2.033 1 96 294 SER B CA 1
ATOM 5398 C C . SER B 1 294 ? 15.125 16.984 -2.557 1 96 294 SER B C 1
ATOM 5400 O O . SER B 1 294 ? 14.609 16 -2.023 1 96 294 SER B O 1
ATOM 5402 N N . LEU B 1 295 ? 14.609 17.641 -3.574 1 96.19 295 LEU B N 1
ATOM 5403 C CA . LEU B 1 295 ? 13.328 17.203 -4.117 1 96.19 295 LEU B CA 1
ATOM 5404 C C . LEU B 1 295 ? 13.406 15.773 -4.621 1 96.19 295 LEU B C 1
ATOM 5406 O O . LEU B 1 295 ? 12.5 14.969 -4.367 1 96.19 295 LEU B O 1
ATOM 5410 N N . THR B 1 296 ? 14.445 15.422 -5.312 1 95.5 296 THR B N 1
ATOM 5411 C CA . THR B 1 296 ? 14.617 14.078 -5.844 1 95.5 296 THR B CA 1
ATOM 5412 C C . THR B 1 296 ? 14.734 13.055 -4.715 1 95.5 296 THR B C 1
ATOM 5414 O O . THR B 1 296 ? 14.109 12 -4.758 1 95.5 296 THR B O 1
ATOM 5417 N N . GLN B 1 297 ? 15.516 13.398 -3.717 1 95.94 297 GLN B N 1
ATOM 5418 C CA . GLN B 1 297 ? 15.688 12.508 -2.57 1 95.94 297 GLN B CA 1
ATOM 5419 C C . GLN B 1 297 ? 14.375 12.297 -1.834 1 95.94 297 GLN B C 1
ATOM 5421 O O . GLN B 1 297 ? 14.047 11.172 -1.438 1 95.94 297 GLN B O 1
ATOM 5426 N N . LEU B 1 298 ? 13.688 13.398 -1.72 1 96.19 298 LEU B N 1
ATOM 5427 C CA . LEU B 1 298 ? 12.391 13.375 -1.05 1 96.19 298 LEU B CA 1
ATOM 5428 C C . LEU B 1 298 ? 11.43 12.43 -1.759 1 96.19 298 LEU B C 1
ATOM 5430 O O . LEU B 1 298 ? 10.812 11.578 -1.121 1 96.19 298 LEU B O 1
ATOM 5434 N N . ARG B 1 299 ? 11.312 12.523 -3.029 1 97.38 299 ARG B N 1
ATOM 5435 C CA . ARG B 1 299 ? 10.391 11.727 -3.824 1 97.38 299 ARG B CA 1
ATOM 5436 C C . ARG B 1 299 ? 10.781 10.25 -3.803 1 97.38 299 ARG B C 1
ATOM 5438 O O . ARG B 1 299 ? 9.938 9.383 -3.582 1 97.38 299 ARG B O 1
ATOM 5445 N N . ARG B 1 300 ? 12.047 9.961 -3.943 1 96.94 300 ARG B N 1
ATOM 5446 C CA . ARG B 1 300 ? 12.516 8.578 -3.963 1 96.94 300 ARG B CA 1
ATOM 5447 C C . ARG B 1 300 ? 12.305 7.91 -2.611 1 96.94 300 ARG B C 1
ATOM 5449 O O . ARG B 1 300 ? 11.938 6.734 -2.545 1 96.94 300 ARG B O 1
ATOM 5456 N N . MET B 1 301 ? 12.539 8.688 -1.575 1 96.94 301 MET B N 1
ATOM 5457 C CA . MET B 1 301 ? 12.375 8.141 -0.232 1 96.94 301 MET B CA 1
ATOM 5458 C C . MET B 1 301 ? 10.93 7.75 0.022 1 96.94 301 MET B C 1
ATOM 5460 O O . MET B 1 301 ? 10.648 6.664 0.534 1 96.94 301 MET B O 1
ATOM 5464 N N . TRP B 1 302 ? 10.031 8.562 -0.373 1 98.12 302 TRP B N 1
ATOM 5465 C CA . TRP B 1 302 ? 8.625 8.297 -0.076 1 98.12 302 TRP B CA 1
ATOM 5466 C C . TRP B 1 302 ? 8.047 7.273 -1.049 1 98.12 302 TRP B C 1
ATOM 5468 O O . TRP B 1 302 ? 7.09 6.57 -0.721 1 98.12 302 TRP B O 1
ATOM 5478 N N . LEU B 1 303 ? 8.609 7.18 -2.33 1 98.38 303 LEU B N 1
ATOM 5479 C CA . LEU B 1 303 ? 8.258 6.055 -3.195 1 98.38 303 LEU B CA 1
ATOM 5480 C C . LEU B 1 303 ? 8.688 4.734 -2.568 1 98.38 303 LEU B C 1
ATOM 5482 O O . LEU B 1 303 ? 7.941 3.752 -2.607 1 98.38 303 LEU B O 1
ATOM 5486 N N . SER B 1 304 ? 9.883 4.711 -1.974 1 97.31 304 SER B N 1
ATOM 5487 C CA . SER B 1 304 ? 10.32 3.521 -1.246 1 97.31 304 SER B CA 1
ATOM 5488 C C . SER B 1 304 ? 9.383 3.215 -0.079 1 97.31 304 SER B C 1
ATOM 5490 O O . SER B 1 304 ? 9.125 2.049 0.225 1 97.31 304 SER B O 1
ATOM 5492 N N . PHE B 1 305 ? 8.875 4.262 0.574 1 97.5 305 PHE B N 1
ATOM 5493 C CA . PHE B 1 305 ? 7.879 4.082 1.622 1 97.5 305 PHE B CA 1
ATOM 5494 C C . PHE B 1 305 ? 6.68 3.301 1.1 1 97.5 305 PHE B C 1
ATOM 5496 O O . PHE B 1 305 ? 6.148 2.43 1.793 1 97.5 305 PHE B O 1
ATOM 5503 N N . PHE B 1 306 ? 6.266 3.623 -0.083 1 98.12 306 PHE B N 1
ATOM 5504 C CA . PHE B 1 306 ? 5.133 2.936 -0.693 1 98.12 306 PHE B CA 1
ATOM 5505 C C . PHE B 1 306 ? 5.375 1.433 -0.742 1 98.12 306 PHE B C 1
ATOM 5507 O O . PHE B 1 306 ? 4.492 0.646 -0.39 1 98.12 306 PHE B O 1
ATOM 5514 N N . SER B 1 307 ? 6.57 1.023 -1.127 1 97.31 307 SER B N 1
ATOM 5515 C CA . SER B 1 307 ? 6.93 -0.391 -1.135 1 97.31 307 SER B CA 1
ATOM 5516 C C . SER B 1 307 ? 6.883 -0.98 0.271 1 97.31 307 SER B C 1
ATOM 5518 O O . SER B 1 307 ? 6.258 -2.02 0.493 1 97.31 307 SER B O 1
ATOM 5520 N N . TYR B 1 308 ? 7.508 -0.249 1.206 1 96.56 308 TYR B N 1
ATOM 5521 C CA . TYR B 1 308 ? 7.562 -0.709 2.588 1 96.56 308 TYR B CA 1
ATOM 5522 C C . TYR B 1 308 ? 6.16 -0.884 3.16 1 96.56 308 TYR B C 1
ATOM 5524 O O . TYR B 1 308 ? 5.898 -1.842 3.893 1 96.56 308 TYR B O 1
ATOM 5532 N N . SER B 1 309 ? 5.309 0.048 2.791 1 96.69 309 SER B N 1
ATOM 5533 C CA . SER B 1 309 ? 3.953 0.045 3.336 1 96.69 309 SER B CA 1
ATOM 5534 C C . SER B 1 309 ? 3.16 -1.16 2.838 1 96.69 309 SER B C 1
ATOM 5536 O O . SER B 1 309 ? 2.139 -1.523 3.426 1 96.69 309 SER B O 1
ATOM 5538 N N . LEU B 1 310 ? 3.619 -1.832 1.776 1 96.62 310 LEU B N 1
ATOM 5539 C CA . LEU B 1 310 ? 2.996 -3.041 1.25 1 96.62 310 LEU B CA 1
ATOM 5540 C C . LEU B 1 310 ? 3.797 -4.277 1.641 1 96.62 310 LEU B C 1
ATOM 5542 O O . LEU B 1 310 ? 3.584 -5.359 1.088 1 96.62 310 LEU B O 1
ATOM 5546 N N . GLY B 1 311 ? 4.738 -4.113 2.58 1 95.12 311 GLY B N 1
ATOM 5547 C CA . GLY B 1 311 ? 5.551 -5.227 3.037 1 95.12 311 GLY B CA 1
ATOM 5548 C C . GLY B 1 311 ? 6.574 -5.684 2.014 1 95.12 311 GLY B C 1
ATOM 5549 O O . GLY B 1 311 ? 7.043 -6.82 2.061 1 95.12 311 GLY B O 1
ATOM 5550 N N . LEU B 1 312 ? 6.922 -4.855 1.045 1 95.94 312 LEU B N 1
ATOM 5551 C CA . LEU B 1 312 ? 7.844 -5.223 -0.023 1 95.94 312 LEU B CA 1
ATOM 5552 C C . LEU B 1 312 ? 9.188 -4.516 0.148 1 95.94 312 LEU B C 1
ATOM 5554 O O . LEU B 1 312 ? 9.266 -3.475 0.807 1 95.94 312 LEU B O 1
ATOM 5558 N N . ASP B 1 313 ? 10.234 -5.121 -0.404 1 93.62 313 ASP B N 1
ATOM 5559 C CA . ASP B 1 313 ? 11.555 -4.508 -0.502 1 93.62 313 ASP B CA 1
ATOM 5560 C C . ASP B 1 313 ? 11.641 -3.564 -1.701 1 93.62 313 ASP B C 1
ATOM 5562 O O . ASP B 1 313 ? 11.531 -4 -2.85 1 93.62 313 ASP B O 1
ATOM 5566 N N . PRO B 1 314 ? 11.859 -2.277 -1.439 1 95.12 314 PRO B N 1
ATOM 5567 C CA . PRO B 1 314 ? 11.875 -1.33 -2.557 1 95.12 314 PRO B CA 1
ATOM 5568 C C . PRO B 1 314 ? 12.992 -1.622 -3.562 1 95.12 314 PRO B C 1
ATOM 5570 O O . PRO B 1 314 ? 12.93 -1.165 -4.707 1 95.12 314 PRO B O 1
ATOM 5573 N N . SER B 1 315 ? 14.031 -2.354 -3.191 1 92.19 315 SER B N 1
ATOM 5574 C CA . SER B 1 315 ? 15.148 -2.629 -4.082 1 92.19 315 SER B CA 1
ATOM 5575 C C . SER B 1 315 ? 14.734 -3.539 -5.234 1 92.19 315 SER B C 1
ATOM 5577 O O . SER B 1 315 ? 15.469 -3.686 -6.211 1 92.19 315 SER B O 1
ATOM 5579 N N . LEU B 1 316 ? 13.523 -4.156 -5.129 1 92.19 316 LEU B N 1
ATOM 5580 C CA . LEU B 1 316 ? 13.008 -4.992 -6.207 1 92.19 316 LEU B CA 1
ATOM 5581 C C . LEU B 1 316 ? 12.633 -4.148 -7.422 1 92.19 316 LEU B C 1
ATOM 5583 O O . LEU B 1 316 ? 12.461 -4.676 -8.523 1 92.19 316 LEU B O 1
ATOM 5587 N N . PHE B 1 317 ? 12.492 -2.859 -7.215 1 94.25 317 PHE B N 1
ATOM 5588 C CA . PHE B 1 317 ? 11.969 -1.979 -8.25 1 94.25 317 PHE B CA 1
ATOM 5589 C C . PHE B 1 317 ? 12.992 -0.92 -8.633 1 94.25 317 PHE B C 1
ATOM 5591 O O . PHE B 1 317 ? 13.852 -0.561 -7.824 1 94.25 317 PHE B O 1
ATOM 5598 N N . THR B 1 318 ? 12.93 -0.478 -9.852 1 88.25 318 THR B N 1
ATOM 5599 C CA . THR B 1 318 ? 13.891 0.527 -10.305 1 88.25 318 THR B CA 1
ATOM 5600 C C . THR B 1 318 ? 13.172 1.745 -10.875 1 88.25 318 THR B C 1
ATOM 5602 O O . THR B 1 318 ? 12.109 1.613 -11.492 1 88.25 318 THR B O 1
ATOM 5605 N N . ILE B 1 319 ? 13.648 2.871 -10.516 1 89.94 319 ILE B N 1
ATOM 5606 C CA . ILE B 1 319 ? 13.242 4.137 -11.109 1 89.94 319 ILE B CA 1
ATOM 5607 C C . ILE B 1 319 ? 14.336 4.652 -12.039 1 89.94 319 ILE B C 1
ATOM 5609 O O . ILE B 1 319 ? 15.414 5.043 -11.578 1 89.94 319 ILE B O 1
ATOM 5613 N N . SER B 1 320 ? 14.141 4.727 -13.344 1 86.38 320 SER B N 1
ATOM 5614 C CA . SER B 1 320 ? 15.172 5.008 -14.328 1 86.38 320 SER B CA 1
ATOM 5615 C C . SER B 1 320 ? 15.336 6.508 -14.547 1 86.38 320 SER B C 1
ATOM 5617 O O . SER B 1 320 ? 16.453 7.023 -14.562 1 86.38 320 SER B O 1
ATOM 5619 N N . GLU B 1 321 ? 14.383 7.43 -14.781 1 87.56 321 GLU B N 1
ATOM 5620 C CA . GLU B 1 321 ? 14.492 8.82 -15.219 1 87.56 321 GLU B CA 1
ATOM 5621 C C . GLU B 1 321 ? 13.805 9.758 -14.234 1 87.56 321 GLU B C 1
ATOM 5623 O O . GLU B 1 321 ? 13.82 10.977 -14.422 1 87.56 321 GLU B O 1
ATOM 5628 N N . ASP B 1 322 ? 13.344 9.438 -13.086 1 92.19 322 ASP B N 1
ATOM 5629 C CA . ASP B 1 322 ? 12.594 10.227 -12.117 1 92.19 322 ASP B CA 1
ATOM 5630 C C . ASP B 1 322 ? 11.508 11.055 -12.805 1 92.19 322 ASP B C 1
ATOM 5632 O O . ASP B 1 322 ? 11.359 12.242 -12.523 1 92.19 322 ASP B O 1
ATOM 5636 N N . SER B 1 323 ? 10.828 10.602 -13.852 1 95.12 323 SER B N 1
ATOM 5637 C CA . SER B 1 323 ? 9.648 11.18 -14.5 1 95.12 323 SER B CA 1
ATOM 5638 C C . SER B 1 323 ? 8.367 10.703 -13.828 1 95.12 323 SER B C 1
ATOM 5640 O O . SER B 1 323 ? 8.375 9.734 -13.062 1 95.12 323 SER B O 1
ATOM 5642 N N . VAL B 1 324 ? 7.328 11.484 -14.078 1 96.69 324 VAL B N 1
ATOM 5643 C CA . VAL B 1 324 ? 6.051 11.109 -13.477 1 96.69 324 VAL B CA 1
ATOM 5644 C C . VAL B 1 324 ? 5.641 9.719 -13.969 1 96.69 324 VAL B C 1
ATOM 5646 O O . VAL B 1 324 ? 5.047 8.938 -13.211 1 96.69 324 VAL B O 1
ATOM 5649 N N . GLU B 1 325 ? 6 9.352 -15.242 1 96.69 325 GLU B N 1
ATOM 5650 C CA . GLU B 1 325 ? 5.723 8.023 -15.773 1 96.69 325 GLU B CA 1
ATOM 5651 C C . GLU B 1 325 ? 6.438 6.941 -14.969 1 96.69 325 GLU B C 1
ATOM 5653 O O . GLU B 1 325 ? 5.852 5.898 -14.664 1 96.69 325 GLU B O 1
ATOM 5658 N N . ASP B 1 326 ? 7.656 7.242 -14.602 1 97 326 ASP B N 1
ATOM 5659 C CA . ASP B 1 326 ? 8.445 6.301 -13.812 1 97 326 ASP B CA 1
ATOM 5660 C C . ASP B 1 326 ? 7.832 6.113 -12.422 1 97 326 ASP B C 1
ATOM 5662 O O . ASP B 1 326 ? 7.793 4.996 -11.898 1 97 326 ASP B O 1
ATOM 5666 N N . TYR B 1 327 ? 7.426 7.246 -11.898 1 98.19 327 TYR B N 1
ATOM 5667 C CA . TYR B 1 327 ? 6.859 7.172 -10.562 1 98.19 327 TYR B CA 1
ATOM 5668 C C . TYR B 1 327 ? 5.578 6.348 -10.555 1 98.19 327 TYR B C 1
ATOM 5670 O O . TYR B 1 327 ? 5.383 5.5 -9.68 1 98.19 327 TYR B O 1
ATOM 5678 N N . VAL B 1 328 ? 4.727 6.551 -11.57 1 98.38 328 VAL B N 1
ATOM 5679 C CA . VAL B 1 328 ? 3.475 5.805 -11.656 1 98.38 328 VAL B CA 1
ATOM 5680 C C . VAL B 1 328 ? 3.768 4.332 -11.938 1 98.38 328 VAL B C 1
ATOM 5682 O O . VAL B 1 328 ? 3.168 3.447 -11.32 1 98.38 328 VAL B O 1
ATOM 5685 N N . ALA B 1 329 ? 4.711 4.066 -12.852 1 98 329 ALA B N 1
ATOM 5686 C CA . ALA B 1 329 ? 5.098 2.686 -13.125 1 98 329 ALA B CA 1
ATOM 5687 C C . ALA B 1 329 ? 5.602 1.996 -11.859 1 98 329 ALA B C 1
ATOM 5689 O O . ALA B 1 329 ? 5.242 0.85 -11.586 1 98 329 ALA B O 1
ATOM 5690 N N . PHE B 1 330 ? 6.41 2.719 -11.094 1 98.25 330 PHE B N 1
ATOM 5691 C CA . PHE B 1 330 ? 6.93 2.201 -9.828 1 98.25 330 PHE B CA 1
ATOM 5692 C C . PHE B 1 330 ? 5.789 1.779 -8.906 1 98.25 330 PHE B C 1
ATOM 5694 O O . PHE B 1 330 ? 5.805 0.676 -8.359 1 98.25 330 PHE B O 1
ATOM 5701 N N . LEU B 1 331 ? 4.801 2.656 -8.789 1 98.62 331 LEU B N 1
ATOM 5702 C CA . LEU B 1 331 ? 3.66 2.357 -7.93 1 98.62 331 LEU B CA 1
ATOM 5703 C C . LEU B 1 331 ? 2.908 1.129 -8.43 1 98.62 331 LEU B C 1
ATOM 5705 O O . LEU B 1 331 ? 2.586 0.231 -7.648 1 98.62 331 LEU B O 1
ATOM 5709 N N . VAL B 1 332 ? 2.631 1.051 -9.719 1 98.5 332 VAL B N 1
ATOM 5710 C CA . VAL B 1 332 ? 1.831 -0.025 -10.289 1 98.5 332 VAL B CA 1
ATOM 5711 C C . VAL B 1 332 ? 2.605 -1.34 -10.219 1 98.5 332 VAL B C 1
ATOM 5713 O O . VAL B 1 332 ? 2.025 -2.395 -9.953 1 98.5 332 VAL B O 1
ATOM 5716 N N . MET B 1 333 ? 3.939 -1.276 -10.445 1 98 333 MET B N 1
ATOM 5717 C CA . MET B 1 333 ? 4.77 -2.473 -10.32 1 98 333 MET B CA 1
ATOM 5718 C C . MET B 1 333 ? 4.738 -3.016 -8.898 1 98 333 MET B C 1
ATOM 5720 O O . MET B 1 333 ? 4.746 -4.23 -8.695 1 98 333 MET B O 1
ATOM 5724 N N . ASN B 1 334 ? 4.719 -2.113 -7.895 1 98.19 334 ASN B N 1
ATOM 5725 C CA . ASN B 1 334 ? 4.543 -2.547 -6.512 1 98.19 334 ASN B CA 1
ATOM 5726 C C . ASN B 1 334 ? 3.225 -3.293 -6.324 1 98.19 334 ASN B C 1
ATOM 5728 O O . ASN B 1 334 ? 3.188 -4.344 -5.684 1 98.19 334 ASN B O 1
ATOM 5732 N N . MET B 1 335 ? 2.137 -2.742 -6.902 1 98.06 335 MET B N 1
ATOM 5733 C CA . MET B 1 335 ? 0.837 -3.398 -6.809 1 98.06 335 MET B CA 1
ATOM 5734 C C . MET B 1 335 ? 0.889 -4.793 -7.43 1 98.06 335 MET B C 1
ATOM 5736 O O . MET B 1 335 ? 0.34 -5.746 -6.871 1 98.06 335 MET B O 1
ATOM 5740 N N . GLN B 1 336 ? 1.543 -4.902 -8.531 1 97.06 336 GLN B N 1
ATOM 5741 C CA . GLN B 1 336 ? 1.67 -6.164 -9.25 1 97.06 336 GLN B CA 1
ATOM 5742 C C . GLN B 1 336 ? 2.404 -7.207 -8.406 1 97.06 336 GLN B C 1
ATOM 5744 O O . GLN B 1 336 ? 1.926 -8.328 -8.25 1 97.06 336 GLN B O 1
ATOM 5749 N N . VAL B 1 337 ? 3.527 -6.832 -7.863 1 97.12 337 VAL B N 1
ATOM 5750 C CA . VAL B 1 337 ? 4.355 -7.758 -7.098 1 97.12 337 VAL B CA 1
ATOM 5751 C C . VAL B 1 337 ? 3.662 -8.102 -5.781 1 97.12 337 VAL B C 1
ATOM 5753 O O . VAL B 1 337 ? 3.793 -9.219 -5.277 1 97.12 337 VAL B O 1
ATOM 5756 N N . ALA B 1 338 ? 2.848 -7.152 -5.277 1 97.19 338 ALA B N 1
ATOM 5757 C CA . ALA B 1 338 ? 2.115 -7.375 -4.035 1 97.19 338 ALA B CA 1
ATOM 5758 C C . ALA B 1 338 ? 0.933 -8.312 -4.254 1 97.19 338 ALA B C 1
ATOM 5760 O O . ALA B 1 338 ? 0.281 -8.734 -3.295 1 97.19 338 ALA B O 1
ATOM 5761 N N . GLY B 1 339 ? 0.605 -8.633 -5.48 1 96.75 339 GLY B N 1
ATOM 5762 C CA . GLY B 1 339 ? -0.384 -9.664 -5.762 1 96.75 339 GLY B CA 1
ATOM 5763 C C . GLY B 1 339 ? -1.746 -9.102 -6.117 1 96.75 339 GLY B C 1
ATOM 5764 O O . GLY B 1 339 ? -2.742 -9.828 -6.121 1 96.75 339 GLY B O 1
ATOM 5765 N N . PHE B 1 340 ? -1.829 -7.797 -6.461 1 97.5 340 PHE B N 1
ATOM 5766 C CA . PHE B 1 340 ? -3.098 -7.203 -6.867 1 97.5 340 PHE B CA 1
ATOM 5767 C C . PHE B 1 340 ? -3.402 -7.523 -8.328 1 97.5 340 PHE B C 1
ATOM 5769 O O . PHE B 1 340 ? -2.65 -7.133 -9.219 1 97.5 340 PHE B O 1
ATOM 5776 N N . ILE B 1 341 ? -4.523 -8.195 -8.508 1 96.56 341 ILE B N 1
ATOM 5777 C CA . ILE B 1 341 ? -4.926 -8.617 -9.852 1 96.56 341 ILE B CA 1
ATOM 5778 C C . ILE B 1 341 ? -5.328 -7.398 -10.672 1 96.56 341 ILE B C 1
ATOM 5780 O O . ILE B 1 341 ? -4.949 -7.277 -11.844 1 96.56 341 ILE B O 1
ATOM 5784 N N . SER B 1 342 ? -6.117 -6.48 -10.039 1 95.5 342 SER B N 1
ATOM 5785 C CA . SER B 1 342 ? -6.441 -5.191 -10.648 1 95.5 342 SER B CA 1
ATOM 5786 C C . SER B 1 342 ? -5.453 -4.113 -10.211 1 95.5 342 SER B C 1
ATOM 5788 O O . SER B 1 342 ? -5.836 -3.137 -9.562 1 95.5 342 SER B O 1
ATOM 5790 N N . LYS B 1 343 ? -4.184 -4.258 -10.711 1 97.19 343 LYS B N 1
ATOM 5791 C CA . LYS B 1 343 ? -3.057 -3.496 -10.188 1 97.19 343 LYS B CA 1
ATOM 5792 C C . LYS B 1 343 ? -3.256 -1.998 -10.406 1 97.19 343 LYS B C 1
ATOM 5794 O O . LYS B 1 343 ? -2.947 -1.19 -9.523 1 97.19 343 LYS B O 1
ATOM 5799 N N . TYR B 1 344 ? -3.83 -1.492 -11.562 1 97.69 344 TYR B N 1
ATOM 5800 C CA . TYR B 1 344 ? -4.016 -0.072 -11.836 1 97.69 344 TYR B CA 1
ATOM 5801 C C . TYR B 1 344 ? -5.125 0.514 -10.969 1 97.69 344 TYR B C 1
ATOM 5803 O O . TYR B 1 344 ? -4.941 1.556 -10.344 1 97.69 344 TYR B O 1
ATOM 5811 N N . SER B 1 345 ? -6.305 -0.157 -10.906 1 96 345 SER B N 1
ATOM 5812 C CA . SER B 1 345 ? -7.43 0.305 -10.102 1 96 345 SER B CA 1
ATOM 5813 C C . SER B 1 345 ? -7.059 0.365 -8.625 1 96 345 SER B C 1
ATOM 5815 O O . SER B 1 345 ? -7.438 1.307 -7.922 1 96 345 SER B O 1
ATOM 5817 N N . SER B 1 346 ? -6.344 -0.688 -8.211 1 97.19 346 SER B N 1
ATOM 5818 C CA . SER B 1 346 ? -5.93 -0.716 -6.809 1 97.19 346 SER B CA 1
ATOM 5819 C C . SER B 1 346 ? -4.945 0.408 -6.5 1 97.19 346 SER B C 1
ATOM 5821 O O . SER B 1 346 ? -4.984 0.99 -5.414 1 97.19 346 SER B O 1
ATOM 5823 N N . CYS B 1 347 ? -4.027 0.701 -7.395 1 97.94 347 CYS B N 1
ATOM 5824 C CA . CYS B 1 347 ? -3.109 1.822 -7.242 1 97.94 347 CYS B CA 1
ATOM 5825 C C . CYS B 1 347 ? -3.867 3.135 -7.094 1 97.94 347 CYS B C 1
ATOM 5827 O O . CYS B 1 347 ? -3.551 3.943 -6.219 1 97.94 347 CYS B O 1
ATOM 5829 N N . MET B 1 348 ? -4.91 3.391 -7.938 1 97.31 348 MET B N 1
ATOM 5830 C CA . MET B 1 348 ? -5.75 4.582 -7.844 1 97.31 348 MET B CA 1
ATOM 5831 C C . MET B 1 348 ? -6.418 4.672 -6.477 1 97.31 348 MET B C 1
ATOM 5833 O O . MET B 1 348 ? -6.469 5.746 -5.875 1 97.31 348 MET B O 1
ATOM 5837 N N . ASP B 1 349 ? -6.895 3.549 -5.992 1 96.5 349 ASP B N 1
ATOM 5838 C CA . ASP B 1 349 ? -7.574 3.531 -4.703 1 96.5 349 ASP B CA 1
ATOM 5839 C C . ASP B 1 349 ? -6.629 3.941 -3.576 1 96.5 349 ASP B C 1
ATOM 5841 O O . ASP B 1 349 ? -7.02 4.688 -2.674 1 96.5 349 ASP B O 1
ATOM 5845 N N . ILE B 1 350 ? -5.402 3.463 -3.637 1 97.5 350 ILE B N 1
ATOM 5846 C CA . ILE B 1 350 ? -4.43 3.814 -2.607 1 97.5 350 ILE B CA 1
ATOM 5847 C C . ILE B 1 350 ? -4.113 5.305 -2.682 1 97.5 350 ILE B C 1
ATOM 5849 O O . ILE B 1 350 ? -4.105 5.996 -1.66 1 97.5 350 ILE B O 1
ATOM 5853 N N . LEU B 1 351 ? -3.918 5.855 -3.893 1 97.62 351 LEU B N 1
ATOM 5854 C CA . LEU B 1 351 ? -3.602 7.27 -4.066 1 97.62 351 LEU B CA 1
ATOM 5855 C C . LEU B 1 351 ? -4.758 8.148 -3.592 1 97.62 351 LEU B C 1
ATOM 5857 O O . LEU B 1 351 ? -4.535 9.25 -3.078 1 97.62 351 LEU B O 1
ATOM 5861 N N . ARG B 1 352 ? -5.996 7.656 -3.662 1 97 352 ARG B N 1
ATOM 5862 C CA . ARG B 1 352 ? -7.18 8.414 -3.273 1 97 352 ARG B CA 1
ATOM 5863 C C . ARG B 1 352 ? -7.387 8.375 -1.762 1 97 352 ARG B C 1
ATOM 5865 O O . ARG B 1 352 ? -7.961 9.297 -1.183 1 97 352 ARG B O 1
ATOM 5872 N N . SER B 1 353 ? -6.871 7.273 -1.148 1 97.12 353 SER B N 1
ATOM 5873 C CA . SER B 1 353 ? -7.336 7.004 0.207 1 97.12 353 SER B CA 1
ATOM 5874 C C . SER B 1 353 ? -6.191 7.07 1.21 1 97.12 353 SER B C 1
ATOM 5876 O O . SER B 1 353 ? -6.402 6.91 2.414 1 97.12 353 SER B O 1
ATOM 5878 N N . THR B 1 354 ? -5.008 7.262 0.768 1 97.31 354 THR B N 1
ATOM 5879 C CA . THR B 1 354 ? -3.867 7.383 1.667 1 97.31 354 THR B CA 1
ATOM 5880 C C . THR B 1 354 ? -3.053 8.633 1.346 1 97.31 354 THR B C 1
ATOM 5882 O O . THR B 1 354 ? -3.322 9.32 0.356 1 97.31 354 THR B O 1
ATOM 5885 N N . THR B 1 355 ? -2.16 8.945 2.244 1 97.81 355 THR B N 1
ATOM 5886 C CA . THR B 1 355 ? -1.233 10.047 2.025 1 97.81 355 THR B CA 1
ATOM 5887 C C . THR B 1 355 ? 0.083 9.539 1.443 1 97.81 355 THR B C 1
ATOM 5889 O O . THR B 1 355 ? 0.733 8.672 2.027 1 97.81 355 THR B O 1
ATOM 5892 N N . LEU B 1 356 ? 0.433 10.023 0.27 1 97.88 356 LEU B N 1
ATOM 5893 C CA . LEU B 1 356 ? 1.762 9.82 -0.295 1 97.88 356 LEU B CA 1
ATOM 5894 C C . LEU B 1 356 ? 2.566 11.109 -0.283 1 97.88 356 LEU B C 1
ATOM 5896 O O . LEU B 1 356 ? 2.381 11.969 -1.148 1 97.88 356 LEU B O 1
ATOM 5900 N N . PRO B 1 357 ? 3.424 11.25 0.772 1 98.31 357 PRO B N 1
ATOM 5901 C CA . PRO B 1 357 ? 4.238 12.469 0.822 1 98.31 357 PRO B CA 1
ATOM 5902 C C . PRO B 1 357 ? 5.223 12.57 -0.341 1 98.31 357 PRO B C 1
ATOM 5904 O O . PRO B 1 357 ? 5.406 11.602 -1.083 1 98.31 357 PRO B O 1
ATOM 5907 N N . GLY B 1 358 ? 5.789 13.742 -0.507 1 97.81 358 GLY B N 1
ATOM 5908 C CA . GLY B 1 358 ? 6.836 13.969 -1.492 1 97.81 358 GLY B CA 1
ATOM 5909 C C . GLY B 1 358 ? 6.324 14.594 -2.777 1 97.81 358 GLY B C 1
ATOM 5910 O O . GLY B 1 358 ? 7.109 15.062 -3.602 1 97.81 358 GLY B O 1
ATOM 5911 N N . PHE B 1 359 ? 5.004 14.672 -2.922 1 98.19 359 PHE B N 1
ATOM 5912 C CA . PHE B 1 359 ? 4.395 15.156 -4.156 1 98.19 359 PHE B CA 1
ATOM 5913 C C . PHE B 1 359 ? 3.322 16.188 -3.857 1 98.19 359 PHE B C 1
ATOM 5915 O O . PHE B 1 359 ? 2.668 16.141 -2.816 1 98.19 359 PHE B O 1
ATOM 5922 N N . SER B 1 360 ? 3.174 17.141 -4.723 1 97.44 360 SER B N 1
ATOM 5923 C CA . SER B 1 360 ? 2.076 18.094 -4.621 1 97.44 360 SER B CA 1
ATOM 5924 C C . SER B 1 360 ? 0.741 17.438 -4.961 1 97.44 360 SER B C 1
ATOM 5926 O O . SER B 1 360 ? 0.706 16.359 -5.531 1 97.44 360 SER B O 1
ATOM 5928 N N . ARG B 1 361 ? -0.312 18.062 -4.605 1 97.25 361 ARG B N 1
ATOM 5929 C CA . ARG B 1 361 ? -1.646 17.562 -4.938 1 97.25 361 ARG B CA 1
ATOM 5930 C C . ARG B 1 361 ? -1.826 17.453 -6.445 1 97.25 361 ARG B C 1
ATOM 5932 O O . ARG B 1 361 ? -2.449 16.516 -6.934 1 97.25 361 ARG B O 1
ATOM 5939 N N . GLU B 1 362 ? -1.34 18.406 -7.145 1 96.69 362 GLU B N 1
ATOM 5940 C CA . GLU B 1 362 ? -1.411 18.391 -8.602 1 96.69 362 GLU B CA 1
ATOM 5941 C C . GLU B 1 362 ? -0.709 17.172 -9.18 1 96.69 362 GLU B C 1
ATOM 5943 O O . GLU B 1 362 ? -1.222 16.531 -10.094 1 96.69 362 GLU B O 1
ATOM 5948 N N . GLU B 1 363 ? 0.429 16.875 -8.664 1 97.5 363 GLU B N 1
ATOM 5949 C CA . GLU B 1 363 ? 1.174 15.703 -9.117 1 97.5 363 GLU B CA 1
ATOM 5950 C C . GLU B 1 363 ? 0.43 14.414 -8.781 1 97.5 363 GLU B C 1
ATOM 5952 O O . GLU B 1 363 ? 0.401 13.484 -9.578 1 97.5 363 GLU B O 1
ATOM 5957 N N . ILE B 1 364 ? -0.195 14.344 -7.598 1 98.25 364 ILE B N 1
ATOM 5958 C CA . ILE B 1 364 ? -0.962 13.172 -7.199 1 98.25 364 ILE B CA 1
ATOM 5959 C C . ILE B 1 364 ? -2.148 12.984 -8.141 1 98.25 364 ILE B C 1
ATOM 5961 O O . ILE B 1 364 ? -2.449 11.859 -8.562 1 98.25 364 ILE B O 1
ATOM 5965 N N . ARG B 1 365 ? -2.82 14.117 -8.5 1 97.81 365 ARG B N 1
ATOM 5966 C CA . ARG B 1 365 ? -3.928 14.055 -9.453 1 97.81 365 ARG B CA 1
ATOM 5967 C C . ARG B 1 365 ? -3.463 13.5 -10.797 1 97.81 365 ARG B C 1
ATOM 5969 O O . ARG B 1 365 ? -4.152 12.68 -11.406 1 97.81 365 ARG B O 1
ATOM 5976 N N . LEU B 1 366 ? -2.314 13.984 -11.219 1 98.19 366 LEU B N 1
ATOM 5977 C CA . LEU B 1 366 ? -1.757 13.516 -12.484 1 98.19 366 LEU B CA 1
ATOM 5978 C C . LEU B 1 366 ? -1.436 12.023 -12.414 1 98.19 366 LEU B C 1
ATOM 5980 O O . LEU B 1 366 ? -1.765 11.273 -13.336 1 98.19 366 LEU B O 1
ATOM 5984 N N . MET B 1 367 ? -0.798 11.586 -11.336 1 98.38 367 MET B N 1
ATOM 5985 C CA . MET B 1 367 ? -0.444 10.18 -11.164 1 98.38 367 MET B CA 1
ATOM 5986 C C . MET B 1 367 ? -1.69 9.305 -11.164 1 98.38 367 MET B C 1
ATOM 5988 O O . MET B 1 367 ? -1.718 8.25 -11.805 1 98.38 367 MET B O 1
ATOM 5992 N N . LEU B 1 368 ? -2.717 9.758 -10.445 1 98.12 368 LEU B N 1
ATOM 5993 C CA . LEU B 1 368 ? -3.996 9.055 -10.375 1 98.12 368 LEU B CA 1
ATOM 5994 C C . LEU B 1 368 ? -4.609 8.914 -11.766 1 98.12 368 LEU B C 1
ATOM 5996 O O . LEU B 1 368 ? -5.055 7.828 -12.141 1 98.12 368 LEU B O 1
ATOM 6000 N N . THR B 1 369 ? -4.605 10 -12.547 1 98.19 369 THR B N 1
ATOM 6001 C CA . THR B 1 369 ? -5.211 10.023 -13.875 1 98.19 369 THR B CA 1
ATOM 6002 C C . THR B 1 369 ? -4.426 9.141 -14.844 1 98.19 369 THR B C 1
ATOM 6004 O O . THR B 1 369 ? -5.012 8.43 -15.664 1 98.19 369 THR B O 1
ATOM 6007 N N . LEU B 1 370 ? -3.066 9.172 -14.719 1 98.31 370 LEU B N 1
ATOM 6008 C CA . LEU B 1 370 ? -2.23 8.312 -15.547 1 98.31 370 LEU B CA 1
ATOM 6009 C C . LEU B 1 370 ? -2.537 6.84 -15.289 1 98.31 370 LEU B C 1
ATOM 6011 O O . LEU B 1 370 ? -2.605 6.043 -16.234 1 98.31 370 LEU B O 1
ATOM 6015 N N . CYS B 1 371 ? -2.756 6.414 -14.062 1 97.62 371 CYS B N 1
ATOM 6016 C CA . CYS B 1 371 ? -3.127 5.047 -13.711 1 97.62 371 CYS B CA 1
ATOM 6017 C C . CYS B 1 371 ? -4.438 4.652 -14.383 1 97.62 371 CYS B C 1
ATOM 6019 O O . CYS B 1 371 ? -4.555 3.555 -14.93 1 97.62 371 CYS B O 1
ATOM 6021 N N . SER B 1 372 ? -5.398 5.59 -14.336 1 97.38 372 SER B N 1
ATOM 6022 C CA . SER B 1 372 ? -6.707 5.32 -14.922 1 97.38 372 SER B CA 1
ATOM 6023 C C . SER B 1 372 ? -6.598 5.09 -16.422 1 97.38 372 SER B C 1
ATOM 6025 O O . SER B 1 372 ? -7.148 4.121 -16.953 1 97.38 372 SER B O 1
ATOM 6027 N N . VAL B 1 373 ? -5.84 5.969 -17.109 1 97.75 373 VAL B N 1
ATOM 6028 C CA . VAL B 1 373 ? -5.703 5.887 -18.562 1 97.75 373 VAL B CA 1
ATOM 6029 C C . VAL B 1 373 ? -4.918 4.633 -18.938 1 97.75 373 VAL B C 1
ATOM 6031 O O . VAL B 1 373 ? -5.273 3.93 -19.875 1 97.75 373 VAL B O 1
ATOM 6034 N N . ALA B 1 374 ? -3.848 4.344 -18.156 1 97.31 374 ALA B N 1
ATOM 6035 C CA . ALA B 1 374 ? -3.043 3.152 -18.422 1 97.31 374 ALA B CA 1
ATOM 6036 C C . ALA B 1 374 ? -3.869 1.881 -18.234 1 97.31 374 ALA B C 1
ATOM 6038 O O . ALA B 1 374 ? -3.662 0.894 -18.953 1 97.31 374 ALA B O 1
ATOM 6039 N N . SER B 1 375 ? -4.801 1.866 -17.328 1 95.44 375 SER B N 1
ATOM 6040 C CA . SER B 1 375 ? -5.652 0.718 -17.047 1 95.44 375 SER B CA 1
ATOM 6041 C C . SER B 1 375 ? -6.629 0.45 -18.188 1 95.44 375 SER B C 1
ATOM 6043 O O . SER B 1 375 ? -6.707 -0.671 -18.688 1 95.44 375 SER B O 1
ATOM 6045 N N . LYS B 1 376 ? -7.336 1.504 -18.688 1 93.38 376 LYS B N 1
ATOM 6046 C CA . LYS B 1 376 ? -8.469 1.336 -19.594 1 93.38 376 LYS B CA 1
ATOM 6047 C C . LYS B 1 376 ? -8.062 1.552 -21.047 1 93.38 376 LYS B C 1
ATOM 6049 O O . LYS B 1 376 ? -8.789 1.177 -21.953 1 93.38 376 LYS B O 1
ATOM 6054 N N . GLY B 1 377 ? -6.922 2.186 -21.266 1 93.44 377 GLY B N 1
ATOM 6055 C CA . GLY B 1 377 ? -6.473 2.49 -22.625 1 93.44 377 GLY B CA 1
ATOM 6056 C C . GLY B 1 377 ? -7.25 3.621 -23.266 1 93.44 377 GLY B C 1
ATOM 6057 O O . GLY B 1 377 ? -7.332 3.703 -24.5 1 93.44 377 GLY B O 1
ATOM 6058 N N . LYS B 1 378 ? -7.922 4.406 -22.391 1 94.5 378 LYS B N 1
ATOM 6059 C CA . LYS B 1 378 ? -8.664 5.57 -22.859 1 94.5 378 LYS B CA 1
ATOM 6060 C C . LYS B 1 378 ? -8.797 6.625 -21.781 1 94.5 378 LYS B C 1
ATOM 6062 O O . LYS B 1 378 ? -8.773 6.305 -20.578 1 94.5 378 LYS B O 1
ATOM 6067 N N . VAL B 1 379 ? -8.852 7.812 -22.219 1 94.94 379 VAL B N 1
ATOM 6068 C CA . VAL B 1 379 ? -8.984 8.93 -21.281 1 94.94 379 VAL B CA 1
ATOM 6069 C C . VAL B 1 379 ? -10.453 9.102 -20.891 1 94.94 379 VAL B C 1
ATOM 6071 O O . VAL B 1 379 ? -11.289 9.438 -21.719 1 94.94 379 VAL B O 1
ATOM 6074 N N . LYS B 1 380 ? -10.758 8.867 -19.656 1 93.56 380 LYS B N 1
ATOM 6075 C CA . LYS B 1 380 ? -12.109 9.07 -19.141 1 93.56 380 LYS B CA 1
ATOM 6076 C C . LYS B 1 380 ? -12.312 10.5 -18.656 1 93.56 380 LYS B C 1
ATOM 6078 O O . LYS B 1 380 ? -11.438 11.062 -17.984 1 93.56 380 LYS B O 1
ATOM 6083 N N . LYS B 1 381 ? -13.453 11.008 -18.875 1 92.88 381 LYS B N 1
ATOM 6084 C CA . LYS B 1 381 ? -13.781 12.398 -18.594 1 92.88 381 LYS B CA 1
ATOM 6085 C C . LYS B 1 381 ? -13.617 12.719 -17.109 1 92.88 381 LYS B C 1
ATOM 6087 O O . LYS B 1 381 ? -13.062 13.758 -16.75 1 92.88 381 LYS B O 1
ATOM 6092 N N . LYS B 1 382 ? -14.07 11.82 -16.203 1 92.06 382 LYS B N 1
ATOM 6093 C CA . LYS B 1 382 ? -14.07 12.039 -14.758 1 92.06 382 LYS B CA 1
ATOM 6094 C C . LYS B 1 382 ? -12.648 12.258 -14.242 1 92.06 382 LYS B C 1
ATOM 6096 O O . LYS B 1 382 ? -12.43 13.078 -13.352 1 92.06 382 LYS B O 1
ATOM 6101 N N . PHE B 1 383 ? -11.711 11.617 -14.852 1 93.44 383 PHE B N 1
ATOM 6102 C CA . PHE B 1 383 ? -10.328 11.734 -14.391 1 93.44 383 PHE B CA 1
ATOM 6103 C C . PHE B 1 383 ? -9.609 12.859 -15.109 1 93.44 383 PHE B C 1
ATOM 6105 O O . PHE B 1 383 ? -8.75 13.531 -14.523 1 93.44 383 PHE B O 1
ATOM 6112 N N . TYR B 1 384 ? -9.922 13.117 -16.359 1 95.06 384 TYR B N 1
ATOM 6113 C CA . TYR B 1 384 ? -9.266 14.195 -17.094 1 95.06 384 TYR B CA 1
ATOM 6114 C C . TYR B 1 384 ? -9.594 15.547 -16.469 1 95.06 384 TYR B C 1
ATOM 6116 O O . TYR B 1 384 ? -8.758 16.453 -16.453 1 95.06 384 TYR B O 1
ATOM 6124 N N . LYS B 1 385 ? -10.797 15.68 -15.883 1 94.44 385 LYS B N 1
ATOM 6125 C CA . LYS B 1 385 ? -11.195 16.922 -15.211 1 94.44 385 LYS B CA 1
ATOM 6126 C C . LYS B 1 385 ? -10.203 17.297 -14.117 1 94.44 385 LYS B C 1
ATOM 6128 O O . LYS B 1 385 ? -10.008 18.469 -13.82 1 94.44 385 LYS B O 1
ATOM 6133 N N . LEU B 1 386 ? -9.531 16.281 -13.547 1 94.31 386 LEU B N 1
ATOM 6134 C CA . LEU B 1 386 ? -8.594 16.516 -12.453 1 94.31 386 LEU B CA 1
ATOM 6135 C C . LEU B 1 386 ? -7.32 17.172 -12.953 1 94.31 386 LEU B C 1
ATOM 6137 O O . LEU B 1 386 ? -6.59 17.797 -12.18 1 94.31 386 LEU B O 1
ATOM 6141 N N . VAL B 1 387 ? -6.984 17.031 -14.32 1 96.69 387 VAL B N 1
ATOM 6142 C CA . VAL B 1 387 ? -5.656 17.438 -14.773 1 96.69 387 VAL B CA 1
ATOM 6143 C C . VAL B 1 387 ? -5.773 18.281 -16.031 1 96.69 387 VAL B C 1
ATOM 6145 O O . VAL B 1 387 ? -4.77 18.562 -16.688 1 96.69 387 VAL B O 1
ATOM 6148 N N . ARG B 1 388 ? -6.902 18.75 -16.391 1 95 388 ARG B N 1
ATOM 6149 C CA . ARG B 1 388 ? -7.141 19.422 -17.672 1 95 388 ARG B CA 1
ATOM 6150 C C . ARG B 1 388 ? -6.309 20.703 -17.766 1 95 388 ARG B C 1
ATOM 6152 O O . ARG B 1 388 ? -5.941 21.125 -18.875 1 95 388 ARG B O 1
ATOM 6159 N N . GLU B 1 389 ? -6.051 21.312 -16.625 1 93.69 389 GLU B N 1
ATOM 6160 C CA . GLU B 1 389 ? -5.273 22.547 -16.625 1 93.69 389 GLU B CA 1
ATOM 6161 C C . GLU B 1 389 ? -3.775 22.266 -16.672 1 93.69 389 GLU B C 1
ATOM 6163 O O . GLU B 1 389 ? -2.967 23.172 -16.844 1 93.69 389 GLU B O 1
ATOM 6168 N N . GLN B 1 390 ? -3.439 20.984 -16.578 1 94.56 390 GLN B N 1
ATOM 6169 C CA . GLN B 1 390 ? -2.035 20.609 -16.422 1 94.56 390 GLN B CA 1
ATOM 6170 C C . GLN B 1 390 ? -1.488 20 -17.703 1 94.56 390 GLN B C 1
ATOM 6172 O O . GLN B 1 390 ? -0.305 20.141 -18.016 1 94.56 390 GLN B O 1
ATOM 6177 N N . ILE B 1 391 ? -2.334 19.312 -18.344 1 96.5 391 ILE B N 1
ATOM 6178 C CA . ILE B 1 391 ? -1.799 18.516 -19.438 1 96.5 391 ILE B CA 1
ATOM 6179 C C . ILE B 1 391 ? -2.879 18.297 -20.5 1 96.5 391 ILE B C 1
ATOM 6181 O O . ILE B 1 391 ? -4.047 18.078 -20.172 1 96.5 391 ILE B O 1
ATOM 6185 N N . LYS B 1 392 ? -2.438 18.297 -21.797 1 96.62 392 LYS B N 1
ATOM 6186 C CA . LYS B 1 392 ? -3.348 18.016 -22.906 1 96.62 392 LYS B CA 1
ATOM 6187 C C . LYS B 1 392 ? -3.676 16.531 -22.984 1 96.62 392 LYS B C 1
ATOM 6189 O O . LYS B 1 392 ? -2.865 15.688 -22.594 1 96.62 392 LYS B O 1
ATOM 6194 N N . LYS B 1 393 ? -4.867 16.203 -23.406 1 96.75 393 LYS B N 1
ATOM 6195 C CA . LYS B 1 393 ? -5.383 14.836 -23.469 1 96.75 393 LYS B CA 1
ATOM 6196 C C . LYS B 1 393 ? -4.422 13.914 -24.219 1 96.75 393 LYS B C 1
ATOM 6198 O O . LYS B 1 393 ? -4.145 12.797 -23.781 1 96.75 393 LYS B O 1
ATOM 6203 N N . LYS B 1 394 ? -3.904 14.344 -25.344 1 96.88 394 LYS B N 1
ATOM 6204 C CA . LYS B 1 394 ? -3.008 13.539 -26.172 1 96.88 394 LYS B CA 1
ATOM 6205 C C . LYS B 1 394 ? -1.732 13.188 -25.406 1 96.88 394 LYS B C 1
ATOM 6207 O O . LYS B 1 394 ? -1.29 12.031 -25.438 1 96.88 394 LYS B O 1
ATOM 6212 N N . ASP B 1 395 ? -1.175 14.164 -24.734 1 97.62 395 ASP B N 1
ATOM 6213 C CA . ASP B 1 395 ? 0.045 13.945 -23.953 1 97.62 395 ASP B CA 1
ATOM 6214 C C . ASP B 1 395 ? -0.208 13 -22.781 1 97.62 395 ASP B C 1
ATOM 6216 O O . ASP B 1 395 ? 0.635 12.156 -22.469 1 97.62 395 ASP B O 1
ATOM 6220 N N . LEU B 1 396 ? -1.357 13.203 -22.172 1 97.94 396 LEU B N 1
ATOM 6221 C CA . LEU B 1 396 ? -1.756 12.336 -21.078 1 97.94 396 LEU B CA 1
ATOM 6222 C C . LEU B 1 396 ? -1.817 10.875 -21.531 1 97.94 396 LEU B C 1
ATOM 6224 O O . LEU B 1 396 ? -1.301 9.984 -20.844 1 97.94 396 LEU B O 1
ATOM 6228 N N . TYR B 1 397 ? -2.434 10.625 -22.656 1 97.94 397 TYR B N 1
ATOM 6229 C CA . TYR B 1 397 ? -2.557 9.281 -23.219 1 97.94 397 TYR B CA 1
ATOM 6230 C C . TYR B 1 397 ? -1.186 8.688 -23.516 1 97.94 397 TYR B C 1
ATOM 6232 O O . TYR B 1 397 ? -0.907 7.539 -23.156 1 97.94 397 TYR B O 1
ATOM 6240 N N . GLU B 1 398 ? -0.349 9.453 -24.141 1 98.06 398 GLU B N 1
ATOM 6241 C CA . GLU B 1 398 ? 0.988 8.984 -24.484 1 98.06 398 GLU B CA 1
ATOM 6242 C C . GLU B 1 398 ? 1.783 8.602 -23.234 1 98.06 398 GLU B C 1
ATOM 6244 O O . GLU B 1 398 ? 2.443 7.562 -23.219 1 98.06 398 GLU B O 1
ATOM 6249 N N . LYS B 1 399 ? 1.732 9.492 -22.25 1 97.94 399 LYS B N 1
ATOM 6250 C CA . LYS B 1 399 ? 2.422 9.203 -21 1 97.94 399 LYS B CA 1
ATOM 6251 C C . LYS B 1 399 ? 1.871 7.938 -20.344 1 97.94 399 LYS B C 1
ATOM 6253 O O . LYS B 1 399 ? 2.631 7.121 -19.812 1 97.94 399 LYS B O 1
ATOM 6258 N N . ALA B 1 400 ? 0.558 7.75 -20.406 1 98.44 400 ALA B N 1
ATOM 6259 C CA . ALA B 1 400 ? -0.077 6.574 -19.812 1 98.44 400 ALA B CA 1
ATOM 6260 C C . ALA B 1 400 ? 0.348 5.297 -20.531 1 98.44 400 ALA B C 1
ATOM 6262 O O . ALA B 1 400 ? 0.542 4.258 -19.906 1 98.44 400 ALA B O 1
ATOM 6263 N N . MET B 1 401 ? 0.498 5.352 -21.828 1 97.94 401 MET B N 1
ATOM 6264 C CA . MET B 1 401 ? 0.938 4.184 -22.594 1 97.94 401 MET B CA 1
ATOM 6265 C C . MET B 1 401 ? 2.387 3.836 -22.266 1 97.94 401 MET B C 1
ATOM 6267 O O . MET B 1 401 ? 2.756 2.66 -22.234 1 97.94 401 MET B O 1
ATOM 6271 N N . LYS B 1 402 ? 3.172 4.852 -22.031 1 97.31 402 LYS B N 1
ATOM 6272 C CA . LYS B 1 402 ? 4.535 4.594 -21.578 1 97.31 402 LYS B CA 1
ATOM 6273 C C . LYS B 1 402 ? 4.539 3.863 -20.234 1 97.31 402 LYS B C 1
ATOM 6275 O O . LYS B 1 402 ? 5.336 2.949 -20.016 1 97.31 402 LYS B O 1
ATOM 6280 N N . VAL B 1 403 ? 3.66 4.301 -19.328 1 97.94 403 VAL B N 1
ATOM 6281 C CA . VAL B 1 403 ? 3.512 3.613 -18.047 1 97.94 403 VAL B CA 1
ATOM 6282 C C . VAL B 1 403 ? 3.164 2.146 -18.281 1 97.94 403 VAL B C 1
ATOM 6284 O O . VAL B 1 403 ? 3.785 1.253 -17.703 1 97.94 403 VAL B O 1
ATOM 6287 N N . ARG B 1 404 ? 2.227 1.889 -19.141 1 97.38 404 ARG B N 1
ATOM 6288 C CA . ARG B 1 404 ? 1.785 0.532 -19.453 1 97.38 404 ARG B CA 1
ATOM 6289 C C . ARG B 1 404 ? 2.941 -0.317 -19.969 1 97.38 404 ARG B C 1
ATOM 6291 O O . ARG B 1 404 ? 3.105 -1.468 -19.547 1 97.38 404 ARG B O 1
ATOM 6298 N N . THR B 1 405 ? 3.664 0.23 -20.844 1 96.31 405 THR B N 1
ATOM 6299 C CA . THR B 1 405 ? 4.793 -0.481 -21.438 1 96.31 405 THR B CA 1
ATOM 6300 C C . THR B 1 405 ? 5.828 -0.829 -20.375 1 96.31 405 THR B C 1
ATOM 6302 O O . THR B 1 405 ? 6.305 -1.964 -20.312 1 96.31 405 THR B O 1
ATOM 6305 N N . LYS B 1 406 ? 6.164 0.173 -19.516 1 95.5 406 LYS B N 1
ATOM 6306 C CA . LYS B 1 406 ? 7.133 -0.054 -18.453 1 95.5 406 LYS B CA 1
ATOM 6307 C C . LYS B 1 406 ? 6.668 -1.166 -17.516 1 95.5 406 LYS B C 1
ATOM 6309 O O . LYS B 1 406 ? 7.461 -2.021 -17.109 1 95.5 406 LYS B O 1
ATOM 6314 N N . VAL B 1 407 ? 5.371 -1.178 -17.188 1 96.44 407 VAL B N 1
ATOM 6315 C CA . VAL B 1 407 ? 4.82 -2.17 -16.266 1 96.44 407 VAL B CA 1
ATOM 6316 C C . VAL B 1 407 ? 4.809 -3.543 -16.938 1 96.44 407 VAL B C 1
ATOM 6318 O O . VAL B 1 407 ? 5.156 -4.547 -16.312 1 96.44 407 VAL B O 1
ATOM 6321 N N . ARG B 1 408 ? 4.441 -3.625 -18.188 1 93.44 408 ARG B N 1
ATOM 6322 C CA . ARG B 1 408 ? 4.375 -4.879 -18.922 1 93.44 408 ARG B CA 1
ATOM 6323 C C . ARG B 1 408 ? 5.754 -5.516 -19.047 1 93.44 408 ARG B C 1
ATOM 6325 O O . ARG B 1 408 ? 5.891 -6.738 -18.969 1 93.44 408 ARG B O 1
ATOM 6332 N N . GLU B 1 409 ? 6.734 -4.715 -19.219 1 91.69 409 GLU B N 1
ATOM 6333 C CA . GLU B 1 409 ? 8.086 -5.207 -19.453 1 91.69 409 GLU B CA 1
ATOM 6334 C C . GLU B 1 409 ? 8.812 -5.492 -18.156 1 91.69 409 GLU B C 1
ATOM 6336 O O . GLU B 1 409 ? 9.914 -6.059 -18.156 1 91.69 409 GLU B O 1
ATOM 6341 N N . PHE B 1 410 ? 8.18 -5.133 -17.078 1 90.44 410 PHE B N 1
ATOM 6342 C CA . PHE B 1 410 ? 8.828 -5.281 -15.781 1 90.44 410 PHE B CA 1
ATOM 6343 C C . PHE B 1 410 ? 8.828 -6.738 -15.336 1 90.44 410 PHE B C 1
ATOM 6345 O O . PHE B 1 410 ? 7.781 -7.387 -15.32 1 90.44 410 PHE B O 1
ATOM 6352 N N . ASN B 1 411 ? 9.961 -7.273 -15.133 1 84.12 411 ASN B N 1
ATOM 6353 C CA . ASN B 1 411 ? 10.203 -8.555 -14.469 1 84.12 411 ASN B CA 1
ATOM 6354 C C . ASN B 1 411 ? 11.383 -8.477 -13.516 1 84.12 411 ASN B C 1
ATOM 6356 O O . ASN B 1 411 ? 12.539 -8.477 -13.945 1 84.12 411 ASN B O 1
ATOM 6360 N N . PRO B 1 412 ? 11.109 -8.383 -12.211 1 81.31 412 PRO B N 1
ATOM 6361 C CA . PRO B 1 412 ? 12.211 -8.211 -11.266 1 81.31 412 PRO B CA 1
ATOM 6362 C C . PRO B 1 412 ? 13.062 -9.469 -11.117 1 81.31 412 PRO B C 1
ATOM 6364 O O . PRO B 1 412 ? 14.047 -9.469 -10.375 1 81.31 412 PRO B O 1
ATOM 6367 N N . TRP B 1 413 ? 12.719 -10.562 -11.922 1 83.06 413 TRP B N 1
ATOM 6368 C CA . TRP B 1 413 ? 13.406 -11.836 -11.727 1 83.06 413 TRP B CA 1
ATOM 6369 C C . TRP B 1 413 ? 14.172 -12.234 -12.984 1 83.06 413 TRP B C 1
ATOM 6371 O O . TRP B 1 413 ? 14.555 -13.398 -13.141 1 83.06 413 TRP B O 1
ATOM 6381 N N . ASN B 1 414 ? 14.273 -11.375 -13.93 1 75.25 414 ASN B N 1
ATOM 6382 C CA . ASN B 1 414 ? 15.148 -11.617 -15.07 1 75.25 414 ASN B CA 1
ATOM 6383 C C . ASN B 1 414 ? 16.625 -11.414 -14.695 1 75.25 414 ASN B C 1
ATOM 6385 O O . ASN B 1 414 ? 16.938 -10.625 -13.805 1 75.25 414 ASN B O 1
#

pLDDT: mean 95.7, std 3.64, range [63.53, 98.88]

Radius of gyration: 30.89 Å; Cα contacts (8 Å, |Δi|>4): 1720; chains: 2; bounding box: 56×91×73 Å

Foldseek 3Di:
DDWAKAWEWEAEQFKIKIWIWTADPLLDIDTPDMDMDGLNQNFVNAAAAARDPVSLVVLLVSLLVVLCVCVVVVHDHYHAEYEDSLVRHNCSVVSQVVSCVSNVHHYHYDYQQLQLLLQVLQQLLFEVDQFFWEWEAAAQKIKIFTHHRQDTPDIDMDRLHQNNCQPPDLVVSLVVLLVVLVVDPDAAQGAYEYEYDLVLLVLQLVCVVVVPQANDLAQDKDFLVVLVVCLVVLVVDDLVVQCPGGSHHSSSSRRNNSVSSSLSSSCVSRVYRTYTYHPTGNRSSVSNPNDRDDLLVSQVSLLQVLLVVLVHGLVLADQDPSDLLSSLLSQLLSQVVSPPPQSLVVSLVCLRYDRRGSYHPLSSLLSSQLSVCLRPVARDPVSCVSHVVPDDRVVSSVSSVSSNVSNVPDDSVD/DDWAKAWEWEAEQFKIKIWIWTADPLLDIDTPDMDMDGLNQCQVPAFAAAGDPVSLVVLLVSLLVVLCVCVVVVHDHYHAEYEDSLVRHNCSVVSQVVSCVSNVHHYHYDYQQLQLLLFVLQQQLFEVDQFFWEWEAAAQKIKIFTHHRSDTDDIDMDRLHQNNCFPPDLVVSLVVLLVVLVVDPAAAQGAYEYEYDLVLLVLQLVCVVVVPQANDLAQDKDFLVVLVVCLVVLLVDDLVVQCPGGSHHSSNSRRNNSVSSSLSSSCVSRVYRTYTYHPTGNRSSVSNDNDRDDLLVSQVSLLCVLLVVLVHGLVLADQDPSDLLSSLLSQLLSQVVSPPPQSLVVSLVCLRYDRRGSYHPLSSLLSSQLSVCLRPVARDPVSCVSHVVPDDRVVSSVSSVSSNVSNVPDDSPD

Solvent-accessible surface area (backbone atoms only — not comparable to full-atom values): 41440 Å² total; per-residue (Å²): 81,67,60,47,56,34,37,35,33,46,38,36,14,36,37,36,34,40,38,35,29,45,31,42,86,87,67,44,68,45,64,56,45,72,50,79,40,82,62,33,60,29,67,91,61,47,83,62,33,63,68,51,66,70,51,51,54,52,44,30,54,54,32,38,54,50,30,52,38,39,59,74,67,64,48,75,51,70,46,35,35,26,34,50,34,40,70,37,20,63,42,17,69,62,49,32,52,54,41,14,61,43,34,71,46,70,41,44,73,49,50,51,46,54,48,32,49,24,21,44,39,19,33,46,58,30,30,74,57,43,58,28,38,36,33,39,46,42,27,34,26,28,20,42,29,41,31,51,84,59,34,84,73,45,62,43,56,42,87,60,5,22,53,66,50,50,89,58,56,64,70,59,55,44,50,53,52,46,51,56,54,65,71,44,98,73,61,75,50,41,49,35,35,36,24,35,66,47,58,49,28,52,42,38,27,50,39,62,75,68,63,50,77,60,65,46,52,53,37,37,70,46,42,37,69,55,40,44,49,49,19,53,53,41,59,74,46,53,50,72,60,41,31,68,40,64,60,30,48,71,78,48,23,75,28,36,29,43,31,31,43,52,52,34,40,55,29,58,71,32,53,20,73,28,40,30,32,34,78,36,23,46,67,50,4,62,71,66,45,88,74,74,59,54,68,68,57,31,35,52,50,39,53,37,40,55,26,39,48,41,50,41,66,46,82,64,57,76,73,86,76,84,39,73,47,40,52,44,24,45,52,32,44,47,31,45,42,68,44,32,73,48,20,38,64,51,44,37,50,47,62,27,25,28,79,69,58,30,43,44,42,69,54,50,40,43,44,41,34,33,32,52,22,38,64,69,74,47,86,49,68,85,46,43,69,66,31,58,92,75,48,56,68,69,56,47,51,52,46,9,51,50,22,43,51,53,42,70,68,58,58,80,67,113,82,67,61,46,57,33,36,34,32,47,39,37,15,38,37,35,35,40,37,34,28,44,32,42,86,87,68,44,69,47,67,56,44,72,50,77,43,80,61,32,61,30,65,91,60,48,81,63,35,63,69,53,67,71,50,53,52,51,43,30,53,54,32,36,53,51,29,52,36,40,59,75,67,65,49,76,49,70,48,36,34,26,33,51,33,39,70,37,21,64,42,19,68,59,49,33,53,54,40,14,61,45,34,72,47,71,42,44,73,50,51,52,46,53,49,32,49,24,22,43,38,18,33,46,60,30,31,73,58,43,60,28,39,36,35,40,46,42,29,33,26,28,20,43,29,40,32,51,84,61,34,83,72,44,62,44,55,41,86,60,4,21,55,66,50,49,90,56,54,66,68,58,52,44,51,53,51,45,52,57,56,64,72,44,98,72,59,76,50,39,48,34,35,37,22,36,67,44,59,49,27,52,43,37,28,50,39,63,75,68,64,48,76,58,65,46,51,53,38,37,71,46,42,38,67,55,39,44,50,48,20,53,53,41,59,74,45,53,50,70,59,43,29,69,38,66,60,32,49,70,80,47,22,74,29,35,30,43,32,31,42,52,50,35,40,54,30,56,69,32,53,20,71,28,40,30,32,34,78,35,25,46,66,51,4,61,72,65,44,87,73,73,59,54,68,68,56,30,34,52,49,40,54,37,39,56,26,39,48,44,51,41,67,47,82,65,55,78,72,86,76,85,39,72,45,38,53,43,24,45,51,34,45,46,30,45,43,68,44,32,74,49,21,36,63,52,44,37,49,48,64,26,25,28,79,71,56,31,42,44,44,68,53,50,40,44,44,42,34,32,32,50,23,38,64,70,74,46,86,51,68,83,46,45,69,67,32,57,91,76,46,56,69,69,59,49,51,54,47,9,50,51,23,42,50,54,44,71,70,59,59,82,67,114

Secondary structure (DSSP, 8-state):
---EEEEEEEE-SS-EEEEEEEE-TTS-EEEEEEEEE---TTTTPPTTPPPPHHHHHHHHHHHHHHHHHHHHTT--EEEEEE-HHHHHSTTHHHHHHHHHHHHTS-EEEPPHHHHHHHHHHHHHTTS--SSEEEEEE-SS-EEEEEEETTEEEEEEEES--TTTTTTS-HHHHHHHHHHHHHTS---TT--EEEESHHHHHHHHHHHHHHT-SS---TT-EEEHHHHHHHHHHHHTS-HHHHHTSTT--HHHHTTHHHHHHHHHHHHHHTT-SEEEE-S--HHHHHHH-SPPPPHHHHHHHHHHHHHHHTT--GGGS--SS--HHHHHHHHHHHHHHTT-TTHHHHHHHHHHHS--TTS-HHHHHHHHHHHHHHHHSS--HHHHTTTTTT--HHHHHHHHHHHHHHHHH--TT-/---EEEEEEEE-SS-EEEEEEEE-TTS-EEEEEEEEE---TTTTPPTTPPPPHHHHHHHHHHHHHHHHHHHHTT--EEEEEE-HHHHHSTTHHHHHHHHHHHHTS-EEEPPHHHHHHHHHHHHHTTS--SSEEEEEE-SS-EEEEEEETTEEEEEEEES--HHHHTTS-HHHHHHHHHHHHHTS---TT--EEEESHHHHHHHHHHHHHHT-SS---TT-EEEHHHHHHHHHHHHTS-HHHHHTSTT--HHHHTTHHHHHHHHHHHHHHHT-SEEEE-S--HHHHHHH-SPPPPHHHHHHHHHHHHHHHTT--GGGS--SS--HHHHHHHHHHHHHHTT-TTHHHHHHHHHHHS--TTS-HHHHHHHHHHHHHHHHSS--HHHHTTTTTT--HHHHHHHHHHHHHHHHH--TT-

InterPro domains:
  IPR003695 Ppx/GppA phosphatase, N-terminal [PF02541] (27-291)
  IPR018181 Heat shock protein 70, conserved site [PS00329] (134-147)
  IPR043129 ATPase, nucleotide binding domain [SSF53067] (5-127)
  IPR043129 ATPase, nucleotide binding domain [SSF53067] (131-289)
  IPR050273 GppA/Ppx guanosine pentaphosphate hydrolase [PTHR30005] (5-394)

Nearest PDB structures (foldseek):
  6pc0-assembly1_A  TM=8.340E-01  e=7.587E-27  Helicobacter pylori G27
  3hi0-assembly1_B  TM=7.875E-01  e=9.700E-26  Agrobacterium fabrum str. C58
  3hi0-assembly1_A  TM=7.890E-01  e=6.161E-25  Agrobacterium fabrum str. C58
  7epq-assembly1_B  TM=8.309E-01  e=1.723E-19  Porphyromonas gingivalis ATCC 33277
  7epq-assembly1_A  TM=8.255E-01  e=1.483E-19  Porphyromonas gingivalis ATCC 33277